Protein 4OER (pdb70)

Radius of gyration: 37.61 Å; Cα contacts (8 Å, |Δi|>4): 2233; chains: 2; bounding box: 90×44×113 Å

InterPro domains:
  IPR000914 Solute-binding protein family 5 domain [PF00496] (70-439)
  IPR011980 Metal-staphylopine-binding protein CntA-like [TIGR02294] (26-521)
  IPR011980 Metal-staphylopine-binding protein CntA-like [cd08489] (29-518)
  IPR023765 Solute-binding protein family 5, conserved site [PS01040] (75-97)
  IPR030678 Peptide/nickel binding protein, MppA-type [PIRSF002741] (41-507)
  IPR039424 Solute-binding protein family 5 [PTHR30290] (10-507)

Sequence (996 aa):
DPKLNFSWPVNVGPLNPHLYSPNQMFAQNNMVYEPLVHYNADGTVGPWLAESWEASQDGRSYTFKLREDVKFSNGEVVFDAAAVKANIDTVLQNRPRRHNWLELVNQMVSAEVVGPYKVRINLKKPYYPLLQELSLPRPFRFIAPSQFKNGGTADGIVAPIGTGPWKLTETKLGEHDVFTRNDSSYWGPKPAYEQITVKVIPDPNTRRAIAFEAGEIDLIYGTEGPISPDTFERFQKMGIYNTELSEPLETRVLALNTNHGATKDLAVRKAINHAVDKDTMIATVLYGTQKRADTLFADNVPYANIGLKPYAFDPALAARLLDEAGWTAKASGDIREKDGQPLAIELCFIGTDAISKSMAEIVQADLRKVGIDVKLTGEEESSIYARQRDGRFDMIFNQTWGAPYDPHAFVSSSMRRVPSHADYQAQLGLPDDKAKIDAEIGQVLVSTDETARQQALYKDILTRLHEEAVYLPLTSVTAMAVAKPEVGKITFGAMSSEIPFEKLTPKDPKLNFSWPVNVGPLNPHLYSSPNQMFAQNNMVYEPLVHYNADGTVGPWLAESWEASQDGRSYTFKLREDVKFSNGEVFDAAAVKANIDTVLQNRPRHNWLELVNQMVSAEVVGPYKVRINLKKPYYPLLQELSLPRPFRFIAPSQFKNGGTADGIVAPIGTGPWKLTETKLGEHDVFTRNDSYWGPKPAYEQITVKVIPDPNTRAIAFEAGEIDLIYGTEGPISPDTFERFQKMGIYNTELSEPLETRVLALNTNHGATKDLAVRKAINHAVDKDTMIATVLYGTQKRADTLFADNVPYANIGLKPYAFDPALAARLLDEAGWTAKASGDIREKDGQPLAIELCFIGTDAISKSMAEIVQADLRKVGIDVKLTGEEESSIYARQRDGRFDMIFNQTWGAPYDPHAFVSSSMRVPSHADYQAQLGLPDKAKIDAEIGQVLVSTDETARQALYKDILTRLHEEAVYLPLTSVTAMAVAKPEVGKITFGAMSSEIPFEKLTPK

B-factor: mean 35.31, std 13.46, range [12.57, 95.06]

Structure (mmCIF, N/CA/C/O backbone):
data_4OER
#
_entry.id   4OER
#
_cell.length_a   176.020
_cell.length_b   62.231
_cell.length_c   114.483
_cell.angle_alpha   90.00
_cell.angle_beta   105.30
_cell.angle_gamma   90.00
#
_symmetry.space_group_name_H-M   'C 1 2 1'
#
loop_
_entity.id
_entity.type
_entity.pdbx_description
1 polymer 'NikA protein'
2 non-polymer GLYCEROL
3 non-polymer 'SULFATE ION'
4 water water
#
loop_
_atom_site.group_PDB
_atom_site.id
_atom_site.type_symbol
_atom_site.label_atom_id
_atom_site.label_alt_id
_atom_site.label_comp_id
_atom_site.label_asym_id
_atom_site.label_entity_id
_atom_site.label_seq_id
_atom_site.pdbx_PDB_ins_code
_atom_site.Cartn_x
_atom_site.Cartn_y
_atom_site.Cartn_z
_atom_site.occupancy
_atom_site.B_iso_or_equiv
_atom_site.auth_seq_id
_atom_site.auth_comp_id
_atom_site.auth_asym_id
_atom_site.auth_atom_id
_atom_site.pdbx_PDB_model_num
ATOM 1 N N . ASP A 1 1 ? 40.665 -23.511 20.777 1.00 59.29 1 ASP A N 1
ATOM 2 C CA . ASP A 1 1 ? 39.424 -23.415 21.546 1.00 51.94 1 ASP A CA 1
ATOM 3 C C . ASP A 1 1 ? 38.633 -22.148 21.230 1.00 44.09 1 ASP A C 1
ATOM 4 O O . ASP A 1 1 ? 39.202 -21.135 20.813 1.00 44.41 1 ASP A O 1
ATOM 9 N N . PRO A 1 2 ? 37.306 -22.203 21.419 1.00 41.95 2 PRO A N 1
ATOM 10 C CA . PRO A 1 2 ? 36.461 -21.094 20.964 1.00 40.29 2 PRO A CA 1
ATOM 11 C C . PRO A 1 2 ? 36.541 -19.831 21.819 1.00 31.42 2 PRO A C 1
ATOM 12 O O . PRO A 1 2 ? 36.806 -19.872 23.026 1.00 29.58 2 PRO A O 1
ATOM 16 N N . LYS A 1 3 ? 36.287 -18.702 21.169 1.00 31.14 3 LYS A N 1
ATOM 17 C CA . LYS A 1 3 ? 36.355 -17.393 21.799 1.00 28.04 3 LYS A CA 1
ATOM 18 C C . LYS A 1 3 ? 34.992 -16.737 21.656 1.00 28.32 3 LYS A C 1
ATOM 19 O O . LYS A 1 3 ? 34.352 -16.861 20.608 1.00 35.53 3 LYS A O 1
ATOM 25 N N . LEU A 1 4 ? 34.552 -16.034 22.689 1.00 25.03 4 LEU A N 1
ATOM 26 C CA . LEU A 1 4 ? 33.264 -15.356 22.648 1.00 24.39 4 LEU A CA 1
ATOM 27 C C . LEU A 1 4 ? 33.442 -13.847 22.649 1.00 24.93 4 LEU A C 1
ATOM 28 O O . LEU A 1 4 ? 34.271 -13.319 23.394 1.00 22.22 4 LEU A O 1
ATOM 33 N N . ASN A 1 5 ? 32.670 -13.159 21.812 1.00 24.89 5 ASN A N 1
ATOM 34 C CA . ASN A 1 5 ? 32.572 -11.706 21.894 1.00 23.35 5 ASN A CA 1
ATOM 35 C C . ASN A 1 5 ? 31.257 -11.314 22.573 1.00 23.84 5 ASN A C 1
ATOM 36 O O . ASN A 1 5 ? 30.180 -11.695 22.116 1.00 28.88 5 ASN A O 1
ATOM 41 N N . PHE A 1 6 ? 31.363 -10.516 23.630 1.00 21.35 6 PHE A N 1
ATOM 42 C CA . PHE A 1 6 ? 30.239 -10.086 24.463 1.00 23.77 6 PHE A CA 1
ATOM 43 C C . PHE A 1 6 ? 30.210 -8.562 24.486 1.00 29.64 6 PHE A C 1
ATOM 44 O O . PHE A 1 6 ? 31.252 -7.930 24.614 1.00 40.29 6 PHE A O 1
ATOM 52 N N . SER A 1 7 ? 29.031 -7.961 24.373 1.00 28.56 7 SER A N 1
ATOM 53 C CA . SER A 1 7 ? 28.955 -6.505 24.429 1.00 33.00 7 SER A CA 1
ATOM 54 C C . SER A 1 7 ? 28.568 -6.018 25.807 1.00 29.49 7 SER A C 1
ATOM 55 O O . SER A 1 7 ? 27.735 -6.628 26.482 1.00 34.22 7 SER A O 1
ATOM 58 N N . TRP A 1 8 ? 29.180 -4.916 26.221 1.00 28.93 8 TRP A N 1
ATOM 59 C CA . TRP A 1 8 ? 28.786 -4.239 27.450 1.00 29.61 8 TRP A CA 1
ATOM 60 C C . TRP A 1 8 ? 28.893 -2.745 27.210 1.00 32.74 8 TRP A C 1
ATOM 61 O O . TRP A 1 8 ? 29.733 -2.307 26.423 1.00 34.19 8 TRP A O 1
ATOM 72 N N . PRO A 1 9 ? 28.040 -1.954 27.880 1.00 35.01 9 PRO A N 1
ATOM 73 C CA . PRO A 1 9 ? 28.076 -0.508 27.636 1.00 38.13 9 PRO A CA 1
ATOM 74 C C . PRO A 1 9 ? 29.382 0.141 28.071 1.00 35.74 9 PRO A C 1
ATOM 75 O O . PRO A 1 9 ? 29.772 1.148 27.476 1.00 33.97 9 PRO A O 1
ATOM 79 N N . VAL A 1 10 ? 30.053 -0.444 29.062 1.00 30.60 10 VAL A N 1
ATOM 80 C CA . VAL A 1 10 ? 31.269 0.142 29.636 1.00 32.34 10 VAL A CA 1
ATOM 81 C C . VAL A 1 10 ? 32.395 -0.881 29.865 1.00 27.86 10 VAL A C 1
ATOM 82 O O . VAL A 1 10 ? 32.158 -2.097 29.835 1.00 26.21 10 VAL A O 1
ATOM 86 N N . ASN A 1 11 ? 33.615 -0.397 30.110 1.00 26.16 11 ASN A N 1
ATOM 87 C CA . ASN A 1 11 ? 34.699 -1.288 30.549 1.00 27.26 11 ASN A CA 1
ATOM 88 C C . ASN A 1 11 ? 34.357 -1.932 31.890 1.00 25.79 11 ASN A C 1
ATOM 89 O O . ASN A 1 11 ? 33.485 -1.438 32.600 1.00 29.01 11 ASN A O 1
ATOM 94 N N . VAL A 1 12 ? 35.033 -3.030 32.237 1.00 23.88 12 VAL A N 1
ATOM 95 C CA . VAL A 1 12 ? 34.640 -3.802 33.426 1.00 23.81 12 VAL A CA 1
ATOM 96 C C . VAL A 1 12 ? 35.140 -3.152 34.704 1.00 24.13 12 VAL A C 1
ATOM 97 O O . VAL A 1 12 ? 34.651 -3.457 35.796 1.00 28.32 12 VAL A O 1
ATOM 101 N N . GLY A 1 13 ? 36.110 -2.252 34.569 1.00 25.71 13 GLY A N 1
ATOM 102 C CA . GLY A 1 13 ? 36.707 -1.606 35.731 1.00 27.15 13 GLY A CA 1
ATOM 103 C C . GLY A 1 13 ? 38.011 -2.279 36.120 1.00 28.79 13 GLY A C 1
ATOM 104 O O . GLY A 1 13 ? 38.471 -3.191 35.435 1.00 27.01 13 GLY A O 1
ATOM 105 N N . PRO A 1 14 ? 38.623 -1.832 37.224 1.00 29.49 14 PRO A N 1
ATOM 106 C CA . PRO A 1 14 ? 39.885 -2.449 37.667 1.00 30.50 14 PRO A CA 1
ATOM 107 C C . PRO A 1 14 ? 39.690 -3.801 38.346 1.00 29.01 14 PRO A C 1
ATOM 108 O O . PRO A 1 14 ? 40.664 -4.504 38.610 1.00 29.05 14 PRO A O 1
ATOM 112 N N . LEU A 1 15 ? 38.434 -4.150 38.601 1.00 25.30 15 LEU A N 1
ATOM 113 C CA . LEU A 1 15 ? 38.044 -5.400 39.261 1.00 20.73 15 LEU A CA 1
ATOM 114 C C . LEU A 1 15 ? 38.657 -5.526 40.653 1.00 22.28 15 LEU A C 1
ATOM 115 O O . LEU A 1 15 ? 39.300 -6.515 41.001 1.00 22.49 15 LEU A O 1
ATOM 120 N N . ASN A 1 16 ? 38.409 -4.506 41.456 1.00 25.87 16 ASN A N 1
ATOM 121 C CA . ASN A 1 16 ? 38.628 -4.587 42.887 1.00 22.34 16 ASN A CA 1
ATOM 122 C C . ASN A 1 16 ? 37.438 -5.327 43.484 1.00 21.02 16 ASN A C 1
ATOM 123 O O . ASN A 1 16 ? 36.294 -4.966 43.222 1.00 23.59 16 ASN A O 1
ATOM 128 N N . PRO A 1 17 ? 37.695 -6.380 44.272 1.00 22.94 17 PRO A N 1
ATOM 129 C CA . PRO A 1 17 ? 36.592 -7.184 44.811 1.00 23.08 17 PRO A CA 1
ATOM 130 C C . PRO A 1 17 ? 35.788 -6.468 45.886 1.00 23.46 17 PRO A C 1
ATOM 131 O O . PRO A 1 17 ? 34.672 -6.896 46.196 1.00 24.56 17 PRO A O 1
ATOM 135 N N . HIS A 1 18 ? 36.346 -5.404 46.450 1.00 23.50 18 HIS A N 1
ATOM 136 C CA . HIS A 1 18 ? 35.774 -4.801 47.652 1.00 24.10 18 HIS A CA 1
ATOM 137 C C . HIS A 1 18 ? 35.296 -3.379 47.430 1.00 26.06 18 HIS A C 1
ATOM 138 O O . HIS A 1 18 ? 35.158 -2.610 48.386 1.00 27.38 18 HIS A O 1
ATOM 145 N N . LEU A 1 19 ? 35.097 -3.007 46.173 1.00 26.48 19 LEU A N 1
ATOM 146 C CA . LEU A 1 19 ? 34.571 -1.686 45.857 1.00 26.41 19 LEU A CA 1
ATOM 147 C C . LEU A 1 19 ? 33.421 -1.816 44.863 1.00 26.96 19 LEU A C 1
ATOM 148 O O . LEU A 1 19 ? 33.141 -2.901 44.357 1.00 24.52 19 LEU A O 1
ATOM 153 N N . TYR A 1 20 ? 32.753 -0.706 44.588 1.00 26.24 20 TYR A N 1
ATOM 154 C CA . TYR A 1 20 ? 31.534 -0.750 43.797 1.00 26.30 20 TYR A CA 1
ATOM 155 C C . TYR A 1 20 ? 31.808 -0.107 42.440 1.00 30.72 20 TYR A C 1
ATOM 156 O O . TYR A 1 20 ? 32.832 -0.409 41.823 1.00 27.84 20 TYR A O 1
ATOM 165 N N . SER A 1 21 ? 30.921 0.762 41.962 1.00 33.37 21 SER A N 1
ATOM 166 C CA . SER A 1 21 ? 31.181 1.435 40.687 1.00 37.19 21 SER A CA 1
ATOM 167 C C . SER A 1 21 ? 32.562 2.096 40.775 1.00 40.94 21 SER A C 1
ATOM 168 O O . SER A 1 21 ? 32.914 2.658 41.816 1.00 42.80 21 SER A O 1
ATOM 171 N N . PRO A 1 22 ? 33.359 2.039 39.690 1.00 37.11 22 PRO A N 1
ATOM 172 C CA . PRO A 1 22 ? 33.072 1.603 38.317 1.00 38.17 22 PRO A CA 1
ATOM 173 C C . PRO A 1 22 ? 33.223 0.107 38.054 1.00 35.14 22 PRO A C 1
ATOM 174 O O . PRO A 1 22 ? 33.109 -0.302 36.890 1.00 32.54 22 PRO A O 1
ATOM 178 N N . ASN A 1 23 ? 33.495 -0.687 39.086 1.00 29.65 23 ASN A N 1
ATOM 179 C CA . ASN A 1 23 ? 33.585 -2.134 38.908 1.00 24.90 23 ASN A CA 1
ATOM 180 C C . ASN A 1 23 ? 32.248 -2.714 38.504 1.00 26.20 23 ASN A C 1
ATOM 181 O O . ASN A 1 23 ? 31.235 -2.433 39.131 1.00 25.04 23 ASN A O 1
ATOM 186 N N . GLN A 1 24 ? 32.239 -3.506 37.443 1.00 23.27 24 GLN A N 1
ATOM 187 C CA . GLN A 1 24 ? 31.003 -4.136 37.007 1.00 22.78 24 GLN A CA 1
ATOM 188 C C . GLN A 1 24 ? 30.823 -5.486 37.699 1.00 18.52 24 GLN A C 1
ATOM 189 O O . GLN A 1 24 ? 31.717 -6.334 37.680 1.00 19.89 24 GLN A O 1
ATOM 195 N N . MET A 1 25 ? 29.655 -5.690 38.297 1.00 17.67 25 MET A N 1
ATOM 196 C CA . MET A 1 25 ? 29.402 -6.882 39.096 1.00 14.62 25 MET A CA 1
ATOM 197 C C . MET A 1 25 ? 29.559 -8.192 38.312 1.00 16.98 25 MET A C 1
ATOM 198 O O . MET A 1 25 ? 30.060 -9.178 38.849 1.00 19.86 25 MET A O 1
ATOM 203 N N . PHE A 1 26 ? 29.143 -8.224 37.048 1.00 17.85 26 PHE A N 1
ATOM 204 C CA . PHE A 1 26 ? 29.254 -9.483 36.310 1.00 17.56 26 PHE A CA 1
ATOM 205 C C . PHE A 1 26 ? 30.715 -9.874 36.140 1.00 16.87 26 PHE A C 1
ATOM 206 O O . PHE A 1 26 ? 31.045 -11.050 36.079 1.00 19.10 26 PHE A O 1
ATOM 214 N N . ALA A 1 27 ? 31.583 -8.875 36.052 1.00 15.41 27 ALA A N 1
ATOM 215 C CA . ALA A 1 27 ? 32.995 -9.131 35.816 1.00 17.02 27 ALA A CA 1
ATOM 216 C C . ALA A 1 27 ? 33.655 -9.537 37.114 1.00 20.10 27 ALA A C 1
ATOM 217 O O . ALA A 1 27 ? 34.461 -10.464 37.156 1.00 16.18 27 ALA A O 1
ATOM 219 N N . GLN A 1 28 ? 33.284 -8.868 38.199 1.00 18.80 28 GLN A N 1
ATOM 220 C CA . GLN A 1 28 ? 33.705 -9.338 39.513 1.00 17.30 28 GLN A CA 1
ATOM 221 C C . GLN A 1 28 ? 33.322 -10.806 39.718 1.00 15.77 28 GLN A C 1
ATOM 222 O O . GLN A 1 28 ? 34.101 -11.575 40.278 1.00 16.14 28 GLN A O 1
ATOM 228 N N A ASN A 1 29 ? 32.136 -11.210 39.261 0.61 17.57 29 ASN A N 1
ATOM 229 N N B ASN A 1 29 ? 32.141 -11.184 39.230 0.39 17.48 29 ASN A N 1
ATOM 230 C CA A ASN A 1 29 ? 31.707 -12.607 39.414 0.61 17.79 29 ASN A CA 1
ATOM 231 C CA B ASN A 1 29 ? 31.638 -12.554 39.342 0.39 17.52 29 ASN A CA 1
ATOM 232 C C A ASN A 1 29 ? 32.491 -13.583 38.542 0.61 20.22 29 ASN A C 1
ATOM 233 C C B ASN A 1 29 ? 32.394 -13.570 38.488 0.39 19.71 29 ASN A C 1
ATOM 234 O O A ASN A 1 29 ? 32.536 -14.780 38.827 0.61 21.06 29 ASN A O 1
ATOM 235 O O B ASN A 1 29 ? 32.321 -14.773 38.737 0.39 19.86 29 ASN A O 1
ATOM 244 N N . MET A 1 30 ? 33.100 -13.088 37.470 1.00 18.92 30 MET A N 1
ATOM 245 C CA . MET A 1 30 ? 33.915 -13.963 36.630 1.00 16.58 30 MET A CA 1
ATOM 246 C C . MET A 1 30 ? 35.241 -14.312 37.295 1.00 18.59 30 MET A C 1
ATOM 247 O O . MET A 1 30 ? 35.759 -15.407 37.100 1.00 18.83 30 MET A O 1
ATOM 252 N N . VAL A 1 31 ? 35.775 -13.392 38.098 1.00 14.51 31 VAL A N 1
ATOM 253 C CA . VAL A 1 31 ? 37.134 -13.546 38.632 1.00 16.89 31 VAL A CA 1
ATOM 254 C C . VAL A 1 31 ? 37.125 -13.971 40.105 1.00 18.36 31 VAL A C 1
ATOM 255 O O . VAL A 1 31 ? 37.924 -14.808 40.518 1.00 20.11 31 VAL A O 1
ATOM 259 N N . TYR A 1 32 ? 36.192 -13.425 40.884 1.00 18.84 32 TYR A N 1
ATOM 260 C CA . TYR A 1 32 ? 36.174 -13.682 42.332 1.00 16.95 32 TYR A CA 1
ATOM 261 C C . TYR A 1 32 ? 34.980 -14.538 42.734 1.00 21.22 32 TYR A C 1
ATOM 262 O O . TYR A 1 32 ? 33.941 -14.538 42.059 1.00 17.06 32 TYR A O 1
ATOM 271 N N . GLU A 1 33 ? 35.122 -15.265 43.841 1.00 17.27 33 GLU A N 1
ATOM 272 C CA . GLU A 1 33 ? 34.104 -16.228 44.250 1.00 14.11 33 GLU A CA 1
ATOM 273 C C . GLU A 1 33 ? 33.725 -16.057 45.708 1.00 19.09 33 GLU A C 1
ATOM 274 O O . GLU A 1 33 ? 34.549 -15.608 46.504 1.00 18.34 33 GLU A O 1
ATOM 280 N N . PRO A 1 34 ? 32.474 -16.420 46.063 1.00 18.50 34 PRO A N 1
ATOM 281 C CA . PRO A 1 34 ? 32.016 -16.271 47.451 1.00 14.20 34 PRO A CA 1
ATOM 282 C C . PRO A 1 34 ? 32.159 -17.554 48.253 1.00 16.68 34 PRO A C 1
ATOM 283 O O . PRO A 1 34 ? 32.458 -18.608 47.693 1.00 15.17 34 PRO A O 1
ATOM 287 N N . LEU A 1 35 ? 31.916 -17.485 49.556 1.00 15.85 35 LEU A N 1
ATOM 288 C CA . LEU A 1 35 ? 31.993 -18.693 50.360 1.00 18.16 35 LEU A CA 1
ATOM 289 C C . LEU A 1 35 ? 30.856 -19.646 50.027 1.00 16.15 35 LEU A C 1
ATOM 290 O O . LEU A 1 35 ? 31.010 -20.863 50.095 1.00 15.86 35 LEU A O 1
ATOM 295 N N . VAL A 1 36 ? 29.688 -19.084 49.736 1.00 15.48 36 VAL A N 1
ATOM 296 C CA . VAL A 1 36 ? 28.500 -19.892 49.491 1.00 16.49 36 VAL A CA 1
ATOM 297 C C . VAL A 1 36 ? 27.830 -19.402 48.222 1.00 20.43 36 VAL A C 1
ATOM 298 O O . VAL A 1 36 ? 27.975 -18.235 47.857 1.00 18.21 36 VAL A O 1
ATOM 302 N N . HIS A 1 37 ? 27.106 -20.298 47.563 1.00 18.27 37 HIS A N 1
ATOM 303 C CA . HIS A 1 37 ? 26.563 -20.038 46.227 1.00 20.38 37 HIS A CA 1
ATOM 304 C C . HIS A 1 37 ? 25.032 -19.964 46.231 1.00 21.60 37 HIS A C 1
ATOM 305 O O . HIS A 1 37 ? 24.371 -20.836 46.801 1.00 25.34 37 HIS A O 1
ATOM 312 N N . TYR A 1 38 ? 24.479 -18.932 45.583 1.00 18.27 38 TYR A N 1
ATOM 313 C CA . TYR A 1 38 ? 23.026 -18.761 45.477 1.00 19.60 38 TYR A CA 1
ATOM 314 C C . TYR A 1 38 ? 22.479 -19.491 44.267 1.00 23.51 38 TYR A C 1
ATOM 315 O O . TYR A 1 38 ? 22.900 -19.222 43.140 1.00 20.31 38 TYR A O 1
ATOM 324 N N . ASN A 1 39 ? 21.558 -20.420 44.507 1.00 23.66 39 ASN A N 1
ATOM 325 C CA . ASN A 1 39 ? 20.947 -21.227 43.447 1.00 26.37 39 ASN A CA 1
ATOM 326 C C . ASN A 1 39 ? 19.682 -20.596 42.867 1.00 29.66 39 ASN A C 1
ATOM 327 O O . ASN A 1 39 ? 18.996 -19.835 43.552 1.00 24.53 39 ASN A O 1
ATOM 332 N N . ALA A 1 40 ? 19.335 -20.953 41.631 1.00 29.24 40 ALA A N 1
ATOM 333 C CA . ALA A 1 40 ? 18.201 -20.317 40.959 1.00 28.88 40 ALA A CA 1
ATOM 334 C C . ALA A 1 40 ? 16.875 -20.615 41.648 1.00 28.06 40 ALA A C 1
ATOM 335 O O . ALA A 1 40 ? 15.888 -19.908 41.435 1.00 30.98 40 ALA A O 1
ATOM 337 N N . ASP A 1 41 ? 16.841 -21.663 42.466 1.00 28.24 41 ASP A N 1
ATOM 338 C CA . ASP A 1 41 ? 15.616 -22.010 43.177 1.00 30.59 41 ASP A CA 1
ATOM 339 C C . ASP A 1 41 ? 15.528 -21.321 44.538 1.00 30.98 41 ASP A C 1
ATOM 340 O O . ASP A 1 41 ? 14.612 -21.576 45.319 1.00 30.76 41 ASP A O 1
ATOM 345 N N . GLY A 1 42 ? 16.482 -20.438 44.816 1.00 31.26 42 GLY A N 1
ATOM 346 C CA . GLY A 1 42 ? 16.462 -19.684 46.058 1.00 29.90 42 GLY A CA 1
ATOM 347 C C . GLY A 1 42 ? 17.251 -20.284 47.211 1.00 27.48 42 GLY A C 1
ATOM 348 O O . GLY A 1 42 ? 17.428 -19.639 48.244 1.00 30.96 42 GLY A O 1
ATOM 349 N N . THR A 1 43 ? 17.713 -21.519 47.059 1.00 22.52 43 THR A N 1
ATOM 350 C CA . THR A 1 43 ? 18.514 -22.140 48.105 1.00 26.71 43 THR A CA 1
ATOM 351 C C . THR A 1 43 ? 19.955 -21.622 48.029 1.00 28.35 43 THR A C 1
ATOM 352 O O . THR A 1 43 ? 20.381 -21.069 47.011 1.00 25.34 43 THR A O 1
ATOM 356 N N . VAL A 1 44 ? 20.698 -21.795 49.117 1.00 21.66 44 VAL A N 1
ATOM 357 C CA . VAL A 1 44 ? 22.121 -21.470 49.138 1.00 20.37 44 VAL A CA 1
ATOM 358 C C . VAL A 1 44 ? 22.908 -22.753 49.378 1.00 22.90 44 VAL A C 1
ATOM 359 O O . VAL A 1 44 ? 22.523 -23.572 50.214 1.00 25.64 44 VAL A O 1
ATOM 363 N N . GLY A 1 45 ? 24.004 -22.932 48.642 1.00 20.90 45 GLY A N 1
ATOM 364 C CA . GLY A 1 45 ? 24.776 -24.156 48.706 1.00 19.99 45 GLY A CA 1
ATOM 365 C C . GLY A 1 45 ? 26.264 -23.880 48.884 1.00 23.13 45 GLY A C 1
ATOM 366 O O . GLY A 1 45 ? 26.695 -22.728 48.859 1.00 22.38 45 GLY A O 1
ATOM 367 N N . PRO A 1 46 ? 27.057 -24.941 49.070 1.00 21.02 46 PRO A N 1
ATOM 368 C CA . PRO A 1 46 ? 28.513 -24.816 49.235 1.00 22.40 46 PRO A CA 1
ATOM 369 C C . PRO A 1 46 ? 29.195 -24.171 48.021 1.00 20.27 46 PRO A C 1
ATOM 370 O O . PRO A 1 46 ? 28.731 -24.339 46.889 1.00 18.33 46 PRO A O 1
ATOM 374 N N . TRP A 1 47 ? 30.272 -23.434 48.253 1.00 23.14 47 TRP A N 1
ATOM 375 C CA . TRP A 1 47 ? 31.111 -22.980 47.141 1.00 18.72 47 TRP A CA 1
ATOM 376 C C . TRP A 1 47 ? 32.559 -23.014 47.634 1.00 15.75 47 TRP A C 1
ATOM 377 O O . TRP A 1 47 ? 33.099 -24.093 47.831 1.00 17.29 47 TRP A O 1
ATOM 388 N N . LEU A 1 48 ? 33.193 -21.869 47.866 1.00 18.19 48 LEU A N 1
ATOM 389 C CA . LEU A 1 48 ? 34.549 -21.902 48.441 1.00 17.31 48 LEU A CA 1
ATOM 390 C C . LEU A 1 48 ? 34.539 -22.491 49.865 1.00 16.97 48 LEU A C 1
ATOM 391 O O . LEU A 1 48 ? 35.538 -23.060 50.322 1.00 22.35 48 LEU A O 1
ATOM 396 N N . ALA A 1 49 ? 33.418 -22.345 50.567 1.00 16.84 49 ALA A N 1
ATOM 397 C CA . ALA A 1 49 ? 33.212 -23.054 51.834 1.00 22.33 49 ALA A CA 1
ATOM 398 C C . ALA A 1 49 ? 32.469 -24.345 51.527 1.00 24.20 49 ALA A C 1
ATOM 399 O O . ALA A 1 49 ? 31.382 -24.304 50.950 1.00 23.82 49 ALA A O 1
ATOM 401 N N . GLU A 1 50 ? 33.030 -25.490 51.907 1.00 19.92 50 GLU A N 1
ATOM 402 C CA . GLU A 1 50 ? 32.379 -26.751 51.581 1.00 19.87 50 GLU A CA 1
ATOM 403 C C . GLU A 1 50 ? 31.343 -27.100 52.640 1.00 24.32 50 GLU A C 1
ATOM 404 O O . GLU A 1 50 ? 30.467 -27.928 52.418 1.00 21.34 50 GLU A O 1
ATOM 410 N N . SER A 1 51 ? 31.433 -26.441 53.791 1.00 22.26 51 SER A N 1
ATOM 411 C CA . SER A 1 51 ? 30.559 -26.761 54.903 1.00 20.28 51 SER A CA 1
ATOM 412 C C . SER A 1 51 ? 30.489 -25.589 55.872 1.00 24.30 51 SER A C 1
ATOM 413 O O . SER A 1 51 ? 31.407 -24.768 55.926 1.00 21.05 51 SER A O 1
ATOM 416 N N . TRP A 1 52 ? 29.407 -25.514 56.643 1.00 21.30 52 TRP A N 1
ATOM 417 C CA . TRP A 1 52 ? 29.354 -24.513 57.691 1.00 22.46 52 TRP A CA 1
ATOM 418 C C . TRP A 1 52 ? 28.430 -24.909 58.825 1.00 25.74 52 TRP A C 1
ATOM 419 O O . TRP A 1 52 ? 27.587 -25.799 58.690 1.00 29.34 52 TRP A O 1
ATOM 430 N N . GLU A 1 53 ? 28.643 -24.256 59.959 1.00 24.39 53 GLU A N 1
ATOM 431 C CA . GLU A 1 53 ? 27.797 -24.453 61.124 1.00 29.64 53 GLU A CA 1
ATOM 432 C C . GLU A 1 53 ? 27.505 -23.118 61.775 1.00 33.41 53 GLU A C 1
ATOM 433 O O . GLU A 1 53 ? 28.381 -22.264 61.880 1.00 34.09 53 GLU A O 1
ATOM 439 N N . ALA A 1 54 ? 26.252 -22.936 62.179 1.00 36.34 54 ALA A N 1
ATOM 440 C CA . ALA A 1 54 ? 25.832 -21.736 62.888 1.00 35.37 54 ALA A CA 1
ATOM 441 C C . ALA A 1 54 ? 25.745 -22.093 64.351 1.00 33.52 54 ALA A C 1
ATOM 442 O O . ALA A 1 54 ? 25.244 -23.168 64.688 1.00 35.28 54 ALA A O 1
ATOM 444 N N . SER A 1 55 ? 26.221 -21.208 65.225 1.00 30.70 55 SER A N 1
ATOM 445 C CA . SER A 1 55 ? 26.126 -21.465 66.662 1.00 34.24 55 SER A CA 1
ATOM 446 C C . SER A 1 55 ? 24.654 -21.515 67.069 1.00 37.11 55 SER A C 1
ATOM 447 O O . SER A 1 55 ? 23.769 -21.129 66.295 1.00 35.98 55 SER A O 1
ATOM 450 N N . GLN A 1 56 ? 24.390 -21.987 68.281 1.00 46.07 56 GLN A N 1
ATOM 451 C CA . GLN A 1 56 ? 23.016 -22.233 68.689 1.00 51.23 56 GLN A CA 1
ATOM 452 C C . GLN A 1 56 ? 22.267 -20.903 68.797 1.00 45.30 56 GLN A C 1
ATOM 453 O O . GLN A 1 56 ? 21.108 -20.814 68.388 1.00 45.07 56 GLN A O 1
ATOM 459 N N . ASP A 1 57 ? 22.942 -19.864 69.296 1.00 43.61 57 ASP A N 1
ATOM 460 C CA . ASP A 1 57 ? 22.333 -18.531 69.400 1.00 42.09 57 ASP A CA 1
ATOM 461 C C . ASP A 1 57 ? 22.305 -17.775 68.065 1.00 38.65 57 ASP A C 1
ATOM 462 O O . ASP A 1 57 ? 21.804 -16.644 67.981 1.00 32.88 57 ASP A O 1
ATOM 467 N N . GLY A 1 58 ? 22.843 -18.395 67.018 1.00 34.38 58 GLY A N 1
ATOM 468 C CA . GLY A 1 58 ? 22.833 -17.788 65.700 1.00 27.46 58 GLY A CA 1
ATOM 469 C C . GLY A 1 58 ? 23.772 -16.610 65.487 1.00 29.21 58 GLY A C 1
ATOM 470 O O . GLY A 1 58 ? 23.702 -15.936 64.453 1.00 27.05 58 GLY A O 1
ATOM 471 N N . ARG A 1 59 ? 24.673 -16.368 66.441 1.00 28.24 59 ARG A N 1
ATOM 472 C CA . ARG A 1 59 ? 25.569 -15.210 66.348 1.00 25.56 59 ARG A CA 1
ATOM 473 C C . ARG A 1 59 ? 26.952 -15.514 65.764 1.00 31.00 59 ARG A C 1
ATOM 474 O O . ARG A 1 59 ? 27.697 -14.591 65.419 1.00 35.52 59 ARG A O 1
ATOM 482 N N . SER A 1 60 ? 27.281 -16.792 65.600 1.00 24.80 60 SER A N 1
ATOM 483 C CA . SER A 1 60 ? 28.562 -17.163 64.990 1.00 26.90 60 SER A CA 1
ATOM 484 C C . SER A 1 60 ? 28.349 -18.228 63.935 1.00 29.25 60 SER A C 1
ATOM 485 O O . SER A 1 60 ? 27.524 -19.115 64.122 1.00 29.82 60 SER A O 1
ATOM 488 N N . TYR A 1 61 ? 29.095 -18.135 62.834 1.00 25.74 61 TYR A N 1
ATOM 489 C CA . TYR A 1 61 ? 29.107 -19.159 61.790 1.00 27.86 61 TYR A CA 1
ATOM 490 C C . TYR A 1 61 ? 30.553 -19.568 61.527 1.00 27.30 61 TYR A C 1
ATOM 491 O O . TYR A 1 61 ? 31.407 -18.710 61.273 1.00 26.61 61 TYR A O 1
ATOM 500 N N . THR A 1 62 ? 30.822 -20.868 61.527 1.00 21.97 62 THR A N 1
ATOM 501 C CA . THR A 1 62 ? 32.165 -21.338 61.208 1.00 25.50 62 THR A CA 1
ATOM 502 C C . THR A 1 62 ? 32.139 -22.042 59.855 1.00 22.66 62 THR A C 1
ATOM 503 O O . THR A 1 62 ? 31.402 -23.006 59.667 1.00 24.99 62 THR A O 1
ATOM 507 N N . PHE A 1 63 ? 32.945 -21.555 58.920 1.00 20.85 63 PHE A N 1
ATOM 508 C CA . PHE A 1 63 ? 32.956 -22.081 57.560 1.00 24.08 63 PHE A CA 1
ATOM 509 C C . PHE A 1 63 ? 34.176 -22.955 57.376 1.00 25.93 63 PHE A C 1
ATOM 510 O O . PHE A 1 63 ? 35.290 -22.542 57.698 1.00 26.99 63 PHE A O 1
ATOM 518 N N . LYS A 1 64 ? 33.950 -24.178 56.901 1.00 24.86 64 LYS A N 1
ATOM 519 C CA . LYS A 1 64 ? 35.032 -25.087 56.558 1.00 21.50 64 LYS A CA 1
ATOM 520 C C . LYS A 1 64 ? 35.293 -24.946 55.071 1.00 27.06 64 LYS A C 1
ATOM 521 O O . LYS A 1 64 ? 34.376 -25.141 54.257 1.00 21.51 64 LYS A O 1
ATOM 527 N N . LEU A 1 65 ? 36.523 -24.572 54.721 1.00 25.12 65 LEU A N 1
ATOM 528 C CA . LEU A 1 65 ? 36.845 -24.224 53.347 1.00 22.96 65 LEU A CA 1
ATOM 529 C C . LEU A 1 65 ? 37.292 -25.433 52.542 1.00 19.01 65 LEU A C 1
ATOM 530 O O . LEU A 1 65 ? 37.862 -26.359 53.089 1.00 20.75 65 LEU A O 1
ATOM 535 N N . ARG A 1 66 ? 37.059 -25.388 51.226 1.00 18.37 66 ARG A N 1
ATOM 536 C CA . ARG A 1 66 ? 37.646 -26.353 50.309 1.00 20.21 66 ARG A CA 1
ATOM 537 C C . ARG A 1 66 ? 39.149 -26.318 50.483 1.00 22.63 66 ARG A C 1
ATOM 538 O O . ARG A 1 66 ? 39.711 -25.249 50.756 1.00 25.15 66 ARG A O 1
ATOM 546 N N . GLU A 1 67 ? 39.809 -27.450 50.273 1.00 18.86 67 GLU A N 1
ATOM 547 C CA . GLU A 1 67 ? 41.255 -27.513 50.500 1.00 21.32 67 GLU A CA 1
ATOM 548 C C . GLU A 1 67 ? 42.036 -27.656 49.200 1.00 24.90 67 GLU A C 1
ATOM 549 O O . GLU A 1 67 ? 43.253 -27.860 49.218 1.00 24.96 67 GLU A O 1
ATOM 555 N N . ASP A 1 68 ? 41.332 -27.512 48.080 1.00 21.64 68 ASP A N 1
ATOM 556 C CA . ASP A 1 68 ? 41.921 -27.741 46.762 1.00 24.68 68 ASP A CA 1
ATOM 557 C C . ASP A 1 68 ? 41.847 -26.515 45.861 1.00 22.13 68 ASP A C 1
ATOM 558 O O . ASP A 1 68 ? 41.936 -26.627 44.637 1.00 22.28 68 ASP A O 1
ATOM 563 N N . VAL A 1 69 ? 41.714 -25.340 46.464 1.00 20.94 69 VAL A N 1
ATOM 564 C CA . VAL A 1 69 ? 41.549 -24.119 45.691 1.00 19.25 69 VAL A CA 1
ATOM 565 C C . VAL A 1 69 ? 42.846 -23.311 45.664 1.00 25.38 69 VAL A C 1
ATOM 566 O O . VAL A 1 69 ? 43.490 -23.096 46.698 1.00 22.92 69 VAL A O 1
ATOM 570 N N . LYS A 1 70 ? 43.223 -22.877 44.465 1.00 22.41 70 LYS A N 1
ATOM 571 C CA . LYS A 1 70 ? 44.338 -21.961 44.280 1.00 21.27 70 LYS A CA 1
ATOM 572 C C . LYS A 1 70 ? 43.843 -20.673 43.660 1.00 18.77 70 LYS A C 1
ATOM 573 O O . LYS A 1 70 ? 42.894 -20.686 42.860 1.00 21.61 70 LYS A O 1
ATOM 579 N N . PHE A 1 71 ? 44.469 -19.554 44.026 1.00 17.53 71 PHE A N 1
ATOM 580 C CA . PHE A 1 71 ? 44.258 -18.330 43.279 1.00 17.37 71 PHE A CA 1
ATOM 581 C C . PHE A 1 71 ? 44.875 -18.578 41.908 1.00 18.44 71 PHE A C 1
ATOM 582 O O . PHE A 1 71 ? 45.697 -19.484 41.764 1.00 22.69 71 PHE A O 1
ATOM 590 N N . SER A 1 72 ? 44.479 -17.799 40.907 1.00 19.57 72 SER A N 1
ATOM 591 C CA . SER A 1 72 ? 44.937 -18.042 39.538 1.00 20.54 72 SER A CA 1
ATOM 592 C C . SER A 1 72 ? 46.443 -17.924 39.351 1.00 25.87 72 SER A C 1
ATOM 593 O O . SER A 1 72 ? 46.971 -18.397 38.341 1.00 25.37 72 SER A O 1
ATOM 596 N N . ASN A 1 73 ? 47.128 -17.262 40.287 1.00 20.26 73 ASN A N 1
ATOM 597 C CA . ASN A 1 73 ? 48.589 -17.156 40.208 1.00 22.67 73 ASN A CA 1
ATOM 598 C C . ASN A 1 73 ? 49.265 -18.296 40.950 1.00 21.43 73 ASN A C 1
ATOM 599 O O . ASN A 1 73 ? 50.489 -18.321 41.079 1.00 27.13 73 ASN A O 1
ATOM 604 N N . GLY A 1 74 ? 48.474 -19.233 41.461 1.00 25.33 74 GLY A N 1
ATOM 605 C CA . GLY A 1 74 ? 49.035 -20.422 42.087 1.00 23.74 74 GLY A CA 1
ATOM 606 C C . GLY A 1 74 ? 49.108 -20.371 43.608 1.00 23.98 74 GLY A C 1
ATOM 607 O O . GLY A 1 74 ? 49.422 -21.372 44.248 1.00 24.63 74 GLY A O 1
ATOM 608 N N . GLU A 1 75 ? 48.823 -19.211 44.192 1.00 25.44 75 GLU A N 1
ATOM 609 C CA . GLU A 1 75 ? 48.878 -19.058 45.656 1.00 26.44 75 GLU A CA 1
ATOM 610 C C . GLU A 1 75 ? 47.691 -19.762 46.334 1.00 23.89 75 GLU A C 1
ATOM 611 O O . GLU A 1 75 ? 46.625 -19.928 45.730 1.00 24.19 75 GLU A O 1
ATOM 617 N N A VAL A 1 76 ? 47.871 -20.131 47.602 0.56 23.85 76 VAL A N 1
ATOM 618 N N B VAL A 1 76 ? 47.885 -20.175 47.585 0.44 23.85 76 VAL A N 1
ATOM 619 C CA A VAL A 1 76 ? 46.895 -20.931 48.344 0.56 22.45 76 VAL A CA 1
ATOM 620 C CA B VAL A 1 76 ? 46.888 -20.967 48.302 0.44 22.55 76 VAL A CA 1
ATOM 621 C C A VAL A 1 76 ? 45.678 -20.128 48.766 0.56 22.99 76 VAL A C 1
ATOM 622 C C B VAL A 1 76 ? 45.683 -20.128 48.719 0.44 22.91 76 VAL A C 1
ATOM 623 O O A VAL A 1 76 ? 45.810 -19.000 49.253 0.56 26.02 76 VAL A O 1
ATOM 624 O O B VAL A 1 76 ? 45.826 -18.971 49.127 0.44 25.56 76 VAL A O 1
ATOM 631 N N . PHE A 1 77 ? 44.493 -20.707 48.578 1.00 20.22 77 PHE A N 1
ATOM 632 C CA . PHE A 1 77 ? 43.266 -20.139 49.144 1.00 20.94 77 PHE A CA 1
ATOM 633 C C . PHE A 1 77 ? 43.011 -20.891 50.456 1.00 24.12 77 PHE A C 1
ATOM 634 O O . PHE A 1 77 ? 42.861 -22.123 50.454 1.00 23.50 77 PHE A O 1
ATOM 642 N N . ASP A 1 78 ? 43.010 -20.162 51.572 1.00 23.61 78 ASP A N 1
ATOM 643 C CA . ASP A 1 78 ? 42.868 -20.772 52.898 1.00 21.79 78 ASP A CA 1
ATOM 644 C C . ASP A 1 78 ? 42.167 -19.839 53.883 1.00 23.39 78 ASP A C 1
ATOM 645 O O . ASP A 1 78 ? 41.677 -18.773 53.501 1.00 24.69 78 ASP A O 1
ATOM 650 N N . ALA A 1 79 ? 42.104 -20.244 55.151 1.00 22.02 79 ALA A N 1
ATOM 651 C CA . ALA A 1 79 ? 41.391 -19.444 56.147 1.00 19.52 79 ALA A CA 1
ATOM 652 C C . ALA A 1 79 ? 42.043 -18.072 56.311 1.00 24.57 79 ALA A C 1
ATOM 653 O O . ALA A 1 79 ? 41.360 -17.067 56.521 1.00 25.82 79 ALA A O 1
ATOM 655 N N . ALA A 1 80 ? 43.371 -18.044 56.220 1.00 23.01 80 ALA A N 1
ATOM 656 C CA . ALA A 1 80 ? 44.124 -16.806 56.369 1.00 32.19 80 ALA A CA 1
ATOM 657 C C . ALA A 1 80 ? 43.763 -15.799 55.292 1.00 28.52 80 ALA A C 1
ATOM 658 O O . ALA A 1 80 ? 43.648 -14.604 55.572 1.00 26.17 80 ALA A O 1
ATOM 660 N N . ALA A 1 81 ? 43.580 -16.278 54.064 1.00 21.21 81 ALA A N 1
ATOM 661 C CA . ALA A 1 81 ? 43.204 -15.394 52.970 1.00 20.67 81 ALA A CA 1
ATOM 662 C C . ALA A 1 81 ? 41.807 -14.836 53.174 1.00 21.73 81 ALA A C 1
ATOM 663 O O . ALA A 1 81 ? 41.570 -13.656 52.929 1.00 22.80 81 ALA A O 1
ATOM 665 N N . VAL A 1 82 ? 40.889 -15.678 53.641 1.00 20.92 82 VAL A N 1
ATOM 666 C CA . VAL A 1 82 ? 39.518 -15.230 53.885 1.00 20.90 82 VAL A CA 1
ATOM 667 C C . VAL A 1 82 ? 39.466 -14.156 54.965 1.00 21.79 82 VAL A C 1
ATOM 668 O O . VAL A 1 82 ? 38.788 -13.120 54.804 1.00 20.12 82 VAL A O 1
ATOM 672 N N . LYS A 1 83 ? 40.163 -14.390 56.072 1.00 25.42 83 LYS A N 1
ATOM 673 C CA . LYS A 1 83 ? 40.166 -13.395 57.141 1.00 24.17 83 LYS A CA 1
ATOM 674 C C . LYS A 1 83 ? 40.793 -12.090 56.660 1.00 23.47 83 LYS A C 1
ATOM 675 O O . LYS A 1 83 ? 40.311 -11.012 57.010 1.00 26.72 83 LYS A O 1
ATOM 681 N N . ALA A 1 84 ? 41.837 -12.184 55.835 1.00 22.23 84 ALA A N 1
ATOM 682 C CA . ALA A 1 84 ? 42.513 -10.983 55.366 1.00 25.92 84 ALA A CA 1
ATOM 683 C C . ALA A 1 84 ? 41.559 -10.131 54.540 1.00 24.96 84 ALA A C 1
ATOM 684 O O . ALA A 1 84 ? 41.532 -8.900 54.681 1.00 22.11 84 ALA A O 1
ATOM 686 N N . ASN A 1 85 ? 40.768 -10.793 53.698 1.00 22.45 85 ASN A N 1
ATOM 687 C CA . ASN A 1 85 ? 39.758 -10.125 52.899 1.00 22.56 85 ASN A CA 1
ATOM 688 C C . ASN A 1 85 ? 38.649 -9.528 53.733 1.00 23.05 85 ASN A C 1
ATOM 689 O O . ASN A 1 85 ? 38.271 -8.372 53.545 1.00 22.47 85 ASN A O 1
ATOM 694 N N . ILE A 1 86 ? 38.113 -10.330 54.640 1.00 18.13 86 ILE A N 1
ATOM 695 C CA . ILE A 1 86 ? 37.042 -9.847 55.497 1.00 23.02 86 ILE A CA 1
ATOM 696 C C . ILE A 1 86 ? 37.516 -8.630 56.277 1.00 24.10 86 ILE A C 1
ATOM 697 O O . ILE A 1 86 ? 36.822 -7.609 56.311 1.00 27.97 86 ILE A O 1
ATOM 702 N N . ASP A 1 87 ? 38.706 -8.722 56.872 1.00 25.51 87 ASP A N 1
ATOM 703 C CA . ASP A 1 87 ? 39.232 -7.611 57.650 1.00 23.61 87 ASP A CA 1
ATOM 704 C C . ASP A 1 87 ? 39.359 -6.306 56.856 1.00 26.24 87 ASP A C 1
ATOM 705 O O . ASP A 1 87 ? 39.071 -5.238 57.396 1.00 25.19 87 ASP A O 1
ATOM 710 N N . THR A 1 88 ? 39.835 -6.360 55.610 1.00 27.42 88 THR A N 1
ATOM 711 C CA . THR A 1 88 ? 40.022 -5.100 54.892 1.00 28.74 88 THR A CA 1
ATOM 712 C C . THR A 1 88 ? 38.660 -4.499 54.529 1.00 25.25 88 THR A C 1
ATOM 713 O O . THR A 1 88 ? 38.520 -3.279 54.447 1.00 26.51 88 THR A O 1
ATOM 717 N N . VAL A 1 89 ? 37.649 -5.346 54.379 1.00 25.11 89 VAL A N 1
ATOM 718 C CA . VAL A 1 89 ? 36.291 -4.865 54.145 1.00 23.93 89 VAL A CA 1
ATOM 719 C C . VAL A 1 89 ? 35.773 -4.179 55.407 1.00 26.48 89 VAL A C 1
ATOM 720 O O . VAL A 1 89 ? 35.283 -3.047 55.362 1.00 24.90 89 VAL A O 1
ATOM 724 N N . LEU A 1 90 ? 35.920 -4.847 56.543 1.00 25.36 90 LEU A N 1
ATOM 725 C CA . LEU A 1 90 ? 35.472 -4.268 57.807 1.00 27.75 90 LEU A CA 1
ATOM 726 C C . LEU A 1 90 ? 36.232 -2.993 58.224 1.00 33.06 90 LEU A C 1
ATOM 727 O O . LEU A 1 90 ? 35.655 -2.127 58.893 1.00 36.18 90 LEU A O 1
ATOM 732 N N . GLN A 1 91 ? 37.501 -2.853 57.845 1.00 29.91 91 GLN A N 1
ATOM 733 C CA . GLN A 1 91 ? 38.216 -1.611 58.157 1.00 34.26 91 GLN A CA 1
ATOM 734 C C . GLN A 1 91 ? 37.685 -0.436 57.329 1.00 31.60 91 GLN A C 1
ATOM 735 O O . GLN A 1 91 ? 37.890 0.725 57.688 1.00 32.04 91 GLN A O 1
ATOM 741 N N . ASN A 1 92 ? 36.989 -0.750 56.240 1.00 25.73 92 ASN A N 1
ATOM 742 C CA . ASN A 1 92 ? 36.376 0.247 55.361 1.00 28.02 92 ASN A CA 1
ATOM 743 C C . ASN A 1 92 ? 34.866 0.180 55.567 1.00 29.14 92 ASN A C 1
ATOM 744 O O . ASN A 1 92 ? 34.092 0.354 54.641 1.00 28.73 92 ASN A O 1
ATOM 749 N N . ARG A 1 93 ? 34.470 -0.081 56.808 1.00 29.97 93 ARG A N 1
ATOM 750 C CA . ARG A 1 93 ? 33.068 -0.196 57.195 1.00 28.46 93 ARG A CA 1
ATOM 751 C C . ARG A 1 93 ? 32.082 0.858 56.634 1.00 25.34 93 ARG A C 1
ATOM 752 O O . ARG A 1 93 ? 31.002 0.489 56.168 1.00 27.27 93 ARG A O 1
ATOM 760 N N . PRO A 1 94 ? 32.458 2.154 56.620 1.00 24.44 94 PRO A N 1
ATOM 761 C CA . PRO A 1 94 ? 31.484 3.143 56.117 1.00 24.36 94 PRO A CA 1
ATOM 762 C C . PRO A 1 94 ? 30.998 2.919 54.679 1.00 25.11 94 PRO A C 1
ATOM 763 O O . PRO A 1 94 ? 29.885 3.327 54.322 1.00 25.56 94 PRO A O 1
ATOM 767 N N A ARG A 1 95 ? 31.807 2.248 53.870 0.46 25.49 95 ARG A N 1
ATOM 768 N N B ARG A 1 95 ? 31.821 2.269 53.869 0.54 25.24 95 ARG A N 1
ATOM 769 C CA A ARG A 1 95 ? 31.433 1.992 52.485 0.46 28.27 95 ARG A CA 1
ATOM 770 C CA B ARG A 1 95 ? 31.449 1.976 52.493 0.54 28.27 95 ARG A CA 1
ATOM 771 C C A ARG A 1 95 ? 30.472 0.813 52.361 0.46 27.52 95 ARG A C 1
ATOM 772 C C B ARG A 1 95 ? 30.429 0.848 52.393 0.54 27.59 95 ARG A C 1
ATOM 773 O O A ARG A 1 95 ? 29.744 0.699 51.376 0.46 27.57 95 ARG A O 1
ATOM 774 O O B ARG A 1 95 ? 29.632 0.797 51.455 0.54 27.74 95 ARG A O 1
ATOM 789 N N . HIS A 1 96 ? 30.462 -0.050 53.372 1.00 26.07 96 HIS A N 1
ATOM 790 C CA . HIS A 1 96 ? 29.777 -1.337 53.274 1.00 23.12 96 HIS A CA 1
ATOM 791 C C . HIS A 1 96 ? 28.640 -1.535 54.262 1.00 24.78 96 HIS A C 1
ATOM 792 O O . HIS A 1 96 ? 27.879 -2.487 54.156 1.00 21.76 96 HIS A O 1
ATOM 799 N N . ASN A 1 97 ? 28.543 -0.640 55.233 1.00 24.43 97 ASN A N 1
ATOM 800 C CA . ASN A 1 97 ? 27.560 -0.742 56.307 1.00 23.25 97 ASN A CA 1
ATOM 801 C C . ASN A 1 97 ? 26.086 -0.714 55.860 1.00 24.56 97 ASN A C 1
ATOM 802 O O . ASN A 1 97 ? 25.194 -1.105 56.626 1.00 24.15 97 ASN A O 1
ATOM 807 N N . TRP A 1 98 ? 25.822 -0.192 54.661 1.00 24.03 98 TRP A N 1
ATOM 808 C CA . TRP A 1 98 ? 24.471 -0.25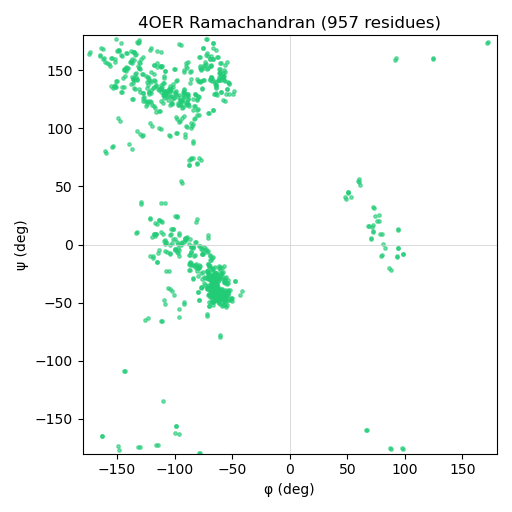0 54.071 1.00 24.77 98 TRP A CA 1
ATOM 809 C C . TRP A 1 98 ? 23.958 -1.691 53.983 1.00 21.42 98 TRP A C 1
ATOM 810 O O . TRP A 1 98 ? 22.749 -1.953 54.053 1.00 24.76 98 TRP A O 1
ATOM 821 N N . LEU A 1 99 ? 24.885 -2.624 53.824 1.00 20.36 99 LEU A N 1
ATOM 822 C CA . LEU A 1 99 ? 24.551 -4.049 53.775 1.00 17.32 99 LEU A CA 1
ATOM 823 C C . LEU A 1 99 ? 24.400 -4.565 55.189 1.00 21.10 99 LEU A C 1
ATOM 824 O O . LEU A 1 99 ? 25.337 -4.482 55.990 1.00 21.10 99 LEU A O 1
ATOM 829 N N . GLU A 1 100 ? 23.216 -5.065 55.531 1.00 18.75 100 GLU A N 1
ATOM 830 C CA . GLU A 1 100 ? 22.956 -5.382 56.935 1.00 22.36 100 GLU A CA 1
ATOM 831 C C . GLU A 1 100 ? 23.873 -6.506 57.462 1.00 21.95 100 GLU A C 1
ATOM 832 O O . GLU A 1 100 ? 24.180 -6.549 58.655 1.00 22.75 100 GLU A O 1
ATOM 838 N N . LEU A 1 101 ? 24.326 -7.404 56.587 1.00 19.07 101 LEU A N 1
ATOM 839 C CA . LEU A 1 101 ? 25.326 -8.407 56.990 1.00 21.53 101 LEU A CA 1
ATOM 840 C C . LEU A 1 101 ? 26.585 -7.734 57.536 1.00 25.56 101 LEU A C 1
ATOM 841 O O . LEU A 1 101 ? 27.111 -8.135 58.572 1.00 24.79 101 LEU A O 1
ATOM 846 N N . VAL A 1 102 ? 27.068 -6.714 56.827 1.00 24.72 102 VAL A N 1
ATOM 847 C CA . VAL A 1 102 ? 28.235 -5.960 57.292 1.00 23.31 102 VAL A CA 1
ATOM 848 C C . VAL A 1 102 ? 27.899 -5.231 58.577 1.00 25.87 102 VAL A C 1
ATOM 849 O O . VAL A 1 102 ? 28.678 -5.241 59.534 1.00 28.85 102 VAL A O 1
ATOM 853 N N . ASN A 1 103 ? 26.729 -4.595 58.596 1.00 23.06 103 ASN A N 1
ATOM 854 C CA . ASN A 1 103 ? 26.311 -3.812 59.750 1.00 24.66 103 ASN A CA 1
ATOM 855 C C . ASN A 1 103 ? 26.281 -4.640 61.032 1.00 24.25 103 ASN A C 1
ATOM 856 O O . ASN A 1 103 ? 26.559 -4.132 62.125 1.00 26.89 103 ASN A O 1
ATOM 861 N N . GLN A 1 104 ? 25.962 -5.924 60.900 1.00 20.90 104 GLN A N 1
ATOM 862 C CA . GLN A 1 104 ? 25.874 -6.784 62.084 1.00 24.60 104 GLN A CA 1
ATOM 863 C C . GLN A 1 104 ? 27.150 -7.557 62.342 1.00 24.61 104 GLN A C 1
ATOM 864 O O . GLN A 1 104 ? 27.246 -8.247 63.361 1.00 25.53 104 GLN A O 1
ATOM 870 N N . MET A 1 105 ? 28.129 -7.444 61.443 1.00 22.80 105 MET A N 1
ATOM 871 C CA . MET A 1 105 ? 29.365 -8.213 61.574 1.00 25.40 105 MET A CA 1
ATOM 872 C C . MET A 1 105 ? 30.368 -7.536 62.510 1.00 27.64 105 MET A C 1
ATOM 873 O O . MET A 1 105 ? 30.734 -6.365 62.323 1.00 28.58 105 MET A O 1
ATOM 878 N N . VAL A 1 106 ? 30.810 -8.294 63.508 1.00 27.69 106 VAL A N 1
ATOM 879 C CA . VAL A 1 106 ? 31.777 -7.832 64.505 1.00 28.08 106 VAL A CA 1
ATOM 880 C C . VAL A 1 106 ? 33.203 -8.164 64.092 1.00 31.25 106 VAL A C 1
ATOM 881 O O . VAL A 1 106 ? 34.083 -7.297 64.104 1.00 33.82 106 VAL A O 1
ATOM 885 N N . SER A 1 107 ? 33.432 -9.419 63.711 1.00 28.12 107 SER A N 1
ATOM 886 C CA . SER A 1 107 ? 34.794 -9.885 63.452 1.00 27.98 107 SER A CA 1
ATOM 887 C C . SER A 1 107 ? 34.822 -11.203 62.694 1.00 31.03 107 SER A C 1
ATOM 888 O O . SER A 1 107 ? 33.816 -11.908 62.631 1.00 28.04 107 SER A O 1
ATOM 891 N N . ALA A 1 108 ? 35.982 -11.517 62.118 1.00 30.20 108 ALA A N 1
ATOM 892 C CA . ALA A 1 108 ? 36.265 -12.839 61.566 1.00 26.83 108 ALA A CA 1
ATOM 893 C C . ALA A 1 108 ? 37.515 -13.394 62.225 1.00 32.61 108 ALA A C 1
ATOM 894 O O . ALA A 1 108 ? 38.440 -12.633 62.523 1.00 38.37 108 ALA A O 1
ATOM 896 N N . GLU A 1 109 ? 37.539 -14.704 62.473 1.00 29.14 109 GLU A N 1
ATOM 897 C CA . GLU A 1 109 ? 38.681 -15.330 63.147 1.00 29.18 109 GLU A CA 1
ATOM 898 C C . GLU A 1 109 ? 39.084 -16.611 62.452 1.00 26.61 109 GLU A C 1
ATOM 899 O O . GLU A 1 109 ? 38.227 -17.382 62.015 1.00 29.51 109 GLU A O 1
ATOM 905 N N . VAL A 1 110 ? 40.387 -16.859 62.417 1.00 26.65 110 VAL A N 1
ATOM 906 C CA . VAL A 1 110 ? 40.916 -18.115 61.921 1.00 28.68 110 VAL A CA 1
ATOM 907 C C . VAL A 1 110 ? 40.883 -19.139 63.048 1.00 32.05 110 VAL A C 1
ATOM 908 O O . VAL A 1 110 ? 41.576 -18.994 64.073 1.00 31.23 110 VAL A O 1
ATOM 912 N N . VAL A 1 111 ? 40.092 -20.191 62.862 1.00 29.72 111 VAL A N 1
ATOM 913 C CA . VAL A 1 111 ? 39.975 -21.202 63.911 1.00 28.44 111 VAL A CA 1
ATOM 914 C C . VAL A 1 111 ? 40.489 -22.555 63.434 1.00 29.49 111 VAL A C 1
ATOM 915 O O . VAL A 1 111 ? 40.395 -23.560 64.142 1.00 30.06 111 VAL A O 1
ATOM 919 N N . GLY A 1 112 ? 41.083 -22.552 62.245 1.00 32.60 112 GLY A N 1
ATOM 920 C CA . GLY A 1 112 ? 41.750 -23.723 61.701 1.00 32.23 112 GLY A CA 1
ATOM 921 C C . GLY A 1 112 ? 42.426 -23.284 60.418 1.00 30.09 112 GLY A C 1
ATOM 922 O O . GLY A 1 112 ? 42.133 -22.194 59.920 1.00 25.41 112 GLY A O 1
ATOM 923 N N . PRO A 1 113 ? 43.342 -24.108 59.878 1.00 33.10 113 PRO A N 1
ATOM 924 C CA . PRO A 1 113 ? 43.982 -23.758 58.600 1.00 31.47 113 PRO A CA 1
ATOM 925 C C . PRO A 1 113 ? 42.968 -23.507 57.490 1.00 28.72 113 PRO A C 1
ATOM 926 O O . PRO A 1 113 ? 43.216 -22.677 56.607 1.00 24.91 113 PRO A O 1
ATOM 930 N N . TYR A 1 114 ? 41.841 -24.214 57.544 1.00 24.91 114 TYR A N 1
ATOM 931 C CA . TYR A 1 114 ? 40.777 -24.055 56.551 1.00 21.90 114 TYR A CA 1
ATOM 932 C C . TYR A 1 114 ? 39.428 -23.834 57.213 1.00 24.49 114 TYR A C 1
ATOM 933 O O . TYR A 1 114 ? 38.390 -24.240 56.689 1.00 24.55 114 TYR A O 1
ATOM 942 N N . LYS A 1 115 ? 39.443 -23.125 58.339 1.00 24.22 115 LYS A N 1
ATOM 943 C CA . LYS A 1 115 ? 38.211 -22.810 59.053 1.00 24.60 115 LYS A CA 1
ATOM 944 C C . LYS A 1 115 ? 38.209 -21.358 59.506 1.00 25.99 115 LYS A C 1
ATOM 945 O O . LYS A 1 115 ? 39.144 -20.908 60.181 1.00 25.62 115 LYS A O 1
ATOM 951 N N . VAL A 1 116 ? 37.159 -20.636 59.122 1.00 23.65 116 VAL A N 1
ATOM 952 C CA . VAL A 1 116 ? 36.994 -19.237 59.478 1.00 22.31 116 VAL A CA 1
ATOM 953 C C . VAL A 1 116 ? 35.687 -19.041 60.219 1.00 27.33 116 VAL A C 1
ATOM 954 O O . VAL A 1 116 ? 34.643 -19.486 59.752 1.00 24.64 116 VAL A O 1
ATOM 958 N N . ARG A 1 117 ? 35.734 -18.351 61.353 1.00 24.00 117 ARG A N 1
ATOM 959 C CA . ARG A 1 117 ? 34.515 -18.063 62.107 1.00 25.17 117 ARG A CA 1
ATOM 960 C C . ARG A 1 117 ? 34.149 -16.588 61.967 1.00 29.18 117 ARG A C 1
ATOM 961 O O . ARG A 1 117 ? 34.991 -15.693 62.097 1.00 29.95 117 ARG A O 1
ATOM 969 N N . ILE A 1 118 ? 32.881 -16.356 61.657 1.00 26.60 118 ILE A N 1
ATOM 970 C CA . ILE A 1 118 ? 32.331 -15.019 61.498 1.00 27.49 118 ILE A CA 1
ATOM 971 C C . ILE A 1 118 ? 31.399 -14.739 62.667 1.00 26.70 118 ILE A C 1
ATOM 972 O O . ILE A 1 118 ? 30.536 -15.553 62.972 1.00 24.75 118 ILE A O 1
ATOM 977 N N . ASN A 1 119 ? 31.603 -13.602 63.333 1.00 26.21 119 ASN A N 1
ATOM 978 C CA . ASN A 1 119 ? 30.859 -13.243 64.531 1.00 21.94 119 ASN A CA 1
ATOM 979 C C . ASN A 1 119 ? 29.956 -12.045 64.284 1.00 21.59 119 ASN A C 1
ATOM 980 O O . ASN A 1 119 ? 30.380 -11.069 63.672 1.00 25.23 119 ASN A O 1
ATOM 985 N N . LEU A 1 120 ? 28.710 -12.143 64.754 1.00 23.70 120 LEU A N 1
ATOM 986 C CA . LEU A 1 120 ? 27.706 -11.102 64.576 1.00 23.06 120 LEU A CA 1
ATOM 987 C C . LEU A 1 120 ? 27.216 -10.510 65.901 1.00 24.91 120 LEU A C 1
ATOM 988 O O . LEU A 1 120 ? 27.239 -11.175 66.940 1.00 26.46 120 LEU A O 1
ATOM 993 N N . LYS A 1 121 ? 26.740 -9.267 65.858 1.00 23.52 121 LYS A N 1
ATOM 994 C CA . LYS A 1 121 ? 26.156 -8.633 67.049 1.00 27.71 121 LYS A CA 1
ATOM 995 C C . LYS A 1 121 ? 24.855 -9.316 67.496 1.00 28.92 121 LYS A C 1
ATOM 996 O O . LYS A 1 121 ? 24.549 -9.371 68.690 1.00 29.96 121 LYS A O 1
ATOM 1002 N N . LYS A 1 122 ? 24.057 -9.777 66.533 1.00 23.81 122 LYS A N 1
ATOM 1003 C CA . LYS A 1 122 ? 22.775 -10.432 66.836 1.00 30.02 122 LYS A CA 1
ATOM 1004 C C . LYS A 1 122 ? 22.500 -11.446 65.720 1.00 23.88 122 LYS A C 1
ATOM 1005 O O . LYS A 1 122 ? 23.162 -11.391 64.690 1.00 24.10 122 LYS A O 1
ATOM 1011 N N . PRO A 1 123 ? 21.532 -12.365 65.913 1.00 23.28 123 PRO A N 1
ATOM 1012 C CA . PRO A 1 123 ? 21.272 -13.303 64.813 1.00 22.42 123 PRO A CA 1
ATOM 1013 C C . PRO A 1 123 ? 20.848 -12.569 63.544 1.00 20.35 123 PRO A C 1
ATOM 1014 O O . PRO A 1 123 ? 20.200 -11.527 63.626 1.00 22.09 123 PRO A O 1
ATOM 1018 N N . TYR A 1 124 ? 21.243 -13.099 62.397 1.00 18.64 124 TYR A N 1
ATOM 1019 C CA . TYR A 1 124 ? 20.881 -12.519 61.106 1.00 19.97 124 TYR A CA 1
ATOM 1020 C C . TYR A 1 124 ? 20.885 -13.630 60.056 1.00 18.69 124 TYR A C 1
ATOM 1021 O O . TYR A 1 124 ? 21.880 -13.840 59.366 1.00 18.61 124 TYR A O 1
ATOM 1030 N N . TYR A 1 125 ? 19.774 -14.357 59.950 1.00 20.98 125 TYR A N 1
ATOM 1031 C CA . TYR A 1 125 ? 19.721 -15.494 59.019 1.00 23.80 125 TYR A CA 1
ATOM 1032 C C . TYR A 1 125 ? 20.071 -15.140 57.542 1.00 20.49 125 TYR A C 1
ATOM 1033 O O . TYR A 1 125 ? 20.538 -16.019 56.807 1.00 20.72 125 TYR A O 1
ATOM 1042 N N . PRO A 1 126 ? 19.832 -13.881 57.073 1.00 17.88 126 PRO A N 1
ATOM 1043 C CA . PRO A 1 126 ? 20.224 -13.643 55.663 1.00 15.07 126 PRO A CA 1
ATOM 1044 C C . PRO A 1 126 ? 21.729 -13.594 55.400 1.00 18.59 126 PRO A C 1
ATOM 1045 O O . PRO A 1 126 ? 22.145 -13.296 54.282 1.00 15.96 126 PRO A O 1
ATOM 1049 N N . LEU A 1 127 ? 22.533 -13.874 56.417 1.00 19.34 127 LEU A N 1
ATOM 1050 C CA . LEU A 1 127 ? 23.987 -13.898 56.253 1.00 19.60 127 LEU A CA 1
ATOM 1051 C C . LEU A 1 127 ? 24.436 -14.742 55.060 1.00 21.38 127 LEU A C 1
ATOM 1052 O O . LEU A 1 127 ? 25.293 -14.320 54.293 1.00 18.74 127 LEU A O 1
ATOM 1057 N N . LEU A 1 128 ? 23.878 -15.943 54.912 1.00 20.80 128 LEU A N 1
ATOM 1058 C CA . LEU A 1 128 ? 24.271 -16.820 53.807 1.00 17.75 128 LEU A CA 1
ATOM 1059 C C . LEU A 1 128 ? 23.909 -16.230 52.439 1.00 17.88 128 LEU A C 1
ATOM 1060 O O . LEU A 1 128 ? 24.736 -16.234 51.522 1.00 17.81 128 LEU A O 1
ATOM 1065 N N . GLN A 1 129 ? 22.689 -15.719 52.300 1.00 16.09 129 GLN A N 1
ATOM 1066 C CA . GLN A 1 129 ? 22.299 -15.074 51.039 1.00 17.44 129 GLN A CA 1
ATOM 1067 C C . GLN A 1 129 ? 23.205 -13.889 50.706 1.00 19.78 129 GLN A C 1
ATOM 1068 O O . GLN A 1 129 ? 23.616 -13.709 49.544 1.00 18.57 129 GLN A O 1
ATOM 1074 N N . GLU A 1 130 ? 23.547 -13.080 51.710 1.00 16.40 130 GLU A N 1
ATOM 1075 C CA . GLU A 1 130 ? 24.316 -11.876 51.424 1.00 16.09 130 GLU A CA 1
ATOM 1076 C C . GLU A 1 130 ? 25.794 -12.203 51.223 1.00 17.13 130 GLU A C 1
ATOM 1077 O O . GLU A 1 130 ? 26.518 -11.441 50.570 1.00 20.77 130 GLU A O 1
ATOM 1083 N N . LEU A 1 131 ? 26.233 -13.353 51.725 1.00 12.94 131 LEU A N 1
ATOM 1084 C CA . LEU A 1 131 ? 27.586 -13.830 51.422 1.00 17.28 131 LEU A CA 1
ATOM 1085 C C . LEU A 1 131 ? 27.721 -14.262 49.967 1.00 20.06 131 LEU A C 1
ATOM 1086 O O . LEU A 1 131 ? 28.839 -14.349 49.437 1.00 22.08 131 LEU A O 1
ATOM 1091 N N . SER A 1 132 ? 26.590 -14.519 49.311 1.00 17.09 132 SER A N 1
ATOM 1092 C CA . SER A 1 132 ? 26.623 -15.017 47.936 1.00 15.52 132 SER A CA 1
ATOM 1093 C C . SER A 1 132 ? 26.725 -13.876 46.937 1.00 18.64 132 SER A C 1
ATOM 1094 O O . SER A 1 132 ? 26.864 -14.111 45.733 1.00 17.92 132 SER A O 1
ATOM 1097 N N . LEU A 1 133 ? 26.641 -12.642 47.436 1.00 14.67 133 LEU A N 1
ATOM 1098 C CA . LEU A 1 133 ? 26.686 -11.450 46.586 1.00 13.91 133 LEU A CA 1
ATOM 1099 C C . LEU A 1 133 ? 27.978 -11.319 45.787 1.00 20.09 133 LEU A C 1
ATOM 1100 O O . LEU A 1 133 ? 29.017 -11.858 46.181 1.00 16.01 133 LEU A O 1
ATOM 1105 N N . PRO A 1 134 ? 27.926 -10.582 44.657 1.00 21.00 134 PRO A N 1
ATOM 1106 C CA . PRO A 1 134 ? 29.172 -10.341 43.919 1.00 19.10 134 PRO A CA 1
ATOM 1107 C C . PRO A 1 134 ? 30.192 -9.553 44.726 1.00 19.43 134 PRO A C 1
ATOM 1108 O O . PRO A 1 134 ? 31.396 -9.696 44.500 1.00 21.30 134 PRO A O 1
ATOM 1112 N N . ARG A 1 135 ? 29.716 -8.718 45.645 1.00 17.15 135 ARG A N 1
ATOM 1113 C CA . ARG A 1 135 ? 30.599 -7.901 46.477 1.00 18.09 135 ARG A CA 1
ATOM 1114 C C . ARG A 1 135 ? 29.855 -7.529 47.758 1.00 22.18 135 ARG A C 1
ATOM 1115 O O . ARG A 1 135 ? 28.618 -7.470 47.749 1.00 19.10 135 ARG A O 1
ATOM 1123 N N . PRO A 1 136 ? 30.585 -7.268 48.866 1.00 21.45 136 PRO A N 1
ATOM 1124 C CA . PRO A 1 136 ? 32.052 -7.210 48.992 1.00 21.13 136 PRO A CA 1
ATOM 1125 C C . PRO A 1 136 ? 32.738 -8.478 49.504 1.00 19.34 136 PRO A C 1
ATOM 1126 O O . PRO A 1 136 ? 33.969 -8.470 49.639 1.00 21.87 136 PRO A O 1
ATOM 1130 N N . PHE A 1 137 ? 32.004 -9.544 49.785 1.00 17.84 137 PHE A N 1
ATOM 1131 C CA . PHE A 1 137 ? 32.675 -10.696 50.386 1.00 20.01 137 PHE A CA 1
ATOM 1132 C C . PHE A 1 137 ? 33.146 -11.784 49.418 1.00 23.78 137 PHE A C 1
ATOM 1133 O O . PHE A 1 137 ? 32.824 -12.965 49.581 1.00 20.92 137 PHE A O 1
ATOM 1141 N N . ARG A 1 138 ? 33.932 -11.387 48.422 1.00 18.33 138 ARG A N 1
ATOM 1142 C CA . ARG A 1 138 ? 34.634 -12.360 47.587 1.00 17.61 138 ARG A CA 1
ATOM 1143 C C . ARG A 1 138 ? 36.127 -12.086 47.700 1.00 20.18 138 ARG A C 1
ATOM 1144 O O . ARG A 1 138 ? 36.523 -11.062 48.261 1.00 19.42 138 ARG A O 1
ATOM 1152 N N . PHE A 1 139 ? 36.959 -12.998 47.201 1.00 16.02 139 PHE A N 1
ATOM 1153 C CA . PHE A 1 139 ? 38.330 -13.068 47.701 1.00 19.08 139 PHE A CA 1
ATOM 1154 C C . PHE A 1 139 ? 39.439 -12.871 46.689 1.00 21.21 139 PHE A C 1
ATOM 1155 O O . PHE A 1 139 ? 39.530 -13.597 45.705 1.00 17.39 139 PHE A O 1
ATOM 1163 N N . ILE A 1 140 ? 40.277 -11.868 46.963 1.00 15.65 140 ILE A N 1
ATOM 1164 C CA . ILE A 1 140 ? 41.476 -11.598 46.176 1.00 15.75 140 ILE A CA 1
ATOM 1165 C C . ILE A 1 140 ? 42.659 -12.166 46.915 1.00 17.97 140 ILE A C 1
ATOM 1166 O O . ILE A 1 140 ? 42.637 -12.281 48.139 1.00 23.64 140 ILE A O 1
ATOM 1171 N N . ALA A 1 141 ? 43.689 -12.564 46.176 1.00 19.37 141 ALA A N 1
ATOM 1172 C CA . ALA A 1 141 ? 44.940 -12.962 46.803 1.00 20.38 141 ALA A CA 1
ATOM 1173 C C . ALA A 1 141 ? 45.473 -11.829 47.677 1.00 22.57 141 ALA A C 1
ATOM 1174 O O . ALA A 1 141 ? 45.661 -10.717 47.192 1.00 23.26 141 ALA A O 1
ATOM 1176 N N . PRO A 1 142 ? 45.707 -12.094 48.974 1.00 26.88 142 PRO A N 1
ATOM 1177 C CA . PRO A 1 142 ? 46.205 -11.015 49.843 1.00 29.35 142 PRO A CA 1
ATOM 1178 C C . PRO A 1 142 ? 47.533 -10.402 49.396 1.00 26.97 142 PRO A C 1
ATOM 1179 O O . PRO A 1 142 ? 47.799 -9.240 49.700 1.00 25.24 142 PRO A O 1
ATOM 1183 N N . SER A 1 143 ? 48.331 -11.155 48.647 1.00 24.24 143 SER A N 1
ATOM 1184 C CA . SER A 1 143 ? 49.558 -10.621 48.058 1.00 25.48 143 SER A CA 1
ATOM 1185 C C . SER A 1 143 ? 49.270 -9.401 47.170 1.00 28.19 143 SER A C 1
ATOM 1186 O O . SER A 1 143 ? 50.175 -8.624 46.859 1.00 29.23 143 SER A O 1
ATOM 1189 N N . GLN A 1 144 ? 48.014 -9.235 46.757 1.00 26.17 144 GLN A N 1
ATOM 1190 C CA . GLN A 1 144 ? 47.663 -8.143 45.850 1.00 29.59 144 GLN A CA 1
ATOM 1191 C C . GLN A 1 144 ? 47.192 -6.894 46.606 1.00 31.08 144 GLN A C 1
ATOM 1192 O O . GLN A 1 144 ? 46.807 -5.898 45.988 1.00 31.13 144 GLN A O 1
ATOM 1198 N N . PHE A 1 145 ? 47.208 -6.952 47.937 1.00 33.41 145 PHE A N 1
ATOM 1199 C CA . PHE A 1 145 ? 46.900 -5.774 48.753 1.00 33.62 145 PHE A CA 1
ATOM 1200 C C . PHE A 1 145 ? 47.893 -4.634 48.491 1.00 35.24 145 PHE A C 1
ATOM 1201 O O . PHE A 1 145 ? 49.051 -4.872 48.156 1.00 33.68 145 PHE A O 1
ATOM 1209 N N . LYS A 1 146 ? 47.452 -3.391 48.656 1.00 36.72 146 LYS A N 1
ATOM 1210 C CA . LYS A 1 146 ? 48.388 -2.273 48.646 1.00 38.38 146 LYS A CA 1
ATOM 1211 C C . LYS A 1 146 ? 48.252 -1.540 49.967 1.00 36.72 146 LYS A C 1
ATOM 1212 O O . LYS A 1 146 ? 47.129 -1.217 50.387 1.00 30.85 146 LYS A O 1
ATOM 1218 N N . ASN A 1 147 ? 49.393 -1.311 50.617 1.00 42.76 147 ASN A N 1
ATOM 1219 C CA . ASN A 1 147 ? 49.456 -0.672 51.929 1.00 48.21 147 ASN A CA 1
ATOM 1220 C C . ASN A 1 147 ? 48.518 -1.319 52.953 1.00 44.35 147 ASN A C 1
ATOM 1221 O O . ASN A 1 147 ? 47.825 -0.633 53.696 1.00 43.29 147 ASN A O 1
ATOM 1226 N N . GLY A 1 148 ? 48.500 -2.649 52.975 1.00 41.17 148 GLY A N 1
ATOM 1227 C CA . GLY A 1 148 ? 47.734 -3.399 53.958 1.00 39.42 148 GLY A CA 1
ATOM 1228 C C . GLY A 1 148 ? 46.243 -3.564 53.694 1.00 36.77 148 GLY A C 1
ATOM 1229 O O . GLY A 1 148 ? 45.514 -4.074 54.547 1.00 36.70 148 GLY A O 1
ATOM 1230 N N . GLY A 1 149 ? 45.773 -3.172 52.512 1.00 30.70 149 GLY A N 1
ATOM 1231 C CA . GLY A 1 149 ? 44.368 -3.370 52.201 1.00 28.02 149 GLY A CA 1
ATOM 1232 C C . GLY A 1 149 ? 44.023 -3.268 50.728 1.00 29.56 149 GLY A C 1
ATOM 1233 O O . GLY A 1 149 ? 44.902 -3.292 49.869 1.00 27.95 149 GLY A O 1
ATOM 1234 N N . THR A 1 150 ? 42.732 -3.138 50.444 1.00 29.33 150 THR A N 1
ATOM 1235 C CA . THR A 1 150 ? 42.257 -3.027 49.072 1.00 29.55 150 THR A CA 1
ATOM 1236 C C . THR A 1 150 ? 41.548 -1.707 48.829 1.00 31.92 150 THR A C 1
ATOM 1237 O O . THR A 1 150 ? 41.264 -1.349 47.684 1.00 32.11 150 THR A O 1
ATOM 1241 N N . ALA A 1 151 ? 41.258 -0.987 49.909 1.00 29.74 151 ALA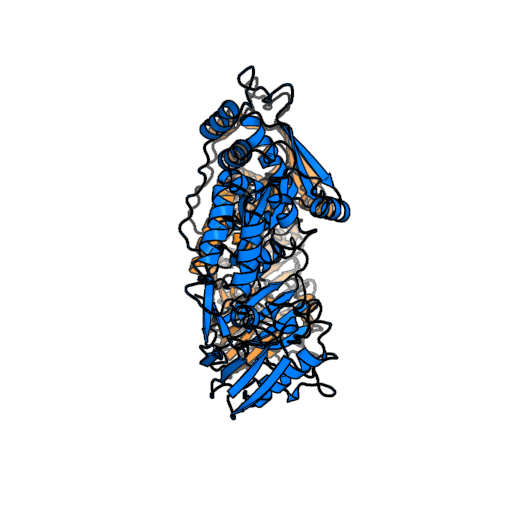 A N 1
ATOM 1242 C CA . ALA A 1 151 ? 40.375 0.165 49.827 1.00 33.08 151 ALA A CA 1
ATOM 1243 C C . ALA A 1 151 ? 40.953 1.277 48.962 1.00 37.14 151 ALA A C 1
ATOM 1244 O O . ALA A 1 151 ? 40.207 2.086 48.409 1.00 40.37 151 ALA A O 1
ATOM 1246 N N . ASP A 1 152 ? 42.276 1.307 48.834 1.00 38.11 152 ASP A N 1
ATOM 1247 C CA . ASP A 1 152 ? 42.931 2.360 48.072 1.00 42.70 152 ASP A CA 1
ATOM 1248 C C . ASP A 1 152 ? 43.614 1.828 46.809 1.00 39.78 152 ASP A C 1
ATOM 1249 O O . ASP A 1 152 ? 44.506 2.471 46.268 1.00 38.03 152 ASP A O 1
ATOM 1254 N N . GLY A 1 153 ? 43.194 0.654 46.344 1.00 37.63 153 GLY A N 1
ATOM 1255 C CA . GLY A 1 153 ? 43.759 0.062 45.144 1.00 34.45 153 GLY A CA 1
ATOM 1256 C C . GLY A 1 153 ? 44.312 -1.335 45.369 1.00 34.01 153 GLY A C 1
ATOM 1257 O O . GLY A 1 153 ? 44.599 -1.714 46.504 1.00 30.51 153 GLY A O 1
ATOM 1258 N N . ILE A 1 154 ? 44.458 -2.099 44.281 1.00 31.26 154 ILE A N 1
ATOM 1259 C CA . ILE A 1 154 ? 45.040 -3.443 44.328 1.00 27.19 154 ILE A CA 1
ATOM 1260 C C . ILE A 1 154 ? 46.145 -3.547 43.282 1.00 31.52 154 ILE A C 1
ATOM 1261 O O . ILE A 1 154 ? 46.168 -2.770 42.319 1.00 33.82 154 ILE A O 1
ATOM 1266 N N . VAL A 1 155 ? 47.047 -4.508 43.451 1.00 28.77 155 VAL A N 1
ATOM 1267 C CA . VAL A 1 155 ? 48.140 -4.691 42.488 1.00 31.91 155 VAL A CA 1
ATOM 1268 C C . VAL A 1 155 ? 47.614 -5.274 41.172 1.00 33.92 155 VAL A C 1
ATOM 1269 O O . VAL A 1 155 ? 47.762 -4.667 40.104 1.00 37.75 155 VAL A O 1
ATOM 1273 N N . ALA A 1 156 ? 47.021 -6.459 41.259 1.00 29.60 156 ALA A N 1
ATOM 1274 C CA . ALA A 1 156 ? 46.363 -7.098 40.120 1.00 27.64 156 ALA A CA 1
ATOM 1275 C C . ALA A 1 156 ? 45.131 -7.847 40.619 1.00 25.31 156 ALA A C 1
ATOM 1276 O O . ALA A 1 156 ? 45.089 -8.265 41.780 1.00 25.65 156 ALA A O 1
ATOM 1278 N N . PRO A 1 157 ? 44.103 -7.991 39.760 1.00 19.98 157 PRO A N 1
ATOM 1279 C CA . PRO A 1 157 ? 42.847 -8.644 40.165 1.00 18.31 157 PRO A CA 1
ATOM 1280 C C . PRO A 1 157 ? 42.936 -10.163 40.184 1.00 21.36 157 PRO A C 1
ATOM 1281 O O . PRO A 1 157 ? 42.403 -10.824 39.289 1.00 22.85 157 PRO A O 1
ATOM 1285 N N . ILE A 1 158 ? 43.606 -10.711 41.190 1.00 18.51 158 ILE A N 1
ATOM 1286 C CA . ILE A 1 158 ? 43.860 -12.147 41.261 1.00 20.03 158 ILE A CA 1
ATOM 1287 C C . ILE A 1 158 ? 42.809 -12.853 42.116 1.00 23.51 158 ILE A C 1
ATOM 1288 O O . ILE A 1 158 ? 42.840 -12.764 43.345 1.00 21.03 158 ILE A O 1
ATOM 1293 N N . GLY A 1 159 ? 41.897 -13.577 41.464 1.00 23.59 159 GLY A N 1
ATOM 1294 C CA . GLY A 1 159 ? 40.860 -14.302 42.173 1.00 19.12 159 GLY A CA 1
ATOM 1295 C C . GLY A 1 159 ? 41.012 -15.799 42.006 1.00 18.05 159 GLY A C 1
ATOM 1296 O O . GLY A 1 159 ? 42.024 -16.257 41.477 1.00 22.47 159 GLY A O 1
ATOM 1297 N N . THR A 1 160 ? 40.025 -16.551 42.495 1.00 14.50 160 THR A N 1
ATOM 1298 C CA . THR A 1 160 ? 39.983 -18.009 42.380 1.00 14.21 160 THR A CA 1
ATOM 1299 C C . THR A 1 160 ? 39.060 -18.483 41.244 1.00 17.02 160 THR A C 1
ATOM 1300 O O . THR A 1 160 ? 38.959 -19.683 40.983 1.00 17.19 160 THR A O 1
ATOM 1304 N N . GLY A 1 161 ? 38.379 -17.542 40.596 1.00 17.60 161 GLY A N 1
ATOM 1305 C CA . GLY A 1 161 ? 37.362 -17.860 39.601 1.00 18.58 161 GLY A CA 1
ATOM 1306 C C . GLY A 1 161 ? 37.821 -18.527 38.303 1.00 16.54 161 GLY A C 1
ATOM 1307 O O . GLY A 1 161 ? 39.025 -18.691 38.038 1.00 17.02 161 GLY A O 1
ATOM 1308 N N . PRO A 1 162 ? 36.848 -18.928 37.472 1.00 14.79 162 PRO A N 1
ATOM 1309 C CA . PRO A 1 162 ? 37.124 -19.681 36.239 1.00 18.38 162 PRO A CA 1
ATOM 1310 C C . PRO A 1 162 ? 37.689 -18.795 35.120 1.00 18.25 162 PRO A C 1
ATOM 1311 O O . PRO A 1 162 ? 38.145 -19.295 34.082 1.00 18.40 162 PRO A O 1
ATOM 1315 N N . TRP A 1 163 ? 37.681 -17.485 35.350 1.00 16.68 163 TRP A N 1
ATOM 1316 C CA . TRP A 1 163 ? 38.187 -16.505 34.382 1.00 20.41 163 TRP A CA 1
ATOM 1317 C C . TRP A 1 163 ? 39.251 -15.600 34.994 1.00 25.01 163 TRP A C 1
ATOM 1318 O O . TRP A 1 163 ? 39.182 -15.258 36.181 1.00 23.29 163 TRP A O 1
ATOM 1329 N N . LYS A 1 164 ? 40.240 -15.230 34.187 1.00 20.70 164 LYS A N 1
ATOM 1330 C CA . LYS A 1 164 ? 41.278 -14.277 34.590 1.00 21.00 164 LYS A CA 1
ATOM 1331 C C . LYS A 1 164 ? 41.246 -13.058 33.701 1.00 24.29 164 LYS A C 1
ATOM 1332 O O . LYS A 1 164 ? 41.198 -13.194 32.471 1.00 23.26 164 LYS A O 1
ATOM 1338 N N . LEU A 1 165 ? 41.331 -11.867 34.279 1.00 21.84 165 LEU A N 1
ATOM 1339 C CA . LEU A 1 165 ? 41.396 -10.679 33.432 1.00 24.83 165 LEU A CA 1
ATOM 1340 C C . LEU A 1 165 ? 42.826 -10.496 32.903 1.00 29.44 165 LEU A C 1
ATOM 1341 O O . LEU A 1 165 ? 43.760 -10.290 33.681 1.00 32.22 165 LEU A O 1
ATOM 1346 N N . THR A 1 166 ? 43.007 -10.575 31.582 1.00 25.60 166 THR A N 1
ATOM 1347 C CA . THR A 1 166 ? 44.364 -10.585 31.033 1.00 25.87 166 THR A CA 1
ATOM 1348 C C . THR A 1 166 ? 44.692 -9.368 30.159 1.00 26.39 166 THR A C 1
ATOM 1349 O O . THR A 1 166 ? 45.847 -9.105 29.862 1.00 30.18 166 THR A O 1
ATOM 1353 N N . GLU A 1 167 ? 43.680 -8.617 29.749 1.00 29.89 167 GLU A N 1
ATOM 1354 C CA . GLU A 1 167 ? 43.935 -7.386 29.003 1.00 30.07 167 GLU A CA 1
ATOM 1355 C C . GLU A 1 167 ? 42.810 -6.376 29.197 1.00 32.03 167 GLU A C 1
ATOM 1356 O O . GLU A 1 167 ? 41.639 -6.742 29.173 1.00 31.27 167 GLU A O 1
ATOM 1362 N N . THR A 1 168 ? 43.176 -5.115 29.410 1.00 32.77 168 THR A N 1
ATOM 1363 C CA . THR A 1 168 ? 42.209 -4.024 29.434 1.00 31.62 168 THR A CA 1
ATOM 1364 C C . THR A 1 168 ? 42.614 -2.944 28.444 1.00 33.64 168 THR A C 1
ATOM 1365 O O . THR A 1 168 ? 43.729 -2.434 28.507 1.00 33.99 168 THR A O 1
ATOM 1369 N N . LYS A 1 169 ? 41.719 -2.628 27.513 1.00 32.47 169 LYS A N 1
ATOM 1370 C CA . LYS A 1 169 ? 41.897 -1.479 26.620 1.00 35.94 169 LYS A CA 1
ATOM 1371 C C . LYS A 1 169 ? 40.720 -0.531 26.796 1.00 34.46 169 LYS A C 1
ATOM 1372 O O . LYS A 1 169 ? 39.606 -0.824 26.347 1.00 32.79 169 LYS A O 1
ATOM 1378 N N . LEU A 1 170 ? 40.961 0.574 27.496 1.00 35.01 170 LEU A N 1
ATOM 1379 C CA . LEU A 1 170 ? 39.910 1.533 27.824 1.00 40.02 170 LEU A CA 1
ATOM 1380 C C . LEU A 1 170 ? 39.190 2.015 26.570 1.00 37.19 170 LEU A C 1
ATOM 1381 O O . LEU A 1 170 ? 39.835 2.395 25.595 1.00 41.11 170 LEU A O 1
ATOM 1386 N N . GLY A 1 171 ? 37.863 1.961 26.575 1.00 32.72 171 GLY A N 1
ATOM 1387 C CA . GLY A 1 171 ? 37.109 2.416 25.426 1.00 35.43 171 GLY A CA 1
ATOM 1388 C C . GLY A 1 171 ? 37.022 1.398 24.306 1.00 37.04 171 GLY A C 1
ATOM 1389 O O . GLY A 1 171 ? 36.441 1.679 23.247 1.00 38.08 171 GLY A O 1
ATOM 1390 N N . GLU A 1 172 ? 37.633 0.235 24.515 1.00 33.14 172 GLU A N 1
ATOM 1391 C CA . GLU A 1 172 ? 37.642 -0.814 23.502 1.00 35.05 172 GLU A CA 1
ATOM 1392 C C . GLU A 1 172 ? 37.135 -2.151 23.993 1.00 32.52 172 GLU A C 1
ATOM 1393 O O . GLU A 1 172 ? 36.114 -2.651 23.505 1.00 34.67 172 GLU A O 1
ATOM 1399 N N . HIS A 1 173 ? 37.868 -2.743 24.934 1.00 31.23 173 HIS A N 1
ATOM 1400 C CA . HIS A 1 173 ? 37.504 -4.051 25.443 1.00 30.00 173 HIS A CA 1
ATOM 1401 C C . HIS A 1 173 ? 38.186 -4.442 26.755 1.00 28.44 173 HIS A C 1
ATOM 1402 O O . HIS A 1 173 ? 39.105 -3.772 27.238 1.00 29.66 173 HIS A O 1
ATOM 1409 N N . ASP A 1 174 ? 37.690 -5.531 27.324 1.00 26.07 174 ASP A N 1
ATOM 1410 C CA . ASP A 1 174 ? 38.386 -6.249 28.377 1.00 25.36 174 ASP A CA 1
ATOM 1411 C C . ASP A 1 174 ? 38.382 -7.710 27.959 1.00 29.12 174 ASP A C 1
ATOM 1412 O O . ASP A 1 174 ? 37.328 -8.253 27.616 1.00 31.53 174 ASP A O 1
ATOM 1417 N N . VAL A 1 175 ? 39.544 -8.351 28.019 1.00 26.77 175 VAL A N 1
ATOM 1418 C CA . VAL A 1 175 ? 39.675 -9.747 27.628 1.00 26.05 175 VAL A CA 1
ATOM 1419 C C . VAL A 1 175 ? 39.885 -10.615 28.863 1.00 24.35 175 VAL A C 1
ATOM 1420 O O . VAL A 1 175 ? 40.718 -10.316 29.714 1.00 21.85 175 VAL A O 1
ATOM 1424 N N . PHE A 1 176 ? 39.080 -11.665 28.970 1.00 23.74 176 PHE A N 1
ATOM 1425 C CA . PHE A 1 176 ? 39.176 -12.642 30.052 1.00 23.30 176 PHE A CA 1
ATOM 1426 C C . PHE A 1 176 ? 39.642 -13.969 29.480 1.00 27.04 176 PHE A C 1
ATOM 1427 O O . PHE A 1 176 ? 39.153 -14.402 28.429 1.00 26.90 176 PHE A O 1
ATOM 1435 N N . THR A 1 177 ? 40.615 -14.584 30.141 1.00 21.77 177 THR A N 1
ATOM 1436 C CA . THR A 1 177 ? 41.161 -15.863 29.708 1.00 21.46 177 THR A CA 1
ATOM 1437 C C . THR A 1 177 ? 40.718 -16.943 30.677 1.00 20.95 177 THR A C 1
ATOM 1438 O O . THR A 1 177 ? 40.669 -16.700 31.884 1.00 22.90 177 THR A O 1
ATOM 1442 N N . ARG A 1 178 ? 40.360 -18.111 30.148 1.00 21.25 178 ARG A N 1
ATOM 1443 C CA . ARG A 1 178 ? 39.998 -19.262 30.973 1.00 19.92 178 ARG A CA 1
ATOM 1444 C C . ARG A 1 178 ? 41.103 -19.588 31.964 1.00 21.60 178 ARG A C 1
ATOM 1445 O O . ARG A 1 178 ? 42.271 -19.680 31.583 1.00 19.59 178 ARG A O 1
ATOM 1453 N N . ASN A 1 179 ? 40.728 -19.808 33.220 1.00 22.69 179 ASN A N 1
ATOM 1454 C CA . ASN A 1 179 ? 41.671 -20.241 34.253 1.00 17.50 179 ASN A CA 1
ATOM 1455 C C . ASN A 1 179 ? 41.814 -21.737 34.189 1.00 20.30 179 ASN A C 1
ATOM 1456 O O . ASN A 1 179 ? 40.931 -22.456 34.641 1.00 21.61 179 ASN A O 1
ATOM 1461 N N . ASP A 1 180 ? 42.911 -22.218 33.596 1.00 19.52 180 ASP A N 1
ATOM 1462 C CA . ASP A 1 180 ? 43.081 -23.648 33.370 1.00 19.93 180 ASP A CA 1
ATOM 1463 C C . ASP A 1 180 ? 43.471 -24.395 34.657 1.00 22.32 180 ASP A C 1
ATOM 1464 O O . ASP A 1 180 ? 43.598 -25.622 34.651 1.00 21.63 180 ASP A O 1
ATOM 1469 N N A SER A 1 181 ? 43.664 -23.635 35.735 0.49 21.46 181 SER A N 1
ATOM 1470 N N B SER A 1 181 ? 43.664 -23.669 35.754 0.51 21.53 181 SER A N 1
ATOM 1471 C CA A SER A 1 181 ? 43.911 -24.193 37.065 0.49 23.60 181 SER A CA 1
ATOM 1472 C CA B SER A 1 181 ? 43.863 -24.320 37.053 0.51 23.70 181 SER A CA 1
ATOM 1473 C C A SER A 1 181 ? 42.690 -24.050 37.984 0.49 22.86 181 SER A C 1
ATOM 1474 C C B SER A 1 181 ? 42.696 -23.998 37.991 0.51 22.82 181 SER A C 1
ATOM 1475 O O A SER A 1 181 ? 42.804 -24.217 39.203 0.49 22.57 181 SER A O 1
ATOM 1476 O O B SER A 1 181 ? 42.846 -23.989 39.218 0.51 22.50 181 SER A O 1
ATOM 1481 N N . TYR A 1 182 ? 41.532 -23.733 37.404 1.00 20.53 182 TYR A N 1
ATOM 1482 C CA . TYR A 1 182 ? 40.307 -23.537 38.185 1.00 18.29 182 TYR A CA 1
ATOM 1483 C C . TYR A 1 182 ? 39.937 -24.823 38.924 1.00 19.88 182 TYR A C 1
ATOM 1484 O O . TYR A 1 182 ? 40.087 -25.926 38.391 1.00 20.05 182 TYR A O 1
ATOM 1493 N N . TRP A 1 183 ? 39.452 -24.688 40.157 1.00 20.19 183 TRP A N 1
ATOM 1494 C CA . TRP A 1 183 ? 39.124 -25.867 40.962 1.00 22.62 183 TRP A CA 1
ATOM 1495 C C . TRP A 1 183 ? 37.886 -26.616 40.475 1.00 24.67 183 TRP A C 1
ATOM 1496 O O . TRP A 1 183 ? 37.766 -27.832 40.666 1.00 25.51 183 TRP A O 1
ATOM 1507 N N . GLY A 1 184 ? 36.961 -25.905 39.841 1.00 21.25 184 GLY A N 1
ATOM 1508 C CA . GLY A 1 184 ? 35.737 -26.530 39.375 1.00 21.57 184 GLY A CA 1
ATOM 1509 C C . GLY A 1 184 ? 35.764 -26.966 37.912 1.00 23.35 184 GLY A C 1
ATOM 1510 O O . GLY A 1 184 ? 36.834 -27.099 37.317 1.00 25.98 184 GLY A O 1
ATOM 1511 N N . PRO A 1 185 ? 34.582 -27.211 37.331 1.00 23.74 185 PRO A N 1
ATOM 1512 C CA . PRO A 1 185 ? 34.452 -27.597 35.920 1.00 23.07 185 PRO A CA 1
ATOM 1513 C C . PRO A 1 185 ? 35.082 -26.535 35.022 1.00 20.79 185 PRO A C 1
ATOM 1514 O O . PRO A 1 185 ? 34.940 -25.363 35.354 1.00 22.53 185 PRO A O 1
ATOM 1518 N N . LYS A 1 186 ? 35.755 -26.917 33.939 1.00 22.29 186 LYS A N 1
ATOM 1519 C CA . LYS A 1 186 ? 36.405 -25.931 33.069 1.00 27.90 186 LYS A CA 1
ATOM 1520 C C . LYS A 1 186 ? 35.460 -25.389 32.002 1.00 26.51 186 LYS A C 1
ATOM 1521 O O . LYS A 1 186 ? 34.711 -26.145 31.391 1.00 27.69 186 LYS A O 1
ATOM 1527 N N . PRO A 1 187 ? 35.527 -24.071 31.758 1.00 24.37 187 PRO A N 1
ATOM 1528 C CA . PRO A 1 187 ? 34.726 -23.440 30.704 1.00 23.69 187 PRO A CA 1
ATOM 1529 C C . PRO A 1 187 ? 34.987 -24.042 29.342 1.00 24.37 187 PRO A C 1
ATOM 1530 O O . PRO A 1 187 ? 36.118 -24.422 29.038 1.00 26.89 187 PRO A O 1
ATOM 1534 N N . ALA A 1 188 ? 33.944 -24.131 28.528 1.00 23.86 188 ALA A N 1
ATOM 1535 C CA . ALA A 1 188 ? 34.113 -24.550 27.141 1.00 28.03 188 ALA A CA 1
ATOM 1536 C C . ALA A 1 188 ? 34.815 -23.468 26.328 1.00 25.95 188 ALA A C 1
ATOM 1537 O O . ALA A 1 188 ? 35.634 -23.769 25.466 1.00 26.84 188 ALA A O 1
ATOM 1539 N N . TYR A 1 189 ? 34.484 -22.208 26.595 1.00 24.61 189 TYR A N 1
ATOM 1540 C CA . TYR A 1 189 ? 35.161 -21.106 25.919 1.00 23.87 189 TYR A CA 1
ATOM 1541 C C . TYR A 1 189 ? 36.525 -20.854 26.536 1.00 24.21 189 TYR A C 1
ATOM 1542 O O . TYR A 1 189 ? 36.667 -20.888 27.758 1.00 22.43 189 TYR A O 1
ATOM 1551 N N . GLU A 1 190 ? 37.521 -20.579 25.697 1.00 25.34 190 GLU A N 1
ATOM 1552 C CA . GLU A 1 190 ? 38.861 -20.273 26.197 1.00 27.68 190 GLU A CA 1
ATOM 1553 C C . GLU A 1 190 ? 39.014 -18.784 26.503 1.00 26.38 190 GLU A C 1
ATOM 1554 O O . GLU A 1 190 ? 39.893 -18.378 27.256 1.00 26.92 190 GLU A O 1
ATOM 1560 N N . GLN A 1 191 ? 38.168 -17.967 25.895 1.00 27.87 191 GLN A N 1
ATOM 1561 C CA . GLN A 1 191 ? 38.320 -16.529 26.001 1.00 22.10 191 GLN A CA 1
ATOM 1562 C C . GLN A 1 191 ? 36.987 -15.825 25.889 1.00 23.71 191 GLN A C 1
ATOM 1563 O O . GLN A 1 191 ? 36.172 -16.151 25.012 1.00 24.56 191 GLN A O 1
ATOM 1569 N N . ILE A 1 192 ? 36.771 -14.848 26.767 1.00 19.66 192 ILE A N 1
ATOM 1570 C CA . ILE A 1 192 ? 35.599 -13.991 26.680 1.00 22.38 192 ILE A CA 1
ATOM 1571 C C . ILE A 1 192 ? 36.096 -12.576 26.457 1.00 24.73 192 ILE A C 1
ATOM 1572 O O . ILE A 1 192 ? 36.842 -12.046 27.271 1.00 24.25 192 ILE A O 1
ATOM 1577 N N . THR A 1 193 ? 35.718 -11.972 25.337 1.00 24.10 193 THR A N 1
ATOM 1578 C CA . THR A 1 193 ? 36.090 -10.589 25.102 1.00 27.54 193 THR A CA 1
ATOM 1579 C C . THR A 1 193 ? 34.878 -9.711 25.338 1.00 27.73 193 THR A C 1
ATOM 1580 O O . THR A 1 193 ? 33.864 -9.829 24.636 1.00 28.90 193 THR A O 1
ATOM 1584 N N . VAL A 1 194 ? 34.993 -8.797 26.292 1.00 21.76 194 VAL A N 1
ATOM 1585 C CA . VAL A 1 194 ? 33.911 -7.851 26.539 1.00 21.85 194 VAL A CA 1
ATOM 1586 C C . VAL A 1 194 ? 34.171 -6.609 25.710 1.00 27.49 194 VAL A C 1
ATOM 1587 O O . VAL A 1 194 ? 35.121 -5.880 25.968 1.00 25.08 194 VAL A O 1
ATOM 1591 N N . LYS A 1 195 ? 33.350 -6.388 24.684 1.00 24.86 195 LYS A N 1
ATOM 1592 C CA . LYS A 1 195 ? 33.518 -5.221 23.834 1.00 30.23 195 LYS A CA 1
ATOM 1593 C C . LYS A 1 195 ? 32.679 -4.055 24.328 1.00 32.17 195 LYS A C 1
ATOM 1594 O O . LYS A 1 195 ? 31.485 -4.198 24.612 1.00 35.66 195 LYS A O 1
ATOM 1600 N N . VAL A 1 196 ? 33.319 -2.901 24.446 1.00 32.31 196 VAL A N 1
ATOM 1601 C CA . VAL A 1 196 ? 32.661 -1.719 24.988 1.00 32.60 196 VAL A CA 1
ATOM 1602 C C . VAL A 1 196 ? 31.842 -1.049 23.885 1.00 34.79 196 VAL A C 1
ATOM 1603 O O . VAL A 1 196 ? 32.399 -0.482 22.956 1.00 30.32 196 VAL A O 1
ATOM 1607 N N . ILE A 1 197 ? 30.516 -1.142 23.989 1.00 28.11 197 ILE A N 1
ATOM 1608 C CA . ILE A 1 197 ? 29.610 -0.589 22.990 1.00 31.81 197 ILE A CA 1
ATOM 1609 C C . ILE A 1 197 ? 28.464 0.103 23.701 1.00 36.15 197 ILE A C 1
ATOM 1610 O O . ILE A 1 197 ? 27.396 -0.489 23.890 1.00 34.09 197 ILE A O 1
ATOM 1615 N N . PRO A 1 198 ? 28.695 1.359 24.124 1.00 39.35 198 PRO A N 1
ATOM 1616 C CA . PRO A 1 198 ? 27.699 2.125 24.882 1.00 39.10 198 PRO A CA 1
ATOM 1617 C C . PRO A 1 198 ? 26.486 2.542 24.058 1.00 37.21 198 PRO A C 1
ATOM 1618 O O . PRO A 1 198 ? 25.420 2.761 24.628 1.00 37.16 198 PRO A O 1
ATOM 1622 N N . ASP A 1 199 ? 26.626 2.622 22.739 1.00 34.27 199 ASP A N 1
ATOM 1623 C CA . ASP A 1 199 ? 25.517 3.082 21.914 1.00 36.19 199 ASP A CA 1
ATOM 1624 C C . ASP A 1 199 ? 24.696 1.899 21.416 1.00 41.94 199 ASP A C 1
ATOM 1625 O O . ASP A 1 199 ? 25.203 1.025 20.708 1.00 41.67 199 ASP A O 1
ATOM 1630 N N . PRO A 1 200 ? 23.418 1.858 21.818 1.00 40.20 200 PRO A N 1
ATOM 1631 C CA . PRO A 1 200 ? 22.512 0.748 21.514 1.00 44.54 200 PRO A CA 1
ATOM 1632 C C . PRO A 1 200 ? 22.404 0.477 20.019 1.00 42.50 200 PRO A C 1
ATOM 1633 O O . PRO A 1 200 ? 22.364 -0.679 19.606 1.00 45.34 200 PRO A O 1
ATOM 1637 N N . ASN A 1 201 ? 22.377 1.531 19.218 1.00 41.77 201 ASN A N 1
ATOM 1638 C CA . ASN A 1 201 ? 22.282 1.355 17.775 1.00 50.34 201 ASN A CA 1
ATOM 1639 C C . ASN A 1 201 ? 23.565 0.752 17.190 1.00 49.66 201 ASN A C 1
ATOM 1640 O O . ASN A 1 201 ? 23.502 -0.056 16.265 1.00 57.01 201 ASN A O 1
ATOM 1645 N N . THR A 1 202 ? 24.722 1.149 17.716 1.00 40.41 202 THR A N 1
ATOM 1646 C CA . THR A 1 202 ? 25.993 0.539 17.308 1.00 41.28 202 THR A CA 1
ATOM 1647 C C . THR A 1 202 ? 26.042 -0.940 17.719 1.00 42.87 202 THR A C 1
ATOM 1648 O O . THR A 1 202 ? 26.565 -1.785 16.986 1.00 43.21 202 THR A O 1
ATOM 1652 N N A ARG A 1 203 ? 25.494 -1.238 18.895 0.54 38.05 203 ARG A N 1
ATOM 1653 N N B ARG A 1 203 ? 25.496 -1.245 18.895 0.46 38.18 203 ARG A N 1
ATOM 1654 C CA A ARG A 1 203 ? 25.444 -2.606 19.394 0.54 36.96 203 ARG A CA 1
ATOM 1655 C CA B ARG A 1 203 ? 25.445 -2.620 19.382 0.46 37.05 203 ARG A CA 1
ATOM 1656 C C A ARG A 1 203 ? 24.616 -3.503 18.479 0.54 39.69 203 ARG A C 1
ATOM 1657 C C B ARG A 1 203 ? 24.626 -3.501 18.450 0.46 39.64 203 ARG A C 1
ATOM 1658 O O A ARG A 1 203 ? 24.987 -4.650 18.231 0.54 40.46 203 ARG A O 1
ATOM 1659 O O B ARG A 1 203 ? 25.029 -4.620 18.132 0.46 40.63 203 ARG A O 1
ATOM 1674 N N . ALA A 1 204 ? 23.477 -2.991 18.021 1.00 38.82 204 ALA A N 1
ATOM 1675 C CA . ALA A 1 204 ? 22.621 -3.716 17.084 1.00 45.48 204 ALA A CA 1
ATOM 1676 C C . ALA A 1 204 ? 23.350 -4.056 15.778 1.00 47.73 204 ALA A C 1
ATOM 1677 O O . ALA A 1 204 ? 23.336 -5.203 15.331 1.00 50.02 204 ALA A O 1
ATOM 1679 N N . ILE A 1 205 ? 24.014 -3.060 15.202 1.00 44.84 205 ILE A N 1
ATOM 1680 C CA . ILE A 1 205 ? 24.753 -3.221 13.949 1.00 48.37 205 ILE A CA 1
ATOM 1681 C C . ILE A 1 205 ? 25.895 -4.214 14.109 1.00 48.75 205 ILE A C 1
ATOM 1682 O O . ILE A 1 205 ? 26.122 -5.066 13.243 1.00 49.38 205 ILE A O 1
ATOM 1687 N N . ALA A 1 206 ? 26.641 -4.062 15.201 1.00 47.68 206 ALA A N 1
ATOM 1688 C CA . ALA A 1 206 ? 27.740 -4.966 15.518 1.00 44.37 206 ALA A CA 1
ATOM 1689 C C . ALA A 1 206 ? 27.239 -6.402 15.643 1.00 46.26 206 ALA A C 1
ATOM 1690 O O . ALA A 1 206 ? 27.917 -7.342 15.223 1.00 47.03 206 ALA A O 1
ATOM 1692 N N . PHE A 1 207 ? 26.069 -6.574 16.247 1.00 42.53 207 PHE A N 1
ATOM 1693 C CA . PHE A 1 207 ? 25.479 -7.903 16.368 1.00 44.54 207 PHE A CA 1
ATOM 1694 C C . PHE A 1 207 ? 25.096 -8.379 14.955 1.00 51.48 207 PHE A C 1
ATOM 1695 O O . PHE A 1 207 ? 25.266 -9.558 14.640 1.00 55.14 207 PHE A O 1
ATOM 1703 N N . GLU A 1 208 ? 24.570 -7.478 14.119 1.00 51.42 208 GLU A N 1
ATOM 1704 C CA . GLU A 1 208 ? 24.273 -7.838 12.721 1.00 58.31 208 GLU A CA 1
ATOM 1705 C C . GLU A 1 208 ? 25.522 -8.316 11.989 1.00 55.21 208 GLU A C 1
ATOM 1706 O O . GLU A 1 208 ? 25.518 -9.379 11.373 1.00 57.81 208 GLU A O 1
ATOM 1712 N N . ALA A 1 209 ? 26.602 -7.547 12.113 1.00 49.43 209 ALA A N 1
ATOM 1713 C CA . ALA A 1 209 ? 27.841 -7.806 11.386 1.00 50.26 209 ALA A CA 1
ATOM 1714 C C . ALA A 1 209 ? 28.619 -8.992 11.942 1.00 52.72 209 ALA A C 1
ATOM 1715 O O . ALA A 1 209 ? 29.678 -9.350 11.420 1.00 50.68 209 ALA A O 1
ATOM 1717 N N . GLY A 1 210 ? 28.104 -9.588 13.013 1.00 50.01 210 GLY A N 1
ATOM 1718 C CA . GLY A 1 210 ? 28.749 -10.735 13.625 1.00 49.26 210 GLY A CA 1
ATOM 1719 C C . GLY A 1 210 ? 29.997 -10.402 14.420 1.00 48.65 210 GLY A C 1
ATOM 1720 O O . GLY A 1 210 ? 30.858 -11.260 14.623 1.00 49.55 210 GLY A O 1
ATOM 1721 N N . GLU A 1 211 ? 30.077 -9.162 14.896 1.00 45.70 211 GLU A N 1
ATOM 1722 C CA . GLU A 1 211 ? 31.203 -8.702 15.711 1.00 38.67 211 GLU A CA 1
ATOM 1723 C C . GLU A 1 211 ? 30.990 -9.012 17.199 1.00 36.64 211 GLU A C 1
ATOM 1724 O O . GLU A 1 211 ? 31.934 -9.032 17.992 1.00 36.38 211 GLU A O 1
ATOM 1730 N N . ILE A 1 212 ? 29.748 -9.283 17.575 1.00 32.04 212 ILE A N 1
ATOM 1731 C CA . ILE A 1 212 ? 29.484 -9.775 18.918 1.00 29.09 212 ILE A CA 1
ATOM 1732 C C . ILE A 1 212 ? 28.533 -10.960 18.819 1.00 33.67 212 ILE A C 1
ATOM 1733 O O . ILE A 1 212 ? 27.703 -11.040 17.902 1.00 34.40 212 ILE A O 1
ATOM 1738 N N . ASP A 1 213 ? 28.703 -11.899 19.744 1.00 27.69 213 ASP A N 1
ATOM 1739 C CA . ASP A 1 213 ? 28.016 -13.183 19.678 1.00 30.35 213 ASP A CA 1
ATOM 1740 C C . ASP A 1 213 ? 26.869 -13.279 20.660 1.00 28.94 213 ASP A C 1
ATOM 1741 O O . ASP A 1 213 ? 25.947 -14.069 20.462 1.00 30.11 213 ASP A O 1
ATOM 1746 N N . LEU A 1 214 ? 26.933 -12.472 21.711 1.00 26.13 214 LEU A N 1
ATOM 1747 C CA . LEU A 1 214 ? 25.964 -12.547 22.807 1.00 25.05 214 LEU A CA 1
ATOM 1748 C C . LEU A 1 214 ? 25.697 -11.166 23.382 1.00 26.32 214 LEU A C 1
ATOM 1749 O O . LEU A 1 214 ? 26.625 -10.387 23.600 1.00 23.98 214 LEU A O 1
ATOM 1754 N N . ILE A 1 215 ? 24.419 -10.872 23.610 1.00 23.65 215 ILE A N 1
ATOM 1755 C CA . ILE A 1 215 ? 23.986 -9.702 24.361 1.00 22.38 215 ILE A CA 1
ATOM 1756 C C . ILE A 1 215 ? 23.187 -10.234 25.554 1.00 20.79 215 ILE A C 1
ATOM 1757 O O . ILE A 1 215 ? 22.341 -11.104 25.379 1.00 22.58 215 ILE A O 1
ATOM 1762 N N . TYR A 1 216 ? 23.451 -9.734 26.754 1.00 21.42 216 TYR A N 1
ATOM 1763 C CA . TYR A 1 216 ? 22.805 -10.268 27.961 1.00 21.47 216 TYR A CA 1
ATOM 1764 C C . TYR A 1 216 ? 22.585 -9.146 28.958 1.00 24.12 216 TYR A C 1
ATOM 1765 O O . TYR A 1 216 ? 23.518 -8.397 29.260 1.00 25.20 216 TYR A O 1
ATOM 1774 N N . GLY A 1 217 ? 21.369 -9.036 29.497 1.00 20.61 217 GLY A N 1
ATOM 1775 C CA . GLY A 1 217 ? 21.116 -8.026 30.515 1.00 22.17 217 GLY A CA 1
ATOM 1776 C C . GLY A 1 217 ? 19.654 -7.897 30.901 1.00 26.07 217 GLY A C 1
ATOM 1777 O O . GLY A 1 217 ? 18.792 -8.517 30.282 1.00 27.24 217 GLY A O 1
ATOM 1778 N N . THR A 1 218 ? 19.379 -7.075 31.915 1.00 24.23 218 THR A N 1
ATOM 1779 C CA . THR A 1 218 ? 18.010 -6.757 32.334 1.00 30.17 218 THR A CA 1
ATOM 1780 C C . THR A 1 218 ? 17.553 -5.415 31.769 1.00 39.36 218 THR A C 1
ATOM 1781 O O . THR A 1 218 ? 18.076 -4.964 30.751 1.00 40.44 218 THR A O 1
ATOM 1785 N N . GLU A 1 219 ? 16.586 -4.782 32.435 1.00 48.07 219 GLU A N 1
ATOM 1786 C CA . GLU A 1 219 ? 16.026 -3.497 31.989 1.00 57.24 219 GLU A CA 1
ATOM 1787 C C . GLU A 1 219 ? 17.111 -2.481 31.614 1.00 60.71 219 GLU A C 1
ATOM 1788 O O . GLU A 1 219 ? 16.912 -1.638 30.733 1.00 62.17 219 GLU A O 1
ATOM 1794 N N . GLY A 1 220 ? 18.249 -2.573 32.299 1.00 60.99 220 GLY A N 1
ATOM 1795 C CA . GLY A 1 220 ? 19.358 -1.654 32.118 1.00 59.24 220 GLY A CA 1
ATOM 1796 C C . GLY A 1 220 ? 19.955 -1.613 30.725 1.00 56.58 220 GLY A C 1
ATOM 1797 O O . GLY A 1 220 ? 19.653 -0.710 29.948 1.00 57.00 220 GLY A O 1
ATOM 1798 N N . PRO A 1 221 ? 20.802 -2.601 30.393 1.00 53.64 221 PRO A N 1
ATOM 1799 C CA . PRO A 1 221 ? 21.506 -2.563 29.107 1.00 52.86 221 PRO A CA 1
ATOM 1800 C C . PRO A 1 221 ? 20.603 -2.832 27.912 1.00 51.42 221 PRO A C 1
ATOM 1801 O O . PRO A 1 221 ? 20.931 -2.396 26.811 1.00 52.49 221 PRO A O 1
ATOM 1805 N N . ILE A 1 222 ? 19.476 -3.508 28.120 1.00 46.75 222 ILE A N 1
ATOM 1806 C CA . ILE A 1 222 ? 18.630 -3.899 26.994 1.00 41.39 222 ILE A CA 1
ATOM 1807 C C . ILE A 1 222 ? 17.196 -3.407 27.096 1.00 43.64 222 ILE A C 1
ATOM 1808 O O . ILE A 1 222 ? 16.472 -3.723 28.041 1.00 42.59 222 ILE A O 1
ATOM 1813 N N . SER A 1 223 ? 16.800 -2.624 26.100 1.00 41.11 223 SER A N 1
ATOM 1814 C CA . SER A 1 223 ? 15.442 -2.130 25.986 1.00 40.96 223 SER A CA 1
ATOM 1815 C C . SER A 1 223 ? 14.542 -3.231 25.442 1.00 38.29 223 SER A C 1
ATOM 1816 O O . SER A 1 223 ? 15.004 -4.119 24.735 1.00 37.81 223 SER A O 1
ATOM 1819 N N . PRO A 1 224 ? 13.255 -3.193 25.798 1.00 44.09 224 PRO A N 1
ATOM 1820 C CA . PRO A 1 224 ? 12.277 -4.088 25.174 1.00 39.33 224 PRO A CA 1
ATOM 1821 C C . PRO A 1 224 ? 12.311 -3.976 23.652 1.00 39.90 224 PRO A C 1
ATOM 1822 O O . PRO A 1 224 ? 12.229 -5.002 22.967 1.00 37.74 224 PRO A O 1
ATOM 1826 N N . ASP A 1 225 ? 12.444 -2.752 23.144 1.00 45.18 225 ASP A N 1
ATOM 1827 C CA . ASP A 1 225 ? 12.551 -2.498 21.704 1.00 50.88 225 ASP A CA 1
ATOM 1828 C C . ASP A 1 225 ? 13.632 -3.344 21.046 1.00 48.84 225 ASP A C 1
ATOM 1829 O O . ASP A 1 225 ? 13.424 -3.944 19.984 1.00 42.82 225 ASP A O 1
ATOM 1834 N N . THR A 1 226 ? 14.805 -3.345 21.680 1.00 47.53 226 THR A N 1
ATOM 1835 C CA . THR A 1 226 ? 15.979 -4.050 21.172 1.00 47.30 226 THR A CA 1
ATOM 1836 C C . THR A 1 226 ? 15.703 -5.541 21.071 1.00 41.65 226 THR A C 1
ATOM 1837 O O . THR A 1 226 ? 15.993 -6.176 20.058 1.00 39.86 226 THR A O 1
ATOM 1841 N N . PHE A 1 227 ? 15.132 -6.095 22.135 1.00 39.67 227 PHE A N 1
ATOM 1842 C CA . PHE A 1 227 ? 14.832 -7.517 22.178 1.00 34.61 227 PHE A CA 1
ATOM 1843 C C . PHE A 1 227 ? 13.785 -7.865 21.121 1.00 35.85 227 PHE A C 1
ATOM 1844 O O . PHE A 1 227 ? 13.898 -8.879 20.427 1.00 36.29 227 PHE A O 1
ATOM 1852 N N . GLU A 1 228 ? 12.770 -7.014 20.999 1.00 36.65 228 GLU A N 1
ATOM 1853 C CA . GLU A 1 228 ? 11.709 -7.245 20.029 1.00 38.16 228 GLU A CA 1
ATOM 1854 C C . GLU A 1 228 ? 12.281 -7.277 18.618 1.00 40.93 228 GLU A C 1
ATOM 1855 O O . GLU A 1 228 ? 11.987 -8.182 17.840 1.00 40.56 228 GLU A O 1
ATOM 1861 N N . ARG A 1 229 ? 13.102 -6.275 18.322 1.00 40.65 229 ARG A N 1
ATOM 1862 C CA . ARG A 1 229 ? 13.745 -6.146 17.026 1.00 50.40 229 ARG A CA 1
ATOM 1863 C C . ARG A 1 229 ? 14.510 -7.415 16.657 1.00 49.48 229 ARG A C 1
ATOM 1864 O O . ARG A 1 229 ? 14.416 -7.882 15.532 1.00 43.22 229 ARG A O 1
ATOM 1872 N N . PHE A 1 230 ? 15.250 -7.988 17.602 1.00 42.93 230 PHE A N 1
ATOM 1873 C CA . PHE A 1 230 ? 15.988 -9.217 17.305 1.00 44.13 230 PHE A CA 1
ATOM 1874 C C . PHE A 1 230 ? 15.113 -10.474 17.280 1.00 40.36 230 PHE A C 1
ATOM 1875 O O . PHE A 1 230 ? 15.350 -11.374 16.469 1.00 41.32 230 PHE A O 1
ATOM 1883 N N . GLN A 1 231 ? 14.123 -10.558 18.171 1.00 38.56 231 GLN A N 1
ATOM 1884 C CA . GLN A 1 231 ? 13.348 -11.795 18.259 1.00 48.04 231 GLN A CA 1
ATOM 1885 C C . GLN A 1 231 ? 12.457 -11.935 17.023 1.00 48.48 231 GLN A C 1
ATOM 1886 O O . GLN A 1 231 ? 12.142 -13.054 16.609 1.00 44.54 231 GLN A O 1
ATOM 1892 N N . LYS A 1 232 ? 12.116 -10.815 16.389 1.00 52.05 232 LYS A N 1
ATOM 1893 C CA . LYS A 1 232 ? 11.230 -10.876 15.226 1.00 59.86 232 LYS A CA 1
ATOM 1894 C C . LYS A 1 232 ? 11.962 -11.292 13.948 1.00 59.64 232 LYS A C 1
ATOM 1895 O O . LYS A 1 232 ? 11.323 -11.718 12.983 1.00 62.11 232 LYS A O 1
ATOM 1901 N N . MET A 1 233 ? 13.286 -11.147 13.922 1.00 55.80 233 MET A N 1
ATOM 1902 C CA . MET A 1 233 ? 14.064 -11.555 12.749 1.00 54.66 233 MET A CA 1
ATOM 1903 C C . MET A 1 233 ? 14.050 -13.078 12.627 1.00 60.31 233 MET A C 1
ATOM 1904 O O . MET A 1 233 ? 14.121 -13.627 11.529 1.00 67.57 233 MET A O 1
ATOM 1909 N N . GLY A 1 234 ? 13.951 -13.752 13.766 1.00 58.22 234 GLY A N 1
ATOM 1910 C CA . GLY A 1 234 ? 13.790 -15.194 13.799 1.00 57.38 234 GLY A CA 1
ATOM 1911 C C . GLY A 1 234 ? 14.993 -16.034 13.412 1.00 59.55 234 GLY A C 1
ATOM 1912 O O . GLY A 1 234 ? 14.844 -17.234 13.169 1.00 65.46 234 GLY A O 1
ATOM 1913 N N . ILE A 1 235 ? 16.178 -15.424 13.366 1.00 53.45 235 ILE A N 1
ATOM 1914 C CA . ILE A 1 235 ? 17.394 -16.147 12.990 1.00 44.30 235 ILE A CA 1
ATOM 1915 C C . ILE A 1 235 ? 18.399 -16.259 14.150 1.00 43.02 235 ILE A C 1
ATOM 1916 O O . ILE A 1 235 ? 19.440 -16.906 14.023 1.00 43.50 235 ILE A O 1
ATOM 1921 N N . TYR A 1 236 ? 18.090 -15.616 15.271 1.00 41.60 236 TYR A N 1
ATOM 1922 C CA . TYR A 1 236 ? 18.962 -15.678 16.446 1.00 44.59 236 TYR A CA 1
ATOM 1923 C C . TYR A 1 236 ? 18.299 -16.447 17.563 1.00 43.86 236 TYR A C 1
ATOM 1924 O O . TYR A 1 236 ? 17.092 -16.662 17.548 1.00 48.66 236 TYR A O 1
ATOM 1933 N N . ASN A 1 237 ? 19.084 -16.834 18.558 1.00 40.07 237 ASN A N 1
ATOM 1934 C CA . ASN A 1 237 ? 18.496 -17.418 19.744 1.00 39.35 237 ASN A CA 1
ATOM 1935 C C . ASN A 1 237 ? 18.183 -16.304 20.734 1.00 38.52 237 ASN A C 1
ATOM 1936 O O . ASN A 1 237 ? 19.068 -15.553 21.131 1.00 37.84 237 ASN A O 1
ATOM 1941 N N . THR A 1 238 ? 16.916 -16.204 21.125 1.00 35.35 238 THR A N 1
ATOM 1942 C CA . THR A 1 238 ? 16.477 -15.191 22.078 1.00 34.03 238 THR A CA 1
ATOM 1943 C C . THR A 1 238 ? 15.745 -15.896 23.201 1.00 34.86 238 THR A C 1
ATOM 1944 O O . THR A 1 238 ? 14.844 -16.690 22.947 1.00 37.40 238 THR A O 1
ATOM 1948 N N . GLU A 1 239 ? 16.163 -15.632 24.441 1.00 31.88 239 GLU A N 1
ATOM 1949 C CA . GLU A 1 239 ? 15.581 -16.268 25.621 1.00 32.25 239 GLU A CA 1
ATOM 1950 C C . GLU A 1 239 ? 15.469 -15.315 26.804 1.00 31.41 239 GLU A C 1
ATOM 1951 O O . GLU A 1 239 ? 16.133 -14.281 26.839 1.00 30.36 239 GLU A O 1
ATOM 1957 N N . LEU A 1 240 ? 14.668 -15.716 27.790 1.00 29.99 240 LEU A N 1
ATOM 1958 C CA . LEU A 1 240 ? 14.437 -14.952 29.007 1.00 29.38 240 LEU A CA 1
ATOM 1959 C C . LEU A 1 240 ? 14.708 -15.848 30.219 1.00 27.94 240 LEU A C 1
ATOM 1960 O O . LEU A 1 240 ? 14.456 -17.053 30.179 1.00 29.75 240 LEU A O 1
ATOM 1965 N N . SER A 1 241 ? 15.213 -15.262 31.294 1.00 25.77 241 SER A N 1
ATOM 1966 C CA . SER A 1 241 ? 15.488 -16.025 32.504 1.00 25.36 241 SER A CA 1
ATOM 1967 C C . SER A 1 241 ? 14.215 -16.296 33.293 1.00 27.51 241 SER A C 1
ATOM 1968 O O . SER A 1 241 ? 13.116 -15.927 32.878 1.00 25.01 241 SER A O 1
ATOM 1971 N N . GLU A 1 242 ? 14.377 -16.974 34.425 1.00 26.06 242 GLU A N 1
ATOM 1972 C CA . GLU A 1 242 ? 13.336 -17.083 35.431 1.00 28.07 242 GLU A CA 1
ATOM 1973 C C . GLU A 1 242 ? 13.214 -15.732 36.137 1.00 28.88 242 GLU A C 1
ATOM 1974 O O . GLU A 1 242 ? 14.114 -14.899 36.022 1.00 22.03 242 GLU A O 1
ATOM 1980 N N . PRO A 1 243 ? 12.102 -15.500 36.856 1.00 23.70 243 PRO A N 1
ATOM 1981 C CA . PRO A 1 243 ? 11.919 -14.193 37.495 1.00 24.13 243 PRO A CA 1
ATOM 1982 C C . PRO A 1 243 ? 13.087 -13.754 38.369 1.00 20.45 243 PRO A C 1
ATOM 1983 O O . PRO A 1 243 ? 13.654 -14.572 39.093 1.00 25.16 243 PRO A O 1
ATOM 1987 N N . LEU A 1 244 ? 13.442 -12.473 38.304 1.00 19.04 244 LEU A N 1
ATOM 1988 C CA . LEU A 1 244 ? 14.507 -11.931 39.148 1.00 26.70 244 LEU A CA 1
ATOM 1989 C C . LEU A 1 244 ? 14.046 -10.975 40.264 1.00 30.69 244 LEU A C 1
ATOM 1990 O O . LEU A 1 244 ? 14.554 -11.046 41.393 1.00 35.38 244 LEU A O 1
ATOM 1995 N N . GLU A 1 245 ? 13.200 -10.010 39.917 1.00 21.67 245 GLU A N 1
ATOM 1996 C CA . GLU A 1 245 ? 12.565 -9.123 40.893 1.00 21.55 245 GLU A CA 1
ATOM 1997 C C . GLU A 1 245 ? 11.177 -8.783 40.378 1.00 24.33 245 GLU A C 1
ATOM 1998 O O . GLU A 1 245 ? 10.872 -9.008 39.199 1.00 22.99 245 GLU A O 1
ATOM 2004 N N . THR A 1 246 ? 10.323 -8.280 41.261 1.00 16.64 246 THR A N 1
ATOM 2005 C CA . THR A 1 246 ? 8.930 -8.004 40.898 1.00 16.40 246 THR A CA 1
ATOM 2006 C C . THR A 1 246 ? 8.669 -6.509 40.815 1.00 24.12 246 THR A C 1
ATOM 2007 O O . THR A 1 246 ? 9.068 -5.763 41.702 1.00 23.28 246 THR A O 1
ATOM 2011 N N . ARG A 1 247 ? 8.024 -6.064 39.744 1.00 17.72 247 ARG A N 1
ATOM 2012 C CA . ARG A 1 247 ? 7.495 -4.704 39.687 1.00 18.23 247 ARG A CA 1
ATOM 2013 C C . ARG A 1 247 ? 6.059 -4.719 40.168 1.00 18.59 247 ARG A C 1
ATOM 2014 O O . ARG A 1 247 ? 5.267 -5.543 39.711 1.00 20.73 247 ARG A O 1
ATOM 2022 N N . VAL A 1 248 ? 5.716 -3.805 41.075 1.00 18.89 248 VAL A N 1
ATOM 2023 C CA . VAL A 1 248 ? 4.368 -3.735 41.614 1.00 18.61 248 VAL A CA 1
ATOM 2024 C C . VAL A 1 248 ? 3.826 -2.310 41.633 1.00 19.47 248 VAL A C 1
ATOM 2025 O O . VAL A 1 248 ? 4.577 -1.341 41.495 1.00 20.88 248 VAL A O 1
ATOM 2029 N N . LEU A 1 249 ? 2.510 -2.201 41.786 1.00 20.56 249 LEU A N 1
ATOM 2030 C CA . LEU A 1 249 ? 1.899 -0.994 42.334 1.00 25.90 249 LEU A CA 1
ATOM 2031 C C . LEU A 1 249 ? 1.589 -1.276 43.797 1.00 26.83 249 LEU A C 1
ATOM 2032 O O . LEU A 1 249 ? 0.926 -2.264 44.102 1.00 31.54 249 LEU A O 1
ATOM 2037 N N . ALA A 1 250 ? 2.069 -0.428 44.701 1.00 19.35 250 ALA A N 1
ATOM 2038 C CA . ALA A 1 250 ? 1.596 -0.485 46.087 1.00 17.69 250 ALA A CA 1
ATOM 2039 C C . ALA A 1 250 ? 0.293 0.277 46.162 1.00 19.35 250 ALA A C 1
ATOM 2040 O O . ALA A 1 250 ? 0.198 1.408 45.658 1.00 23.93 250 ALA A O 1
ATOM 2042 N N . LEU A 1 251 ? -0.733 -0.336 46.745 1.00 19.70 251 LEU A N 1
ATOM 2043 C CA . LEU A 1 251 ? -2.042 0.312 46.839 1.00 21.60 251 LEU A CA 1
ATOM 2044 C C . LEU A 1 251 ? -2.243 0.817 48.268 1.00 25.47 251 LEU A C 1
ATOM 2045 O O . LEU A 1 251 ? -1.984 0.081 49.221 1.00 22.70 251 LEU A O 1
ATOM 2050 N N . ASN A 1 252 ? -2.683 2.064 48.421 1.00 20.03 252 ASN A N 1
ATOM 2051 C CA . ASN A 1 252 ? -2.613 2.702 49.749 1.00 23.96 252 ASN A CA 1
ATOM 2052 C C . ASN A 1 252 ? -3.824 2.365 50.605 1.00 23.95 252 ASN A C 1
ATOM 2053 O O . ASN A 1 252 ? -4.929 2.887 50.378 1.00 25.96 252 ASN A O 1
ATOM 2058 N N . THR A 1 253 ? -3.628 1.477 51.580 1.00 21.33 253 THR A N 1
ATOM 2059 C CA . THR A 1 253 ? -4.715 1.074 52.465 1.00 24.06 253 THR A CA 1
ATOM 2060 C C . THR A 1 253 ? -5.114 2.188 53.447 1.00 29.24 253 THR A C 1
ATOM 2061 O O . THR A 1 253 ? -6.117 2.075 54.154 1.00 30.12 253 THR A O 1
ATOM 2065 N N . ASN A 1 254 ? -4.358 3.285 53.450 1.00 26.83 254 ASN A N 1
ATOM 2066 C CA . ASN A 1 254 ? -4.539 4.347 54.442 1.00 30.54 254 ASN A CA 1
ATOM 2067 C C . ASN A 1 254 ? -4.984 5.667 53.818 1.00 36.68 254 ASN A C 1
ATOM 2068 O O . ASN A 1 254 ? -5.044 6.692 54.493 1.00 39.13 254 ASN A O 1
ATOM 2073 N N . HIS A 1 255 ? -5.322 5.640 52.533 1.00 34.56 255 HIS A N 1
ATOM 2074 C CA . HIS A 1 255 ? -5.576 6.881 51.814 1.00 37.57 255 HIS A CA 1
ATOM 2075 C C . HIS A 1 255 ? -6.521 6.646 50.649 1.00 31.42 255 HIS A C 1
ATOM 2076 O O . HIS A 1 255 ? -6.350 5.695 49.902 1.00 28.09 255 HIS A O 1
ATOM 2083 N N . GLY A 1 256 ? -7.516 7.512 50.494 1.00 34.36 256 GLY A N 1
ATOM 2084 C CA . GLY A 1 256 ? -8.383 7.457 49.329 1.00 35.60 256 GLY A CA 1
ATOM 2085 C C . GLY A 1 256 ? -9.266 6.231 49.217 1.00 34.79 256 GLY A C 1
ATOM 2086 O O . GLY A 1 256 ? -9.576 5.579 50.216 1.00 33.39 256 GLY A O 1
ATOM 2087 N N . ALA A 1 257 ? -9.725 5.953 47.998 1.00 30.25 257 ALA A N 1
ATOM 2088 C CA . ALA A 1 257 ? -10.616 4.825 47.761 1.00 30.98 257 ALA A CA 1
ATOM 2089 C C . ALA A 1 257 ? -9.928 3.483 47.984 1.00 26.68 257 ALA A C 1
ATOM 2090 O O . ALA A 1 257 ? -10.590 2.474 48.210 1.00 29.50 257 ALA A O 1
ATOM 2092 N N . THR A 1 258 ? -8.603 3.471 47.924 1.00 26.72 258 THR A N 1
ATOM 2093 C CA . THR A 1 258 ? -7.849 2.240 48.113 1.00 22.97 258 THR A CA 1
ATOM 2094 C C . THR A 1 258 ? -7.824 1.792 49.581 1.00 27.50 258 THR A C 1
ATOM 2095 O O . THR A 1 258 ? -7.310 0.718 49.894 1.00 26.00 258 THR A O 1
ATOM 2099 N N . LYS A 1 259 ? -8.393 2.606 50.471 1.00 28.07 259 LYS A N 1
ATOM 2100 C CA . LYS A 1 259 ? -8.646 2.162 51.841 1.00 30.95 259 LYS A CA 1
ATOM 2101 C C . LYS A 1 259 ? -9.561 0.940 51.849 1.00 30.59 259 LYS A C 1
ATOM 2102 O O . LYS A 1 259 ? -9.536 0.140 52.782 1.00 28.08 259 LYS A O 1
ATOM 2108 N N . ASP A 1 260 ? -10.371 0.803 50.801 1.00 27.42 260 ASP A N 1
ATOM 2109 C CA . ASP A 1 260 ? -11.395 -0.235 50.752 1.00 32.62 260 ASP A CA 1
ATOM 2110 C C . ASP A 1 260 ? -10.872 -1.535 50.149 1.00 28.91 260 ASP A C 1
ATOM 2111 O O . ASP A 1 260 ? -10.428 -1.543 49.012 1.00 24.14 260 ASP A O 1
ATOM 2116 N N . LEU A 1 261 ? -10.925 -2.632 50.907 1.00 26.13 261 LEU A N 1
ATOM 2117 C CA . LEU A 1 261 ? -10.451 -3.925 50.379 1.00 26.65 261 LEU A CA 1
ATOM 2118 C C . LEU A 1 261 ? -11.086 -4.328 49.040 1.00 27.07 261 LEU A C 1
ATOM 2119 O O . LEU A 1 261 ? -10.403 -4.843 48.135 1.00 27.79 261 LEU A O 1
ATOM 2124 N N . ALA A 1 262 ? -12.386 -4.084 48.889 1.00 28.64 262 ALA A N 1
ATOM 2125 C CA . ALA A 1 262 ? -13.063 -4.407 47.626 1.00 27.12 262 ALA A CA 1
ATOM 2126 C C . ALA A 1 262 ? -12.457 -3.670 46.432 1.00 30.44 262 ALA A C 1
ATOM 2127 O O . ALA A 1 262 ? -12.290 -4.255 45.352 1.00 27.49 262 ALA A O 1
ATOM 2129 N N . VAL A 1 263 ? -12.121 -2.396 46.620 1.00 29.36 263 VAL A N 1
ATOM 2130 C CA . VAL A 1 263 ? -11.469 -1.618 45.567 1.00 28.77 263 VAL A CA 1
ATOM 2131 C C . VAL A 1 263 ? -10.096 -2.198 45.218 1.00 26.88 263 VAL A C 1
ATOM 2132 O O . VAL A 1 263 ? -9.741 -2.332 44.031 1.00 23.72 263 VAL A O 1
ATOM 2136 N N . ARG A 1 264 ? -9.315 -2.566 46.232 1.00 22.74 264 ARG A N 1
ATOM 2137 C CA . ARG A 1 264 ? -7.998 -3.147 45.959 1.00 18.52 264 ARG A CA 1
ATOM 2138 C C . ARG A 1 264 ? -8.099 -4.483 45.231 1.00 21.03 264 ARG A C 1
ATOM 2139 O O . ARG A 1 264 ? -7.315 -4.756 44.313 1.00 22.21 264 ARG A O 1
ATOM 2147 N N . LYS A 1 265 ? -9.058 -5.314 45.630 1.00 21.67 265 LYS A N 1
ATOM 2148 C CA . LYS A 1 265 ? -9.280 -6.579 44.929 1.00 24.77 265 LYS A CA 1
ATOM 2149 C C . LYS A 1 265 ? -9.724 -6.326 43.483 1.00 23.35 265 LYS A C 1
ATOM 2150 O O . LYS A 1 265 ? -9.242 -6.983 42.551 1.00 23.73 265 LYS A O 1
ATOM 2156 N N . ALA A 1 266 ? -10.655 -5.393 43.299 1.00 23.23 266 ALA A N 1
ATOM 2157 C CA . ALA A 1 266 ? -11.133 -5.032 41.948 1.00 23.99 266 ALA A CA 1
ATOM 2158 C C . ALA A 1 266 ? -9.978 -4.606 41.054 1.00 24.83 266 ALA A C 1
ATOM 2159 O O . ALA A 1 266 ? -9.896 -5.015 39.896 1.00 23.13 266 ALA A O 1
ATOM 2161 N N . ILE A 1 267 ? -9.102 -3.755 41.581 1.00 18.94 267 ILE A N 1
ATOM 2162 C CA . ILE A 1 267 ? -7.918 -3.330 40.822 1.00 21.59 267 ILE A CA 1
ATOM 2163 C C . ILE A 1 267 ? -7.095 -4.546 40.392 1.00 22.10 267 ILE A C 1
ATOM 2164 O O . ILE A 1 267 ? -6.677 -4.654 39.232 1.00 21.26 267 ILE A O 1
ATOM 2169 N N . ASN A 1 268 ? -6.908 -5.490 41.312 1.00 18.95 268 ASN A N 1
ATOM 2170 C CA . ASN A 1 268 ? -6.160 -6.706 40.996 1.00 22.30 268 ASN A CA 1
ATOM 2171 C C . ASN A 1 268 ? -6.811 -7.552 39.911 1.00 25.67 268 ASN A C 1
ATOM 2172 O O . ASN A 1 268 ? -6.121 -8.223 39.152 1.00 25.99 268 ASN A O 1
ATOM 2177 N N . HIS A 1 269 ? -8.138 -7.521 39.836 1.00 23.72 269 HIS A N 1
ATOM 2178 C CA . HIS A 1 269 ? -8.854 -8.308 38.841 1.00 21.19 269 HIS A CA 1
ATOM 2179 C C . HIS A 1 269 ? -9.005 -7.588 37.491 1.00 21.80 269 HIS A C 1
ATOM 2180 O O . HIS A 1 269 ? -9.343 -8.226 36.497 1.00 23.15 269 HIS A O 1
ATOM 2187 N N . ALA A 1 270 ? -8.781 -6.273 37.448 1.00 20.86 270 ALA A N 1
ATOM 2188 C CA . ALA A 1 270 ? -9.159 -5.497 36.254 1.00 19.73 270 ALA A CA 1
ATOM 2189 C C . ALA A 1 270 ? -8.022 -5.080 35.329 1.00 20.01 270 ALA A C 1
ATOM 2190 O O . ALA A 1 270 ? -8.280 -4.557 34.239 1.00 22.65 270 ALA A O 1
ATOM 2192 N N . VAL A 1 271 ? -6.775 -5.290 35.733 1.00 17.83 271 VAL A N 1
ATOM 2193 C CA . VAL A 1 271 ? -5.659 -4.951 34.853 1.00 17.91 271 VAL A CA 1
ATOM 2194 C C . VAL A 1 271 ? -5.213 -6.177 34.054 1.00 20.88 271 VAL A C 1
ATOM 2195 O O . VAL A 1 271 ? -4.890 -7.223 34.618 1.00 21.99 271 VAL A O 1
ATOM 2199 N N . ASP A 1 272 ? -5.211 -6.046 32.732 1.00 17.50 272 ASP A N 1
ATOM 2200 C CA . ASP A 1 272 ? -4.801 -7.132 31.856 1.00 19.16 272 ASP A CA 1
ATOM 2201 C C . ASP A 1 272 ? -3.282 -7.129 31.728 1.00 21.63 272 ASP A C 1
ATOM 2202 O O . ASP A 1 272 ? -2.725 -6.556 30.786 1.00 21.01 272 ASP A O 1
ATOM 2207 N N . LYS A 1 273 ? -2.622 -7.818 32.653 1.00 21.01 273 LYS A N 1
ATOM 2208 C CA . LYS A 1 273 ? -1.170 -7.840 32.685 1.00 17.79 273 LYS A CA 1
ATOM 2209 C C . LYS A 1 273 ? -0.573 -8.494 31.445 1.00 18.05 273 LYS A C 1
ATOM 2210 O O . LYS A 1 273 ? 0.504 -8.090 30.987 1.00 19.19 273 LYS A O 1
ATOM 2216 N N . ASP A 1 274 ? -1.233 -9.518 30.915 1.00 19.48 274 ASP A N 1
ATOM 2217 C CA . ASP A 1 274 ? -0.690 -10.183 29.731 1.00 22.41 274 ASP A CA 1
ATOM 2218 C C . ASP A 1 274 ? -0.616 -9.221 28.539 1.00 23.55 274 ASP A C 1
ATOM 2219 O O . ASP A 1 274 ? 0.357 -9.231 27.779 1.00 21.86 274 ASP A O 1
ATOM 2224 N N . THR A 1 275 ? -1.641 -8.392 28.380 1.00 22.01 275 THR A N 1
ATOM 2225 C CA . THR A 1 275 ? -1.653 -7.401 27.301 1.00 21.89 275 THR A CA 1
ATOM 2226 C C . THR A 1 275 ? -0.657 -6.275 27.567 1.00 19.68 275 THR A C 1
ATOM 2227 O O . THR A 1 275 ? -0.007 -5.783 26.651 1.00 20.41 275 THR A O 1
ATOM 2231 N N . MET A 1 276 ? -0.517 -5.881 28.828 1.00 19.87 276 MET A N 1
ATOM 2232 C CA . MET A 1 276 ? 0.478 -4.885 29.180 1.00 18.62 276 MET A CA 1
ATOM 2233 C C . MET A 1 276 ? 1.871 -5.386 28.802 1.00 19.63 276 MET A C 1
ATOM 2234 O O . MET A 1 276 ? 2.660 -4.673 28.193 1.00 20.38 276 MET A O 1
ATOM 2239 N N . ILE A 1 277 ? 2.163 -6.632 29.151 1.00 18.38 277 ILE A N 1
ATOM 2240 C CA . ILE A 1 277 ? 3.466 -7.216 28.830 1.00 20.02 277 ILE A CA 1
ATOM 2241 C C . ILE A 1 277 ? 3.671 -7.329 27.331 1.00 25.14 277 ILE A C 1
ATOM 2242 O O . ILE A 1 277 ? 4.756 -7.027 26.804 1.00 23.69 277 ILE A O 1
ATOM 2247 N N . ALA A 1 278 ? 2.628 -7.758 26.630 1.00 18.72 278 ALA A N 1
ATOM 2248 C CA . ALA A 1 278 ? 2.725 -7.915 25.177 1.00 24.00 278 ALA A CA 1
ATOM 2249 C C . ALA A 1 278 ? 2.977 -6.599 24.439 1.00 27.12 278 ALA A C 1
ATOM 2250 O O . ALA A 1 278 ? 3.683 -6.571 23.434 1.00 31.51 278 ALA A O 1
ATOM 2252 N N . THR A 1 279 ? 2.408 -5.506 24.937 1.00 25.98 279 THR A N 1
ATOM 2253 C CA . THR A 1 279 ? 2.426 -4.249 24.182 1.00 25.46 279 THR A CA 1
ATOM 2254 C C . THR A 1 279 ? 3.574 -3.351 24.627 1.00 30.87 279 THR A C 1
ATOM 2255 O O . THR A 1 279 ? 4.395 -2.937 23.811 1.00 38.65 279 THR A O 1
ATOM 2259 N N . VAL A 1 280 ? 3.632 -3.062 25.920 1.00 26.63 280 VAL A N 1
ATOM 2260 C CA . VAL A 1 280 ? 4.644 -2.167 26.475 1.00 27.82 280 VAL A CA 1
ATOM 2261 C C . VAL A 1 280 ? 6.021 -2.803 26.607 1.00 25.89 280 VAL A C 1
ATOM 2262 O O . VAL A 1 280 ? 7.039 -2.153 26.387 1.00 28.39 280 VAL A O 1
ATOM 2266 N N . LEU A 1 281 ? 6.052 -4.086 26.943 1.00 25.10 281 LEU A N 1
ATOM 2267 C CA . LEU A 1 281 ? 7.313 -4.751 27.239 1.00 26.34 281 LEU A CA 1
ATOM 2268 C C . LEU A 1 281 ? 7.773 -5.738 26.183 1.00 28.76 281 LEU A C 1
ATOM 2269 O O . LEU A 1 281 ? 8.820 -6.363 26.351 1.00 27.44 281 LEU A O 1
ATOM 2274 N N . TYR A 1 282 ? 6.993 -5.875 25.109 1.00 27.47 282 TYR A N 1
ATOM 2275 C CA . TYR A 1 282 ? 7.286 -6.812 24.030 1.00 27.15 282 TYR A CA 1
ATOM 2276 C C . TYR A 1 282 ? 7.617 -8.215 24.522 1.00 28.80 282 TYR A C 1
ATOM 2277 O O . TYR A 1 282 ? 8.488 -8.887 23.964 1.00 30.35 282 TYR A O 1
ATOM 2286 N N . GLY A 1 283 ? 6.907 -8.665 25.548 1.00 24.02 283 GLY A N 1
ATOM 2287 C CA . GLY A 1 283 ? 7.105 -10.005 26.064 1.00 25.53 283 GLY A CA 1
ATOM 2288 C C . GLY A 1 283 ? 8.438 -10.236 26.763 1.00 29.24 283 GLY A C 1
ATOM 2289 O O . GLY A 1 283 ? 8.823 -11.385 26.989 1.00 35.91 283 GLY A O 1
ATOM 2290 N N . THR A 1 284 ? 9.144 -9.167 27.127 1.00 25.18 284 THR A N 1
ATOM 2291 C CA . THR A 1 284 ? 10.445 -9.329 27.788 1.00 23.72 284 THR A CA 1
ATOM 2292 C C . THR A 1 284 ? 10.362 -9.546 29.303 1.00 23.69 284 THR A C 1
ATOM 2293 O O . THR A 1 284 ? 11.387 -9.733 29.954 1.00 26.65 284 THR A O 1
ATOM 2297 N N . GLN A 1 285 ? 9.160 -9.537 29.871 1.00 19.75 285 GLN A N 1
ATOM 2298 C CA . GLN A 1 285 ? 9.024 -9.806 31.313 1.00 21.42 285 GLN A CA 1
ATOM 2299 C C . GLN A 1 285 ? 7.861 -10.769 31.490 1.00 23.55 285 GLN A C 1
ATOM 2300 O O . GLN A 1 285 ? 7.091 -10.979 30.555 1.00 25.06 285 GLN A O 1
ATOM 2306 N N . LYS A 1 286 ? 7.743 -11.378 32.660 1.00 21.75 286 LYS A N 1
ATOM 2307 C CA . LYS A 1 286 ? 6.691 -12.363 32.887 1.00 25.27 286 LYS A CA 1
ATOM 2308 C C . LYS A 1 286 ? 5.610 -11.839 33.819 1.00 22.21 286 LYS A C 1
ATOM 2309 O O . LYS A 1 286 ? 5.884 -11.009 34.687 1.00 21.50 286 LYS A O 1
ATOM 2315 N N . ARG A 1 287 ? 4.380 -12.310 33.630 1.00 17.74 287 ARG A N 1
ATOM 2316 C CA . ARG A 1 287 ? 3.291 -11.902 34.511 1.00 16.70 287 ARG A CA 1
ATOM 2317 C C . ARG A 1 287 ? 3.603 -12.301 35.950 1.00 20.67 287 ARG A C 1
ATOM 2318 O O . ARG A 1 287 ? 3.966 -13.443 36.216 1.00 23.40 287 ARG A O 1
ATOM 2326 N N . ALA A 1 288 ? 3.439 -11.355 36.866 1.00 15.82 288 ALA A N 1
ATOM 2327 C CA . ALA A 1 288 ? 3.556 -11.658 38.293 1.00 17.54 288 ALA A CA 1
ATOM 2328 C C . ALA A 1 288 ? 2.169 -11.626 38.935 1.00 18.22 288 ALA A C 1
ATOM 2329 O O . ALA A 1 288 ? 1.433 -10.644 38.818 1.00 25.76 288 ALA A O 1
ATOM 2331 N N . ASP A 1 289 ? 1.815 -12.700 39.626 1.00 19.57 289 ASP A N 1
ATOM 2332 C CA . ASP A 1 289 ? 0.519 -12.759 40.296 1.00 22.49 289 ASP A CA 1
ATOM 2333 C C . ASP A 1 289 ? 0.634 -12.625 41.807 1.00 22.45 289 ASP A C 1
ATOM 2334 O O . ASP A 1 289 ? -0.370 -12.535 42.487 1.00 17.34 289 ASP A O 1
ATOM 2339 N N . THR A 1 290 ? 1.864 -12.607 42.306 1.00 20.39 290 THR A N 1
ATOM 2340 C CA . THR A 1 290 ? 2.153 -12.479 43.736 1.00 22.22 290 THR A CA 1
ATOM 2341 C C . THR A 1 290 ? 3.301 -11.497 43.934 1.00 22.10 290 THR A C 1
ATOM 2342 O O . THR A 1 290 ? 4.060 -11.235 43.005 1.00 19.15 290 THR A O 1
ATOM 2346 N N . LEU A 1 291 ? 3.437 -10.943 45.133 1.00 20.26 291 LEU A N 1
ATOM 2347 C CA . LEU A 1 291 ? 4.532 -10.016 45.396 1.00 18.74 291 LEU A CA 1
ATOM 2348 C C . LEU A 1 291 ? 5.897 -10.647 45.106 1.00 20.35 291 LEU A C 1
ATOM 2349 O O . LEU A 1 291 ? 6.761 -10.018 44.469 1.00 18.95 291 LEU A O 1
ATOM 2354 N N . PHE A 1 292 ? 6.088 -11.888 45.559 1.00 21.23 292 PHE A N 1
ATOM 2355 C CA . PHE A 1 292 ? 7.324 -12.632 45.299 1.00 22.09 292 PHE A CA 1
ATOM 2356 C C . PHE A 1 292 ? 7.024 -13.865 44.469 1.00 20.78 292 PHE A C 1
ATOM 2357 O O . PHE A 1 292 ? 6.021 -14.543 44.709 1.00 17.15 292 PHE A O 1
ATOM 2365 N N . ALA A 1 293 ? 7.905 -14.179 43.522 1.00 16.53 293 ALA A N 1
ATOM 2366 C CA . ALA A 1 293 ? 7.758 -15.378 42.695 1.00 16.71 293 ALA A CA 1
ATOM 2367 C C . ALA A 1 293 ? 8.135 -16.608 43.492 1.00 22.61 293 ALA A C 1
ATOM 2368 O O . ALA A 1 293 ? 8.708 -16.490 44.575 1.00 23.03 293 ALA A O 1
ATOM 2370 N N . ASP A 1 294 ? 7.849 -17.797 42.969 1.00 20.46 294 ASP A N 1
ATOM 2371 C CA . ASP A 1 294 ? 8.042 -18.970 43.793 1.00 22.42 294 ASP A CA 1
ATOM 2372 C C . ASP A 1 294 ? 9.492 -19.449 43.843 1.00 25.08 294 ASP A C 1
ATOM 2373 O O . ASP A 1 294 ? 9.790 -20.429 44.524 1.00 29.30 294 ASP A O 1
ATOM 2378 N N . ASN A 1 295 ? 10.397 -18.729 43.184 1.00 20.15 295 ASN A N 1
ATOM 2379 C CA . ASN A 1 295 ? 11.825 -19.007 43.322 1.00 21.98 295 ASN A CA 1
ATOM 2380 C C . ASN A 1 295 ? 12.505 -18.106 44.355 1.00 23.04 295 ASN A C 1
ATOM 2381 O O . ASN A 1 295 ? 13.735 -18.104 44.478 1.00 23.35 295 ASN A O 1
ATOM 2386 N N . VAL A 1 296 ? 11.695 -17.359 45.106 1.00 19.69 296 VAL A N 1
ATOM 2387 C CA . VAL A 1 296 ? 12.174 -16.521 46.205 1.00 18.63 296 VAL A CA 1
ATOM 2388 C C . VAL A 1 296 ? 12.123 -17.318 47.502 1.00 22.31 296 VAL A C 1
ATOM 2389 O O . VAL A 1 296 ? 11.111 -17.962 47.769 1.00 21.16 296 VAL A O 1
ATOM 2393 N N . PRO A 1 297 ? 13.209 -17.287 48.300 1.00 20.08 297 PRO A N 1
ATOM 2394 C CA . PRO A 1 297 ? 13.221 -18.018 49.575 1.00 21.84 297 PRO A CA 1
ATOM 2395 C C . PRO A 1 297 ? 11.970 -17.753 50.422 1.00 20.42 297 PRO A C 1
ATOM 2396 O O . PRO A 1 297 ? 11.573 -16.595 50.545 1.00 23.00 297 PRO A O 1
ATOM 2400 N N . TYR A 1 298 ? 11.350 -18.816 50.930 1.00 19.67 298 TYR A N 1
ATOM 2401 C CA . TYR A 1 298 ? 10.187 -18.752 51.831 1.00 19.71 298 TYR A CA 1
ATOM 2402 C C . TYR A 1 298 ? 8.891 -18.285 51.158 1.00 23.02 298 TYR A C 1
ATOM 2403 O O . TYR A 1 298 ? 7.861 -18.165 51.827 1.00 21.36 298 TYR A O 1
ATOM 2412 N N . ALA A 1 299 ? 8.915 -18.082 49.840 1.00 21.27 299 ALA A N 1
ATOM 2413 C CA . ALA A 1 299 ? 7.758 -17.513 49.150 1.00 22.68 299 ALA A CA 1
ATOM 2414 C C . ALA A 1 299 ? 6.997 -18.517 48.305 1.00 23.36 299 ALA A C 1
ATOM 2415 O O . ALA A 1 299 ? 6.035 -18.153 47.635 1.00 25.50 299 ALA A O 1
ATOM 2417 N N . ASN A 1 300 ? 7.429 -19.771 48.311 1.00 20.04 300 ASN A N 1
ATOM 2418 C CA . ASN A 1 300 ? 6.735 -20.776 47.525 1.00 25.15 300 ASN A CA 1
ATOM 2419 C C . ASN A 1 300 ? 5.594 -21.355 48.366 1.00 28.07 300 ASN A C 1
ATOM 2420 O O . ASN A 1 300 ? 5.685 -22.485 48.846 1.00 30.74 300 ASN A O 1
ATOM 2425 N N . ILE A 1 301 ? 4.528 -20.573 48.557 1.00 24.02 301 ILE A N 1
ATOM 2426 C CA . ILE A 1 301 ? 3.482 -20.943 49.513 1.00 26.16 301 ILE A CA 1
ATOM 2427 C C . ILE A 1 301 ? 2.114 -21.150 48.870 1.00 31.57 301 ILE A C 1
ATOM 2428 O O . ILE A 1 301 ? 1.113 -21.303 49.574 1.00 32.06 301 ILE A O 1
ATOM 2433 N N . GLY A 1 302 ? 2.077 -21.150 47.541 1.00 31.07 302 GLY A N 1
ATOM 2434 C CA . GLY A 1 302 ? 0.879 -21.525 46.809 1.00 35.84 302 GLY A CA 1
ATOM 2435 C C . GLY A 1 302 ? -0.262 -20.530 46.837 1.00 32.21 302 GLY A C 1
ATOM 2436 O O . GLY A 1 302 ? -1.427 -20.929 46.816 1.00 32.85 302 GLY A O 1
ATOM 2437 N N . LEU A 1 303 ? 0.062 -19.241 46.903 1.00 28.07 303 LEU A N 1
ATOM 2438 C CA . LEU A 1 303 ? -0.959 -18.201 46.863 1.00 25.10 303 LEU A CA 1
ATOM 2439 C C . LEU A 1 303 ? -1.777 -18.317 45.568 1.00 27.55 303 LEU A C 1
ATOM 2440 O O . LEU A 1 303 ? -1.228 -18.631 44.519 1.00 27.92 303 LEU A O 1
ATOM 2445 N N . LYS A 1 304 ? -3.080 -18.057 45.646 1.00 23.29 304 LYS A N 1
ATOM 2446 C CA . LYS A 1 304 ? -3.954 -18.145 44.468 1.00 25.68 304 LYS A CA 1
ATOM 2447 C C . LYS A 1 304 ? -3.971 -16.812 43.728 1.00 24.26 304 LYS A C 1
ATOM 2448 O O . LYS A 1 304 ? -4.237 -15.775 44.333 1.00 25.58 304 LYS A O 1
ATOM 2454 N N . PRO A 1 305 ? -3.659 -16.821 42.420 1.00 28.28 305 PRO A N 1
ATOM 2455 C CA . PRO A 1 305 ? -3.641 -15.567 41.649 1.00 24.47 305 PRO A CA 1
ATOM 2456 C C . PRO A 1 305 ? -4.998 -14.860 41.632 1.00 23.66 305 PRO A C 1
ATOM 2457 O O . PRO A 1 305 ? -6.025 -15.527 41.718 1.00 26.07 305 PRO A O 1
ATOM 2461 N N . TYR A 1 306 ? -5.011 -13.531 41.577 1.00 23.73 306 TYR A N 1
ATOM 2462 C CA . TYR A 1 306 ? -6.246 -12.831 41.250 1.00 25.26 306 TYR A CA 1
ATOM 2463 C C . TYR A 1 306 ? -6.347 -12.914 39.731 1.00 25.65 306 TYR A C 1
ATOM 2464 O O . TYR A 1 306 ? -5.530 -12.322 39.046 1.00 24.86 306 TYR A O 1
ATOM 2473 N N . ALA A 1 307 ? -7.303 -13.664 39.206 1.00 25.75 307 ALA A N 1
ATOM 2474 C CA . ALA A 1 307 ? -7.387 -13.830 37.752 1.00 29.37 307 ALA A CA 1
ATOM 2475 C C . ALA A 1 307 ? -7.856 -12.539 37.080 1.00 27.79 307 ALA A C 1
ATOM 2476 O O . ALA A 1 307 ? -8.557 -11.742 37.690 1.00 25.75 307 ALA A O 1
ATOM 2478 N N . PHE A 1 308 ? -7.451 -12.316 35.833 1.00 23.34 308 PHE A N 1
ATOM 2479 C CA . PHE A 1 308 ? -8.003 -11.202 35.058 1.00 23.74 308 PHE A CA 1
ATOM 2480 C C . PHE A 1 308 ? -9.473 -11.478 34.792 1.00 21.62 308 PHE A C 1
ATOM 2481 O O . PHE A 1 308 ? -9.829 -12.450 34.113 1.00 25.57 308 PHE A O 1
ATOM 2489 N N . ASP A 1 309 ? -10.328 -10.629 35.355 1.00 21.55 309 ASP A N 1
ATOM 2490 C CA . ASP A 1 309 ? -11.766 -10.861 35.383 1.00 22.77 309 ASP A CA 1
ATOM 2491 C C . ASP A 1 309 ? -12.439 -9.528 35.631 1.00 25.43 309 ASP A C 1
ATOM 2492 O O . ASP A 1 309 ? -12.779 -9.214 36.768 1.00 24.44 309 ASP A O 1
ATOM 2497 N N . PRO A 1 310 ? -12.585 -8.708 34.579 1.00 23.29 310 PRO A N 1
ATOM 2498 C CA . PRO A 1 310 ? -13.147 -7.369 34.790 1.00 23.54 310 PRO A CA 1
ATOM 2499 C C . PRO A 1 310 ? -14.614 -7.372 35.227 1.00 26.02 310 PRO A C 1
ATOM 2500 O O . PRO A 1 310 ? -15.025 -6.434 35.908 1.00 25.14 310 PRO A O 1
ATOM 2504 N N . ALA A 1 311 ? -15.388 -8.395 34.874 1.00 25.03 311 ALA A N 1
ATOM 2505 C CA . ALA A 1 311 ? -16.773 -8.461 35.352 1.00 26.74 311 ALA A CA 1
ATOM 2506 C C . ALA A 1 311 ? -16.815 -8.613 36.866 1.00 32.71 311 ALA A C 1
ATOM 2507 O O . ALA A 1 311 ? -17.638 -7.987 37.554 1.00 30.81 311 ALA A O 1
ATOM 2509 N N . LEU A 1 312 ? -15.950 -9.481 37.378 1.00 29.85 312 LEU A N 1
ATOM 2510 C CA . LEU A 1 312 ? -15.820 -9.675 38.820 1.00 32.56 312 LEU A CA 1
ATOM 2511 C C . LEU A 1 312 ? -15.375 -8.386 39.502 1.00 30.94 312 LEU A C 1
ATOM 2512 O O . LEU A 1 312 ? -15.853 -8.054 40.589 1.00 29.65 312 LEU A O 1
ATOM 2517 N N . ALA A 1 313 ? -14.456 -7.659 38.868 1.00 27.77 313 ALA A N 1
ATOM 2518 C CA . ALA A 1 313 ? -14.002 -6.389 39.426 1.00 27.41 313 ALA A CA 1
ATOM 2519 C C . ALA A 1 313 ? -15.172 -5.432 39.576 1.00 32.32 313 ALA A C 1
ATOM 2520 O O . ALA A 1 313 ? -15.317 -4.771 40.608 1.00 30.74 313 ALA A O 1
ATOM 2522 N N . ALA A 1 314 ? -16.016 -5.364 38.547 1.00 29.73 314 ALA A N 1
ATOM 2523 C CA . ALA A 1 314 ? -17.188 -4.500 38.599 1.00 31.40 314 ALA A CA 1
ATOM 2524 C C . ALA A 1 314 ? -18.143 -4.929 39.714 1.00 32.42 314 ALA A C 1
ATOM 2525 O O . ALA A 1 314 ? -18.729 -4.090 40.415 1.00 35.97 314 ALA A O 1
ATOM 2527 N N . ARG A 1 315 ? -18.297 -6.238 39.890 1.00 32.46 315 ARG A N 1
ATOM 2528 C CA . ARG A 1 315 ? -19.167 -6.755 40.945 1.00 36.91 315 ARG A CA 1
ATOM 2529 C C . ARG A 1 315 ? -18.603 -6.474 42.331 1.00 41.94 315 ARG A C 1
ATOM 2530 O O . ARG A 1 315 ? -19.355 -6.234 43.261 1.00 42.60 315 ARG A O 1
ATOM 2538 N N . LEU A 1 316 ? -17.285 -6.506 42.480 1.00 35.86 316 LEU A N 1
ATOM 2539 C CA . LEU A 1 316 ? -16.694 -6.180 43.772 1.00 34.83 316 LEU A CA 1
ATOM 2540 C C . LEU A 1 316 ? -16.916 -4.706 44.102 1.00 34.85 316 LEU A C 1
ATOM 2541 O O . LEU A 1 316 ? -17.185 -4.351 45.255 1.00 36.55 316 LEU A O 1
ATOM 2546 N N . LEU A 1 317 ? -16.819 -3.852 43.089 1.00 30.40 317 LEU A N 1
ATOM 2547 C CA . LEU A 1 317 ? -16.976 -2.416 43.297 1.00 34.33 317 LEU A CA 1
ATOM 2548 C C . LEU A 1 317 ? -18.412 -2.030 43.628 1.00 43.46 317 LEU A C 1
ATOM 2549 O O . LEU A 1 317 ? -18.666 -1.355 44.628 1.00 43.94 317 LEU A O 1
ATOM 2554 N N . ASP A 1 318 ? -19.335 -2.459 42.771 1.00 40.12 318 ASP A N 1
ATOM 2555 C CA . ASP A 1 318 ? -20.755 -2.134 42.897 1.00 46.20 318 ASP A CA 1
ATOM 2556 C C . ASP A 1 318 ? -21.224 -2.615 44.275 1.00 55.01 318 ASP A C 1
ATOM 2557 O O . ASP A 1 318 ? -21.920 -1.906 45.004 1.00 60.33 318 ASP A O 1
ATOM 2562 N N . GLU A 1 319 ? -20.764 -3.806 44.637 1.00 57.04 319 GLU A N 1
ATOM 2563 C CA . GLU A 1 319 ? -21.076 -4.478 45.899 1.00 59.43 319 GLU A CA 1
ATOM 2564 C C . GLU A 1 319 ? -20.210 -3.955 47.069 1.00 61.21 319 GLU A C 1
ATOM 2565 O O . GLU A 1 319 ? -20.049 -4.606 48.104 1.00 65.53 319 GLU A O 1
ATOM 2571 N N . ALA A 1 320 ? -19.678 -2.749 46.912 1.00 56.16 320 ALA A N 1
ATOM 2572 C CA . ALA A 1 320 ? -18.987 -2.069 47.999 1.00 50.99 320 ALA A CA 1
ATOM 2573 C C . ALA A 1 320 ? -19.485 -0.647 48.042 1.00 51.40 320 ALA A C 1
ATOM 2574 O O . ALA A 1 320 ? -18.938 0.201 48.745 1.00 50.94 320 ALA A O 1
ATOM 2576 N N . GLY A 1 321 ? -20.539 -0.399 47.272 1.00 48.85 321 GLY A N 1
ATOM 2577 C CA . GLY A 1 321 ? -21.190 0.891 47.270 1.00 48.12 321 GLY A CA 1
ATOM 2578 C C . GLY A 1 321 ? -20.664 1.784 46.173 1.00 44.74 321 GLY A C 1
ATOM 2579 O O . GLY A 1 321 ? -21.154 2.895 45.990 1.00 45.76 321 GLY A O 1
ATOM 2580 N N . TRP A 1 322 ? -19.672 1.298 45.428 1.00 44.68 322 TRP A N 1
ATOM 2581 C CA . TRP A 1 322 ? -19.142 2.048 44.302 1.00 40.79 322 TRP A CA 1
ATOM 2582 C C . TRP A 1 322 ? -19.910 1.667 43.046 1.00 44.24 322 TRP A C 1
ATOM 2583 O O . TRP A 1 322 ? -19.551 0.723 42.342 1.00 42.55 322 TRP A O 1
ATOM 2594 N N . THR A 1 323 ? -20.953 2.424 42.749 1.00 46.89 323 THR A N 1
ATOM 2595 C CA . THR A 1 323 ? -21.888 2.014 41.719 1.00 47.56 323 THR A CA 1
ATOM 2596 C C . THR A 1 323 ? -21.831 2.939 40.525 1.00 43.68 323 THR A C 1
ATOM 2597 O O . THR A 1 323 ? -21.487 4.114 40.653 1.00 41.63 323 THR A O 1
ATOM 2601 N N . ALA A 1 324 ? -22.187 2.406 39.362 1.00 44.29 324 ALA A N 1
ATOM 2602 C CA . ALA A 1 324 ? -22.264 3.223 38.167 1.00 47.80 324 ALA A CA 1
ATOM 2603 C C . ALA A 1 324 ? -23.716 3.496 37.826 1.00 57.29 324 ALA A C 1
ATOM 2604 O O . ALA A 1 324 ? -24.541 2.584 37.859 1.00 61.04 324 ALA A O 1
ATOM 2606 N N . LYS A 1 325 ? -24.023 4.756 37.525 1.00 60.90 325 LYS A N 1
ATOM 2607 C CA . LYS A 1 325 ? -25.349 5.145 37.055 1.00 64.95 325 LYS A CA 1
ATOM 2608 C C . LYS A 1 325 ? -25.724 4.319 35.835 1.00 64.46 325 LYS A C 1
ATOM 2609 O O . LYS A 1 325 ? -26.790 3.702 35.776 1.00 64.38 325 LYS A O 1
ATOM 2615 N N . ALA A 1 326 ? -24.834 4.345 34.851 1.00 61.10 326 ALA A N 1
ATOM 2616 C CA . ALA A 1 326 ? -25.023 3.624 33.606 1.00 61.72 326 ALA A CA 1
ATOM 2617 C C . ALA A 1 326 ? -23.770 2.838 33.244 1.00 61.80 326 ALA A C 1
ATOM 2618 O O . ALA A 1 326 ? -22.800 2.813 34.000 1.00 64.00 326 ALA A O 1
ATOM 2620 N N . SER A 1 327 ? -23.792 2.234 32.062 1.00 62.80 327 SER A N 1
ATOM 2621 C CA . SER A 1 327 ? -22.780 1.273 31.631 1.00 61.69 327 SER A CA 1
ATOM 2622 C C . SER A 1 327 ? -21.336 1.786 31.693 1.00 65.09 327 SER A C 1
ATOM 2623 O O . SER A 1 327 ? -20.462 1.139 32.284 1.00 65.21 327 SER A O 1
ATOM 2626 N N . GLY A 1 328 ? -21.083 2.947 31.098 1.00 64.86 328 GLY A N 1
ATOM 2627 C CA . GLY A 1 328 ? -19.714 3.419 30.968 1.00 59.31 328 GLY A CA 1
ATOM 2628 C C . GLY A 1 328 ? -19.307 4.477 31.976 1.00 56.03 328 GLY A C 1
ATOM 2629 O O . GLY A 1 328 ? -18.271 5.123 31.817 1.00 56.46 328 GLY A O 1
ATOM 2630 N N . ASP A 1 329 ? -20.111 4.664 33.017 1.00 52.72 329 ASP A N 1
ATOM 2631 C CA . ASP A 1 329 ? -19.883 5.769 33.948 1.00 50.60 329 ASP A CA 1
ATOM 2632 C C . ASP A 1 329 ? -18.744 5.530 34.932 1.00 41.91 329 ASP A C 1
ATOM 2633 O O . ASP A 1 329 ? -18.437 4.389 35.287 1.00 41.91 329 ASP A O 1
ATOM 2638 N N . ILE A 1 330 ? -18.117 6.625 35.358 1.00 40.58 330 ILE A N 1
ATOM 2639 C CA . ILE A 1 330 ? -17.257 6.608 36.543 1.00 39.23 330 ILE A CA 1
ATOM 2640 C C . ILE A 1 330 ? -18.136 6.314 37.747 1.00 39.68 330 ILE A C 1
ATOM 2641 O O . ILE A 1 330 ? -19.179 6.941 37.911 1.00 45.46 330 ILE A O 1
ATOM 2646 N N . ARG A 1 331 ? -17.743 5.339 38.560 1.00 38.23 331 ARG A N 1
ATOM 2647 C CA . ARG A 1 331 ? -18.534 4.958 39.723 1.00 39.59 331 ARG A CA 1
ATOM 2648 C C . ARG A 1 331 ? -18.506 6.012 40.825 1.00 46.68 331 ARG A C 1
ATOM 2649 O O . ARG A 1 331 ? -17.616 6.868 40.866 1.00 42.93 331 ARG A O 1
ATOM 2657 N N . GLU A 1 332 ? -19.481 5.911 41.726 1.00 50.61 332 GLU A N 1
ATOM 2658 C CA . GLU A 1 332 ? -19.650 6.841 42.837 1.00 54.32 332 GLU A CA 1
ATOM 2659 C C . GLU A 1 332 ? -20.101 6.105 44.088 1.00 55.86 332 GLU A C 1
ATOM 2660 O O . GLU A 1 332 ? -20.730 5.050 44.003 1.00 54.99 332 GLU A O 1
ATOM 2666 N N . LYS A 1 333 ? -19.764 6.668 45.245 1.00 57.80 333 LYS A N 1
ATOM 2667 C CA . LYS A 1 333 ? -20.168 6.127 46.535 1.00 60.04 333 LYS A CA 1
ATOM 2668 C C . LYS A 1 333 ? -20.384 7.237 47.548 1.00 64.01 333 LYS A C 1
ATOM 2669 O O . LYS A 1 333 ? -19.419 7.833 48.031 1.00 60.03 333 LYS A O 1
ATOM 2675 N N . ASP A 1 334 ? -21.654 7.503 47.856 1.00 70.09 334 ASP A N 1
ATOM 2676 C CA . ASP A 1 334 ? -22.044 8.567 48.778 1.00 73.20 334 ASP A CA 1
ATOM 2677 C C . ASP A 1 334 ? -21.572 9.932 48.283 1.00 68.91 334 ASP A C 1
ATOM 2678 O O . ASP A 1 334 ? -20.890 10.663 49.003 1.00 65.33 334 ASP A O 1
ATOM 2683 N N . GLY A 1 335 ? -21.936 10.263 47.047 1.00 68.96 335 GLY A N 1
ATOM 2684 C CA . GLY A 1 335 ? -21.602 11.552 46.469 1.00 70.96 335 GLY A CA 1
ATOM 2685 C C . GLY A 1 335 ? -20.252 11.617 45.776 1.00 70.51 335 GLY A C 1
ATOM 2686 O O . GLY A 1 335 ? -20.039 12.476 44.916 1.00 72.69 335 GLY A O 1
ATOM 2687 N N . GLN A 1 336 ? -19.344 10.710 46.132 1.00 65.62 336 GLN A N 1
ATOM 2688 C CA . GLN A 1 336 ? -17.958 10.815 45.676 1.00 66.86 336 GLN A CA 1
ATOM 2689 C C . GLN A 1 336 ? -17.603 9.848 44.554 1.00 63.30 336 GLN A C 1
ATOM 2690 O O . GLN A 1 336 ? -17.871 8.653 44.647 1.00 61.70 336 GLN A O 1
ATOM 2696 N N . PRO A 1 337 ? -16.932 10.368 43.515 1.00 61.41 337 PRO A N 1
ATOM 2697 C CA . PRO A 1 337 ? -16.436 9.573 42.387 1.00 55.34 337 PRO A CA 1
ATOM 2698 C C . PRO A 1 337 ? -15.304 8.624 42.775 1.00 47.92 337 PRO A C 1
ATOM 2699 O O . PRO A 1 337 ? -14.576 8.857 43.746 1.00 43.86 337 PRO A O 1
ATOM 2703 N N . LEU A 1 338 ? -15.182 7.539 42.020 1.00 46.62 338 LEU A N 1
ATOM 2704 C CA . LEU A 1 338 ? -14.124 6.569 42.239 1.00 42.57 338 LEU A CA 1
ATOM 2705 C C . LEU A 1 338 ? -12.886 7.041 41.491 1.00 42.45 338 LEU A C 1
ATOM 2706 O O . LEU A 1 338 ? -12.543 6.521 40.431 1.00 37.76 338 LEU A O 1
ATOM 2711 N N . ALA A 1 339 ? -12.248 8.072 42.035 1.00 39.30 339 ALA A N 1
ATOM 2712 C CA . ALA A 1 339 ? -11.045 8.617 41.434 1.00 35.54 339 ALA A CA 1
ATOM 2713 C C . ALA A 1 339 ? -9.846 8.274 42.310 1.00 29.53 339 ALA A C 1
ATOM 2714 O O . ALA A 1 339 ? -9.869 8.477 43.524 1.00 32.29 339 ALA A O 1
ATOM 2716 N N . ILE A 1 340 ? -8.792 7.759 41.692 1.00 28.47 340 ILE A N 1
ATOM 2717 C CA . ILE A 1 340 ? -7.575 7.427 42.422 1.00 28.81 340 ILE A CA 1
ATOM 2718 C C . ILE A 1 340 ? -6.379 7.948 41.662 1.00 29.21 340 ILE A C 1
ATOM 2719 O O . ILE A 1 340 ? -6.373 7.973 40.430 1.00 29.68 340 ILE A O 1
ATOM 2724 N N . GLU A 1 341 ? -5.378 8.396 42.413 1.00 27.56 341 GLU A N 1
ATOM 2725 C CA . GLU A 1 341 ? -4.188 8.984 41.830 1.00 28.09 341 GLU A CA 1
ATOM 2726 C C . GLU A 1 341 ? -3.062 7.966 41.783 1.00 29.09 341 GLU A C 1
ATOM 2727 O O . GLU A 1 341 ? -2.754 7.310 42.780 1.00 33.12 341 GLU A O 1
ATOM 2733 N N . LEU A 1 342 ? -2.447 7.859 40.616 1.00 23.98 342 LEU A N 1
ATOM 2734 C CA . LEU A 1 342 ? -1.325 6.967 40.392 1.00 25.03 342 LEU A CA 1
ATOM 2735 C C . LEU A 1 342 ? -0.114 7.851 40.144 1.00 32.03 342 LEU A C 1
ATOM 2736 O O . LEU A 1 342 ? -0.069 8.596 39.154 1.00 28.15 342 LEU A O 1
ATOM 2741 N N . CYS A 1 343 ? 0.847 7.786 41.062 1.00 30.66 343 CYS A N 1
ATOM 2742 C CA . CYS A 1 343 ? 2.013 8.660 41.027 1.00 35.05 343 CYS A CA 1
ATOM 2743 C C . CYS A 1 343 ? 3.237 7.897 40.540 1.00 34.35 343 CYS A C 1
ATOM 2744 O O . CYS A 1 343 ? 3.504 6.772 40.978 1.00 27.48 343 CYS A O 1
ATOM 2747 N N . PHE A 1 344 ? 3.965 8.513 39.614 1.00 33.74 344 PHE A N 1
ATOM 2748 C CA . PHE A 1 344 ? 5.134 7.886 39.020 1.00 32.23 344 PHE A CA 1
ATOM 2749 C C . PHE A 1 344 ? 6.135 8.942 38.566 1.00 30.21 344 PHE A C 1
ATOM 2750 O O . PHE A 1 344 ? 5.793 10.113 38.391 1.00 35.53 344 PHE A O 1
ATOM 2758 N N . ILE A 1 345 ? 7.377 8.515 38.401 1.00 28.71 345 ILE A N 1
ATOM 2759 C CA . ILE A 1 345 ? 8.446 9.370 37.883 1.00 32.73 345 ILE A CA 1
ATOM 2760 C C . ILE A 1 345 ? 8.246 9.672 36.393 1.00 37.98 345 ILE A C 1
ATOM 2761 O O . ILE A 1 345 ? 8.288 8.772 35.549 1.00 36.55 345 ILE A O 1
ATOM 2766 N N . GLY A 1 346 ? 7.973 10.939 36.084 1.00 43.71 346 GLY A N 1
ATOM 2767 C CA . GLY A 1 346 ? 7.486 11.332 34.773 1.00 50.69 346 GLY A CA 1
ATOM 2768 C C . GLY A 1 346 ? 8.442 11.196 33.603 1.00 55.52 346 GLY A C 1
ATOM 2769 O O . GLY A 1 346 ? 8.020 11.297 32.449 1.00 56.36 346 GLY A O 1
ATOM 2770 N N . THR A 1 347 ? 9.718 10.953 33.891 1.00 60.32 347 THR A N 1
ATOM 2771 C CA . THR A 1 347 ? 10.716 10.764 32.840 1.00 65.02 347 THR A CA 1
ATOM 2772 C C . THR A 1 347 ? 11.039 9.289 32.646 1.00 65.27 347 THR A C 1
ATOM 2773 O O . THR A 1 347 ? 11.863 8.930 31.807 1.00 69.20 347 THR A O 1
ATOM 2777 N N . ASP A 1 348 ? 10.368 8.439 33.411 1.00 59.95 348 ASP A N 1
ATOM 2778 C CA . ASP A 1 348 ? 10.532 6.999 33.281 1.00 56.91 348 ASP A CA 1
ATOM 2779 C C . ASP A 1 348 ? 9.516 6.468 32.263 1.00 51.39 348 ASP A C 1
ATOM 2780 O O . ASP A 1 348 ? 8.333 6.310 32.573 1.00 45.60 348 ASP A O 1
ATOM 2785 N N . ALA A 1 349 ? 9.987 6.203 31.047 1.00 43.25 349 ALA A N 1
ATOM 2786 C CA . ALA A 1 349 ? 9.098 5.861 29.937 1.00 40.75 349 ALA A CA 1
ATOM 2787 C C . ALA A 1 349 ? 8.301 4.565 30.123 1.00 31.87 349 ALA A C 1
ATOM 2788 O O . ALA A 1 349 ? 7.116 4.519 29.793 1.00 36.94 349 ALA A O 1
ATOM 2790 N N . ILE A 1 350 ? 8.943 3.524 30.641 1.00 29.61 350 ILE A N 1
ATOM 2791 C CA . ILE A 1 350 ? 8.272 2.243 30.834 1.00 32.12 350 ILE A CA 1
ATOM 2792 C C . ILE A 1 350 ? 7.184 2.355 31.902 1.00 32.51 350 ILE A C 1
ATOM 2793 O O . ILE A 1 350 ? 6.041 1.974 31.662 1.00 33.37 350 ILE A O 1
ATOM 2798 N N . SER A 1 351 ? 7.542 2.883 33.070 1.00 31.17 351 SER A N 1
ATOM 2799 C CA . SER A 1 351 ? 6.575 3.086 34.146 1.00 30.19 351 SER A CA 1
ATOM 2800 C C . SER A 1 351 ? 5.410 3.933 33.645 1.00 28.74 351 SER A C 1
ATOM 2801 O O . SER A 1 351 ? 4.244 3.651 33.930 1.00 28.25 351 SER A O 1
ATOM 2804 N N . LYS A 1 352 ? 5.734 4.963 32.872 1.00 27.70 352 LYS A N 1
ATOM 2805 C CA . LYS A 1 352 ? 4.721 5.842 32.328 1.00 32.20 352 LYS A CA 1
ATOM 2806 C C . LYS A 1 352 ? 3.772 5.078 31.408 1.00 33.38 352 LYS A C 1
ATOM 2807 O O . LYS A 1 352 ? 2.560 5.255 31.480 1.00 31.14 352 LYS A O 1
ATOM 2813 N N . SER A 1 353 ? 4.321 4.238 30.540 1.00 33.98 353 SER A N 1
ATOM 2814 C CA . SER A 1 353 ? 3.494 3.480 29.609 1.00 31.73 353 SER A CA 1
ATOM 2815 C C . SER A 1 353 ? 2.641 2.458 30.359 1.00 30.09 353 SER A C 1
ATOM 2816 O O . SER A 1 353 ? 1.468 2.250 30.025 1.00 25.41 353 SER A O 1
ATOM 2819 N N . MET A 1 354 ? 3.216 1.860 31.402 1.00 25.82 354 MET A N 1
ATOM 2820 C CA . MET A 1 354 ? 2.464 0.941 32.253 1.00 26.43 354 MET A CA 1
ATOM 2821 C C . MET A 1 354 ? 1.339 1.657 32.989 1.00 27.14 354 MET A C 1
ATOM 2822 O O . MET A 1 354 ? 0.239 1.115 33.106 1.00 23.69 354 MET A O 1
ATOM 2827 N N . ALA A 1 355 ? 1.602 2.879 33.456 1.00 27.76 355 ALA A N 1
ATOM 2828 C CA . ALA A 1 355 ? 0.595 3.645 34.194 1.00 29.48 355 ALA A CA 1
ATOM 2829 C C . ALA A 1 355 ? -0.572 4.012 33.299 1.00 30.06 355 ALA A C 1
ATOM 2830 O O . ALA A 1 355 ? -1.707 4.062 33.751 1.00 26.25 355 ALA A O 1
ATOM 2832 N N . GLU A 1 356 ? -0.273 4.301 32.036 1.00 24.15 356 GLU A N 1
ATOM 2833 C CA . GLU A 1 356 ? -1.287 4.598 31.040 1.00 26.02 356 GLU A CA 1
ATOM 2834 C C . GLU A 1 356 ? -2.130 3.363 30.734 1.00 25.48 356 GLU A C 1
ATOM 2835 O O . GLU A 1 356 ? -3.338 3.475 30.516 1.00 29.73 356 GLU A O 1
ATOM 2841 N N . ILE A 1 357 ? -1.501 2.187 30.732 1.00 24.32 357 ILE A N 1
ATOM 2842 C CA . ILE A 1 357 ? -2.251 0.944 30.549 1.00 23.47 357 ILE A CA 1
ATOM 2843 C C . ILE A 1 357 ? -3.167 0.700 31.749 1.00 26.15 357 ILE A C 1
ATOM 2844 O O . ILE A 1 357 ? -4.335 0.357 31.596 1.00 23.86 357 ILE A O 1
ATOM 2849 N N . VAL A 1 358 ? -2.632 0.900 32.949 1.00 20.04 358 VAL A N 1
ATOM 2850 C CA . VAL A 1 358 ? -3.456 0.786 34.162 1.00 19.28 358 VAL A CA 1
ATOM 2851 C C . VAL A 1 358 ? -4.646 1.733 34.120 1.00 21.99 358 VAL A C 1
ATOM 2852 O O . VAL A 1 358 ? -5.778 1.345 34.431 1.00 23.80 358 VAL A O 1
ATOM 2856 N N . GLN A 1 359 ? -4.405 2.975 33.713 1.00 26.17 359 GLN A N 1
ATOM 2857 C CA . GLN A 1 359 ? -5.486 3.947 33.593 1.00 25.04 359 GLN A CA 1
ATOM 2858 C C . GLN A 1 359 ? -6.600 3.476 32.657 1.00 22.63 359 GLN A C 1
ATOM 2859 O O . GLN A 1 359 ? -7.792 3.561 32.986 1.00 23.49 359 GLN A O 1
ATOM 2865 N N . ALA A 1 360 ? -6.217 2.989 31.482 1.00 25.81 360 ALA A N 1
ATOM 2866 C CA . ALA A 1 360 ? -7.198 2.537 30.501 1.00 23.74 360 ALA A CA 1
ATOM 2867 C C . ALA A 1 360 ? -7.982 1.318 30.995 1.00 21.67 360 ALA A C 1
ATOM 2868 O O . ALA A 1 360 ? -9.197 1.261 30.865 1.00 27.57 360 ALA A O 1
ATOM 2870 N N . ASP A 1 361 ? -7.273 0.340 31.545 1.00 20.26 361 ASP A N 1
ATOM 2871 C CA . ASP A 1 361 ? -7.915 -0.885 31.989 1.00 24.55 361 ASP A CA 1
ATOM 2872 C C . ASP A 1 361 ? -8.892 -0.620 33.139 1.00 24.92 361 ASP A C 1
ATOM 2873 O O . ASP A 1 361 ? -10.007 -1.146 33.170 1.00 22.16 361 ASP A O 1
ATOM 2878 N N . LEU A 1 362 ? -8.474 0.211 34.084 1.00 23.91 362 LEU A N 1
ATOM 2879 C CA . LEU A 1 362 ? -9.340 0.509 35.217 1.00 21.03 362 LEU A CA 1
ATOM 2880 C C . LEU A 1 362 ? -10.512 1.388 34.824 1.00 26.25 362 LEU A C 1
ATOM 2881 O O . LEU A 1 362 ? -11.568 1.307 35.442 1.00 24.98 362 LEU A O 1
ATOM 2886 N N . ARG A 1 363 ? -10.351 2.228 33.799 1.00 26.90 363 ARG A N 1
ATOM 2887 C CA . ARG A 1 363 ? -11.486 3.018 33.330 1.00 29.90 363 ARG A CA 1
ATOM 2888 C C . ARG A 1 363 ? -12.620 2.117 32.818 1.00 26.40 363 ARG A C 1
ATOM 2889 O O . ARG A 1 363 ? -13.796 2.471 32.918 1.00 25.88 363 ARG A O 1
ATOM 2897 N N . LYS A 1 364 ? -12.268 0.937 32.310 1.00 24.49 364 LYS A N 1
ATOM 2898 C CA . LYS A 1 364 ? -13.272 0.022 31.773 1.00 24.06 364 LYS A CA 1
ATOM 2899 C C . LYS A 1 364 ? -14.247 -0.444 32.845 1.00 24.57 364 LYS A C 1
ATOM 2900 O O . LYS A 1 364 ? -15.383 -0.806 32.535 1.00 26.29 364 LYS A O 1
ATOM 2906 N N . VAL A 1 365 ? -13.814 -0.433 34.100 1.00 27.17 365 VAL A N 1
ATOM 2907 C CA . VAL A 1 365 ? -14.702 -0.850 35.187 1.00 29.34 365 VAL A CA 1
ATOM 2908 C C . VAL A 1 365 ? -15.102 0.325 36.075 1.00 32.64 365 VAL A C 1
ATOM 2909 O O . VAL A 1 365 ? -15.552 0.133 37.212 1.00 30.40 365 VAL A O 1
ATOM 2913 N N . GLY A 1 366 ? -14.956 1.545 35.565 1.00 30.50 366 GLY A N 1
ATOM 2914 C CA . GLY A 1 366 ? -15.555 2.685 36.235 1.00 27.71 366 GLY A CA 1
ATOM 2915 C C . GLY A 1 366 ? -14.642 3.427 37.194 1.00 31.45 366 GLY A C 1
ATOM 2916 O O . GLY A 1 366 ? -15.113 4.229 38.009 1.00 34.20 366 GLY A O 1
ATOM 2917 N N . ILE A 1 367 ? -13.344 3.142 37.129 1.00 26.55 367 ILE A N 1
ATOM 2918 C CA . ILE A 1 367 ? -12.357 3.829 37.967 1.00 33.93 367 ILE A CA 1
ATOM 2919 C C . ILE A 1 367 ? -11.647 4.950 37.190 1.00 37.20 367 ILE A C 1
ATOM 2920 O O . ILE A 1 367 ? -11.124 4.722 36.096 1.00 36.33 367 ILE A O 1
ATOM 2925 N N . ASP A 1 368 ? -11.604 6.149 37.766 1.00 32.72 368 ASP A N 1
ATOM 2926 C CA . ASP A 1 368 ? -10.931 7.273 37.123 1.00 32.77 368 ASP A CA 1
ATOM 2927 C C . ASP A 1 368 ? -9.534 7.436 37.694 1.00 34.18 368 ASP A C 1
ATOM 2928 O O . ASP A 1 368 ? -9.353 8.064 38.739 1.00 35.26 368 ASP A O 1
ATOM 2933 N N . VAL A 1 369 ? -8.547 6.863 37.012 1.00 31.95 369 VAL A N 1
ATOM 2934 C CA . VAL A 1 369 ? -7.162 7.021 37.439 1.00 30.44 369 VAL A CA 1
ATOM 2935 C C . VAL A 1 369 ? -6.632 8.367 36.973 1.00 34.69 369 VAL A C 1
ATOM 2936 O O . VAL A 1 369 ? -6.696 8.700 35.789 1.00 35.75 369 VAL A O 1
ATOM 2940 N N . LYS A 1 370 ? -6.118 9.140 37.923 1.00 34.49 370 LYS A N 1
ATOM 2941 C CA . LYS A 1 370 ? -5.421 10.382 37.635 1.00 34.70 370 LYS A CA 1
ATOM 2942 C C . LYS A 1 370 ? -3.935 10.097 37.574 1.00 38.34 370 LYS A C 1
ATOM 2943 O O . LYS A 1 370 ? -3.367 9.535 38.510 1.00 38.46 370 LYS A O 1
ATOM 2949 N N . LEU A 1 371 ? -3.311 10.454 36.457 1.00 36.89 371 LEU A N 1
ATOM 2950 C CA . LEU A 1 371 ? -1.890 10.196 36.287 1.00 37.39 371 LEU A CA 1
ATOM 2951 C C . LEU A 1 371 ? -1.120 11.418 36.748 1.00 40.15 371 LEU A C 1
ATOM 2952 O O . LEU A 1 371 ? -1.376 12.540 36.297 1.00 41.56 371 LEU A O 1
ATOM 2957 N N . THR A 1 372 ? -0.183 11.196 37.656 1.00 38.99 372 THR A N 1
ATOM 2958 C CA . THR A 1 372 ? 0.596 12.280 38.207 1.00 43.04 372 THR A CA 1
ATOM 2959 C C . THR A 1 372 ? 2.042 11.879 38.042 1.00 42.17 372 THR A C 1
ATOM 2960 O O . THR A 1 372 ? 2.604 11.152 38.865 1.00 42.27 372 THR A O 1
ATOM 2964 N N . GLY A 1 373 ? 2.621 12.340 36.935 1.00 40.94 373 GLY A N 1
ATOM 2965 C CA . GLY A 1 373 ? 4.022 12.125 36.647 1.00 39.00 373 GLY A CA 1
ATOM 2966 C C . GLY A 1 373 ? 4.785 13.314 37.181 1.00 38.23 373 GLY A C 1
ATOM 2967 O O . GLY A 1 373 ? 4.445 14.465 36.884 1.00 40.78 373 GLY A O 1
ATOM 2968 N N . GLU A 1 374 ? 5.819 13.037 37.967 1.00 35.42 374 GLU A N 1
ATOM 2969 C CA . GLU A 1 374 ? 6.552 14.091 38.645 1.00 40.44 374 GLU A CA 1
ATOM 2970 C C . GLU A 1 374 ? 8.015 13.718 38.763 1.00 39.22 374 GLU A C 1
ATOM 2971 O O . GLU A 1 374 ? 8.410 12.597 38.428 1.00 37.26 374 GLU A O 1
ATOM 2977 N N . GLU A 1 375 ? 8.821 14.652 39.250 1.00 42.35 375 GLU A N 1
ATOM 2978 C CA . GLU A 1 375 ? 10.244 14.393 39.370 1.00 46.71 375 GLU A CA 1
ATOM 2979 C C . GLU A 1 375 ? 10.474 13.438 40.525 1.00 46.65 375 GLU A C 1
ATOM 2980 O O . GLU A 1 375 ? 9.632 13.315 41.420 1.00 44.87 375 GLU A O 1
ATOM 2986 N N . GLU A 1 376 ? 11.604 12.745 40.477 1.00 44.18 376 GLU A N 1
ATOM 2987 C CA . GLU A 1 376 ? 11.942 11.739 41.468 1.00 47.17 376 GLU A CA 1
ATOM 2988 C C . GLU A 1 376 ? 11.808 12.251 42.896 1.00 44.62 376 GLU A C 1
ATOM 2989 O O . GLU A 1 376 ? 11.230 11.586 43.748 1.00 35.57 376 GLU A O 1
ATOM 2995 N N . SER A 1 377 ? 12.358 13.437 43.147 1.00 48.90 377 SER A N 1
ATOM 2996 C CA . SER A 1 377 ? 12.387 13.998 44.494 1.00 49.64 377 SER A CA 1
ATOM 2997 C C . SER A 1 377 ? 10.969 14.199 45.013 1.00 46.67 377 SER A C 1
ATOM 2998 O O . SER A 1 377 ? 10.688 13.979 46.194 1.00 44.48 377 SER A O 1
ATOM 3001 N N . SER A 1 378 ? 10.085 14.630 44.121 1.00 40.92 378 SER A N 1
ATOM 3002 C CA . SER A 1 378 ? 8.686 14.818 44.460 1.00 39.66 378 SER A CA 1
ATOM 3003 C C . SER A 1 378 ? 8.022 13.481 44.778 1.00 38.08 378 SER A C 1
ATOM 3004 O O . SER A 1 378 ? 7.156 13.400 45.651 1.00 36.78 378 SER A O 1
ATOM 3007 N N . ILE A 1 379 ? 8.417 12.439 44.048 1.00 37.83 379 ILE A N 1
ATOM 3008 C CA . ILE A 1 379 ? 7.879 11.096 44.260 1.00 35.85 379 ILE A CA 1
ATOM 3009 C C . ILE A 1 379 ? 8.325 10.546 45.629 1.00 33.08 379 ILE A C 1
ATOM 3010 O O . ILE A 1 379 ? 7.545 9.891 46.322 1.00 31.32 379 ILE A O 1
ATOM 3015 N N . TYR A 1 380 ? 9.561 10.828 46.032 1.00 33.09 380 TYR A N 1
ATOM 3016 C CA . TYR A 1 380 ? 10.030 10.358 47.334 1.00 29.50 380 TYR A CA 1
ATOM 3017 C C . TYR A 1 380 ? 9.297 11.039 48.476 1.00 33.15 380 TYR A C 1
ATOM 3018 O O . TYR A 1 380 ? 9.073 10.431 49.520 1.00 32.74 380 TYR A O 1
ATOM 3027 N N . ALA A 1 381 ? 8.930 12.302 48.265 1.00 34.88 381 ALA A N 1
ATOM 3028 C CA . ALA A 1 381 ? 8.126 13.054 49.225 1.00 34.61 381 ALA A CA 1
ATOM 3029 C C . ALA A 1 381 ? 6.743 12.433 49.382 1.00 34.06 381 ALA A C 1
ATOM 3030 O O . ALA A 1 381 ? 6.211 12.358 50.493 1.00 32.28 381 ALA A O 1
ATOM 3032 N N . ARG A 1 382 ? 6.153 12.028 48.259 1.00 31.58 382 ARG A N 1
ATOM 3033 C CA . ARG A 1 382 ? 4.863 11.332 48.258 1.00 27.39 382 ARG A CA 1
ATOM 3034 C C . ARG A 1 382 ? 4.910 9.983 48.980 1.00 25.84 382 ARG A C 1
ATOM 3035 O O . ARG A 1 382 ? 4.007 9.666 49.759 1.00 33.08 382 ARG A O 1
ATOM 3043 N N . GLN A 1 383 ? 5.949 9.196 48.703 1.00 24.39 383 GLN A N 1
ATOM 3044 C CA . GLN A 1 383 ? 6.142 7.894 49.356 1.00 27.42 383 GLN A CA 1
ATOM 3045 C C . GLN A 1 383 ? 6.139 8.016 50.873 1.00 31.43 383 GLN A C 1
ATOM 3046 O O . GLN A 1 383 ? 5.474 7.254 51.571 1.00 32.65 383 GLN A O 1
ATOM 3052 N N . ARG A 1 384 ? 6.905 8.972 51.380 1.00 31.60 384 ARG A N 1
ATOM 3053 C CA . ARG A 1 384 ? 7.064 9.114 52.815 1.00 33.01 384 ARG A CA 1
ATOM 3054 C C . ARG A 1 384 ? 5.838 9.718 53.506 1.00 35.54 384 ARG A C 1
ATOM 3055 O O . ARG A 1 384 ? 5.531 9.383 54.653 1.00 36.84 384 ARG A O 1
ATOM 3063 N N . ASP A 1 385 ? 5.146 10.610 52.802 1.00 36.82 385 ASP A N 1
ATOM 3064 C CA . ASP A 1 385 ? 3.950 11.274 53.320 1.00 39.33 385 ASP A CA 1
ATOM 3065 C C . ASP A 1 385 ? 2.692 10.414 53.194 1.00 35.49 385 ASP A C 1
ATOM 3066 O O . ASP A 1 385 ? 1.684 10.680 53.846 1.00 34.99 385 ASP A O 1
ATOM 3071 N N . GLY A 1 386 ? 2.734 9.430 52.301 1.00 31.46 386 GLY A N 1
ATOM 3072 C CA . GLY A 1 386 ? 1.558 8.635 52.002 1.00 30.73 386 GLY A CA 1
ATOM 3073 C C . GLY A 1 386 ? 0.582 9.371 51.102 1.00 34.11 386 GLY A C 1
ATOM 3074 O O . GLY A 1 386 ? -0.602 9.021 51.031 1.00 34.38 386 GLY A O 1
ATOM 3075 N N . ARG A 1 387 ? 1.070 10.390 50.398 1.00 31.73 387 ARG A N 1
ATOM 3076 C CA . ARG A 1 387 ? 0.205 11.170 49.521 1.00 35.07 387 ARG A CA 1
ATOM 3077 C C . ARG A 1 387 ? 0.151 10.520 48.148 1.00 33.84 387 ARG A C 1
ATOM 3078 O O . ARG A 1 387 ? 0.680 11.053 47.163 1.00 34.01 387 ARG A O 1
ATOM 3086 N N . PHE A 1 388 ? -0.473 9.344 48.110 1.00 30.91 388 PHE A N 1
ATOM 3087 C CA . PHE A 1 388 ? -0.687 8.588 46.878 1.00 29.85 388 PHE A CA 1
ATOM 3088 C C . PHE A 1 388 ? -1.820 7.588 47.107 1.00 29.88 388 PHE A C 1
ATOM 3089 O O . PHE A 1 388 ? -2.109 7.217 48.247 1.00 29.57 388 PHE A O 1
ATOM 3097 N N . ASP A 1 389 ? -2.469 7.156 46.034 1.00 24.24 389 ASP A N 1
ATOM 3098 C CA . ASP A 1 389 ? -3.400 6.036 46.127 1.00 26.82 389 ASP A CA 1
ATOM 3099 C C . ASP A 1 389 ? -2.720 4.792 45.588 1.00 26.75 389 ASP A C 1
ATOM 3100 O O . ASP A 1 389 ? -2.872 3.691 46.122 1.00 30.93 389 ASP A O 1
ATOM 3105 N N . MET A 1 390 ? -1.971 4.981 44.506 1.00 22.28 390 MET A N 1
ATOM 3106 C CA . MET A 1 390 ? -1.176 3.918 43.924 1.00 19.60 390 MET A CA 1
ATOM 3107 C C . MET A 1 390 ? 0.180 4.501 43.583 1.00 21.41 390 MET A C 1
ATOM 3108 O O . MET A 1 390 ? 0.271 5.652 43.124 1.00 22.48 390 MET A O 1
ATOM 3113 N N . ILE A 1 391 ? 1.232 3.717 43.770 1.00 17.75 391 ILE A N 1
ATOM 3114 C CA . ILE A 1 391 ? 2.570 4.199 43.457 1.00 15.86 391 ILE A CA 1
ATOM 3115 C C . ILE A 1 391 ? 3.432 3.006 43.047 1.00 18.91 391 ILE A C 1
ATOM 3116 O O . ILE A 1 391 ? 3.274 1.915 43.583 1.00 21.61 391 ILE A O 1
ATOM 3121 N N . PHE A 1 392 ? 4.291 3.184 42.046 1.00 23.64 392 PHE A N 1
ATOM 3122 C CA . PHE A 1 392 ? 5.145 2.078 41.610 1.00 22.91 392 PHE A CA 1
ATOM 3123 C C . PHE A 1 392 ? 6.191 1.720 42.651 1.00 23.74 392 PHE A C 1
ATOM 3124 O O . PHE A 1 392 ? 6.714 2.591 43.350 1.00 22.83 392 PHE A O 1
ATOM 3132 N N . ASN A 1 393 ? 6.491 0.432 42.756 1.00 22.73 393 ASN A N 1
ATOM 3133 C CA . ASN A 1 393 ? 7.570 -0.036 43.621 1.00 23.05 393 ASN A CA 1
ATOM 3134 C C . ASN A 1 393 ? 8.171 -1.286 42.994 1.00 21.64 393 ASN A C 1
ATOM 3135 O O . ASN A 1 393 ? 7.603 -1.835 42.051 1.00 20.23 393 ASN A O 1
ATOM 3140 N N . GLN A 1 394 ? 9.325 -1.714 43.493 1.00 17.81 394 GLN A N 1
ATOM 3141 C CA . GLN A 1 394 ? 9.990 -2.921 42.997 1.00 22.60 394 GLN A CA 1
ATOM 3142 C C . GLN A 1 394 ? 10.645 -3.652 44.153 1.00 21.81 394 GLN A C 1
ATOM 3143 O O . GLN A 1 394 ? 11.137 -3.013 45.090 1.00 21.39 394 GLN A O 1
ATOM 3149 N N . THR A 1 395 ? 10.653 -4.984 44.096 1.00 18.01 395 THR A N 1
ATOM 3150 C CA . THR A 1 395 ? 11.389 -5.755 45.096 1.00 18.38 395 THR A CA 1
ATOM 3151 C C . THR A 1 395 ? 12.884 -5.594 44.828 1.00 23.03 395 THR A C 1
ATOM 3152 O O . THR A 1 395 ? 13.281 -4.934 43.860 1.00 22.60 395 THR A O 1
ATOM 3156 N N . TRP A 1 396 ? 13.729 -6.173 45.673 1.00 20.65 396 TRP A N 1
ATOM 3157 C CA . TRP A 1 396 ? 15.170 -5.948 45.533 1.00 18.51 396 TRP A CA 1
ATOM 3158 C C . TRP A 1 396 ? 15.800 -6.877 44.516 1.00 24.51 396 TRP A C 1
ATOM 3159 O O . TRP A 1 396 ? 16.796 -6.531 43.894 1.00 25.47 396 TRP A O 1
ATOM 3170 N N . GLY A 1 397 ? 15.232 -8.063 44.348 1.00 20.52 397 GLY A N 1
ATOM 3171 C CA . GLY A 1 397 ? 15.847 -9.046 43.473 1.00 20.72 397 GLY A CA 1
ATOM 3172 C C . GLY A 1 397 ? 16.788 -9.954 44.235 1.00 21.23 397 GLY A C 1
ATOM 3173 O O . GLY A 1 397 ? 17.259 -9.601 45.324 1.00 19.94 397 GLY A O 1
ATOM 3174 N N . ALA A 1 398 ? 17.053 -11.126 43.665 1.00 18.99 398 ALA A N 1
ATOM 3175 C CA . ALA A 1 398 ? 17.981 -12.101 44.239 1.00 20.25 398 ALA A CA 1
ATOM 3176 C C . ALA A 1 398 ? 19.384 -11.518 44.332 1.00 22.81 398 ALA A C 1
ATOM 3177 O O . ALA A 1 398 ? 19.827 -10.834 43.414 1.00 20.87 398 ALA A O 1
ATOM 3179 N N . PRO A 1 399 ? 20.113 -11.819 45.415 1.00 19.10 399 PRO A N 1
ATOM 3180 C CA . PRO A 1 399 ? 19.739 -12.664 46.552 1.00 17.97 399 PRO A CA 1
ATOM 3181 C C . PRO A 1 399 ? 19.250 -11.879 47.766 1.00 21.13 399 PRO A C 1
ATOM 3182 O O . PRO A 1 399 ? 19.325 -12.389 48.888 1.00 21.42 399 PRO A O 1
ATOM 3186 N N . TYR A 1 400 ? 18.760 -10.663 47.550 1.00 19.87 400 TYR A N 1
ATOM 3187 C CA . TYR A 1 400 ? 18.303 -9.811 48.651 1.00 18.58 400 TYR A CA 1
ATOM 3188 C C . TYR A 1 400 ? 16.880 -10.127 49.153 1.00 21.18 400 TYR A C 1
ATOM 3189 O O . TYR A 1 400 ? 16.492 -9.679 50.239 1.00 22.18 400 TYR A O 1
ATOM 3198 N N . ASP A 1 401 ? 16.102 -10.857 48.351 1.00 18.48 401 ASP A N 1
ATOM 3199 C CA . ASP A 1 401 ? 14.674 -11.125 48.630 1.00 18.67 401 ASP A CA 1
ATOM 3200 C C . ASP A 1 401 ? 14.510 -12.433 49.407 1.00 18.48 401 ASP A C 1
ATOM 3201 O O . ASP A 1 401 ? 15.293 -13.357 49.220 1.00 21.68 401 ASP A O 1
ATOM 3206 N N . PRO A 1 402 ? 13.478 -12.532 50.268 1.00 20.02 402 PRO A N 1
ATOM 3207 C CA . PRO A 1 402 ? 12.490 -11.492 50.590 1.00 20.47 402 PRO A CA 1
ATOM 3208 C C . PRO A 1 402 ? 12.954 -10.549 51.710 1.00 19.63 402 PRO A C 1
ATOM 3209 O O . PRO A 1 402 ? 12.272 -9.565 51.982 1.00 19.69 402 PRO A O 1
ATOM 3213 N N . HIS A 1 403 ? 14.060 -10.853 52.376 1.00 18.58 403 HIS A N 1
ATOM 3214 C CA . HIS A 1 403 ? 14.350 -10.154 53.643 1.00 18.08 403 HIS A CA 1
ATOM 3215 C C . HIS A 1 403 ? 14.508 -8.635 53.494 1.00 19.78 403 HIS A C 1
ATOM 3216 O O . HIS A 1 403 ? 13.984 -7.889 54.313 1.00 19.70 403 HIS A O 1
ATOM 3223 N N . ALA A 1 404 ? 15.202 -8.169 52.457 1.00 16.34 404 ALA A N 1
ATOM 3224 C CA . ALA A 1 404 ? 15.459 -6.725 52.309 1.00 17.96 404 ALA A CA 1
ATOM 3225 C C . ALA A 1 404 ? 14.184 -5.929 52.102 1.00 20.37 404 ALA A C 1
ATOM 3226 O O . ALA A 1 404 ? 13.981 -4.878 52.727 1.00 21.55 404 ALA A O 1
ATOM 3228 N N . PHE A 1 405 ? 13.348 -6.402 51.190 1.00 18.32 405 PHE A N 1
ATOM 3229 C CA . PHE A 1 405 ? 12.111 -5.715 50.876 1.00 18.47 405 PHE A CA 1
ATOM 3230 C C . PHE A 1 405 ? 11.125 -5.815 52.037 1.00 18.94 405 PHE A C 1
ATOM 3231 O O . PHE A 1 405 ? 10.456 -4.829 52.390 1.00 19.41 405 PHE A O 1
ATOM 3239 N N . VAL A 1 406 ? 11.020 -6.992 52.644 1.00 17.82 406 VAL A N 1
ATOM 3240 C CA . VAL A 1 406 ? 10.090 -7.139 53.759 1.00 17.98 406 VAL A CA 1
ATOM 3241 C C . VAL A 1 406 ? 10.546 -6.284 54.931 1.00 21.35 406 VAL A C 1
ATOM 3242 O O . VAL A 1 406 ? 9.730 -5.645 55.622 1.00 20.27 406 VAL A O 1
ATOM 3246 N N . SER A 1 407 ? 11.850 -6.252 55.168 1.00 14.67 407 SER A N 1
ATOM 3247 C CA . SER A 1 407 ? 12.364 -5.429 56.258 1.00 17.65 407 SER A CA 1
ATOM 3248 C C . SER A 1 407 ? 11.947 -3.961 56.143 1.00 21.78 407 SER A C 1
ATOM 3249 O O . SER A 1 407 ? 11.622 -3.327 57.151 1.00 23.49 407 SER A O 1
ATOM 3252 N N A SER A 1 408 ? 11.958 -3.434 54.925 0.51 22.75 408 SER A N 1
ATOM 3253 N N B SER A 1 408 ? 11.914 -3.418 54.928 0.49 22.69 408 SER A N 1
ATOM 3254 C CA A SER A 1 408 ? 11.622 -2.034 54.710 0.51 23.92 408 SER A CA 1
ATOM 3255 C CA B SER A 1 408 ? 11.619 -1.994 54.770 0.49 23.69 408 SER A CA 1
ATOM 3256 C C A SER A 1 408 ? 10.150 -1.705 54.958 0.51 22.31 408 SER A C 1
ATOM 3257 C C B SER A 1 408 ? 10.124 -1.687 54.916 0.49 21.99 408 SER A C 1
ATOM 3258 O O A SER A 1 408 ? 9.811 -0.540 55.175 0.51 23.91 408 SER A O 1
ATOM 3259 O O B SER A 1 408 ? 9.733 -0.519 54.984 0.49 24.51 408 SER A O 1
ATOM 3264 N N . MET A 1 409 ? 9.289 -2.724 54.981 1.00 18.65 409 MET A N 1
ATOM 3265 C CA . MET A 1 409 ? 7.843 -2.525 55.198 1.00 17.50 409 MET A CA 1
ATOM 3266 C C . MET A 1 409 ? 7.515 -1.967 56.580 1.00 23.27 409 MET A C 1
ATOM 3267 O O . MET A 1 409 ? 6.456 -1.368 56.785 1.00 22.70 409 MET A O 1
ATOM 3272 N N A ARG A 1 410 ? 8.406 -2.194 57.534 0.51 23.41 410 ARG A N 1
ATOM 3273 N N B ARG A 1 410 ? 8.404 -2.172 57.545 0.49 23.53 410 ARG A N 1
ATOM 3274 C CA A ARG A 1 410 ? 8.155 -1.733 58.893 0.51 25.72 410 ARG A CA 1
ATOM 3275 C CA B ARG A 1 410 ? 8.111 -1.691 58.895 0.49 25.42 410 ARG A CA 1
ATOM 3276 C C A ARG A 1 410 ? 8.901 -0.437 59.222 0.51 24.11 410 ARG A C 1
ATOM 3277 C C B ARG A 1 410 ? 8.854 -0.394 59.214 0.49 24.09 410 ARG A C 1
ATOM 3278 O O A ARG A 1 410 ? 8.882 0.024 60.362 0.51 25.67 410 ARG A O 1
ATOM 3279 O O B ARG A 1 410 ? 8.805 0.101 60.338 0.49 25.11 410 ARG A O 1
ATOM 3294 N N . VAL A 1 411 ? 9.519 0.171 58.215 1.00 21.80 411 VAL A N 1
ATOM 3295 C CA . VAL A 1 411 ? 10.276 1.403 58.429 1.00 22.41 411 VAL A CA 1
ATOM 3296 C C . VAL A 1 411 ? 9.533 2.599 57.847 1.00 22.68 411 VAL A C 1
ATOM 3297 O O . VAL A 1 411 ? 9.195 2.603 56.648 1.00 23.33 411 VAL A O 1
ATOM 3301 N N . PRO A 1 412 ? 9.248 3.601 58.693 1.00 24.10 412 PRO A N 1
ATOM 3302 C CA . PRO A 1 412 ? 8.530 4.790 58.227 1.00 28.77 412 PRO A CA 1
ATOM 3303 C C . PRO A 1 412 ? 9.266 5.443 57.063 1.00 32.00 412 PRO A C 1
ATOM 3304 O O . PRO A 1 412 ? 10.488 5.276 56.959 1.00 31.54 412 PRO A O 1
ATOM 3308 N N . SER A 1 413 ? 8.522 6.170 56.233 1.00 29.85 413 SER A N 1
ATOM 3309 C CA . SER A 1 413 ? 9.042 6.927 55.089 1.00 24.89 413 SER A CA 1
ATOM 3310 C C . SER A 1 413 ? 9.294 6.032 53.869 1.00 27.23 413 SER A C 1
ATOM 3311 O O . SER A 1 413 ? 9.563 6.544 52.776 1.00 27.81 413 SER A O 1
ATOM 3314 N N . HIS A 1 414 ? 9.208 4.710 54.037 1.00 22.32 414 HIS A N 1
ATOM 3315 C CA . HIS A 1 414 ? 9.131 3.814 52.873 1.00 23.36 414 HIS A CA 1
ATOM 3316 C C . HIS A 1 414 ? 7.717 3.740 52.302 1.00 22.34 414 HIS A C 1
ATOM 3317 O O . HIS A 1 414 ? 6.741 3.758 53.049 1.00 20.68 414 HIS A O 1
ATOM 3324 N N . ALA A 1 415 ? 7.589 3.662 50.978 1.00 23.05 415 ALA A N 1
ATOM 3325 C CA . ALA A 1 415 ? 6.264 3.587 50.366 1.00 22.68 415 ALA A CA 1
ATOM 3326 C C . ALA A 1 415 ? 5.421 2.455 50.947 1.00 21.79 415 ALA A C 1
ATOM 3327 O O . ALA A 1 415 ? 4.224 2.628 51.215 1.00 21.35 415 ALA A O 1
ATOM 3329 N N . ASP A 1 416 ? 6.056 1.310 51.172 1.00 20.69 416 ASP A N 1
ATOM 3330 C CA . ASP A 1 416 ? 5.330 0.123 51.618 1.00 18.73 416 ASP A CA 1
ATOM 3331 C C . ASP A 1 416 ? 4.790 0.279 53.013 1.00 21.61 416 ASP A C 1
ATOM 3332 O O . ASP A 1 416 ? 3.700 -0.208 53.319 1.00 24.43 416 ASP A O 1
ATOM 3337 N N . TYR A 1 417 ? 5.553 0.952 53.867 1.00 20.26 417 TYR A N 1
ATOM 3338 C CA . TYR A 1 417 ? 5.054 1.253 55.196 1.00 17.75 417 TYR A CA 1
ATOM 3339 C C . TYR A 1 417 ? 3.793 2.098 55.133 1.00 18.57 417 TYR A C 1
ATOM 3340 O O . TYR A 1 417 ? 2.777 1.765 55.739 1.00 19.72 417 TYR A O 1
ATOM 3349 N N . GLN A 1 418 ? 3.852 3.195 54.381 1.00 22.80 418 GLN A N 1
ATOM 3350 C CA . GLN A 1 418 ? 2.690 4.070 54.247 1.00 22.50 418 GLN A CA 1
ATOM 3351 C C . GLN A 1 418 ? 1.492 3.342 53.631 1.00 19.86 418 GLN A C 1
ATOM 3352 O O . GLN A 1 418 ? 0.352 3.543 54.061 1.00 22.70 418 GLN A O 1
ATOM 3358 N N . ALA A 1 419 ? 1.746 2.497 52.639 1.00 23.91 419 ALA A N 1
ATOM 3359 C CA . ALA A 1 419 ? 0.669 1.787 51.943 1.00 24.37 419 ALA A CA 1
ATOM 3360 C C . ALA A 1 419 ? -0.001 0.758 52.834 1.00 25.04 419 ALA A C 1
ATOM 3361 O O . ALA A 1 419 ? -1.159 0.427 52.619 1.00 30.18 419 ALA A O 1
ATOM 3363 N N . GLN A 1 420 ? 0.733 0.241 53.821 1.00 25.04 420 GLN A N 1
ATOM 3364 C CA . GLN A 1 420 ? 0.192 -0.794 54.714 1.00 21.19 420 GLN A CA 1
ATOM 3365 C C . GLN A 1 420 ? -0.405 -0.245 56.000 1.00 25.99 420 GLN A C 1
ATOM 3366 O O . GLN A 1 420 ? -0.922 -1.014 56.801 1.00 26.40 420 GLN A O 1
ATOM 3372 N N . LEU A 1 421 ? -0.368 1.072 56.189 1.00 27.59 421 LEU A N 1
ATOM 3373 C CA . LEU A 1 421 ? -0.743 1.668 57.483 1.00 29.87 421 LEU A CA 1
ATOM 3374 C C . LEU A 1 421 ? -2.207 1.479 57.827 1.00 32.23 421 LEU A C 1
ATOM 3375 O O . LEU A 1 421 ? -2.590 1.531 58.999 1.00 31.24 421 LEU A O 1
ATOM 3380 N N . GLY A 1 422 ? -3.036 1.283 56.809 1.00 27.58 422 GLY A N 1
ATOM 3381 C CA . GLY A 1 422 ? -4.462 1.166 57.051 1.00 28.88 422 GLY A CA 1
ATOM 3382 C C . GLY A 1 422 ? -4.899 -0.240 57.407 1.00 30.24 422 GLY A C 1
ATOM 3383 O O . GLY A 1 422 ? -6.069 -0.460 57.707 1.00 33.20 422 GLY A O 1
ATOM 3384 N N . LEU A 1 423 ? -3.959 -1.183 57.416 1.00 27.26 423 LEU A N 1
ATOM 3385 C CA . LEU A 1 423 ? -4.291 -2.568 57.743 1.00 28.27 423 LEU A CA 1
ATOM 3386 C C . LEU A 1 423 ? -4.484 -2.682 59.238 1.00 29.01 423 LEU A C 1
ATOM 3387 O O . LEU A 1 423 ? -3.656 -2.185 60.008 1.00 32.37 423 LEU A O 1
ATOM 3392 N N . PRO A 1 424 ? -5.562 -3.354 59.669 1.00 30.75 424 PRO A N 1
ATOM 3393 C CA . PRO A 1 424 ? -5.727 -3.550 61.115 1.00 37.13 424 PRO A CA 1
ATOM 3394 C C . PRO A 1 424 ? -4.591 -4.390 61.689 1.00 38.73 424 PRO A C 1
ATOM 3395 O O . PRO A 1 424 ? -4.209 -4.227 62.848 1.00 41.64 424 PRO A O 1
ATOM 3399 N N A ASP A 1 425 ? -4.051 -5.288 60.876 0.50 38.60 425 ASP A N 1
ATOM 3400 N N B ASP A 1 425 ? -4.053 -5.261 60.837 0.50 38.46 425 ASP A N 1
ATOM 3401 C CA A ASP A 1 425 ? -3.002 -6.181 61.342 0.50 39.09 425 ASP A CA 1
ATOM 3402 C CA B ASP A 1 425 ? -2.999 -6.211 61.185 0.50 39.04 425 ASP A CA 1
ATOM 3403 C C A ASP A 1 425 ? -1.599 -5.652 61.045 0.50 37.06 425 ASP A C 1
ATOM 3404 C C B ASP A 1 425 ? -1.588 -5.628 61.163 0.50 37.08 425 ASP A C 1
ATOM 3405 O O A ASP A 1 425 ? -0.646 -6.426 60.972 0.50 36.39 425 ASP A O 1
ATOM 3406 O O B ASP A 1 425 ? -0.618 -6.345 61.401 0.50 37.62 425 ASP A O 1
ATOM 3415 N N . LYS A 1 426 ? -1.472 -4.339 60.861 1.00 33.66 426 LYS A N 1
ATOM 3416 C CA . LYS A 1 426 ? -0.165 -3.743 60.555 1.00 32.91 426 LYS A CA 1
ATOM 3417 C C . LYS A 1 426 ? 0.839 -3.924 61.697 1.00 31.32 426 LYS A C 1
ATOM 3418 O O . LYS A 1 426 ? 1.961 -4.340 61.454 1.00 27.91 426 LYS A O 1
ATOM 3424 N N . ALA A 1 427 ? 0.436 -3.643 62.938 1.00 27.58 427 ALA A N 1
ATOM 3425 C CA . ALA A 1 427 ? 1.361 -3.806 64.061 1.00 33.73 427 ALA A CA 1
ATOM 3426 C C . ALA A 1 427 ? 1.853 -5.247 64.172 1.00 30.10 427 ALA A C 1
ATOM 3427 O O . ALA A 1 427 ? 3.032 -5.487 64.430 1.00 28.94 427 ALA A O 1
ATOM 3429 N N . LYS A 1 428 ? 0.941 -6.201 63.994 1.00 31.92 428 LYS A N 1
ATOM 3430 C CA . LYS A 1 428 ? 1.302 -7.614 64.043 1.00 28.38 428 LYS A CA 1
ATOM 3431 C C . LYS A 1 428 ? 2.221 -8.031 62.920 1.00 28.94 428 LYS A C 1
ATOM 3432 O O . LYS A 1 428 ? 3.190 -8.755 63.135 1.00 31.90 428 LYS A O 1
ATOM 3438 N N . ILE A 1 429 ? 1.901 -7.583 61.713 1.00 23.06 429 ILE A N 1
ATOM 3439 C CA . ILE A 1 429 ? 2.780 -7.835 60.584 1.00 21.19 429 ILE A CA 1
ATOM 3440 C C . ILE A 1 429 ? 4.176 -7.308 60.863 1.00 23.86 429 ILE A C 1
ATOM 3441 O O . ILE A 1 429 ? 5.162 -8.004 60.618 1.00 21.94 429 ILE A O 1
ATOM 3446 N N . ASP A 1 430 ? 4.272 -6.084 61.388 1.00 24.74 430 ASP A N 1
ATOM 3447 C CA . ASP A 1 430 ? 5.575 -5.498 61.656 1.00 23.37 430 ASP A CA 1
ATOM 3448 C C . ASP A 1 430 ? 6.323 -6.268 62.748 1.00 26.39 430 ASP A C 1
ATOM 3449 O O . ASP A 1 430 ? 7.544 -6.446 62.657 1.00 26.32 430 ASP A O 1
ATOM 3454 N N . ALA A 1 431 ? 5.594 -6.769 63.743 1.00 26.30 431 ALA A N 1
ATOM 3455 C CA . ALA A 1 431 ? 6.219 -7.608 64.769 1.00 32.65 431 ALA A CA 1
ATOM 3456 C C . ALA A 1 431 ? 6.724 -8.930 64.178 1.00 31.54 431 ALA A C 1
ATOM 3457 O O . ALA A 1 431 ? 7.794 -9.407 64.559 1.00 27.50 431 ALA A O 1
ATOM 3459 N N . GLU A 1 432 ? 5.957 -9.535 63.272 1.00 27.02 432 GLU A N 1
ATOM 3460 C CA . GLU A 1 432 ? 6.416 -10.773 62.646 1.00 27.37 432 GLU A CA 1
ATOM 3461 C C . GLU A 1 432 ? 7.656 -10.574 61.786 1.00 28.43 432 GLU A C 1
ATOM 3462 O O . GLU A 1 432 ? 8.525 -11.449 61.730 1.00 25.78 432 GLU A O 1
ATOM 3468 N N . ILE A 1 433 ? 7.748 -9.413 61.136 1.00 22.04 433 ILE A N 1
ATOM 3469 C CA . ILE A 1 433 ? 8.914 -9.080 60.332 1.00 22.77 433 ILE A CA 1
ATOM 3470 C C . ILE A 1 433 ? 10.125 -8.954 61.255 1.00 24.09 433 ILE A C 1
ATOM 3471 O O . ILE A 1 433 ? 11.201 -9.463 60.946 1.00 25.12 433 ILE A O 1
ATOM 3476 N N . GLY A 1 434 ? 9.957 -8.291 62.395 1.00 22.16 434 GLY A N 1
ATOM 3477 C CA . GLY A 1 434 ? 11.073 -8.146 63.322 1.00 26.67 434 GLY A CA 1
ATOM 3478 C C . GLY A 1 434 ? 11.533 -9.501 63.840 1.00 29.81 434 GLY A C 1
ATOM 3479 O O . GLY A 1 434 ? 12.740 -9.757 64.007 1.00 28.25 434 GLY A O 1
ATOM 3480 N N . GLN A 1 435 ? 10.562 -10.383 64.066 1.00 28.96 435 GLN A N 1
ATOM 3481 C CA . GLN A 1 435 ? 10.847 -11.723 64.555 1.00 28.31 435 GLN A CA 1
ATOM 3482 C C . GLN A 1 435 ? 11.504 -12.608 63.497 1.00 23.54 435 GLN A C 1
ATOM 3483 O O . GLN A 1 435 ? 12.425 -13.359 63.806 1.00 27.32 435 GLN A O 1
ATOM 3489 N N . VAL A 1 436 ? 11.078 -12.481 62.248 1.00 22.22 436 VAL A N 1
ATOM 3490 C CA . VAL A 1 436 ? 11.597 -13.371 61.216 1.00 26.32 436 VAL A CA 1
ATOM 3491 C C . VAL A 1 436 ? 13.070 -13.058 60.887 1.00 26.58 436 VAL A C 1
ATOM 3492 O O . VAL A 1 436 ? 13.847 -13.955 60.541 1.00 24.05 436 VAL A O 1
ATOM 3496 N N . LEU A 1 437 ? 13.473 -11.801 61.051 1.00 24.22 437 LEU A N 1
ATOM 3497 C CA . LEU A 1 437 ? 14.831 -11.409 60.700 1.00 27.68 437 LEU A CA 1
ATOM 3498 C C . LEU A 1 437 ? 15.831 -11.934 61.729 1.00 28.63 437 LEU A C 1
ATOM 3499 O O . LEU A 1 437 ? 16.990 -12.186 61.388 1.00 30.82 437 LEU A O 1
ATOM 3504 N N . VAL A 1 438 ? 15.398 -12.101 62.978 1.00 27.95 438 VAL A N 1
ATOM 3505 C CA . VAL A 1 438 ? 16.283 -12.679 64.003 1.00 30.17 438 VAL A CA 1
ATOM 3506 C C . VAL A 1 438 ? 15.951 -14.136 64.326 1.00 33.51 438 VAL A C 1
ATOM 3507 O O . VAL A 1 438 ? 16.500 -14.698 65.277 1.00 35.25 438 VAL A O 1
ATOM 3511 N N . SER A 1 439 ? 15.051 -14.743 63.557 1.00 29.37 439 SER A N 1
ATOM 3512 C CA . SER A 1 439 ? 14.688 -16.139 63.796 1.00 35.89 439 SER A CA 1
ATOM 3513 C C . SER A 1 439 ? 15.877 -17.061 63.565 1.00 36.58 439 SER A C 1
ATOM 3514 O O . SER A 1 439 ? 16.600 -16.916 62.580 1.00 36.61 439 SER A O 1
ATOM 3517 N N . THR A 1 440 ? 16.064 -18.031 64.457 1.00 34.46 440 THR A N 1
ATOM 3518 C CA . THR A 1 440 ? 17.147 -18.994 64.275 1.00 39.83 440 THR A CA 1
ATOM 3519 C C . THR A 1 440 ? 16.548 -20.338 63.898 1.00 43.76 440 THR A C 1
ATOM 3520 O O . THR A 1 440 ? 17.251 -21.332 63.737 1.00 49.52 440 THR A O 1
ATOM 3524 N N . ASP A 1 441 ? 15.234 -20.345 63.729 1.00 39.35 441 ASP A N 1
ATOM 3525 C CA . ASP A 1 441 ? 14.484 -21.574 63.541 1.00 39.80 441 ASP A CA 1
ATOM 3526 C C . ASP A 1 441 ? 13.836 -21.555 62.174 1.00 38.76 441 ASP A C 1
ATOM 3527 O O . ASP A 1 441 ? 13.000 -20.702 61.894 1.00 32.82 441 ASP A O 1
ATOM 3532 N N . GLU A 1 442 ? 14.230 -22.508 61.334 1.00 34.20 442 GLU A N 1
ATOM 3533 C CA . GLU A 1 442 ? 13.838 -22.533 59.928 1.00 34.96 442 GLU A CA 1
ATOM 3534 C C . GLU A 1 442 ? 12.348 -22.813 59.745 1.00 34.08 442 GLU A C 1
ATOM 3535 O O . GLU A 1 442 ? 11.713 -22.283 58.828 1.00 34.93 442 GLU A O 1
ATOM 3541 N N . THR A 1 443 ? 11.790 -23.634 60.622 1.00 32.47 443 THR A N 1
ATOM 3542 C CA . THR A 1 443 ? 10.357 -23.890 60.615 1.00 36.36 443 THR A CA 1
ATOM 3543 C C . THR A 1 443 ? 9.570 -22.632 61.006 1.00 35.97 443 THR A C 1
ATOM 3544 O O . THR A 1 443 ? 8.577 -22.272 60.354 1.00 30.62 443 THR A O 1
ATOM 3548 N N . ALA A 1 444 ? 10.020 -21.957 62.059 1.00 33.63 444 ALA A N 1
ATOM 3549 C CA . ALA A 1 444 ? 9.391 -20.714 62.489 1.00 32.77 444 ALA A CA 1
ATOM 3550 C C . ALA A 1 444 ? 9.491 -19.671 61.387 1.00 27.79 444 ALA A C 1
ATOM 3551 O O . ALA A 1 444 ? 8.538 -18.932 61.133 1.00 27.48 444 ALA A O 1
ATOM 3553 N N . ARG A 1 445 ? 10.657 -19.627 60.741 1.00 25.04 445 ARG A N 1
ATOM 3554 C CA . ARG A 1 445 ? 10.938 -18.671 59.689 1.00 27.06 445 ARG A CA 1
ATOM 3555 C C . ARG A 1 445 ? 9.970 -18.848 58.513 1.00 25.29 445 ARG A C 1
ATOM 3556 O O . ARG A 1 445 ? 9.458 -17.861 57.971 1.00 24.73 445 ARG A O 1
ATOM 3564 N N A GLN A 1 446 ? 9.713 -20.086 58.099 0.65 24.27 446 GLN A N 1
ATOM 3565 N N B GLN A 1 446 ? 9.733 -20.102 58.139 0.35 24.71 446 GLN A N 1
ATOM 3566 C CA A GLN A 1 446 ? 8.773 -20.294 56.999 0.65 25.17 446 GLN A CA 1
ATOM 3567 C CA B GLN A 1 446 ? 8.783 -20.443 57.087 0.35 25.11 446 GLN A CA 1
ATOM 3568 C C A GLN A 1 446 ? 7.339 -19.947 57.413 0.65 26.37 446 GLN A C 1
ATOM 3569 C C B GLN A 1 446 ? 7.385 -19.964 57.430 0.35 25.84 446 GLN A C 1
ATOM 3570 O O A GLN A 1 446 ? 6.581 -19.363 56.630 0.65 24.79 446 GLN A O 1
ATOM 3571 O O B GLN A 1 446 ? 6.705 -19.329 56.621 0.35 24.86 446 GLN A O 1
ATOM 3582 N N . ALA A 1 447 ? 6.966 -20.287 58.646 1.00 24.26 447 ALA A N 1
ATOM 3583 C CA . ALA A 1 447 ? 5.632 -19.973 59.108 1.00 24.28 447 ALA A CA 1
ATOM 3584 C C . ALA A 1 447 ? 5.428 -18.471 59.200 1.00 25.04 447 ALA A C 1
ATOM 3585 O O . ALA A 1 447 ? 4.334 -17.978 58.923 1.00 25.75 447 ALA A O 1
ATOM 3587 N N . LEU A 1 448 ? 6.473 -17.741 59.588 1.00 22.13 448 LEU A N 1
ATOM 3588 C CA . LEU A 1 448 ? 6.334 -16.295 59.731 1.00 23.01 448 LEU A CA 1
ATOM 3589 C C . LEU A 1 448 ? 6.163 -15.618 58.366 1.00 24.11 448 LEU A C 1
ATOM 3590 O O . LEU A 1 448 ? 5.273 -14.773 58.187 1.00 26.17 448 LEU A O 1
ATOM 3595 N N . TYR A 1 449 ? 6.982 -16.017 57.398 1.00 25.36 449 TYR A N 1
ATOM 3596 C CA . TYR A 1 449 ? 6.886 -15.432 56.060 1.00 19.76 449 TYR A CA 1
ATOM 3597 C C . TYR A 1 449 ? 5.567 -15.824 55.419 1.00 22.12 449 TYR A C 1
ATOM 3598 O O . TYR A 1 449 ? 4.947 -15.019 54.709 1.00 20.81 449 TYR A O 1
ATOM 3607 N N . LYS A 1 450 ? 5.141 -17.062 55.640 1.00 23.31 450 LYS A N 1
ATOM 3608 C CA . LYS A 1 450 ? 3.879 -17.502 55.061 1.00 27.46 450 LYS A CA 1
ATOM 3609 C C . LYS A 1 450 ? 2.727 -16.631 55.544 1.00 27.62 450 LYS A C 1
ATOM 3610 O O . LYS A 1 450 ? 1.854 -16.255 54.771 1.00 27.66 450 LYS A O 1
ATOM 3616 N N . ASP A 1 451 ? 2.726 -16.324 56.834 1.00 21.08 451 ASP A N 1
ATOM 3617 C CA . ASP A 1 451 ? 1.682 -15.485 57.404 1.00 25.89 451 ASP A CA 1
ATOM 3618 C C . ASP A 1 451 ? 1.750 -14.061 56.847 1.00 20.77 451 ASP A C 1
ATOM 3619 O O . ASP A 1 451 ? 0.730 -13.497 56.444 1.00 23.66 451 ASP A O 1
ATOM 3624 N N . ILE A 1 452 ? 2.944 -13.481 56.841 1.00 19.48 452 ILE A N 1
ATOM 3625 C CA . ILE A 1 452 ? 3.133 -12.129 56.311 1.00 21.12 452 ILE A CA 1
ATOM 3626 C C . ILE A 1 452 ? 2.697 -12.047 54.842 1.00 21.83 452 ILE A C 1
ATOM 3627 O O . ILE A 1 452 ? 1.897 -11.193 54.469 1.00 19.99 452 ILE A O 1
ATOM 3632 N N . LEU A 1 453 ? 3.219 -12.940 54.005 1.00 19.99 453 LEU A N 1
ATOM 3633 C CA . LEU A 1 453 ? 2.927 -12.872 52.568 1.00 21.71 453 LEU A CA 1
ATOM 3634 C C . LEU A 1 453 ? 1.462 -13.200 52.282 1.00 23.94 453 LEU A C 1
ATOM 3635 O O . LEU A 1 453 ? 0.885 -12.694 51.303 1.00 22.89 453 LEU A O 1
ATOM 3640 N N . THR A 1 454 ? 0.856 -14.049 53.114 1.00 18.66 454 THR A N 1
ATOM 3641 C CA . THR A 1 454 ? -0.548 -14.378 52.920 1.00 21.66 454 THR A CA 1
ATOM 3642 C C . THR A 1 454 ? -1.433 -13.189 53.256 1.00 24.38 454 THR A C 1
ATOM 3643 O O . THR A 1 454 ? -2.369 -12.885 52.510 1.00 25.27 454 THR A O 1
ATOM 3647 N N . ARG A 1 455 ? -1.135 -12.499 54.357 1.00 25.36 455 ARG A N 1
ATOM 3648 C CA . ARG A 1 455 ? -1.913 -11.313 54.698 1.00 22.78 455 ARG A CA 1
ATOM 3649 C C . ARG A 1 455 ? -1.779 -10.232 53.618 1.00 21.41 455 ARG A C 1
ATOM 3650 O O . ARG A 1 455 ? -2.771 -9.623 53.242 1.00 24.01 455 ARG A O 1
ATOM 3658 N N . LEU A 1 456 ? -0.571 -10.003 53.113 1.00 18.51 456 LEU A N 1
ATOM 3659 C CA . LEU A 1 456 ? -0.386 -8.962 52.101 1.00 18.82 456 LEU A CA 1
ATOM 3660 C C . LEU A 1 456 ? -1.113 -9.314 50.808 1.00 24.05 456 LEU A C 1
ATOM 3661 O O . LEU A 1 456 ? -1.594 -8.425 50.091 1.00 22.80 456 LEU A O 1
ATOM 3666 N N . HIS A 1 457 ? -1.207 -10.608 50.512 1.00 17.51 457 HIS A N 1
ATOM 3667 C CA . HIS A 1 457 ? -1.857 -11.041 49.270 1.00 21.92 457 HIS A CA 1
ATOM 3668 C C . HIS A 1 457 ? -3.377 -10.996 49.426 1.00 24.04 457 HIS A C 1
ATOM 3669 O O . HIS A 1 457 ? -4.101 -10.436 48.586 1.00 22.00 457 HIS A O 1
ATOM 3676 N N . GLU A 1 458 ? -3.866 -11.558 50.526 1.00 24.07 458 GLU A N 1
ATOM 3677 C CA . GLU A 1 458 ? -5.309 -11.586 50.755 1.00 27.96 458 GLU A CA 1
ATOM 3678 C C . GLU A 1 458 ? -5.876 -10.198 51.002 1.00 26.87 458 GLU A C 1
ATOM 3679 O O . GLU A 1 458 ? -7.039 -9.950 50.698 1.00 27.46 458 GLU A O 1
ATOM 3685 N N . GLU A 1 459 ? -5.068 -9.285 51.530 1.00 22.57 459 GLU A N 1
ATOM 3686 C CA . GLU A 1 459 ? -5.556 -7.925 51.742 1.00 27.26 459 GLU A CA 1
ATOM 3687 C C . GLU A 1 459 ? -5.287 -7.046 50.527 1.00 26.44 459 GLU A C 1
ATOM 3688 O O . GLU A 1 459 ? -5.582 -5.842 50.526 1.00 25.08 459 GLU A O 1
ATOM 3694 N N . ALA A 1 460 ? -4.745 -7.673 49.486 1.00 24.95 460 ALA A N 1
ATOM 3695 C CA . ALA A 1 460 ? -4.508 -7.022 48.202 1.00 21.48 460 ALA A CA 1
ATOM 3696 C C . ALA A 1 460 ? -3.769 -5.696 48.334 1.00 21.62 460 ALA A C 1
ATOM 3697 O O . ALA A 1 460 ? -4.144 -4.706 47.708 1.00 22.79 460 ALA A O 1
ATOM 3699 N N . VAL A 1 461 ? -2.717 -5.677 49.154 1.00 22.29 461 VAL A N 1
ATOM 3700 C CA . VAL A 1 461 ? -1.912 -4.475 49.342 1.00 19.54 461 VAL A CA 1
ATOM 3701 C C . VAL A 1 461 ? -1.206 -4.092 48.060 1.00 19.55 461 VAL A C 1
ATOM 3702 O O . VAL A 1 461 ? -0.969 -2.902 47.786 1.00 23.10 461 VAL A O 1
ATOM 3706 N N . TYR A 1 462 ? -0.880 -5.097 47.251 1.00 18.89 462 TYR A N 1
ATOM 3707 C CA . TYR A 1 462 ? -0.189 -4.847 45.993 1.00 19.73 462 TYR A CA 1
ATOM 3708 C C . TYR A 1 462 ? -1.038 -5.215 44.793 1.00 23.96 462 TYR A C 1
ATOM 3709 O O . TYR A 1 462 ? -1.925 -6.059 44.894 1.00 24.34 462 TYR A O 1
ATOM 3718 N N . LEU A 1 463 ? -0.765 -4.539 43.676 1.00 24.55 463 LEU A N 1
ATOM 3719 C CA . LEU A 1 463 ? -1.057 -5.044 42.337 1.00 21.15 463 LEU A CA 1
ATOM 3720 C C . LEU A 1 463 ? 0.279 -5.497 41.759 1.00 21.24 463 LEU A C 1
ATOM 3721 O O . LEU A 1 463 ? 1.030 -4.689 41.215 1.00 20.15 463 LEU A O 1
ATOM 3726 N N . PRO A 1 464 ? 0.605 -6.786 41.922 1.00 20.36 464 PRO A N 1
ATOM 3727 C CA . PRO A 1 464 ? 1.821 -7.304 41.302 1.00 20.92 464 PRO A CA 1
ATOM 3728 C C . PRO A 1 464 ? 1.652 -7.205 39.805 1.00 22.01 464 PRO A C 1
ATOM 3729 O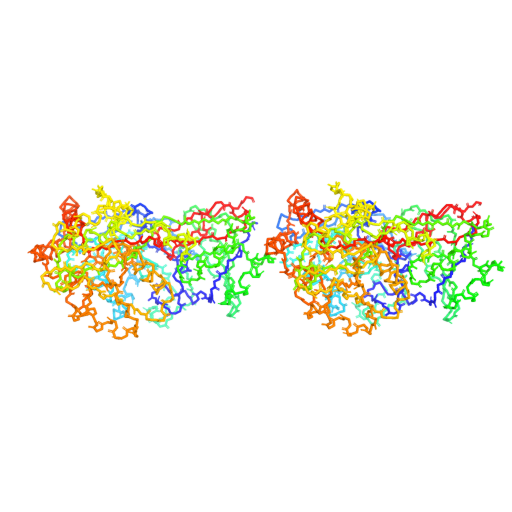 O . PRO A 1 464 ? 0.580 -7.525 39.289 1.00 22.48 464 PRO A O 1
ATOM 3733 N N . LEU A 1 465 ? 2.669 -6.728 39.105 1.00 20.11 465 LEU A N 1
ATOM 3734 C CA . LEU A 1 465 ? 2.514 -6.569 37.672 1.00 18.46 465 LEU A CA 1
ATOM 3735 C C . LEU A 1 465 ? 3.368 -7.541 36.869 1.00 20.43 465 LEU A C 1
ATOM 3736 O O . LEU A 1 465 ? 2.836 -8.424 36.184 1.00 22.22 465 LEU A O 1
ATOM 3741 N N . THR A 1 466 ? 4.691 -7.399 36.958 1.00 18.64 466 THR A N 1
ATOM 3742 C CA . THR A 1 466 ? 5.587 -8.190 36.123 1.00 23.55 466 THR A CA 1
ATOM 3743 C C . THR A 1 466 ? 6.791 -8.707 36.890 1.00 24.08 466 THR A C 1
ATOM 3744 O O . THR A 1 466 ? 7.155 -8.168 37.948 1.00 23.84 466 THR A O 1
ATOM 3748 N N . SER A 1 467 ? 7.384 -9.779 36.380 1.00 21.34 467 SER A N 1
ATOM 3749 C CA . SER A 1 467 ? 8.663 -10.246 36.891 1.00 23.24 467 SER A CA 1
ATOM 3750 C C . SER A 1 467 ? 9.723 -9.810 35.900 1.00 25.82 467 SER A C 1
ATOM 3751 O O . SER A 1 467 ? 9.643 -10.153 34.706 1.00 21.84 467 SER A O 1
ATOM 3754 N N . VAL A 1 468 ? 10.686 -9.023 36.369 1.00 22.05 468 VAL A N 1
ATOM 3755 C CA . VAL A 1 468 ? 11.815 -8.641 35.520 1.00 25.88 468 VAL A CA 1
ATOM 3756 C C . VAL A 1 468 ? 12.636 -9.895 35.252 1.00 22.32 468 VAL A C 1
ATOM 3757 O O . VAL A 1 468 ? 12.805 -10.722 36.138 1.00 26.41 468 VAL A O 1
ATOM 3761 N N . THR A 1 469 ? 13.134 -10.053 34.029 1.00 21.69 469 THR A N 1
ATOM 3762 C CA . THR A 1 469 ? 13.948 -11.217 33.694 1.00 20.75 469 THR A CA 1
ATOM 3763 C C . THR A 1 469 ? 15.224 -10.780 32.989 1.00 19.68 469 THR A C 1
ATOM 3764 O O . THR A 1 469 ? 15.267 -9.697 32.412 1.00 24.84 469 THR A O 1
ATOM 3768 N N . ALA A 1 470 ? 16.260 -11.612 33.037 1.00 18.80 470 ALA A N 1
ATOM 3769 C CA . ALA A 1 470 ? 17.428 -11.360 32.206 1.00 23.19 470 ALA A CA 1
ATOM 3770 C C . ALA A 1 470 ? 17.061 -11.732 30.771 1.00 21.49 470 ALA A C 1
ATOM 3771 O O . ALA A 1 470 ? 16.322 -12.691 30.555 1.00 23.42 470 ALA A O 1
ATOM 3773 N N . MET A 1 471 ? 17.530 -10.942 29.804 1.00 20.94 471 MET A N 1
ATOM 3774 C CA . MET A 1 471 ? 17.291 -11.184 28.385 1.00 23.11 471 MET A CA 1
ATOM 3775 C C . MET A 1 471 ? 18.585 -11.628 27.764 1.00 23.45 471 MET A C 1
ATOM 3776 O O . MET A 1 471 ? 19.631 -11.120 28.138 1.00 22.94 471 MET A O 1
ATOM 3781 N N . ALA A 1 472 ? 18.520 -12.556 26.818 1.00 22.66 472 ALA A N 1
ATOM 3782 C CA . ALA A 1 472 ? 19.703 -12.940 26.068 1.00 22.06 472 ALA A CA 1
ATOM 3783 C C . ALA A 1 472 ? 19.380 -13.028 24.586 1.00 25.31 472 ALA A C 1
ATOM 3784 O O . ALA A 1 472 ? 18.335 -13.565 24.189 1.00 24.93 472 ALA A O 1
ATOM 3786 N N . VAL A 1 473 ? 20.271 -12.463 23.779 1.00 25.28 473 VAL A N 1
ATOM 3787 C CA . VAL A 1 473 ? 20.209 -12.582 22.324 1.00 22.58 473 VAL A CA 1
ATOM 3788 C C . VAL A 1 473 ? 21.539 -13.148 21.875 1.00 26.18 473 VAL A C 1
ATOM 3789 O O . VAL A 1 473 ? 22.575 -12.565 22.175 1.00 25.27 473 VAL A O 1
ATOM 3793 N N . ALA A 1 474 ? 21.532 -14.273 21.168 1.00 29.02 474 ALA A N 1
ATOM 3794 C CA . ALA A 1 474 ? 22.795 -14.912 20.829 1.00 29.25 474 ALA A CA 1
ATOM 3795 C C . ALA A 1 474 ? 22.786 -15.497 19.442 1.00 29.61 474 ALA A C 1
ATOM 3796 O O . ALA A 1 474 ? 21.733 -15.880 18.938 1.00 32.84 474 ALA A O 1
ATOM 3798 N N . LYS A 1 475 ? 23.965 -15.560 18.829 1.00 31.13 475 LYS A N 1
ATOM 3799 C CA . LYS A 1 475 ? 24.143 -16.336 17.619 1.00 36.40 475 LYS A CA 1
ATOM 3800 C C . LYS A 1 475 ? 23.843 -17.792 17.957 1.00 40.50 475 LYS A C 1
ATOM 3801 O O . LYS A 1 475 ? 24.185 -18.262 19.045 1.00 38.86 475 LYS A O 1
ATOM 3807 N N . PRO A 1 476 ? 23.186 -18.511 17.037 1.00 46.42 476 PRO A N 1
ATOM 3808 C CA . PRO A 1 476 ? 22.757 -19.882 17.340 1.00 47.50 476 PRO A CA 1
ATOM 3809 C C . PRO A 1 476 ? 23.905 -20.807 17.761 1.00 45.05 476 PRO A C 1
ATOM 3810 O O . PRO A 1 476 ? 23.674 -21.705 18.575 1.00 45.63 476 PRO A O 1
ATOM 3814 N N . GLU A 1 477 ? 25.110 -20.566 17.248 1.00 42.78 477 GLU A N 1
ATOM 3815 C CA . GLU A 1 477 ? 26.272 -21.408 17.541 1.00 43.75 477 GLU A CA 1
ATOM 3816 C C . GLU A 1 477 ? 26.762 -21.297 18.984 1.00 39.69 477 GLU A C 1
ATOM 3817 O O . GLU A 1 477 ? 27.639 -22.054 19.409 1.00 38.62 477 GLU A O 1
ATOM 3823 N N . VAL A 1 478 ? 26.218 -20.345 19.731 1.00 35.26 478 VAL A N 1
ATOM 3824 C CA . VAL A 1 478 ? 26.617 -20.175 21.124 1.00 32.80 478 VAL A CA 1
ATOM 3825 C C . VAL A 1 478 ? 25.951 -21.259 21.970 1.00 37.90 478 VAL A C 1
ATOM 3826 O O . VAL A 1 478 ? 26.445 -21.631 23.038 1.00 38.50 478 VAL A O 1
ATOM 3830 N N . GLY A 1 479 ? 24.830 -21.780 21.478 1.00 36.62 479 GLY A N 1
ATOM 3831 C CA . GLY A 1 479 ? 24.128 -22.839 22.183 1.00 35.81 479 GLY A CA 1
ATOM 3832 C C . GLY A 1 479 ? 23.154 -22.277 23.195 1.00 34.68 479 GLY A C 1
ATOM 3833 O O . GLY A 1 479 ? 22.979 -21.060 23.284 1.00 34.01 479 GLY A O 1
ATOM 3834 N N . LYS A 1 480 ? 22.522 -23.156 23.967 1.00 32.58 480 LYS A N 1
ATOM 3835 C CA . LYS A 1 480 ? 21.526 -22.730 24.943 1.00 34.30 480 LYS A CA 1
ATOM 3836 C C . LYS A 1 480 ? 22.167 -21.856 26.010 1.00 30.53 480 LYS A C 1
ATOM 3837 O O . LYS A 1 480 ? 23.288 -22.122 26.444 1.00 29.35 480 LYS A O 1
ATOM 3843 N N . ILE A 1 481 ? 21.465 -20.801 26.408 1.00 29.65 481 ILE A N 1
ATOM 3844 C CA . ILE A 1 481 ? 21.966 -19.891 27.426 1.00 29.96 481 ILE A CA 1
ATOM 3845 C C . ILE A 1 481 ? 21.558 -20.386 28.804 1.00 31.65 481 ILE A C 1
ATOM 3846 O O . ILE A 1 481 ? 20.382 -20.666 29.033 1.00 36.20 481 ILE A O 1
ATOM 3851 N N . THR A 1 482 ? 22.523 -20.507 29.715 1.00 25.15 482 THR A N 1
ATOM 3852 C CA . THR A 1 482 ? 22.219 -20.773 31.118 1.00 27.84 482 THR A CA 1
ATOM 3853 C C . THR A 1 482 ? 22.228 -19.436 31.821 1.00 29.60 482 THR A C 1
ATOM 3854 O O . THR A 1 482 ? 23.237 -18.738 31.820 1.00 32.49 482 THR A O 1
ATOM 3858 N N . PHE A 1 483 ? 21.098 -19.072 32.412 1.00 23.63 483 PHE A N 1
ATOM 3859 C CA . PHE A 1 483 ? 20.970 -17.774 33.052 1.00 21.72 483 PHE A CA 1
ATOM 3860 C C . PHE A 1 483 ? 21.477 -17.823 34.491 1.00 21.65 483 PHE A C 1
ATOM 3861 O O . PHE A 1 483 ? 21.384 -18.854 35.137 1.00 22.57 483 PHE A O 1
ATOM 3869 N N . GLY A 1 484 ? 22.012 -16.708 34.978 1.00 20.58 484 GLY A N 1
ATOM 3870 C CA . GLY A 1 484 ? 22.429 -16.591 36.369 1.00 24.01 484 GLY A CA 1
ATOM 3871 C C . GLY A 1 484 ? 21.229 -16.574 37.296 1.00 23.41 484 GLY A C 1
ATOM 3872 O O . GLY A 1 484 ? 20.106 -16.318 36.853 1.00 22.91 484 GLY A O 1
ATOM 3873 N N . ALA A 1 485 ? 21.465 -16.888 38.569 1.00 22.52 485 ALA A N 1
ATOM 3874 C CA . ALA A 1 485 ? 20.427 -16.902 39.596 1.00 19.06 485 ALA A CA 1
ATOM 3875 C C . ALA A 1 485 ? 20.182 -15.509 40.171 1.00 18.25 485 ALA A C 1
ATOM 3876 O O . ALA A 1 485 ? 19.235 -15.293 40.927 1.00 22.79 485 ALA A O 1
ATOM 3878 N N . MET A 1 486 ? 21.050 -14.573 39.815 1.00 18.16 486 MET A N 1
ATOM 3879 C CA . MET A 1 486 ? 20.877 -13.176 40.165 1.00 18.79 486 MET A CA 1
ATOM 3880 C C . MET A 1 486 ? 21.250 -12.346 38.939 1.00 18.77 486 MET A C 1
ATOM 3881 O O . MET A 1 486 ? 21.949 -12.843 38.049 1.00 17.79 486 MET A O 1
ATOM 3886 N N . SER A 1 487 ? 20.749 -11.113 38.858 1.00 19.34 487 SER A N 1
ATOM 3887 C CA . SER A 1 487 ? 20.908 -10.318 37.640 1.00 24.90 487 SER A CA 1
ATOM 3888 C C . SER A 1 487 ? 22.368 -10.049 37.274 1.00 30.66 487 SER A C 1
ATOM 3889 O O . SER A 1 487 ? 22.707 -9.936 36.097 1.00 29.18 487 SER A O 1
ATOM 3892 N N . SER A 1 488 ? 23.238 -9.976 38.270 1.00 28.18 488 SER A N 1
ATOM 3893 C CA . SER A 1 488 ? 24.639 -9.655 38.012 1.00 28.73 488 SER A CA 1
ATOM 3894 C C . SER A 1 488 ? 25.458 -10.880 37.622 1.00 27.92 488 SER A C 1
ATOM 3895 O O . SER A 1 488 ? 26.652 -10.778 37.369 1.00 33.05 488 SER A O 1
ATOM 3898 N N . GLU A 1 489 ? 24.833 -12.048 37.620 1.00 18.88 489 GLU A N 1
ATOM 3899 C CA . GLU A 1 489 ? 25.550 -13.283 37.317 1.00 19.78 489 GLU A CA 1
ATOM 3900 C C . GLU A 1 489 ? 25.320 -13.693 35.861 1.00 21.35 489 GLU A C 1
ATOM 3901 O O . GLU A 1 489 ? 24.221 -14.089 35.483 1.00 23.25 489 GLU A O 1
ATOM 3907 N N . ILE A 1 490 ? 26.371 -13.577 35.054 1.00 17.67 490 ILE A N 1
ATOM 3908 C CA . ILE A 1 490 ? 26.315 -13.958 33.644 1.00 19.14 490 ILE A CA 1
ATOM 3909 C C . ILE A 1 490 ? 27.236 -15.153 33.472 1.00 19.16 490 ILE A C 1
ATOM 3910 O O . ILE A 1 490 ? 28.454 -14.985 33.422 1.00 20.92 490 ILE A O 1
ATOM 3915 N N . PRO A 1 491 ? 26.667 -16.375 33.424 1.00 23.07 491 PRO A N 1
ATOM 3916 C CA . PRO A 1 491 ? 27.474 -17.600 33.542 1.00 21.33 491 PRO A CA 1
ATOM 3917 C C . PRO A 1 491 ? 28.165 -18.010 32.247 1.00 24.40 491 PRO A C 1
ATOM 3918 O O . PRO A 1 491 ? 27.787 -19.016 31.619 1.00 21.81 491 PRO A O 1
ATOM 3922 N N . PHE A 1 492 ? 29.156 -17.223 31.840 1.00 21.08 492 PHE A N 1
ATOM 3923 C CA . PHE A 1 492 ? 29.946 -17.560 30.652 1.00 23.43 492 PHE A CA 1
ATOM 3924 C C . PHE A 1 492 ? 30.530 -18.961 30.750 1.00 23.35 492 PHE A C 1
ATOM 3925 O O . PHE A 1 492 ? 30.655 -19.657 29.741 1.00 23.71 492 PHE A O 1
ATOM 3933 N N . GLU A 1 493 ? 30.892 -19.383 31.963 1.00 22.64 493 GLU A N 1
ATOM 3934 C CA . GLU A 1 493 ? 31.546 -20.678 32.134 1.00 23.50 493 GLU A CA 1
ATOM 3935 C C . GLU A 1 493 ? 30.595 -21.844 31.844 1.00 24.32 493 GLU A C 1
ATOM 3936 O O . GLU A 1 493 ? 31.024 -22.993 31.684 1.00 24.94 493 GLU A O 1
ATOM 3942 N N . LYS A 1 494 ? 29.306 -21.546 31.756 1.00 23.35 494 LYS A N 1
ATOM 3943 C CA . LYS A 1 494 ? 28.329 -22.593 31.498 1.00 28.15 494 LYS A CA 1
ATOM 3944 C C . LYS A 1 494 ? 27.935 -22.661 30.028 1.00 31.63 494 LYS A C 1
ATOM 3945 O O . LYS A 1 494 ? 27.208 -23.569 29.621 1.00 36.77 494 LYS A O 1
ATOM 3951 N N . LEU A 1 495 ? 28.416 -21.712 29.231 1.00 27.15 495 LEU A N 1
ATOM 3952 C CA . LEU A 1 495 ? 28.105 -21.724 27.798 1.00 28.74 495 LEU A CA 1
ATOM 3953 C C . LEU A 1 495 ? 28.810 -22.904 27.155 1.00 35.31 495 LEU A C 1
ATOM 3954 O O . LEU A 1 495 ? 29.931 -23.241 27.541 1.00 35.33 495 LEU A O 1
ATOM 3959 N N . THR A 1 496 ? 28.139 -23.558 26.205 1.00 36.99 496 THR A N 1
ATOM 3960 C CA . THR A 1 496 ? 28.723 -24.671 25.457 1.00 38.87 496 THR A CA 1
ATOM 3961 C C . THR A 1 496 ? 28.471 -24.469 23.971 1.00 43.65 496 THR A C 1
ATOM 3962 O O . THR A 1 496 ? 27.390 -24.788 23.482 1.00 46.98 496 THR A O 1
ATOM 3966 N N . PRO A 1 497 ? 29.458 -23.920 23.243 1.00 43.55 497 PRO A N 1
ATOM 3967 C CA . PRO A 1 497 ? 29.160 -23.624 21.836 1.00 50.29 497 PRO A CA 1
ATOM 3968 C C . PRO A 1 497 ? 28.998 -24.885 20.994 1.00 54.96 497 PRO A C 1
ATOM 3969 O O . PRO A 1 497 ? 29.719 -25.865 21.191 1.00 53.04 497 PRO A O 1
ATOM 3973 N N . LYS A 1 498 ? 28.064 -24.844 20.051 1.00 58.27 498 LYS A N 1
ATOM 3974 C CA . LYS A 1 498 ? 27.803 -25.983 19.177 1.00 65.00 498 LYS A CA 1
ATOM 3975 C C . LYS A 1 498 ? 28.475 -25.806 17.820 1.00 68.49 498 LYS A C 1
ATOM 3976 O O . LYS A 1 498 ? 29.463 -25.081 17.700 1.00 69.07 498 LYS A O 1
ATOM 3982 N N . ASP B 1 1 ? 55.775 -22.934 -34.701 1.00 52.45 1 ASP B N 1
ATOM 3983 C CA . ASP B 1 1 ? 54.498 -22.864 -33.993 1.00 44.11 1 ASP B CA 1
ATOM 3984 C C . ASP B 1 1 ? 53.805 -21.522 -34.256 1.00 38.45 1 ASP B C 1
ATOM 3985 O O . ASP B 1 1 ? 54.459 -20.526 -34.585 1.00 35.57 1 ASP B O 1
ATOM 3990 N N . PRO B 1 2 ? 52.468 -21.501 -34.156 1.00 35.78 2 PRO B N 1
ATOM 3991 C CA . PRO B 1 2 ? 51.731 -20.299 -34.562 1.00 34.49 2 PRO B CA 1
ATOM 3992 C C . PRO B 1 2 ? 51.837 -19.123 -33.600 1.00 29.33 2 PRO B C 1
ATOM 3993 O O . PRO B 1 2 ? 52.105 -19.282 -32.412 1.00 30.02 2 PRO B O 1
ATOM 3997 N N . LYS B 1 3 ? 51.655 -17.931 -34.156 1.00 22.73 3 LYS B N 1
ATOM 3998 C CA . LYS B 1 3 ? 51.745 -16.693 -33.413 1.00 25.32 3 LYS B CA 1
ATOM 3999 C C . LYS B 1 3 ? 50.397 -15.997 -33.549 1.00 28.88 3 LYS B C 1
ATOM 4000 O O . LYS B 1 3 ? 49.798 -16.003 -34.636 1.00 30.51 3 LYS B O 1
ATOM 4006 N N . LEU B 1 4 ? 49.931 -15.394 -32.462 1.00 23.90 4 LEU B N 1
ATOM 4007 C CA . LEU B 1 4 ? 48.648 -14.702 -32.455 1.00 22.44 4 LEU B CA 1
ATOM 4008 C C . LEU B 1 4 ? 48.860 -13.212 -32.324 1.00 24.07 4 LEU B C 1
ATOM 4009 O O . LEU B 1 4 ? 49.651 -12.771 -31.490 1.00 25.31 4 LEU B O 1
ATOM 4014 N N . ASN B 1 5 ? 48.138 -12.432 -33.122 1.00 21.00 5 ASN B N 1
ATOM 4015 C CA . ASN B 1 5 ? 48.092 -10.990 -32.908 1.00 21.58 5 ASN B CA 1
ATOM 4016 C C . ASN B 1 5 ? 46.771 -10.598 -32.237 1.00 25.60 5 ASN B C 1
ATOM 4017 O O . ASN B 1 5 ? 45.698 -10.951 -32.722 1.00 22.09 5 ASN B O 1
ATOM 4022 N N . PHE B 1 6 ? 46.866 -9.858 -31.132 1.00 25.25 6 PHE B N 1
ATOM 4023 C CA . PHE B 1 6 ? 45.719 -9.466 -30.310 1.00 24.75 6 PHE B CA 1
ATOM 4024 C C . PHE B 1 6 ? 45.682 -7.937 -30.180 1.00 30.16 6 PHE B C 1
ATOM 4025 O O . PHE B 1 6 ? 46.733 -7.317 -30.056 1.00 36.75 6 PHE B O 1
ATOM 4033 N N . SER B 1 7 ? 44.499 -7.321 -30.235 1.00 28.82 7 SER B N 1
ATOM 4034 C CA . SER B 1 7 ? 44.404 -5.867 -30.036 1.00 29.02 7 SER B CA 1
ATOM 4035 C C . SER B 1 7 ? 43.991 -5.491 -28.623 1.00 27.42 7 SER B C 1
ATOM 4036 O O . SER B 1 7 ? 43.140 -6.148 -28.025 1.00 31.16 7 SER B O 1
ATOM 4039 N N . TRP B 1 8 ? 44.596 -4.433 -28.093 1.00 25.70 8 TRP B N 1
ATOM 4040 C CA . TRP B 1 8 ? 44.178 -3.864 -26.814 1.00 27.84 8 TRP B CA 1
ATOM 4041 C C . TRP B 1 8 ? 44.343 -2.351 -26.897 1.00 33.27 8 TRP B C 1
ATOM 4042 O O . TRP B 1 8 ? 45.204 -1.866 -27.626 1.00 40.65 8 TRP B O 1
ATOM 4053 N N . PRO B 1 9 ? 43.510 -1.596 -26.165 1.00 35.42 9 PRO B N 1
ATOM 4054 C CA . PRO B 1 9 ? 43.582 -0.131 -26.228 1.00 35.45 9 PRO B CA 1
ATOM 4055 C C . PRO B 1 9 ? 44.882 0.460 -25.702 1.00 35.28 9 PRO B C 1
ATOM 4056 O O . PRO B 1 9 ? 45.213 1.589 -26.065 1.00 32.73 9 PRO B O 1
ATOM 4060 N N . VAL B 1 10 ? 45.565 -0.250 -24.810 1.00 30.94 10 VAL B N 1
ATOM 4061 C CA . VAL B 1 10 ? 46.771 0.282 -24.176 1.00 31.07 10 VAL B CA 1
ATOM 4062 C C . VAL B 1 10 ? 47.872 -0.775 -24.070 1.00 29.84 10 VAL B C 1
ATOM 4063 O O . VAL B 1 10 ? 47.618 -1.969 -24.245 1.00 27.55 10 VAL B O 1
ATOM 4067 N N . ASN B 1 11 ? 49.092 -0.341 -23.770 1.00 28.91 11 ASN B N 1
ATOM 4068 C CA . ASN B 1 11 ? 50.145 -1.288 -23.410 1.00 29.88 11 ASN B CA 1
ATOM 4069 C C . ASN B 1 11 ? 49.770 -2.031 -22.133 1.00 32.31 11 ASN B C 1
ATOM 4070 O O . ASN B 1 11 ? 48.906 -1.578 -21.367 1.00 27.08 11 ASN B O 1
ATOM 4075 N N . VAL B 1 12 ? 50.424 -3.161 -21.893 1.00 29.85 12 VAL B N 1
ATOM 4076 C CA . VAL B 1 12 ? 50.032 -4.016 -20.782 1.00 29.51 12 VAL B CA 1
ATOM 4077 C C . VAL B 1 12 ? 50.556 -3.449 -19.455 1.00 33.83 12 VAL B C 1
ATOM 4078 O O . VAL B 1 12 ? 50.060 -3.793 -18.381 1.00 35.83 12 VAL B O 1
ATOM 4082 N N . GLY B 1 13 ? 51.542 -2.558 -19.539 1.00 35.51 13 GLY B N 1
ATOM 4083 C CA . GLY B 1 13 ? 52.161 -1.982 -18.354 1.00 35.68 13 GLY B CA 1
ATOM 4084 C C . GLY B 1 13 ? 53.441 -2.709 -17.994 1.00 34.47 13 GLY B C 1
ATOM 4085 O O . GLY B 1 13 ? 53.873 -3.610 -18.710 1.00 32.29 13 GLY B O 1
ATOM 4086 N N . PRO B 1 14 ? 54.057 -2.337 -16.865 1.00 39.21 14 PRO B N 1
ATOM 4087 C CA . PRO B 1 14 ? 55.287 -3.036 -16.467 1.00 41.56 14 PRO B CA 1
ATOM 4088 C C . PRO B 1 14 ? 55.015 -4.420 -15.868 1.00 42.04 14 PRO B C 1
ATOM 4089 O O . PRO B 1 14 ? 55.963 -5.175 -15.650 1.00 42.59 14 PRO B O 1
ATOM 4093 N N . LEU B 1 15 ? 53.743 -4.738 -15.624 1.00 27.29 15 LEU B N 1
ATOM 4094 C CA . LEU B 1 15 ? 53.334 -6.022 -15.052 1.00 26.21 15 LEU B CA 1
ATOM 4095 C C . LEU B 1 15 ? 53.956 -6.238 -13.674 1.00 30.51 15 LEU B C 1
ATOM 4096 O O . LEU B 1 15 ? 54.668 -7.217 -13.425 1.00 30.01 15 LEU B O 1
ATOM 4101 N N . ASN B 1 16 ? 53.687 -5.283 -12.796 1.00 31.63 16 ASN B N 1
ATOM 4102 C CA . ASN B 1 16 ? 53.899 -5.464 -11.377 1.00 30.40 16 ASN B CA 1
ATOM 4103 C C . ASN B 1 16 ? 52.720 -6.282 -10.888 1.00 34.34 16 ASN B C 1
ATOM 4104 O O . ASN B 1 16 ? 51.568 -5.929 -11.134 1.00 33.88 16 ASN B O 1
ATOM 4109 N N . PRO B 1 17 ? 52.996 -7.397 -10.208 1.00 34.34 17 PRO B N 1
ATOM 4110 C CA . PRO B 1 17 ? 51.874 -8.247 -9.795 1.00 31.73 17 PRO B CA 1
ATOM 4111 C C . PRO B 1 17 ? 51.053 -7.623 -8.686 1.00 31.29 17 PRO B C 1
ATOM 4112 O O . PRO B 1 17 ? 49.907 -8.033 -8.459 1.00 30.43 17 PRO B O 1
ATOM 4116 N N . HIS B 1 18 ? 51.629 -6.629 -8.021 1.00 36.67 18 HIS B N 1
ATOM 4117 C CA . HIS B 1 18 ? 51.059 -6.120 -6.781 1.00 41.44 18 HIS B CA 1
ATOM 4118 C C . HIS B 1 18 ? 50.590 -4.677 -6.886 1.00 43.97 18 HIS B C 1
ATOM 4119 O O . HIS B 1 18 ? 50.428 -3.999 -5.866 1.00 41.81 18 HIS B O 1
ATOM 4126 N N . LEU B 1 19 ? 50.411 -4.192 -8.109 1.00 37.85 19 LEU B N 1
ATOM 4127 C CA . LEU B 1 19 ? 49.893 -2.846 -8.301 1.00 38.64 19 LEU B CA 1
ATOM 4128 C C . LEU B 1 19 ? 48.778 -2.880 -9.334 1.00 40.14 19 LEU B C 1
ATOM 4129 O O . LEU B 1 19 ? 48.505 -3.916 -9.946 1.00 35.78 19 LEU B O 1
ATOM 4134 N N . TYR B 1 20 ? 48.127 -1.742 -9.524 1.00 41.56 20 TYR B N 1
ATOM 4135 C CA . TYR B 1 20 ? 46.934 -1.703 -10.348 1.00 39.60 20 TYR B CA 1
ATOM 4136 C C . TYR B 1 20 ? 47.312 -0.999 -11.638 1.00 43.73 20 TYR B C 1
ATOM 4137 O O . TYR B 1 20 ? 48.353 -1.322 -12.220 1.00 43.38 20 TYR B O 1
ATOM 4146 N N A SER B 1 21 ? 46.484 -0.060 -12.085 0.52 45.74 21 SER B N 1
ATOM 4147 N N B SER B 1 21 ? 46.485 -0.066 -12.097 0.48 45.76 21 SER B N 1
ATOM 4148 C CA A SER B 1 21 ? 46.768 0.711 -13.296 0.52 47.85 21 SER B CA 1
ATOM 4149 C CA B SER B 1 21 ? 46.784 0.658 -13.329 0.48 47.56 21 SER B CA 1
ATOM 4150 C C A SER B 1 21 ? 48.156 1.353 -13.231 0.52 49.64 21 SER B C 1
ATOM 4151 C C B SER B 1 21 ? 48.158 1.311 -13.235 0.48 49.53 21 SER B C 1
ATOM 4152 O O A SER B 1 21 ? 48.563 1.838 -12.175 0.52 51.08 21 SER B O 1
ATOM 4153 O O B SER B 1 21 ? 48.555 1.763 -12.160 0.48 51.02 21 SER B O 1
ATOM 4158 N N . PRO B 1 22 ? 48.894 1.359 -14.357 1.00 47.86 22 PRO B N 1
ATOM 4159 C CA . PRO B 1 22 ? 48.480 0.969 -15.709 1.00 41.87 22 PRO B CA 1
ATOM 4160 C C . PRO B 1 22 ? 48.590 -0.520 -16.039 1.00 38.95 22 PRO B C 1
ATOM 4161 O O . PRO B 1 22 ? 48.376 -0.874 -17.203 1.00 37.02 22 PRO B O 1
ATOM 4165 N N . ASN B 1 23 ? 48.910 -1.370 -15.064 1.00 34.45 23 ASN B N 1
ATOM 4166 C CA . ASN B 1 23 ? 48.965 -2.803 -15.342 1.00 32.35 23 ASN B CA 1
ATOM 4167 C C . ASN B 1 23 ? 47.600 -3.326 -15.753 1.00 30.89 23 ASN B C 1
ATOM 4168 O O . ASN B 1 23 ? 46.597 -3.098 -15.066 1.00 31.26 23 ASN B O 1
ATOM 4173 N N . GLN B 1 24 ? 47.565 -4.027 -16.880 1.00 28.10 24 GLN B N 1
ATOM 4174 C CA . GLN B 1 24 ? 46.333 -4.606 -17.376 1.00 23.50 24 GLN B CA 1
ATOM 4175 C C . GLN B 1 24 ? 46.131 -6.003 -16.806 1.00 28.21 24 GLN B C 1
ATOM 4176 O O . GLN B 1 24 ? 47.027 -6.843 -16.870 1.00 25.42 24 GLN B O 1
ATOM 4182 N N . MET B 1 25 ? 44.949 -6.248 -16.253 1.00 24.28 25 MET B N 1
ATOM 4183 C CA . MET B 1 25 ? 44.661 -7.506 -15.574 1.00 23.45 25 MET B CA 1
ATOM 4184 C C . MET B 1 25 ? 44.799 -8.754 -16.455 1.00 22.34 25 MET B C 1
ATOM 4185 O O . MET B 1 25 ? 45.273 -9.792 -15.987 1.00 22.37 25 MET B O 1
ATOM 4190 N N . PHE B 1 26 ? 44.388 -8.683 -17.718 1.00 19.36 26 PHE B N 1
ATOM 4191 C CA . PHE B 1 26 ? 44.485 -9.881 -18.547 1.00 18.29 26 PHE B CA 1
ATOM 4192 C C . PHE B 1 26 ? 45.953 -10.258 -18.723 1.00 18.14 26 PHE B C 1
ATOM 4193 O O . PHE B 1 26 ? 46.285 -11.434 -18.860 1.00 22.49 26 PHE B O 1
ATOM 4201 N N . ALA B 1 27 ? 46.830 -9.258 -18.720 1.00 18.94 27 ALA B N 1
ATOM 4202 C CA . ALA B 1 27 ? 48.259 -9.506 -18.927 1.00 19.71 27 ALA B CA 1
ATOM 4203 C C . ALA B 1 27 ? 48.918 -10.008 -17.653 1.00 21.68 27 ALA B C 1
ATOM 4204 O O . ALA B 1 27 ? 49.764 -10.898 -17.687 1.00 21.58 27 ALA B O 1
ATOM 4206 N N . GLN B 1 28 ? 48.539 -9.423 -16.522 1.00 22.10 28 GLN B N 1
ATOM 4207 C CA . GLN B 1 28 ? 48.954 -9.977 -15.238 1.00 20.41 28 GLN B CA 1
ATOM 4208 C C . GLN B 1 28 ? 48.559 -11.454 -15.162 1.00 20.87 28 GLN B C 1
ATOM 4209 O O . GLN B 1 28 ? 49.335 -12.276 -14.674 1.00 23.20 28 GLN B O 1
ATOM 4215 N N A ASN B 1 29 ? 47.373 -11.801 -15.664 0.60 21.47 29 ASN B N 1
ATOM 4216 N N B ASN B 1 29 ? 47.368 -11.770 -15.673 0.40 21.67 29 ASN B N 1
ATOM 4217 C CA A ASN B 1 29 ? 46.919 -13.194 -15.625 0.60 22.87 29 ASN B CA 1
ATOM 4218 C CA B ASN B 1 29 ? 46.845 -13.135 -15.690 0.40 22.48 29 ASN B CA 1
ATOM 4219 C C A ASN B 1 29 ? 47.691 -14.120 -16.562 0.60 24.28 29 ASN B C 1
ATOM 4220 C C B ASN B 1 29 ? 47.648 -14.095 -16.572 0.40 23.71 29 ASN B C 1
ATOM 4221 O O A ASN B 1 29 ? 47.731 -15.331 -16.346 0.60 24.50 29 ASN B O 1
ATOM 4222 O O B ASN B 1 29 ? 47.651 -15.301 -16.332 0.40 24.21 29 ASN B O 1
ATOM 4231 N N . MET B 1 30 ? 48.311 -13.567 -17.598 1.00 21.38 30 MET B N 1
ATOM 4232 C CA . MET B 1 30 ? 49.144 -14.395 -18.484 1.00 16.84 30 MET B CA 1
ATOM 4233 C C . MET B 1 30 ? 50.461 -14.788 -17.828 1.00 17.28 30 MET B C 1
ATOM 4234 O O . MET B 1 30 ? 51.022 -15.837 -18.128 1.00 20.12 30 MET B O 1
ATOM 4239 N N . VAL B 1 31 ? 50.960 -13.935 -16.937 1.00 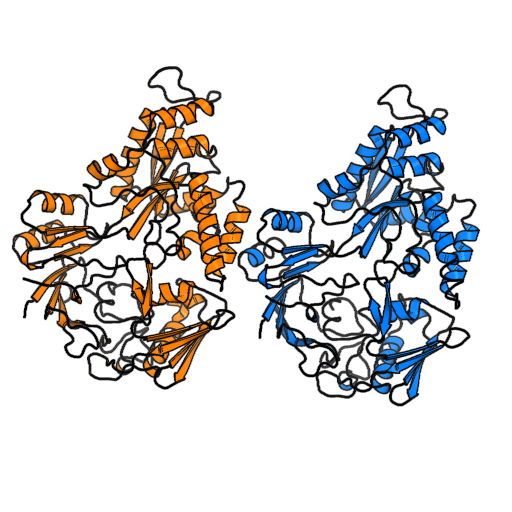18.09 31 VAL B N 1
ATOM 4240 C CA . VAL B 1 31 ? 52.308 -14.102 -16.391 1.00 20.61 31 VAL B CA 1
ATOM 4241 C C . VAL B 1 31 ? 52.301 -14.618 -14.948 1.00 22.95 31 VAL B C 1
ATOM 4242 O O . VAL B 1 31 ? 53.141 -15.434 -14.565 1.00 24.11 31 VAL B O 1
ATOM 4246 N N . TYR B 1 32 ? 51.343 -14.153 -14.150 1.00 23.32 32 TYR B N 1
ATOM 4247 C CA . TYR B 1 32 ? 51.302 -14.511 -12.733 1.00 25.26 32 TYR B CA 1
ATOM 4248 C C . TYR B 1 32 ? 50.117 -15.407 -12.398 1.00 26.49 32 TYR B C 1
ATOM 4249 O O . TYR B 1 32 ? 49.092 -15.358 -13.078 1.00 23.29 32 TYR B O 1
ATOM 4258 N N . GLU B 1 33 ? 50.254 -16.211 -11.343 1.00 20.82 33 GLU B N 1
ATOM 4259 C CA . GLU B 1 33 ? 49.236 -17.196 -10.998 1.00 22.18 33 GLU B CA 1
ATOM 4260 C C . GLU B 1 33 ? 48.844 -17.107 -9.530 1.00 24.82 33 GLU B C 1
ATOM 4261 O O . GLU B 1 33 ? 49.656 -16.716 -8.699 1.00 23.87 33 GLU B O 1
ATOM 4267 N N . PRO B 1 34 ? 47.590 -17.481 -9.212 1.00 23.49 34 PRO B N 1
ATOM 4268 C CA . PRO B 1 34 ? 47.083 -17.443 -7.839 1.00 24.69 34 PRO B CA 1
ATOM 4269 C C . PRO B 1 34 ? 47.211 -18.785 -7.106 1.00 26.05 34 PRO B C 1
ATOM 4270 O O . PRO B 1 34 ? 47.527 -19.797 -7.740 1.00 25.74 34 PRO B O 1
ATOM 4274 N N . LEU B 1 35 ? 46.935 -18.807 -5.798 1.00 25.80 35 LEU B N 1
ATOM 4275 C CA . LEU B 1 35 ? 46.967 -20.059 -5.055 1.00 26.91 35 LEU B CA 1
ATOM 4276 C C . LEU B 1 35 ? 45.814 -20.963 -5.450 1.00 31.77 35 LEU B C 1
ATOM 4277 O O . LEU B 1 35 ? 45.957 -22.188 -5.512 1.00 26.83 35 LEU B O 1
ATOM 4282 N N . VAL B 1 36 ? 44.667 -20.345 -5.709 1.00 28.03 36 VAL B N 1
ATOM 4283 C CA . VAL B 1 36 ? 43.452 -21.075 -6.020 1.00 31.56 36 VAL B CA 1
ATOM 4284 C C . VAL B 1 36 ? 42.838 -20.484 -7.276 1.00 28.99 36 VAL B C 1
ATOM 4285 O O . VAL B 1 36 ? 43.032 -19.309 -7.576 1.00 31.38 36 VAL B O 1
ATOM 4289 N N . HIS B 1 37 ? 42.115 -21.318 -8.009 1.00 27.80 37 HIS B N 1
ATOM 4290 C CA . HIS B 1 37 ? 41.607 -20.964 -9.325 1.00 30.32 37 HIS B CA 1
ATOM 4291 C C . HIS B 1 37 ? 40.095 -20.899 -9.316 1.00 29.01 37 HIS B C 1
ATOM 4292 O O . HIS B 1 37 ? 39.444 -21.784 -8.764 1.00 31.34 37 HIS B O 1
ATOM 4299 N N . TYR B 1 38 ? 39.547 -19.838 -9.900 1.00 24.01 38 TYR B N 1
ATOM 4300 C CA . TYR B 1 38 ? 38.099 -19.671 -10.017 1.00 24.84 38 TYR B CA 1
ATOM 4301 C C . TYR B 1 38 ? 37.577 -20.315 -11.300 1.00 27.34 38 TYR B C 1
ATOM 4302 O O . TYR B 1 38 ? 37.998 -19.932 -12.392 1.00 26.84 38 TYR B O 1
ATOM 4311 N N . ASN B 1 39 ? 36.655 -21.273 -11.156 1.00 26.56 39 ASN B N 1
ATOM 4312 C CA . ASN B 1 39 ? 36.050 -22.013 -12.273 1.00 31.06 39 ASN B CA 1
ATOM 4313 C C . ASN B 1 39 ? 34.808 -21.312 -12.827 1.00 31.10 39 ASN B C 1
ATOM 4314 O O . ASN B 1 39 ? 34.172 -20.540 -12.112 1.00 32.24 39 ASN B O 1
ATOM 4319 N N . ALA B 1 40 ? 34.455 -21.593 -14.084 1.00 33.28 40 ALA B N 1
ATOM 4320 C CA . ALA B 1 40 ? 33.330 -20.917 -14.736 1.00 31.40 40 ALA B CA 1
ATOM 4321 C C . ALA B 1 40 ? 31.996 -21.267 -14.099 1.00 30.97 40 ALA B C 1
ATOM 4322 O O . ALA B 1 40 ? 31.012 -20.546 -14.275 1.00 33.84 40 ALA B O 1
ATOM 4324 N N . ASP B 1 41 ? 31.948 -22.378 -13.368 1.00 34.91 41 ASP B N 1
ATOM 4325 C CA . ASP B 1 41 ? 30.713 -22.775 -12.704 1.00 34.80 41 ASP B CA 1
ATOM 4326 C C . ASP B 1 41 ? 30.633 -22.167 -11.304 1.00 35.92 41 ASP B C 1
ATOM 4327 O O . ASP B 1 41 ? 29.741 -22.496 -10.523 1.00 38.09 41 ASP B O 1
ATOM 4332 N N . GLY B 1 42 ? 31.591 -21.304 -10.973 1.00 35.85 42 GLY B N 1
ATOM 4333 C CA . GLY B 1 42 ? 31.565 -20.618 -9.689 1.00 34.24 42 GLY B CA 1
ATOM 4334 C C . GLY B 1 42 ? 32.333 -21.286 -8.558 1.00 39.80 42 GLY B C 1
ATOM 4335 O O . GLY B 1 42 ? 32.551 -20.680 -7.507 1.00 41.32 42 GLY B O 1
ATOM 4336 N N . THR B 1 43 ? 32.767 -22.525 -8.762 1.00 37.91 43 THR B N 1
ATOM 4337 C CA . THR B 1 43 ? 33.536 -23.210 -7.723 1.00 36.20 43 THR B CA 1
ATOM 4338 C C . THR B 1 43 ? 34.969 -22.700 -7.744 1.00 34.60 43 THR B C 1
ATOM 4339 O O . THR B 1 43 ? 35.419 -22.117 -8.736 1.00 31.33 43 THR B O 1
ATOM 4343 N N . VAL B 1 44 ? 35.687 -22.918 -6.650 1.00 34.15 44 VAL B N 1
ATOM 4344 C CA . VAL B 1 44 ? 37.109 -22.590 -6.589 1.00 32.80 44 VAL B CA 1
ATOM 4345 C C . VAL B 1 44 ? 37.877 -23.885 -6.402 1.00 37.45 44 VAL B C 1
ATOM 4346 O O . VAL B 1 44 ? 37.486 -24.729 -5.591 1.00 39.83 44 VAL B O 1
ATOM 4350 N N . GLY B 1 45 ? 38.973 -24.044 -7.136 1.00 31.47 45 GLY B N 1
ATOM 4351 C CA . GLY B 1 45 ? 39.728 -25.278 -7.081 1.00 31.00 45 GLY B CA 1
ATOM 4352 C C . GLY B 1 45 ? 41.209 -25.031 -6.885 1.00 31.73 45 GLY B C 1
ATOM 4353 O O . GLY B 1 45 ? 41.666 -23.885 -6.890 1.00 30.04 45 GLY B O 1
ATOM 4354 N N . PRO B 1 46 ? 41.973 -26.114 -6.731 1.00 27.94 46 PRO B N 1
ATOM 4355 C CA . PRO B 1 46 ? 43.430 -26.028 -6.584 1.00 35.34 46 PRO B CA 1
ATOM 4356 C C . PRO B 1 46 ? 44.121 -25.338 -7.761 1.00 30.55 46 PRO B C 1
ATOM 4357 O O . PRO B 1 46 ? 43.678 -25.434 -8.910 1.00 28.74 46 PRO B O 1
ATOM 4361 N N . TRP B 1 47 ? 45.210 -24.636 -7.470 1.00 29.86 47 TRP B N 1
ATOM 4362 C CA . TRP B 1 47 ? 46.082 -24.132 -8.527 1.00 27.34 47 TRP B CA 1
ATOM 4363 C C . TRP B 1 47 ? 47.510 -24.247 -8.015 1.00 27.38 47 TRP B C 1
ATOM 4364 O O . TRP B 1 47 ? 48.006 -25.371 -7.877 1.00 26.08 47 TRP B O 1
ATOM 4375 N N . LEU B 1 48 ? 48.164 -23.126 -7.698 1.00 25.21 48 LEU B N 1
ATOM 4376 C CA . LEU B 1 48 ? 49.514 -23.200 -7.132 1.00 27.38 48 LEU B CA 1
ATOM 4377 C C . LEU B 1 48 ? 49.484 -23.883 -5.762 1.00 29.37 48 LEU B C 1
ATOM 4378 O O . LEU B 1 48 ? 50.466 -24.503 -5.346 1.00 31.66 48 LEU B O 1
ATOM 4383 N N . ALA B 1 49 ? 48.361 -23.771 -5.059 1.00 31.57 49 ALA B N 1
ATOM 4384 C CA . ALA B 1 49 ? 48.140 -24.578 -3.855 1.00 35.58 49 ALA B CA 1
ATOM 4385 C C . ALA B 1 49 ? 47.360 -25.830 -4.246 1.00 36.88 49 ALA B C 1
ATOM 4386 O O . ALA B 1 49 ? 46.296 -25.727 -4.859 1.00 32.58 49 ALA B O 1
ATOM 4388 N N . GLU B 1 50 ? 47.888 -27.010 -3.926 1.00 37.74 50 GLU B N 1
ATOM 4389 C CA . GLU B 1 50 ? 47.207 -28.247 -4.325 1.00 38.05 50 GLU B CA 1
ATOM 4390 C C . GLU B 1 50 ? 46.132 -28.643 -3.320 1.00 37.70 50 GLU B C 1
ATOM 4391 O O . GLU B 1 50 ? 45.238 -29.442 -3.621 1.00 34.73 50 GLU B O 1
ATOM 4397 N N . SER B 1 51 ? 46.208 -28.071 -2.127 1.00 36.72 51 SER B N 1
ATOM 4398 C CA . SER B 1 51 ? 45.240 -28.383 -1.076 1.00 42.69 51 SER B CA 1
ATOM 4399 C C . SER B 1 51 ? 45.273 -27.293 -0.010 1.00 44.61 51 SER B C 1
ATOM 4400 O O . SER B 1 51 ? 46.225 -26.521 0.066 1.00 37.43 51 SER B O 1
ATOM 4403 N N . TRP B 1 52 ? 44.212 -27.197 0.783 1.00 48.67 52 TRP B N 1
ATOM 4404 C CA . TRP B 1 52 ? 44.193 -26.244 1.881 1.00 40.47 52 TRP B CA 1
ATOM 4405 C C . TRP B 1 52 ? 43.240 -26.680 2.979 1.00 42.93 52 TRP B C 1
ATOM 4406 O O . TRP B 1 52 ? 42.342 -27.492 2.755 1.00 45.12 52 TRP B O 1
ATOM 4417 N N . GLU B 1 53 ? 43.427 -26.136 4.171 1.00 49.47 53 GLU B N 1
ATOM 4418 C CA . GLU B 1 53 ? 42.503 -26.458 5.243 1.00 54.74 53 GLU B CA 1
ATOM 4419 C C . GLU B 1 53 ? 42.161 -25.176 5.985 1.00 51.97 53 GLU B C 1
ATOM 4420 O O . GLU B 1 53 ? 43.019 -24.319 6.212 1.00 50.31 53 GLU B O 1
ATOM 4426 N N . ALA B 1 54 ? 40.892 -25.040 6.339 1.00 55.26 54 ALA B N 1
ATOM 4427 C CA . ALA B 1 54 ? 40.437 -23.889 7.096 1.00 57.18 54 ALA B CA 1
ATOM 4428 C C . ALA B 1 54 ? 40.286 -24.286 8.558 1.00 60.05 54 ALA B C 1
ATOM 4429 O O . ALA B 1 54 ? 39.750 -25.352 8.853 1.00 61.49 54 ALA B O 1
ATOM 4431 N N . SER B 1 55 ? 40.761 -23.433 9.466 1.00 54.98 55 SER B N 1
ATOM 4432 C CA . SER B 1 55 ? 40.623 -23.692 10.903 1.00 60.82 55 SER B CA 1
ATOM 4433 C C . SER B 1 55 ? 39.154 -23.629 11.290 1.00 59.86 55 SER B C 1
ATOM 4434 O O . SER B 1 55 ? 38.310 -23.201 10.500 1.00 57.90 55 SER B O 1
ATOM 4437 N N . GLN B 1 56 ? 38.834 -24.064 12.502 1.00 74.48 56 GLN B N 1
ATOM 4438 C CA . GLN B 1 56 ? 37.434 -24.163 12.884 1.00 74.15 56 GLN B CA 1
ATOM 4439 C C . GLN B 1 56 ? 36.755 -22.799 13.010 1.00 70.38 56 GLN B C 1
ATOM 4440 O O . GLN B 1 56 ? 35.624 -22.625 12.544 1.00 69.80 56 GLN B O 1
ATOM 4446 N N . ASP B 1 57 ? 37.456 -21.824 13.586 1.00 69.16 57 ASP B N 1
ATOM 4447 C CA . ASP B 1 57 ? 36.906 -20.478 13.728 1.00 68.74 57 ASP B CA 1
ATOM 4448 C C . ASP B 1 57 ? 36.975 -19.692 12.421 1.00 61.65 57 ASP B C 1
ATOM 4449 O O . ASP B 1 57 ? 36.537 -18.543 12.356 1.00 61.35 57 ASP B O 1
ATOM 4454 N N . GLY B 1 58 ? 37.525 -20.325 11.388 1.00 59.06 58 GLY B N 1
ATOM 4455 C CA . GLY B 1 58 ? 37.608 -19.725 10.070 1.00 55.63 58 GLY B CA 1
ATOM 4456 C C . GLY B 1 58 ? 38.622 -18.605 9.946 1.00 65.34 58 GLY B C 1
ATOM 4457 O O . GLY B 1 58 ? 38.638 -17.887 8.942 1.00 52.38 58 GLY B O 1
ATOM 4458 N N . ARG B 1 59 ? 39.479 -18.452 10.950 1.00 57.10 59 ARG B N 1
ATOM 4459 C CA . ARG B 1 59 ? 40.419 -17.338 10.951 1.00 56.89 59 ARG B CA 1
ATOM 4460 C C . ARG B 1 59 ? 41.802 -17.720 10.417 1.00 55.50 59 ARG B C 1
ATOM 4461 O O . ARG B 1 59 ? 42.666 -16.853 10.279 1.00 59.93 59 ARG B O 1
ATOM 4469 N N . SER B 1 60 ? 42.028 -19.008 10.160 1.00 54.99 60 SER B N 1
ATOM 4470 C CA . SER B 1 60 ? 43.288 -19.440 9.540 1.00 61.99 60 SER B CA 1
ATOM 4471 C C . SER B 1 60 ? 43.101 -20.450 8.414 1.00 59.97 60 SER B C 1
ATOM 4472 O O . SER B 1 60 ? 42.272 -21.356 8.504 1.00 59.14 60 SER B O 1
ATOM 4475 N N . TYR B 1 61 ? 43.915 -20.295 7.371 1.00 48.72 61 TYR B N 1
ATOM 4476 C CA . TYR B 1 61 ? 43.965 -21.220 6.247 1.00 46.51 61 TYR B CA 1
ATOM 4477 C C . TYR B 1 61 ? 45.413 -21.646 6.041 1.00 46.46 61 TYR B C 1
ATOM 4478 O O . TYR B 1 61 ? 46.299 -20.796 5.971 1.00 46.61 61 TYR B O 1
ATOM 4487 N N . THR B 1 62 ? 45.655 -22.949 5.934 1.00 48.23 62 THR B N 1
ATOM 4488 C CA . THR B 1 62 ? 46.996 -23.449 5.624 1.00 46.24 62 THR B CA 1
ATOM 4489 C C . THR B 1 62 ? 46.994 -24.056 4.236 1.00 44.06 62 THR B C 1
ATOM 4490 O O . THR B 1 62 ? 46.179 -24.926 3.926 1.00 46.85 62 THR B O 1
ATOM 4494 N N . PHE B 1 63 ? 47.868 -23.548 3.382 1.00 42.54 63 PHE B N 1
ATOM 4495 C CA . PHE B 1 63 ? 47.919 -23.980 1.993 1.00 39.44 63 PHE B CA 1
ATOM 4496 C C . PHE B 1 63 ? 49.116 -24.873 1.751 1.00 39.66 63 PHE B C 1
ATOM 4497 O O . PHE B 1 63 ? 50.231 -24.510 2.099 1.00 41.00 63 PHE B O 1
ATOM 4505 N N . LYS B 1 64 ? 48.875 -26.047 1.173 1.00 39.27 64 LYS B N 1
ATOM 4506 C CA . LYS B 1 64 ? 49.960 -26.926 0.748 1.00 41.18 64 LYS B CA 1
ATOM 4507 C C . LYS B 1 64 ? 50.196 -26.685 -0.739 1.00 40.18 64 LYS B C 1
ATOM 4508 O O . LYS B 1 64 ? 49.271 -26.789 -1.548 1.00 35.25 64 LYS B O 1
ATOM 4514 N N . LEU B 1 65 ? 51.422 -26.302 -1.077 1.00 36.15 65 LEU B N 1
ATOM 4515 C CA . LEU B 1 65 ? 51.761 -25.866 -2.428 1.00 33.85 65 LEU B CA 1
ATOM 4516 C C . LEU B 1 65 ? 52.211 -27.015 -3.322 1.00 37.70 65 LEU B C 1
ATOM 4517 O O . LEU B 1 65 ? 52.721 -28.033 -2.841 1.00 34.98 65 LEU B O 1
ATOM 4522 N N . ARG B 1 66 ? 52.022 -26.851 -4.627 1.00 33.54 66 ARG B N 1
ATOM 4523 C CA . ARG B 1 66 ? 52.621 -27.756 -5.591 1.00 30.90 66 ARG B CA 1
ATOM 4524 C C . ARG B 1 66 ? 54.123 -27.754 -5.385 1.00 31.67 66 ARG B C 1
ATOM 4525 O O . ARG B 1 66 ? 54.687 -26.739 -4.976 1.00 35.17 66 ARG B O 1
ATOM 4533 N N . GLU B 1 67 ? 54.776 -28.873 -5.681 1.00 34.74 67 GLU B N 1
ATOM 4534 C CA . GLU B 1 67 ? 56.220 -28.976 -5.467 1.00 35.54 67 GLU B CA 1
ATOM 4535 C C . GLU B 1 67 ? 56.995 -29.074 -6.787 1.00 37.08 67 GLU B C 1
ATOM 4536 O O . GLU B 1 67 ? 58.191 -29.366 -6.800 1.00 41.92 67 GLU B O 1
ATOM 4542 N N . ASP B 1 68 ? 56.302 -28.822 -7.890 1.00 30.30 68 ASP B N 1
ATOM 4543 C CA . ASP B 1 68 ? 56.880 -28.947 -9.232 1.00 29.20 68 ASP B CA 1
ATOM 4544 C C . ASP B 1 68 ? 56.827 -27.642 -10.030 1.00 31.51 68 ASP B C 1
ATOM 4545 O O . ASP B 1 68 ? 56.831 -27.661 -11.273 1.00 30.98 68 ASP B O 1
ATOM 4550 N N . VAL B 1 69 ? 56.739 -26.514 -9.332 1.00 27.66 69 VAL B N 1
ATOM 4551 C CA . VAL B 1 69 ? 56.612 -25.218 -10.001 1.00 25.94 69 VAL B CA 1
ATOM 4552 C C . VAL B 1 69 ? 57.897 -24.395 -9.947 1.00 30.68 69 VAL B C 1
ATOM 4553 O O . VAL B 1 69 ? 58.497 -24.231 -8.879 1.00 30.25 69 VAL B O 1
ATOM 4557 N N . LYS B 1 70 ? 58.313 -23.876 -11.099 1.00 26.63 70 LYS B N 1
ATOM 4558 C CA . LYS B 1 70 ? 59.409 -22.914 -11.158 1.00 26.96 70 LYS B CA 1
ATOM 4559 C C . LYS B 1 70 ? 58.924 -21.600 -11.777 1.00 28.15 70 LYS B C 1
ATOM 4560 O O . LYS B 1 70 ? 58.023 -21.595 -12.626 1.00 28.21 70 LYS B O 1
ATOM 4566 N N . PHE B 1 71 ? 59.513 -20.489 -11.341 1.00 28.01 71 PHE B N 1
ATOM 4567 C CA . PHE B 1 71 ? 59.332 -19.223 -12.042 1.00 24.50 71 PHE B CA 1
ATOM 4568 C C . PHE B 1 71 ? 59.992 -19.344 -13.415 1.00 23.89 71 PHE B C 1
ATOM 4569 O O . PHE B 1 71 ? 60.870 -20.188 -13.596 1.00 28.28 71 PHE B O 1
ATOM 4577 N N . SER B 1 72 ? 59.603 -18.496 -14.366 1.00 23.00 72 SER B N 1
ATOM 4578 C CA . SER B 1 72 ? 60.084 -18.620 -15.741 1.00 24.92 72 SER B CA 1
ATOM 4579 C C . SER B 1 72 ? 61.603 -18.505 -15.893 1.00 27.23 72 SER B C 1
ATOM 4580 O O . SER B 1 72 ? 62.153 -18.895 -16.929 1.00 27.39 72 SER B O 1
ATOM 4583 N N . ASN B 1 73 ? 62.280 -17.935 -14.898 1.00 24.89 73 ASN B N 1
ATOM 4584 C CA . ASN B 1 73 ? 63.738 -17.854 -14.949 1.00 28.50 73 ASN B CA 1
ATOM 4585 C C . ASN B 1 73 ? 64.407 -19.062 -14.289 1.00 29.94 73 ASN B C 1
ATOM 4586 O O . ASN B 1 73 ? 65.617 -19.071 -14.101 1.00 30.43 73 ASN B O 1
ATOM 4591 N N . GLY B 1 74 ? 63.620 -20.051 -13.878 1.00 29.21 74 GLY B N 1
ATOM 4592 C CA . GLY B 1 74 ? 64.198 -21.278 -13.361 1.00 29.47 74 GLY B CA 1
ATOM 4593 C C . GLY B 1 74 ? 64.258 -21.376 -11.851 1.00 33.92 74 GLY B C 1
ATOM 4594 O O . GLY B 1 74 ? 64.611 -22.427 -11.305 1.00 32.67 74 GLY B O 1
ATOM 4595 N N . GLU B 1 75 ? 63.943 -20.280 -11.168 1.00 32.39 75 GLU B N 1
ATOM 4596 C CA . GLU B 1 75 ? 63.970 -20.281 -9.710 1.00 34.62 75 GLU B CA 1
ATOM 4597 C C . GLU B 1 75 ? 62.759 -21.030 -9.143 1.00 32.68 75 GLU B C 1
ATOM 4598 O O . GLU B 1 75 ? 61.721 -21.124 -9.797 1.00 29.21 75 GLU B O 1
ATOM 4604 N N . VAL B 1 76 ? 62.893 -21.584 -7.939 1.00 31.56 76 VAL B N 1
ATOM 4605 C CA . VAL B 1 76 ? 61.820 -22.412 -7.389 1.00 31.64 76 VAL B CA 1
ATOM 4606 C C . VAL B 1 76 ? 60.684 -21.566 -6.806 1.00 32.54 76 VAL B C 1
ATOM 4607 O O . VAL B 1 76 ? 60.915 -20.534 -6.179 1.00 35.25 76 VAL B O 1
ATOM 4611 N N . PHE B 1 77 ? 59.456 -22.023 -7.022 1.00 33.11 77 PHE B N 1
ATOM 4612 C CA . PHE B 1 77 ? 58.284 -21.453 -6.373 1.00 34.65 77 PHE B CA 1
ATOM 4613 C C . PHE B 1 77 ? 58.004 -22.275 -5.138 1.00 43.46 77 PHE B C 1
ATOM 4614 O O . PHE B 1 77 ? 57.781 -23.490 -5.243 1.00 31.47 77 PHE B O 1
ATOM 4622 N N . ASP B 1 78 ? 58.032 -21.618 -3.979 1.00 32.96 78 ASP B N 1
ATOM 4623 C CA . ASP B 1 78 ? 57.875 -22.315 -2.710 1.00 34.88 78 ASP B CA 1
ATOM 4624 C C . ASP B 1 78 ? 57.187 -21.460 -1.648 1.00 37.11 78 ASP B C 1
ATOM 4625 O O . ASP B 1 78 ? 56.783 -20.328 -1.915 1.00 35.33 78 ASP B O 1
ATOM 4630 N N . ALA B 1 79 ? 57.072 -21.995 -0.439 1.00 37.99 79 ALA B N 1
ATOM 4631 C CA . ALA B 1 79 ? 56.346 -21.291 0.610 1.00 39.25 79 ALA B CA 1
ATOM 4632 C C . ALA B 1 79 ? 57.020 -19.970 0.947 1.00 40.17 79 ALA B C 1
ATOM 4633 O O . ALA B 1 79 ? 56.350 -18.961 1.161 1.00 40.13 79 ALA B O 1
ATOM 4635 N N . ALA B 1 80 ? 58.348 -19.974 0.946 1.00 41.09 80 ALA B N 1
ATOM 4636 C CA . ALA B 1 80 ? 59.109 -18.768 1.244 1.00 56.51 80 ALA B CA 1
ATOM 4637 C C . ALA B 1 80 ? 58.792 -17.663 0.237 1.00 55.26 80 ALA B C 1
ATOM 4638 O O . ALA B 1 80 ? 58.682 -16.489 0.601 1.00 41.19 80 ALA B O 1
ATOM 4640 N N . ALA B 1 81 ? 58.644 -18.050 -1.028 1.00 38.00 81 ALA B N 1
ATOM 4641 C CA . ALA B 1 81 ? 58.292 -17.108 -2.078 1.00 36.19 81 ALA B CA 1
ATOM 4642 C C . ALA B 1 81 ? 56.882 -16.547 -1.897 1.00 38.35 81 ALA B C 1
ATOM 4643 O O . ALA B 1 81 ? 56.643 -15.357 -2.122 1.00 35.67 81 ALA B O 1
ATOM 4645 N N . VAL B 1 82 ? 55.945 -17.408 -1.508 1.00 35.43 82 VAL B N 1
ATOM 4646 C CA . VAL B 1 82 ? 54.570 -16.969 -1.288 1.00 35.05 82 VAL B CA 1
ATOM 4647 C C . VAL B 1 82 ? 54.533 -15.982 -0.125 1.00 39.87 82 VAL B C 1
ATOM 4648 O O . VAL B 1 82 ? 53.901 -14.929 -0.214 1.00 37.01 82 VAL B O 1
ATOM 4652 N N . LYS B 1 83 ? 55.222 -16.313 0.963 1.00 43.37 83 LYS B N 1
ATOM 4653 C CA . LYS B 1 83 ? 55.242 -15.421 2.119 1.00 41.85 83 LYS B CA 1
ATOM 4654 C C . LYS B 1 83 ? 55.870 -14.073 1.775 1.00 42.66 83 LYS B C 1
ATOM 4655 O O . LYS B 1 83 ? 55.402 -13.026 2.233 1.00 43.20 83 LYS B O 1
ATOM 4661 N N . ALA B 1 84 ? 56.921 -14.101 0.960 1.00 41.37 84 ALA B N 1
ATOM 4662 C CA . ALA B 1 84 ? 57.615 -12.877 0.581 1.00 41.85 84 ALA B CA 1
ATOM 4663 C C . ALA B 1 84 ? 56.689 -11.951 -0.200 1.00 40.32 84 ALA B C 1
ATOM 4664 O O . ALA B 1 84 ? 56.686 -10.739 0.014 1.00 41.51 84 ALA B O 1
ATOM 4666 N N . ASN B 1 85 ? 55.904 -12.536 -1.107 1.00 37.87 85 ASN B N 1
ATOM 4667 C CA . ASN B 1 85 ? 54.917 -11.790 -1.882 1.00 36.39 85 ASN B CA 1
ATOM 4668 C C . ASN B 1 85 ? 53.792 -11.245 -1.005 1.00 45.30 85 ASN B C 1
ATOM 4669 O O . ASN B 1 85 ? 53.442 -10.060 -1.076 1.00 37.95 85 ASN B O 1
ATOM 4674 N N . ILE B 1 86 ? 53.217 -12.117 -0.181 1.00 37.97 86 ILE B N 1
ATOM 4675 C CA . ILE B 1 86 ? 52.119 -11.696 0.688 1.00 39.12 86 ILE B CA 1
ATOM 4676 C C . ILE B 1 86 ? 52.586 -10.572 1.596 1.00 42.17 86 ILE B C 1
ATOM 4677 O O . ILE B 1 86 ? 51.893 -9.562 1.721 1.00 43.15 86 ILE B O 1
ATOM 4682 N N . ASP B 1 87 ? 53.763 -10.730 2.210 1.00 43.48 87 ASP B N 1
ATOM 4683 C CA . ASP B 1 87 ? 54.291 -9.701 3.102 1.00 55.08 87 ASP B CA 1
ATOM 4684 C C . ASP B 1 87 ? 54.428 -8.336 2.409 1.00 46.21 87 ASP B C 1
ATOM 4685 O O . ASP B 1 87 ? 54.050 -7.328 2.984 1.00 48.01 87 ASP B O 1
ATOM 4690 N N . THR B 1 88 ? 54.942 -8.282 1.180 1.00 44.32 88 THR B N 1
ATOM 4691 C CA . THR B 1 88 ? 55.112 -6.968 0.555 1.00 48.77 88 THR B CA 1
ATOM 4692 C C . THR B 1 88 ? 53.757 -6.337 0.190 1.00 49.31 88 THR B C 1
ATOM 4693 O O . THR B 1 88 ? 53.637 -5.110 0.113 1.00 44.80 88 THR B O 1
ATOM 4697 N N . VAL B 1 89 ? 52.734 -7.164 -0.013 1.00 41.80 89 VAL B N 1
ATOM 4698 C CA . VAL B 1 89 ? 51.392 -6.641 -0.266 1.00 43.75 89 VAL B CA 1
ATOM 4699 C C . VAL B 1 89 ? 50.862 -6.006 1.027 1.00 48.28 89 VAL B C 1
ATOM 4700 O O . VAL B 1 89 ? 50.404 -4.863 1.034 1.00 44.74 89 VAL B O 1
ATOM 4704 N N . LEU B 1 90 ? 50.964 -6.754 2.122 1.00 48.27 90 LEU B N 1
ATOM 4705 C CA . LEU B 1 90 ? 50.498 -6.287 3.428 1.00 51.01 90 LEU B CA 1
ATOM 4706 C C . LEU B 1 90 ? 51.277 -5.080 3.961 1.00 54.15 90 LEU B C 1
ATOM 4707 O O . LEU B 1 90 ? 50.722 -4.285 4.722 1.00 60.02 90 LEU B O 1
ATOM 4712 N N . GLN B 1 91 ? 52.554 -4.945 3.595 1.00 50.76 91 GLN B N 1
ATOM 4713 C CA . GLN B 1 91 ? 53.321 -3.752 3.984 1.00 66.88 91 GLN B CA 1
ATOM 4714 C C . GLN B 1 91 ? 52.821 -2.533 3.215 1.00 53.23 91 GLN B C 1
ATOM 4715 O O . GLN B 1 91 ? 53.105 -1.396 3.579 1.00 55.76 91 GLN B O 1
ATOM 4721 N N . ASN B 1 92 ? 52.100 -2.774 2.129 1.00 50.33 92 ASN B N 1
ATOM 4722 C CA . ASN B 1 92 ? 51.531 -1.684 1.359 1.00 56.33 92 ASN B CA 1
ATOM 4723 C C . ASN B 1 92 ? 50.017 -1.720 1.497 1.00 54.41 92 ASN B C 1
ATOM 4724 O O . ASN B 1 92 ? 49.285 -1.435 0.554 1.00 47.66 92 ASN B O 1
ATOM 4729 N N . ARG B 1 93 ? 49.570 -2.095 2.688 1.00 56.57 93 ARG B N 1
ATOM 4730 C CA . ARG B 1 93 ? 48.156 -2.175 3.047 1.00 55.56 93 ARG B CA 1
ATOM 4731 C C . ARG B 1 93 ? 47.260 -1.019 2.535 1.00 52.40 93 ARG B C 1
ATOM 4732 O O . ARG B 1 93 ? 46.122 -1.266 2.128 1.00 52.41 93 ARG B O 1
ATOM 4740 N N . PRO B 1 94 ? 47.751 0.239 2.563 1.00 53.01 94 PRO B N 1
ATOM 4741 C CA . PRO B 1 94 ? 46.930 1.343 2.043 1.00 53.39 94 PRO B CA 1
ATOM 4742 C C . PRO B 1 94 ? 46.508 1.242 0.574 1.00 50.42 94 PRO B C 1
ATOM 4743 O O . PRO B 1 94 ? 45.546 1.883 0.192 1.00 50.42 94 PRO B O 1
ATOM 4747 N N . ARG B 1 95 ? 47.236 0.512 -0.253 1.00 48.17 95 ARG B N 1
ATOM 4748 C CA . ARG B 1 95 ? 46.821 0.376 -1.649 1.00 49.99 95 ARG B CA 1
ATOM 4749 C C . ARG B 1 95 ? 45.754 -0.719 -1.823 1.00 44.95 95 ARG B C 1
ATOM 4750 O O . ARG B 1 95 ? 45.053 -0.772 -2.842 1.00 44.97 95 ARG B O 1
ATOM 4758 N N . HIS B 1 96 ? 45.656 -1.599 -0.829 1.00 45.96 96 HIS B N 1
ATOM 4759 C CA . HIS B 1 96 ? 44.915 -2.847 -0.969 1.00 45.95 96 HIS B CA 1
ATOM 4760 C C . HIS B 1 96 ? 43.722 -3.050 -0.016 1.00 48.83 96 HIS B C 1
ATOM 4761 O O . HIS B 1 96 ? 42.958 -3.999 -0.187 1.00 45.93 96 HIS B O 1
ATOM 4768 N N . ASN B 1 97 ? 43.562 -2.186 0.986 1.00 45.32 97 ASN B N 1
ATOM 4769 C CA . ASN B 1 97 ? 42.496 -2.360 1.980 1.00 46.67 97 ASN B CA 1
ATOM 4770 C C . ASN B 1 97 ? 41.066 -2.344 1.435 1.00 50.36 97 ASN B C 1
ATOM 4771 O O . ASN B 1 97 ? 40.150 -2.830 2.100 1.00 52.31 97 ASN B O 1
ATOM 4776 N N . TRP B 1 98 ? 40.870 -1.754 0.260 1.00 50.30 98 TRP B N 1
ATOM 4777 C CA . TRP B 1 98 ? 39.571 -1.807 -0.423 1.00 50.06 98 TRP B CA 1
ATOM 4778 C C . TRP B 1 98 ? 39.100 -3.248 -0.652 1.00 48.47 98 TRP B C 1
ATOM 4779 O O . TRP B 1 98 ? 37.899 -3.525 -0.674 1.00 47.24 98 TRP B O 1
ATOM 4790 N N . LEU B 1 99 ? 40.051 -4.158 -0.845 1.00 39.59 99 LEU B N 1
ATOM 4791 C CA . LEU B 1 99 ? 39.737 -5.576 -0.971 1.00 40.63 99 LEU B CA 1
ATOM 4792 C C . LEU B 1 99 ? 39.599 -6.147 0.435 1.00 44.74 99 LEU B C 1
ATOM 4793 O O . LEU B 1 99 ? 40.547 -6.111 1.224 1.00 41.15 99 LEU B O 1
ATOM 4798 N N . GLU B 1 100 ? 38.418 -6.667 0.747 1.00 39.95 100 GLU B N 1
ATOM 4799 C CA . GLU B 1 100 ? 38.094 -7.046 2.122 1.00 47.13 100 GLU B CA 1
ATOM 4800 C C . GLU B 1 100 ? 38.980 -8.185 2.645 1.00 46.01 100 GLU B C 1
ATOM 4801 O O . GLU B 1 100 ? 39.293 -8.239 3.839 1.00 44.31 100 GLU B O 1
ATOM 4807 N N . LEU B 1 101 ? 39.431 -9.052 1.739 1.00 39.84 101 LEU B N 1
ATOM 4808 C CA . LEU B 1 101 ? 40.392 -10.102 2.072 1.00 44.61 101 LEU B CA 1
ATOM 4809 C C . LEU B 1 101 ? 41.654 -9.510 2.683 1.00 45.80 101 LEU B C 1
ATOM 4810 O O . LEU B 1 101 ? 42.145 -9.986 3.720 1.00 45.54 101 LEU B O 1
ATOM 4815 N N . VAL B 1 102 ? 42.172 -8.462 2.048 1.00 44.07 102 VAL B N 1
ATOM 4816 C CA . VAL B 1 102 ? 43.347 -7.770 2.566 1.00 47.30 102 VAL B CA 1
ATOM 4817 C C . VAL B 1 102 ? 43.030 -7.107 3.895 1.00 53.13 102 VAL B C 1
ATOM 4818 O O . VAL B 1 102 ? 43.779 -7.240 4.874 1.00 47.39 102 VAL B O 1
ATOM 4822 N N . ASN B 1 103 ? 41.903 -6.407 3.931 1.00 45.98 103 ASN B N 1
ATOM 4823 C CA . ASN B 1 103 ? 41.516 -5.660 5.129 1.00 49.04 103 ASN B CA 1
ATOM 4824 C C . ASN B 1 103 ? 41.421 -6.561 6.357 1.00 56.03 103 ASN B C 1
ATOM 4825 O O . ASN B 1 103 ? 41.692 -6.132 7.486 1.00 55.80 103 ASN B O 1
ATOM 4830 N N . GLN B 1 104 ? 41.041 -7.814 6.138 1.00 49.27 104 GLN B N 1
ATOM 4831 C CA . GLN B 1 104 ? 40.895 -8.746 7.247 1.00 54.56 104 GLN B CA 1
ATOM 4832 C C . GLN B 1 104 ? 42.118 -9.644 7.465 1.00 54.09 104 GLN B C 1
ATOM 4833 O O . GLN B 1 104 ? 42.149 -10.435 8.413 1.00 53.62 104 GLN B O 1
ATOM 4839 N N . MET B 1 105 ? 43.124 -9.514 6.601 1.00 49.23 105 MET B N 1
ATOM 4840 C CA . MET B 1 105 ? 44.324 -10.343 6.700 1.00 49.10 105 MET B CA 1
ATOM 4841 C C . MET B 1 105 ? 45.307 -9.810 7.727 1.00 51.92 105 MET B C 1
ATOM 4842 O O . MET B 1 105 ? 45.647 -8.626 7.714 1.00 52.82 105 MET B O 1
ATOM 4847 N N . VAL B 1 106 ? 45.739 -10.683 8.632 1.00 53.57 106 VAL B N 1
ATOM 4848 C CA . VAL B 1 106 ? 46.727 -10.307 9.636 1.00 60.53 106 VAL B CA 1
ATOM 4849 C C . VAL B 1 106 ? 48.155 -10.602 9.174 1.00 60.70 106 VAL B C 1
ATOM 4850 O O . VAL B 1 106 ? 49.020 -9.724 9.197 1.00 63.32 106 VAL B O 1
ATOM 4854 N N . SER B 1 107 ? 48.389 -11.835 8.729 1.00 60.68 107 SER B N 1
ATOM 4855 C CA . SER B 1 107 ? 49.744 -12.291 8.435 1.00 58.20 107 SER B CA 1
ATOM 4856 C C . SER B 1 107 ? 49.811 -13.573 7.612 1.00 51.13 107 SER B C 1
ATOM 4857 O O . SER B 1 107 ? 48.844 -14.327 7.533 1.00 50.30 107 SER B O 1
ATOM 4860 N N . ALA B 1 108 ? 50.979 -13.817 7.023 1.00 52.06 108 ALA B N 1
ATOM 4861 C CA . ALA B 1 108 ? 51.295 -15.102 6.418 1.00 52.80 108 ALA B CA 1
ATOM 4862 C C . ALA B 1 108 ? 52.556 -15.662 7.064 1.00 57.15 108 ALA B C 1
ATOM 4863 O O . ALA B 1 108 ? 53.493 -14.920 7.354 1.00 58.97 108 ALA B O 1
ATOM 4865 N N . GLU B 1 109 ? 52.573 -16.970 7.291 1.00 50.71 109 GLU B N 1
ATOM 4866 C CA . GLU B 1 109 ? 53.704 -17.616 7.949 1.00 52.73 109 GLU B CA 1
ATOM 4867 C C . GLU B 1 109 ? 54.057 -18.906 7.213 1.00 52.11 109 GLU B C 1
ATOM 4868 O O . GLU B 1 109 ? 53.170 -19.608 6.722 1.00 52.53 109 GLU B O 1
ATOM 4874 N N . VAL B 1 110 ? 55.348 -19.205 7.118 1.00 51.69 110 VAL B N 1
ATOM 4875 C CA . VAL B 1 110 ? 55.798 -20.458 6.516 1.00 50.66 110 VAL B CA 1
ATOM 4876 C C . VAL B 1 110 ? 55.851 -21.549 7.584 1.00 63.17 110 VAL B C 1
ATOM 4877 O O . VAL B 1 110 ? 56.583 -21.415 8.562 1.00 55.99 110 VAL B O 1
ATOM 4881 N N . VAL B 1 111 ? 55.072 -22.616 7.413 1.00 52.64 111 VAL B N 1
ATOM 4882 C CA . VAL B 1 111 ? 55.064 -23.704 8.397 1.00 55.28 111 VAL B CA 1
ATOM 4883 C C . VAL B 1 111 ? 55.583 -25.010 7.790 1.00 60.80 111 VAL B C 1
ATOM 4884 O O . VAL B 1 111 ? 55.529 -26.071 8.418 1.00 62.02 111 VAL B O 1
ATOM 4888 N N . GLY B 1 112 ? 56.112 -24.905 6.574 1.00 52.17 112 GLY B N 1
ATOM 4889 C CA . GLY B 1 112 ? 56.783 -26.005 5.907 1.00 51.63 112 GLY B CA 1
ATOM 4890 C C . GLY B 1 112 ? 57.388 -25.494 4.609 1.00 51.14 112 GLY B C 1
ATOM 4891 O O . GLY B 1 112 ? 56.988 -24.436 4.125 1.00 48.12 112 GLY B O 1
ATOM 4892 N N . PRO B 1 113 ? 58.322 -26.256 4.014 1.00 53.08 113 PRO B N 1
ATOM 4893 C CA . PRO B 1 113 ? 58.916 -25.832 2.738 1.00 46.35 113 PRO B CA 1
ATOM 4894 C C . PRO B 1 113 ? 57.863 -25.528 1.666 1.00 43.90 113 PRO B C 1
ATOM 4895 O O . PRO B 1 113 ? 58.105 -24.684 0.805 1.00 41.65 113 PRO B O 1
ATOM 4899 N N . TYR B 1 114 ? 56.726 -26.210 1.712 1.00 43.21 114 TYR B N 1
ATOM 4900 C CA . TYR B 1 114 ? 55.659 -25.948 0.744 1.00 40.72 114 TYR B CA 1
ATOM 4901 C C . TYR B 1 114 ? 54.317 -25.732 1.443 1.00 48.34 114 TYR B C 1
ATOM 4902 O O . TYR B 1 114 ? 53.261 -26.115 0.927 1.00 40.08 114 TYR B O 1
ATOM 4911 N N . LYS B 1 115 ? 54.367 -25.076 2.601 1.00 43.09 115 LYS B N 1
ATOM 4912 C CA . LYS B 1 115 ? 53.162 -24.770 3.377 1.00 46.75 115 LYS B CA 1
ATOM 4913 C C . LYS B 1 115 ? 53.185 -23.341 3.929 1.00 48.51 115 LYS B C 1
ATOM 4914 O O . LYS B 1 115 ? 54.135 -22.937 4.597 1.00 46.10 115 LYS B O 1
ATOM 4920 N N . VAL B 1 116 ? 52.130 -22.588 3.625 1.00 46.97 116 VAL B N 1
ATOM 4921 C CA . VAL B 1 116 ? 51.958 -21.217 4.096 1.00 48.58 116 VAL B CA 1
ATOM 4922 C C . VAL B 1 116 ? 50.638 -21.112 4.840 1.00 50.31 116 VAL B C 1
ATOM 4923 O O . VAL B 1 116 ? 49.614 -21.593 4.353 1.00 43.47 116 VAL B O 1
ATOM 4927 N N . ARG B 1 117 ? 50.654 -20.461 6.000 1.00 47.01 117 ARG B N 1
ATOM 4928 C CA . ARG B 1 117 ? 49.444 -20.248 6.781 1.00 48.29 117 ARG B CA 1
ATOM 4929 C C . ARG B 1 117 ? 49.033 -18.788 6.695 1.00 56.36 117 ARG B C 1
ATOM 4930 O O . ARG B 1 117 ? 49.861 -17.904 6.900 1.00 48.57 117 ARG B O 1
ATOM 4938 N N . ILE B 1 118 ? 47.762 -18.537 6.389 1.00 46.82 118 ILE B N 1
ATOM 4939 C CA . ILE B 1 118 ? 47.247 -17.174 6.334 1.00 46.60 118 ILE B CA 1
ATOM 4940 C C . ILE B 1 118 ? 46.298 -16.935 7.505 1.00 49.01 118 ILE B C 1
ATOM 4941 O O . ILE B 1 118 ? 45.370 -17.712 7.726 1.00 49.33 118 ILE B O 1
ATOM 4946 N N . ASN B 1 119 ? 46.537 -15.852 8.241 1.00 50.87 119 ASN B N 1
ATOM 4947 C CA . ASN B 1 119 ? 45.786 -15.565 9.461 1.00 53.64 119 ASN B CA 1
ATOM 4948 C C . ASN B 1 119 ? 44.896 -14.347 9.283 1.00 53.34 119 ASN B C 1
ATOM 4949 O O . ASN B 1 119 ? 45.340 -13.320 8.767 1.00 52.53 119 ASN B O 1
ATOM 4954 N N . LEU B 1 120 ? 43.646 -14.464 9.723 1.00 54.20 120 LEU B N 1
ATOM 4955 C CA . LEU B 1 120 ? 42.675 -13.383 9.592 1.00 54.11 120 LEU B CA 1
ATOM 4956 C C . LEU B 1 120 ? 42.167 -12.851 10.935 1.00 57.55 120 LEU B C 1
ATOM 4957 O O . LEU B 1 120 ? 42.156 -13.570 11.940 1.00 59.85 120 LEU B O 1
ATOM 4962 N N . LYS B 1 121 ? 41.735 -11.590 10.931 1.00 58.04 121 LYS B N 1
ATOM 4963 C CA . LYS B 1 121 ? 41.117 -10.966 12.100 1.00 65.92 121 LYS B CA 1
ATOM 4964 C C . LYS B 1 121 ? 39.792 -11.605 12.471 1.00 68.19 121 LYS B C 1
ATOM 4965 O O . LYS B 1 121 ? 39.451 -11.729 13.646 1.00 65.00 121 LYS B O 1
ATOM 4971 N N . LYS B 1 122 ? 39.031 -11.980 11.455 1.00 59.24 122 LYS B N 1
ATOM 4972 C CA . LYS B 1 122 ? 37.706 -12.541 11.649 1.00 59.70 122 LYS B CA 1
ATOM 4973 C C . LYS B 1 122 ? 37.418 -13.528 10.528 1.00 56.69 122 LYS B C 1
ATOM 4974 O O . LYS B 1 122 ? 38.176 -13.585 9.550 1.00 54.20 122 LYS B O 1
ATOM 4980 N N . PRO B 1 123 ? 36.352 -14.338 10.672 1.00 57.13 123 PRO B N 1
ATOM 4981 C CA . PRO B 1 123 ? 36.042 -15.223 9.550 1.00 54.43 123 PRO B CA 1
ATOM 4982 C C . PRO B 1 123 ? 35.742 -14.425 8.298 1.00 53.01 123 PRO B C 1
ATOM 4983 O O . PRO B 1 123 ? 35.130 -13.361 8.393 1.00 52.33 123 PRO B O 1
ATOM 4987 N N . TYR B 1 124 ? 36.170 -14.938 7.151 1.00 48.99 124 TYR B N 1
ATOM 4988 C CA . TYR B 1 124 ? 35.876 -14.306 5.879 1.00 49.91 124 TYR B CA 1
ATOM 4989 C C . TYR B 1 124 ? 35.900 -15.361 4.782 1.00 44.10 124 TYR B C 1
ATOM 4990 O O . TYR B 1 124 ? 36.903 -15.537 4.096 1.00 42.43 124 TYR B O 1
ATOM 4999 N N . TYR B 1 125 ? 34.780 -16.057 4.621 1.00 44.17 125 TYR B N 1
ATOM 5000 C CA . TYR B 1 125 ? 34.706 -17.148 3.659 1.00 44.58 125 TYR B CA 1
ATOM 5001 C C . TYR B 1 125 ? 35.076 -16.765 2.206 1.00 41.48 125 TYR B C 1
ATOM 5002 O O . TYR B 1 125 ? 35.543 -17.631 1.465 1.00 38.11 125 TYR B O 1
ATOM 5011 N N . PRO B 1 126 ? 34.856 -15.495 1.777 1.00 38.84 126 PRO B N 1
ATOM 5012 C CA . PRO B 1 126 ? 35.245 -15.210 0.384 1.00 40.25 126 PRO B CA 1
ATOM 5013 C C . PRO B 1 126 ? 36.743 -15.162 0.126 1.00 41.99 126 PRO B C 1
ATOM 5014 O O . PRO B 1 126 ? 37.137 -14.728 -0.953 1.00 33.57 126 PRO B O 1
ATOM 5018 N N . LEU B 1 127 ? 37.557 -15.533 1.110 1.00 36.76 127 LEU B N 1
ATOM 5019 C CA . LEU B 1 127 ? 39.010 -15.560 0.944 1.00 36.13 127 LEU B CA 1
ATOM 5020 C C . LEU B 1 127 ? 39.444 -16.339 -0.301 1.00 40.00 127 LEU B C 1
ATOM 5021 O O . LEU B 1 127 ? 40.302 -15.878 -1.060 1.00 32.58 127 LEU B O 1
ATOM 5026 N N . LEU B 1 128 ? 38.869 -17.520 -0.510 1.00 33.73 128 LEU B N 1
ATOM 5027 C CA . LEU B 1 128 ? 39.253 -18.335 -1.666 1.00 33.71 128 LEU B CA 1
ATOM 5028 C C . LEU B 1 128 ? 38.906 -17.626 -2.982 1.00 33.64 128 LEU B C 1
ATOM 5029 O O . LEU B 1 128 ? 39.755 -17.527 -3.870 1.00 31.63 128 LEU B O 1
ATOM 5034 N N . GLN B 1 129 ? 37.693 -17.085 -3.097 1.00 31.85 129 GLN B N 1
ATOM 5035 C CA . GLN B 1 129 ? 37.312 -16.366 -4.317 1.00 34.05 129 GLN B CA 1
ATOM 5036 C C . GLN B 1 129 ? 38.233 -15.173 -4.580 1.00 32.45 129 GLN B C 1
ATOM 5037 O O . GLN B 1 129 ? 38.655 -14.941 -5.708 1.00 30.95 129 GLN B O 1
ATOM 5043 N N . GLU B 1 130 ? 38.566 -14.420 -3.537 1.00 33.27 130 GLU B N 1
ATOM 5044 C CA . GLU B 1 130 ? 39.353 -13.212 -3.754 1.00 33.63 130 GLU B CA 1
ATOM 5045 C C . GLU B 1 130 ? 40.843 -13.508 -3.913 1.00 35.43 130 GLU B C 1
ATOM 5046 O O . GLU B 1 130 ? 41.574 -12.692 -4.477 1.00 36.15 130 GLU B O 1
ATOM 5052 N N . LEU B 1 131 ? 41.293 -14.675 -3.453 1.00 32.59 131 LEU B N 1
ATOM 5053 C CA . LEU B 1 131 ? 42.663 -15.112 -3.754 1.00 31.88 131 LEU B CA 1
ATOM 5054 C C . LEU B 1 131 ? 42.817 -15.450 -5.239 1.00 30.88 131 LEU B C 1
ATOM 5055 O O . LEU B 1 131 ? 43.936 -15.513 -5.754 1.00 28.94 131 LEU B O 1
ATOM 5060 N N . SER B 1 132 ? 41.698 -15.668 -5.922 1.00 26.97 132 SER B N 1
ATOM 5061 C CA . SER B 1 132 ? 41.728 -16.082 -7.332 1.00 24.22 132 SER B CA 1
ATOM 5062 C C . SER B 1 132 ? 41.814 -14.881 -8.278 1.00 24.89 132 SER B C 1
ATOM 5063 O O . SER B 1 132 ? 41.952 -15.041 -9.493 1.00 28.33 132 SER B O 1
ATOM 5066 N N . LEU B 1 133 ? 41.712 -13.679 -7.715 1.00 27.17 133 LEU B N 1
ATOM 5067 C CA . LEU B 1 133 ? 41.775 -12.441 -8.498 1.00 23.56 133 LEU B CA 1
ATOM 5068 C C . LEU B 1 133 ? 43.097 -12.301 -9.244 1.00 26.23 133 LEU B C 1
ATOM 5069 O O . LEU B 1 133 ? 44.109 -12.884 -8.839 1.00 24.13 133 LEU B O 1
ATOM 5074 N N . PRO B 1 134 ? 43.103 -11.512 -10.334 1.00 24.26 134 PRO B N 1
ATOM 5075 C CA . PRO B 1 134 ? 44.351 -11.245 -11.061 1.00 24.04 134 PRO B CA 1
ATOM 5076 C C . PRO B 1 134 ? 45.375 -10.514 -10.197 1.00 24.43 134 PRO B C 1
ATOM 5077 O O . PRO B 1 134 ? 46.573 -10.662 -10.400 1.00 26.16 134 PRO B O 1
ATOM 5081 N N . ARG B 1 135 ? 44.907 -9.751 -9.221 1.00 24.33 135 ARG B N 1
ATOM 5082 C CA . ARG B 1 135 ? 45.813 -9.018 -8.334 1.00 27.86 135 ARG B CA 1
ATOM 5083 C C . ARG B 1 135 ? 45.084 -8.730 -7.039 1.00 28.26 135 ARG B C 1
ATOM 5084 O O . ARG B 1 135 ? 43.860 -8.673 -7.044 1.00 30.34 135 ARG B O 1
ATOM 5092 N N . PRO B 1 136 ? 45.814 -8.543 -5.922 1.00 30.64 136 PRO B N 1
ATOM 5093 C CA . PRO B 1 136 ? 47.270 -8.497 -5.750 1.00 33.44 136 PRO B CA 1
ATOM 5094 C C . PRO B 1 136 ? 47.924 -9.786 -5.276 1.00 35.61 136 PRO B C 1
ATOM 5095 O O . PRO B 1 136 ? 49.128 -9.775 -5.046 1.00 36.50 136 PRO B O 1
ATOM 5099 N N . PHE B 1 137 ? 47.167 -10.860 -5.095 1.00 32.36 137 PHE B N 1
ATOM 5100 C CA . PHE B 1 137 ? 47.766 -12.076 -4.554 1.00 34.44 137 PHE B CA 1
ATOM 5101 C C . PHE B 1 137 ? 48.242 -13.086 -5.602 1.00 33.44 137 PHE B C 1
ATOM 5102 O O . PHE B 1 137 ? 47.890 -14.267 -5.550 1.00 34.49 137 PHE B O 1
ATOM 5110 N N . ARG B 1 138 ? 49.061 -12.619 -6.539 1.00 30.22 138 ARG B N 1
ATOM 5111 C CA . ARG B 1 138 ? 49.766 -13.513 -7.450 1.00 26.47 138 ARG B CA 1
ATOM 5112 C C . ARG B 1 138 ? 51.255 -13.272 -7.283 1.00 29.58 138 ARG B C 1
ATOM 5113 O O . ARG B 1 138 ? 51.643 -12.284 -6.666 1.00 28.55 138 ARG B O 1
ATOM 5121 N N . PHE B 1 139 ? 52.087 -14.157 -7.829 1.00 25.57 139 PHE B N 1
ATOM 5122 C CA . PHE B 1 139 ? 53.450 -14.289 -7.298 1.00 26.78 139 PHE B CA 1
ATOM 5123 C C . PHE B 1 139 ? 54.586 -14.045 -8.284 1.00 32.04 139 PHE B C 1
ATOM 5124 O O . PHE B 1 139 ? 54.685 -14.692 -9.332 1.00 29.25 139 PHE B O 1
ATOM 5132 N N . ILE B 1 140 ? 55.442 -13.095 -7.917 1.00 27.74 140 ILE B N 1
ATOM 5133 C CA . ILE B 1 140 ? 56.660 -12.799 -8.660 1.00 27.88 140 ILE B CA 1
ATOM 5134 C C . ILE B 1 140 ? 57.832 -13.473 -7.951 1.00 37.74 140 ILE B C 1
ATOM 5135 O O . ILE B 1 140 ? 57.788 -13.700 -6.739 1.00 40.41 140 ILE B O 1
ATOM 5140 N N . ALA B 1 141 ? 58.864 -13.830 -8.706 1.00 33.92 141 ALA B N 1
ATOM 5141 C CA . ALA B 1 141 ? 60.094 -14.310 -8.096 1.00 32.16 141 ALA B CA 1
ATOM 5142 C C . ALA B 1 141 ? 60.623 -13.245 -7.156 1.00 32.50 141 ALA B C 1
ATOM 5143 O O . ALA B 1 141 ? 60.799 -12.100 -7.566 1.00 35.35 141 ALA B O 1
ATOM 5145 N N . PRO B 1 142 ? 60.833 -13.601 -5.873 1.00 34.75 142 PRO B N 1
ATOM 5146 C CA . PRO B 1 142 ? 61.334 -12.626 -4.897 1.00 36.49 142 PRO B CA 1
ATOM 5147 C C . PRO B 1 142 ? 62.680 -12.011 -5.284 1.00 41.73 142 PRO B C 1
ATOM 5148 O O . PRO B 1 142 ? 62.978 -10.908 -4.832 1.00 39.48 142 PRO B O 1
ATOM 5152 N N . SER B 1 143 ? 63.468 -12.696 -6.113 1.00 40.05 143 SER B N 1
ATOM 5153 C CA . SER B 1 143 ? 64.712 -12.118 -6.630 1.00 43.28 143 SER B CA 1
ATOM 5154 C C . SER B 1 143 ? 64.480 -10.825 -7.409 1.00 42.75 143 SER B C 1
ATOM 5155 O O . SER B 1 143 ? 65.391 -10.016 -7.575 1.00 39.66 143 SER B O 1
ATOM 5158 N N . GLN B 1 144 ? 63.250 -10.619 -7.861 1.00 40.86 144 GLN B N 1
ATOM 5159 C CA . GLN B 1 144 ? 62.934 -9.468 -8.693 1.00 39.06 144 GLN B CA 1
ATOM 5160 C C . GLN B 1 144 ? 62.459 -8.275 -7.855 1.00 40.22 144 GLN B C 1
ATOM 5161 O O . GLN B 1 144 ? 62.091 -7.239 -8.406 1.00 41.56 144 GLN B O 1
ATOM 5167 N N . PHE B 1 145 ? 62.449 -8.428 -6.528 1.00 42.73 145 PHE B N 1
ATOM 5168 C CA . PHE B 1 145 ? 62.133 -7.313 -5.634 1.00 43.18 145 PHE B CA 1
ATOM 5169 C C . PHE B 1 145 ? 63.122 -6.153 -5.784 1.00 44.57 145 PHE B C 1
ATOM 5170 O O . PHE B 1 145 ? 64.288 -6.361 -6.119 1.00 44.00 145 PHE B O 1
ATOM 5178 N N . LYS B 1 146 ? 62.651 -4.933 -5.528 1.00 46.77 146 LYS B N 1
ATOM 5179 C CA . LYS B 1 146 ? 63.536 -3.774 -5.409 1.00 51.48 146 LYS B CA 1
ATOM 5180 C C . LYS B 1 146 ? 63.349 -3.137 -4.044 1.00 54.65 146 LYS B C 1
ATOM 5181 O O . LYS B 1 146 ? 62.221 -2.882 -3.622 1.00 53.63 146 LYS B O 1
ATOM 5187 N N . ASN B 1 147 ? 64.465 -2.876 -3.374 1.00 58.14 147 ASN B N 1
ATOM 5188 C CA . ASN B 1 147 ? 64.465 -2.326 -2.024 1.00 64.90 147 ASN B CA 1
ATOM 5189 C C . ASN B 1 147 ? 63.600 -3.145 -1.058 1.00 58.61 147 ASN B C 1
ATOM 5190 O O . ASN B 1 147 ? 62.893 -2.583 -0.225 1.00 59.30 147 ASN B O 1
ATOM 5195 N N . GLY B 1 148 ? 63.660 -4.470 -1.164 1.00 54.76 148 GLY B N 1
ATOM 5196 C CA . GLY B 1 148 ? 62.951 -5.336 -0.237 1.00 53.64 148 GLY B CA 1
ATOM 5197 C C . GLY B 1 148 ? 61.458 -5.487 -0.495 1.00 54.73 148 GLY B C 1
ATOM 5198 O O . GLY B 1 148 ? 60.737 -6.043 0.340 1.00 50.23 148 GLY B O 1
ATOM 5199 N N . GLY B 1 149 ? 60.985 -4.982 -1.633 1.00 48.40 149 GLY B N 1
ATOM 5200 C CA . GLY B 1 149 ? 59.581 -5.120 -1.991 1.00 50.22 149 GLY B CA 1
ATOM 5201 C C . GLY B 1 149 ? 59.271 -4.862 -3.457 1.00 49.05 149 GLY B C 1
ATOM 5202 O O . GLY B 1 149 ? 60.167 -4.873 -4.300 1.00 47.81 149 GLY B O 1
ATOM 5203 N N . THR B 1 150 ? 57.988 -4.663 -3.759 1.00 47.80 150 THR B N 1
ATOM 5204 C CA . THR B 1 150 ? 57.534 -4.411 -5.127 1.00 45.65 150 THR B CA 1
ATOM 5205 C C . THR B 1 150 ? 56.797 -3.083 -5.284 1.00 48.65 150 THR B C 1
ATOM 5206 O O . THR B 1 150 ? 56.481 -2.683 -6.401 1.00 48.95 150 THR B O 1
ATOM 5210 N N . ALA B 1 151 ? 56.480 -2.425 -4.168 1.00 45.24 151 ALA B N 1
ATOM 5211 C CA . ALA B 1 151 ? 55.579 -1.272 -4.212 1.00 47.09 151 ALA B CA 1
ATOM 5212 C C . ALA B 1 151 ? 56.136 -0.118 -5.039 1.00 47.94 151 ALA B C 1
ATOM 5213 O O . ALA B 1 151 ? 55.380 0.678 -5.593 1.00 50.30 151 ALA B O 1
ATOM 5215 N N . ASP B 1 152 ? 57.456 -0.045 -5.140 1.00 49.03 152 ASP B N 1
ATOM 5216 C CA . ASP B 1 152 ? 58.096 1.040 -5.866 1.00 54.75 152 ASP B CA 1
ATOM 5217 C C . ASP B 1 152 ? 58.818 0.538 -7.116 1.00 52.37 152 ASP B C 1
ATOM 5218 O O . ASP B 1 152 ? 59.723 1.195 -7.624 1.00 54.11 152 ASP B O 1
ATOM 5223 N N . GLY B 1 153 ? 58.421 -0.633 -7.600 1.00 52.00 153 GLY B N 1
ATOM 5224 C CA . GLY B 1 153 ? 59.007 -1.187 -8.809 1.00 48.59 153 GLY B CA 1
ATOM 5225 C C . GLY B 1 153 ? 59.594 -2.581 -8.677 1.00 47.07 153 GLY B C 1
ATOM 5226 O O . GLY B 1 153 ? 59.911 -3.042 -7.571 1.00 43.07 153 GLY B O 1
ATOM 5227 N N . ILE B 1 154 ? 59.758 -3.243 -9.823 1.00 44.57 154 ILE B N 1
ATOM 5228 C CA . ILE B 1 154 ? 60.343 -4.578 -9.894 1.00 44.50 154 ILE B CA 1
ATOM 5229 C C . ILE B 1 154 ? 61.487 -4.602 -10.911 1.00 46.98 154 ILE B C 1
ATOM 5230 O O . ILE B 1 154 ? 61.584 -3.706 -11.751 1.00 47.50 154 ILE B O 1
ATOM 5235 N N . VAL B 1 155 ? 62.362 -5.604 -10.818 1.00 45.89 155 VAL B N 1
ATOM 5236 C CA . VAL B 1 155 ? 63.468 -5.746 -11.768 1.00 44.66 155 VAL B CA 1
ATOM 5237 C C . VAL B 1 155 ? 62.921 -6.198 -13.117 1.00 42.09 155 VAL B C 1
ATOM 5238 O O . VAL B 1 155 ? 63.023 -5.483 -14.112 1.00 48.37 155 VAL B O 1
ATOM 5242 N N . ALA B 1 156 ? 62.309 -7.379 -13.129 1.00 37.24 156 ALA B N 1
ATOM 5243 C CA . ALA B 1 156 ? 61.643 -7.908 -14.319 1.00 35.72 156 ALA B CA 1
ATOM 5244 C C . ALA B 1 156 ? 60.381 -8.673 -13.925 1.00 33.10 156 ALA B C 1
ATOM 5245 O O . ALA B 1 156 ? 60.313 -9.231 -12.826 1.00 31.71 156 ALA B O 1
ATOM 5247 N N . PRO B 1 157 ? 59.372 -8.705 -14.820 1.00 32.47 157 PRO B N 1
ATOM 5248 C CA . PRO B 1 157 ? 58.106 -9.374 -14.496 1.00 29.61 157 PRO B CA 1
ATOM 5249 C C . PRO B 1 157 ? 58.177 -10.901 -14.577 1.00 30.36 157 PRO B C 1
ATOM 5250 O O . PRO B 1 157 ? 57.605 -11.508 -15.501 1.00 27.62 157 PRO B O 1
ATOM 5254 N N . ILE B 1 158 ? 58.847 -11.512 -13.604 1.00 30.62 158 ILE B N 1
ATOM 5255 C CA . ILE B 1 158 ? 59.086 -12.950 -13.622 1.00 27.85 158 ILE B CA 1
ATOM 5256 C C . ILE B 1 158 ? 58.046 -13.701 -12.786 1.00 30.05 158 ILE B C 1
ATOM 5257 O O . ILE B 1 158 ? 58.082 -13.681 -11.553 1.00 25.57 158 ILE B O 1
ATOM 5262 N N . GLY B 1 159 ? 57.118 -14.364 -13.466 1.00 24.10 159 GLY B N 1
ATOM 5263 C CA . GLY B 1 159 ? 56.081 -15.125 -12.794 1.00 22.58 159 GLY B CA 1
ATOM 5264 C C . GLY B 1 159 ? 56.193 -16.604 -13.102 1.00 21.98 159 GLY B C 1
ATOM 5265 O O . GLY B 1 159 ? 57.173 -17.030 -13.717 1.00 26.62 159 GLY B O 1
ATOM 5266 N N . THR B 1 160 ? 55.196 -17.376 -12.667 1.00 22.31 160 THR B N 1
ATOM 5267 C CA . THR B 1 160 ? 55.150 -18.820 -12.916 1.00 23.24 160 THR B CA 1
ATOM 5268 C C . THR B 1 160 ? 54.229 -19.198 -14.083 1.00 25.99 160 THR B C 1
ATOM 5269 O O . THR B 1 160 ? 54.145 -20.376 -14.461 1.00 19.76 160 THR B O 1
ATOM 5273 N N . GLY B 1 161 ? 53.540 -18.209 -14.647 1.00 22.67 161 GLY B N 1
ATOM 5274 C CA . GLY B 1 161 ? 52.526 -18.454 -15.666 1.00 19.94 161 GLY B CA 1
ATOM 5275 C C . GLY B 1 161 ? 53.010 -19.008 -17.001 1.00 22.52 161 GLY B C 1
ATOM 5276 O O . GLY B 1 161 ? 54.221 -19.133 -17.249 1.00 20.58 161 GLY B O 1
ATOM 5277 N N . PRO B 1 162 ? 52.060 -19.365 -17.878 1.00 17.70 162 PRO B N 1
ATOM 5278 C CA . PRO B 1 162 ? 52.397 -20.000 -19.164 1.00 18.76 162 PRO B CA 1
ATOM 5279 C C . PRO B 1 162 ? 52.958 -19.029 -20.199 1.00 16.99 162 PRO B C 1
ATOM 5280 O O . PRO B 1 162 ? 53.427 -19.481 -21.244 1.00 20.98 162 PRO B O 1
ATOM 5284 N N . TRP B 1 163 ? 52.936 -17.730 -19.904 1.00 17.74 163 TRP B N 1
ATOM 5285 C CA . TRP B 1 163 ? 53.456 -16.702 -20.818 1.00 19.79 163 TRP B CA 1
ATOM 5286 C C . TRP B 1 163 ? 54.527 -15.844 -20.165 1.00 22.12 163 TRP B C 1
ATOM 5287 O O . TRP B 1 163 ? 54.427 -15.540 -18.979 1.00 23.52 163 TRP B O 1
ATOM 5298 N N . LYS B 1 164 ? 55.533 -15.442 -20.941 1.00 19.72 164 LYS B N 1
ATOM 5299 C CA . LYS B 1 164 ? 56.568 -14.516 -20.473 1.00 22.96 164 LYS B CA 1
ATOM 5300 C C . LYS B 1 164 ? 56.548 -13.234 -21.286 1.00 21.34 164 LYS B C 1
ATOM 5301 O O . LYS B 1 164 ? 56.460 -13.293 -22.515 1.00 22.47 164 LYS B O 1
ATOM 5307 N N . LEU B 1 165 ? 56.644 -12.081 -20.626 1.00 20.70 165 LEU B N 1
ATOM 5308 C CA . LEU B 1 165 ? 56.722 -10.816 -21.365 1.00 24.23 165 LEU B CA 1
ATOM 5309 C C . LEU B 1 165 ? 58.146 -10.594 -21.858 1.00 27.83 165 LEU B C 1
ATOM 5310 O O . LEU B 1 165 ? 59.068 -10.431 -21.054 1.00 31.29 165 LEU B O 1
ATOM 5315 N N . THR B 1 166 ? 58.336 -10.574 -23.178 1.00 26.89 166 THR B N 1
ATOM 5316 C CA . THR B 1 166 ? 59.690 -10.531 -23.726 1.00 29.46 166 THR B CA 1
ATOM 5317 C C . THR B 1 166 ? 60.032 -9.253 -24.500 1.00 30.26 166 THR B C 1
ATOM 5318 O O . THR B 1 166 ? 61.205 -8.966 -24.743 1.00 32.77 166 THR B O 1
ATOM 5322 N N . GLU B 1 167 ? 59.019 -8.473 -24.866 1.00 29.84 167 GLU B N 1
ATOM 5323 C CA . GLU B 1 167 ? 59.264 -7.191 -25.530 1.00 28.40 167 GLU B CA 1
ATOM 5324 C C . GLU B 1 167 ? 58.161 -6.170 -25.277 1.00 28.00 167 GLU B C 1
ATOM 5325 O O . GLU B 1 167 ? 56.973 -6.494 -25.353 1.00 28.48 167 GLU B O 1
ATOM 5331 N N . THR B 1 168 ? 58.565 -4.936 -24.981 1.00 30.20 168 THR B N 1
ATOM 5332 C CA . THR B 1 168 ? 57.640 -3.815 -24.885 1.00 32.70 168 THR B CA 1
ATOM 5333 C C . THR B 1 168 ? 58.096 -2.648 -25.763 1.00 34.82 168 THR B C 1
ATOM 5334 O O . THR B 1 168 ? 59.221 -2.166 -25.631 1.00 35.27 168 THR B O 1
ATOM 5338 N N . LYS B 1 169 ? 57.228 -2.214 -26.669 1.00 35.56 169 LYS B N 1
ATOM 5339 C CA . LYS B 1 169 ? 57.442 -0.968 -27.400 1.00 36.52 169 LYS B CA 1
ATOM 5340 C C . LYS B 1 169 ? 56.285 -0.044 -27.088 1.00 35.88 169 LYS B C 1
ATOM 5341 O O . LYS B 1 169 ? 55.195 -0.227 -27.630 1.00 34.95 169 LYS B O 1
ATOM 5347 N N . LEU B 1 170 ? 56.515 0.931 -26.205 1.00 40.66 170 LEU B N 1
ATOM 5348 C CA . LEU B 1 170 ? 55.450 1.827 -25.763 1.00 42.11 170 LEU B CA 1
ATOM 5349 C C . LEU B 1 170 ? 54.726 2.478 -26.920 1.00 40.52 170 LEU B C 1
ATOM 5350 O O . LEU B 1 170 ? 55.343 3.062 -27.808 1.00 41.26 170 LEU B O 1
ATOM 5355 N N . GLY B 1 171 ? 53.404 2.379 -26.878 1.00 40.42 171 GLY B N 1
ATOM 5356 C CA . GLY B 1 171 ? 52.555 2.925 -27.911 1.00 42.10 171 GLY B CA 1
ATOM 5357 C C . GLY B 1 171 ? 52.396 2.032 -29.125 1.00 36.44 171 GLY B C 1
ATOM 5358 O O . GLY B 1 171 ? 51.616 2.354 -30.011 1.00 38.41 171 GLY B O 1
ATOM 5359 N N . GLU B 1 172 ? 53.084 0.895 -29.143 1.00 35.22 172 GLU B N 1
ATOM 5360 C CA . GLU B 1 172 ? 53.018 -0.016 -30.294 1.00 34.72 172 GLU B CA 1
ATOM 5361 C C . GLU B 1 172 ? 52.578 -1.422 -29.927 1.00 31.06 172 GLU B C 1
ATOM 5362 O O . GLU B 1 172 ? 51.529 -1.882 -30.370 1.00 34.13 172 GLU B O 1
ATOM 5368 N N . HIS B 1 173 ? 53.371 -2.114 -29.116 1.00 30.46 173 HIS B N 1
ATOM 5369 C CA . HIS B 1 173 ? 53.012 -3.483 -28.760 1.00 31.69 173 HIS B CA 1
ATOM 5370 C C . HIS B 1 173 ? 53.713 -4.029 -27.528 1.00 28.87 173 HIS B C 1
ATOM 5371 O O . HIS B 1 173 ? 54.675 -3.439 -27.016 1.00 28.32 173 HIS B O 1
ATOM 5378 N N . ASP B 1 174 ? 53.204 -5.168 -27.068 1.00 25.24 174 ASP B N 1
ATOM 5379 C CA . ASP B 1 174 ? 53.869 -6.003 -26.082 1.00 27.04 174 ASP B CA 1
ATOM 5380 C C . ASP B 1 174 ? 53.871 -7.442 -26.600 1.00 27.79 174 ASP B C 1
ATOM 5381 O O . ASP B 1 174 ? 52.848 -7.932 -27.085 1.00 26.90 174 ASP B O 1
ATOM 5386 N N . VAL B 1 175 ? 55.021 -8.107 -26.519 1.00 27.38 175 VAL B N 1
ATOM 5387 C CA . VAL B 1 175 ? 55.146 -9.476 -27.016 1.00 23.96 175 VAL B CA 1
ATOM 5388 C C . VAL B 1 175 ? 55.280 -10.468 -25.865 1.00 21.94 175 VAL B C 1
ATOM 5389 O O . VAL B 1 175 ? 56.108 -10.288 -24.971 1.00 24.93 175 VAL B O 1
ATOM 5393 N N . PHE B 1 176 ? 54.443 -11.501 -25.893 1.00 24.54 176 PHE B N 1
ATOM 5394 C CA . PHE B 1 176 ? 54.474 -12.576 -24.901 1.00 23.03 176 PHE B CA 1
ATOM 5395 C C . PHE B 1 176 ? 54.943 -13.863 -25.545 1.00 25.58 176 PHE B C 1
ATOM 5396 O O . PHE B 1 176 ? 54.458 -14.255 -26.617 1.00 24.61 176 PHE B O 1
ATOM 5404 N N . THR B 1 177 ? 55.904 -14.508 -24.893 1.00 22.15 177 THR B N 1
ATOM 5405 C CA . THR B 1 177 ? 56.465 -15.745 -25.393 1.00 23.20 177 THR B CA 1
ATOM 5406 C C . THR B 1 177 ? 56.020 -16.891 -24.491 1.00 20.88 177 THR B C 1
ATOM 5407 O O . THR B 1 177 ? 55.966 -16.742 -23.269 1.00 19.66 177 THR B O 1
ATOM 5411 N N . ARG B 1 178 ? 55.668 -18.019 -25.096 1.00 20.89 178 ARG B N 1
ATOM 5412 C CA . ARG B 1 178 ? 55.315 -19.217 -24.350 1.00 23.47 178 ARG B CA 1
ATOM 5413 C C . ARG B 1 178 ? 56.433 -19.598 -23.389 1.00 23.48 178 ARG B C 1
ATOM 5414 O O . ARG B 1 178 ? 57.625 -19.589 -23.756 1.00 18.52 178 ARG B O 1
ATOM 5422 N N . ASN B 1 179 ? 56.039 -19.905 -22.157 1.00 23.12 179 ASN B N 1
ATOM 5423 C CA . ASN B 1 179 ? 56.942 -20.405 -21.130 1.00 22.32 179 ASN B CA 1
ATOM 5424 C C . ASN B 1 179 ? 57.057 -21.910 -21.259 1.00 24.78 179 ASN B C 1
ATOM 5425 O O . ASN B 1 179 ? 56.173 -22.636 -20.805 1.00 21.38 179 ASN B O 1
ATOM 5430 N N . ASP B 1 180 ? 58.134 -22.393 -21.877 1.00 23.08 180 ASP B N 1
ATOM 5431 C CA . ASP B 1 180 ? 58.230 -23.824 -22.146 1.00 21.94 180 ASP B CA 1
ATOM 5432 C C . ASP B 1 180 ? 58.595 -24.625 -20.913 1.00 23.37 180 ASP B C 1
ATOM 5433 O O . ASP B 1 180 ? 58.608 -25.864 -20.952 1.00 23.73 180 ASP B O 1
ATOM 5438 N N . SER B 1 181 ? 58.851 -23.917 -19.811 1.00 22.30 181 SER B N 1
ATOM 5439 C CA . SER B 1 181 ? 59.117 -24.542 -18.520 1.00 25.43 181 SER B CA 1
ATOM 5440 C C . SER B 1 181 ? 57.900 -24.453 -17.601 1.00 24.34 181 SER B C 1
ATOM 5441 O O . SER B 1 181 ? 58.008 -24.698 -16.402 1.00 27.65 181 SER B O 1
ATOM 5444 N N . TYR B 1 182 ? 56.747 -24.103 -18.164 1.00 24.14 182 TYR B N 1
ATOM 5445 C CA . TYR B 1 182 ? 55.511 -23.983 -17.384 1.00 20.42 182 TYR B CA 1
ATOM 5446 C C . TYR B 1 182 ? 55.139 -25.335 -16.774 1.00 23.40 182 TYR B C 1
ATOM 5447 O O . TYR B 1 182 ? 55.289 -26.379 -17.425 1.00 25.52 182 TYR B O 1
ATOM 5456 N N . TRP B 1 183 ? 54.638 -25.327 -15.540 1.00 24.83 183 TRP B N 1
ATOM 5457 C CA . TRP B 1 183 ? 54.306 -26.579 -14.852 1.00 25.54 183 TRP B CA 1
ATOM 5458 C C . TRP B 1 183 ? 53.109 -27.326 -15.440 1.00 27.54 183 TRP B C 1
ATOM 5459 O O . TRP B 1 183 ? 53.026 -28.554 -15.322 1.00 26.78 183 TRP B O 1
ATOM 5470 N N . GLY B 1 184 ? 52.171 -26.598 -16.043 1.00 26.32 184 GLY B N 1
ATOM 5471 C CA . GLY B 1 184 ? 50.989 -27.213 -16.622 1.00 28.49 184 GLY B CA 1
ATOM 5472 C C . GLY B 1 184 ? 51.045 -27.426 -18.129 1.00 25.02 184 GLY B C 1
ATOM 5473 O O . GLY B 1 184 ? 52.120 -27.365 -18.745 1.00 21.61 184 GLY B O 1
ATOM 5474 N N . PRO B 1 185 ? 49.876 -27.640 -18.746 1.00 25.49 185 PRO B N 1
ATOM 5475 C CA . PRO B 1 185 ? 49.823 -27.789 -20.205 1.00 27.59 185 PRO B CA 1
ATOM 5476 C C . PRO B 1 185 ? 50.426 -26.581 -20.894 1.00 23.74 185 PRO B C 1
ATOM 5477 O O . PRO B 1 185 ? 50.230 -25.463 -20.427 1.00 25.60 185 PRO B O 1
ATOM 5481 N N . LYS B 1 186 ? 51.162 -26.804 -21.977 1.00 24.13 186 LYS B N 1
ATOM 5482 C CA . LYS B 1 186 ? 51.798 -25.708 -22.690 1.00 23.96 186 LYS B CA 1
ATOM 5483 C C . LYS B 1 186 ? 50.798 -25.128 -23.676 1.00 24.61 186 LYS B C 1
ATOM 5484 O O . LYS B 1 186 ? 50.003 -25.865 -24.253 1.00 23.07 186 LYS B O 1
ATOM 5490 N N . PRO B 1 187 ? 50.814 -23.799 -23.851 1.00 22.53 187 PRO B N 1
ATOM 5491 C CA . PRO B 1 187 ? 49.994 -23.174 -24.896 1.00 21.27 187 PRO B CA 1
ATOM 5492 C C . PRO B 1 187 ? 50.300 -23.736 -26.284 1.00 23.59 187 PRO B C 1
ATOM 5493 O O . PRO B 1 187 ? 51.453 -24.064 -26.578 1.00 21.39 187 PRO B O 1
ATOM 5497 N N . ALA B 1 188 ? 49.276 -23.845 -27.123 1.00 20.17 188 ALA B N 1
ATOM 5498 C CA . ALA B 1 188 ? 49.470 -24.226 -28.518 1.00 21.07 188 ALA B CA 1
ATOM 5499 C C . ALA B 1 188 ? 50.176 -23.113 -29.291 1.00 20.68 188 ALA B C 1
ATOM 5500 O O . ALA B 1 188 ? 51.025 -23.384 -30.137 1.00 24.14 188 ALA B O 1
ATOM 5502 N N . TYR B 1 189 ? 49.829 -21.861 -28.999 1.00 20.91 189 TYR B N 1
ATOM 5503 C CA . TYR B 1 189 ? 50.514 -20.723 -29.607 1.00 21.55 189 TYR B CA 1
ATOM 5504 C C . TYR B 1 189 ? 51.868 -20.507 -28.944 1.00 25.19 189 TYR B C 1
ATOM 5505 O O . TYR B 1 189 ? 51.992 -20.643 -27.723 1.00 23.56 189 TYR B O 1
ATOM 5514 N N . GLU B 1 190 ? 52.878 -20.162 -29.743 1.00 22.40 190 GLU B N 1
ATOM 5515 C CA . GLU B 1 190 ? 54.209 -19.884 -29.200 1.00 23.21 190 GLU B CA 1
ATOM 5516 C C . GLU B 1 190 ? 54.358 -18.425 -28.769 1.00 25.42 190 GLU B C 1
ATOM 5517 O O . GLU B 1 190 ? 55.222 -18.086 -27.956 1.00 22.75 190 GLU B O 1
ATOM 5523 N N . GLN B 1 191 ? 53.520 -17.560 -29.326 1.00 22.46 191 GLN B N 1
ATOM 5524 C CA . GLN B 1 191 ? 53.654 -16.129 -29.110 1.00 22.90 191 GLN B CA 1
ATOM 5525 C C . GLN B 1 191 ? 52.322 -15.403 -29.214 1.00 22.95 191 GLN B C 1
ATOM 5526 O O . GLN B 1 191 ? 51.515 -15.683 -30.117 1.00 23.98 191 GLN B O 1
ATOM 5532 N N . ILE B 1 192 ? 52.102 -14.471 -28.291 1.00 18.95 192 ILE B N 1
ATOM 5533 C CA . ILE B 1 192 ? 50.958 -13.575 -28.346 1.00 20.37 192 ILE B CA 1
ATOM 5534 C C . ILE B 1 192 ? 51.484 -12.148 -28.428 1.00 22.75 192 ILE B C 1
ATOM 5535 O O . ILE B 1 192 ? 52.232 -11.701 -27.546 1.00 22.05 192 ILE B O 1
ATOM 5540 N N . THR B 1 193 ? 51.137 -11.440 -29.497 1.00 20.66 193 THR B N 1
ATOM 5541 C CA . THR B 1 193 ? 51.507 -10.033 -29.621 1.00 19.38 193 THR B CA 1
ATOM 5542 C C . THR B 1 193 ? 50.285 -9.179 -29.331 1.00 21.17 193 THR B C 1
ATOM 5543 O O . THR B 1 193 ? 49.250 -9.335 -29.983 1.00 26.00 193 THR B O 1
ATOM 5547 N N . VAL B 1 194 ? 50.397 -8.309 -28.333 1.00 24.21 194 VAL B N 1
ATOM 5548 C CA . VAL B 1 194 ? 49.345 -7.357 -28.006 1.00 21.85 194 VAL B CA 1
ATOM 5549 C C . VAL B 1 194 ? 49.660 -6.053 -28.738 1.00 26.35 194 VAL B C 1
ATOM 5550 O O . VAL B 1 194 ? 50.618 -5.362 -28.390 1.00 26.67 194 VAL B O 1
ATOM 5554 N N . LYS B 1 195 ? 48.874 -5.738 -29.765 1.00 26.01 195 LYS B N 1
ATOM 5555 C CA . LYS B 1 195 ? 49.058 -4.521 -30.549 1.00 26.85 195 LYS B CA 1
ATOM 5556 C C . LYS B 1 195 ? 48.198 -3.407 -29.963 1.00 28.20 195 LYS B C 1
ATOM 5557 O O . LYS B 1 195 ? 47.010 -3.608 -29.709 1.00 31.75 195 LYS B O 1
ATOM 5563 N N . VAL B 1 196 ? 48.797 -2.243 -29.731 1.00 28.14 196 VAL B N 1
ATOM 5564 C CA . VAL B 1 196 ? 48.106 -1.147 -29.060 1.00 29.60 196 VAL B CA 1
ATOM 5565 C C . VAL B 1 196 ? 47.250 -0.357 -30.039 1.00 28.28 196 VAL B C 1
ATOM 5566 O O . VAL B 1 196 ? 47.773 0.364 -30.888 1.00 27.43 196 VAL B O 1
ATOM 5570 N N . ILE B 1 197 ? 45.928 -0.507 -29.932 1.00 26.73 197 ILE B N 1
ATOM 5571 C CA . ILE B 1 197 ? 45.001 0.157 -30.865 1.00 31.10 197 ILE B CA 1
ATOM 5572 C C . ILE B 1 197 ? 43.766 0.714 -30.144 1.00 32.03 197 ILE B C 1
ATOM 5573 O O . ILE B 1 197 ? 42.754 0.024 -30.033 1.00 29.22 197 ILE B O 1
ATOM 5578 N N . PRO B 1 198 ? 43.860 1.943 -29.611 1.00 29.25 198 PRO B N 1
ATOM 5579 C CA . PRO B 1 198 ? 42.741 2.520 -28.849 1.00 31.05 198 PRO B CA 1
ATOM 5580 C C . PRO B 1 198 ? 41.525 2.901 -29.694 1.00 36.07 198 PRO B C 1
ATOM 5581 O O . PRO B 1 198 ? 40.428 3.002 -29.138 1.00 34.00 198 PRO B O 1
ATOM 5585 N N . ASP B 1 199 ? 41.718 3.119 -30.994 1.00 33.09 199 ASP B N 1
ATOM 5586 C CA . ASP B 1 199 ? 40.635 3.579 -31.872 1.00 36.70 199 ASP B CA 1
ATOM 5587 C C . ASP B 1 199 ? 39.924 2.404 -32.525 1.00 35.29 199 ASP B C 1
ATOM 5588 O O . ASP B 1 199 ? 40.547 1.636 -33.258 1.00 34.93 199 ASP B O 1
ATOM 5593 N N . PRO B 1 200 ? 38.618 2.254 -32.244 1.00 37.16 200 PRO B N 1
ATOM 5594 C CA . PRO B 1 200 ? 37.807 1.135 -32.741 1.00 35.55 200 PRO B CA 1
ATOM 5595 C C . PRO B 1 200 ? 37.834 1.010 -34.265 1.00 33.14 200 PRO B C 1
ATOM 5596 O O . PRO B 1 200 ? 37.897 -0.105 -34.777 1.00 33.27 200 PRO B O 1
ATOM 5600 N N . ASN B 1 201 ? 37.792 2.134 -34.972 1.00 34.18 201 ASN B N 1
ATOM 5601 C CA . ASN B 1 201 ? 37.835 2.096 -36.429 1.00 40.38 201 ASN B CA 1
ATOM 5602 C C . ASN B 1 201 ? 39.209 1.644 -36.915 1.00 40.16 201 ASN B C 1
ATOM 5603 O O . ASN B 1 201 ? 39.323 0.874 -37.877 1.00 36.56 201 ASN B O 1
ATOM 5608 N N . THR B 1 202 ? 40.251 2.104 -36.230 1.00 39.75 202 THR B N 1
ATOM 5609 C CA . THR B 1 202 ? 41.607 1.664 -36.547 1.00 39.92 202 THR B CA 1
ATOM 5610 C C . THR B 1 202 ? 41.725 0.160 -36.302 1.00 36.12 202 THR B C 1
ATOM 5611 O O . THR B 1 202 ? 42.359 -0.548 -37.088 1.00 36.97 202 THR B O 1
ATOM 5615 N N . ARG B 1 203 ? 41.092 -0.327 -35.234 1.00 32.60 203 ARG B N 1
ATOM 5616 C CA . ARG B 1 203 ? 41.101 -1.759 -34.905 1.00 31.47 203 ARG B CA 1
ATOM 5617 C C . ARG B 1 203 ? 40.372 -2.619 -35.957 1.00 31.72 203 ARG B C 1
ATOM 5618 O O . ARG B 1 203 ? 40.831 -3.710 -36.309 1.00 30.59 203 ARG B O 1
ATOM 5626 N N . ALA B 1 204 ? 39.212 -2.153 -36.403 1.00 32.34 204 ALA B N 1
ATOM 5627 C CA . ALA B 1 204 ? 38.468 -2.830 -37.463 1.00 32.19 204 ALA B CA 1
ATOM 5628 C C . ALA B 1 204 ? 39.313 -2.928 -38.733 1.00 38.43 204 ALA B C 1
ATOM 5629 O O . ALA B 1 204 ? 39.336 -3.960 -39.408 1.00 35.62 204 ALA B O 1
ATOM 5631 N N . ILE B 1 205 ? 39.973 -1.825 -39.071 1.00 39.85 205 ILE B N 1
ATOM 5632 C CA . ILE B 1 205 ? 40.810 -1.768 -40.265 1.00 42.21 205 ILE B CA 1
ATOM 5633 C C . ILE B 1 205 ? 41.955 -2.765 -40.142 1.00 37.32 205 ILE B C 1
ATOM 5634 O O . ILE B 1 205 ? 42.223 -3.532 -41.069 1.00 33.95 205 ILE B O 1
ATOM 5639 N N . ALA B 1 206 ? 42.627 -2.753 -38.996 1.00 29.63 206 ALA B N 1
ATOM 5640 C CA . ALA B 1 206 ? 43.710 -3.694 -38.750 1.00 28.37 206 ALA B CA 1
ATOM 5641 C C . ALA B 1 206 ? 43.247 -5.163 -38.819 1.00 30.46 206 ALA B C 1
ATOM 5642 O O . ALA B 1 206 ? 43.958 -6.022 -39.352 1.00 29.27 206 ALA B O 1
ATOM 5644 N N . PHE B 1 207 ? 42.064 -5.448 -38.273 1.00 27.38 207 PHE B N 1
ATOM 5645 C CA . PHE B 1 207 ? 41.529 -6.816 -38.267 1.00 28.00 207 PHE B CA 1
ATOM 5646 C C . PHE B 1 207 ? 41.236 -7.287 -39.678 1.00 29.62 207 PHE B C 1
ATOM 5647 O O . PHE B 1 207 ? 41.643 -8.379 -40.072 1.00 34.06 207 PHE B O 1
ATOM 5655 N N . GLU B 1 208 ? 40.589 -6.429 -40.451 1.00 28.85 208 GLU B N 1
ATOM 5656 C CA . GLU B 1 208 ? 40.243 -6.746 -41.827 1.00 38.13 208 GLU B CA 1
ATOM 5657 C C . GLU B 1 208 ? 41.501 -7.005 -42.663 1.00 40.97 208 GLU B C 1
ATOM 5658 O O . GLU B 1 208 ? 41.534 -7.921 -43.493 1.00 40.75 208 GLU B O 1
ATOM 5664 N N . ALA B 1 209 ? 42.520 -6.172 -42.460 1.00 39.53 209 ALA B N 1
ATOM 5665 C CA . ALA B 1 209 ? 43.775 -6.282 -43.207 1.00 40.12 209 ALA B CA 1
ATOM 5666 C C . ALA B 1 209 ? 44.650 -7.436 -42.719 1.00 37.23 209 ALA B C 1
ATOM 5667 O O . ALA B 1 209 ? 45.692 -7.712 -43.313 1.00 40.81 209 ALA B O 1
ATOM 5669 N N . GLY B 1 210 ? 44.208 -8.117 -41.657 1.00 30.09 210 GLY B N 1
ATOM 5670 C CA . GLY B 1 210 ? 44.919 -9.246 -41.077 1.00 32.54 210 GLY B CA 1
ATOM 5671 C C . GLY B 1 210 ? 46.131 -8.956 -40.206 1.00 34.84 210 GLY B C 1
ATOM 5672 O O . GLY B 1 210 ? 47.015 -9.814 -40.039 1.00 32.17 210 GLY B O 1
ATOM 5673 N N . GLU B 1 211 ? 46.156 -7.760 -39.620 1.00 31.73 211 GLU B N 1
ATOM 5674 C CA . GLU B 1 211 ? 47.210 -7.374 -38.679 1.00 29.32 211 GLU B CA 1
ATOM 5675 C C . GLU B 1 211 ? 46.864 -7.804 -37.252 1.00 30.46 211 GLU B C 1
ATOM 5676 O O . GLU B 1 211 ? 47.736 -7.848 -36.374 1.00 30.13 211 GLU B O 1
ATOM 5682 N N . ILE B 1 212 ? 45.595 -8.122 -37.019 1.00 26.17 212 ILE B N 1
ATOM 5683 C CA . ILE B 1 212 ? 45.178 -8.738 -35.751 1.00 27.81 212 ILE B CA 1
ATOM 5684 C C . ILE B 1 212 ? 44.234 -9.923 -36.003 1.00 28.67 212 ILE B C 1
ATOM 5685 O O . ILE B 1 212 ? 43.495 -9.928 -36.989 1.00 27.99 212 ILE B O 1
ATOM 5690 N N . ASP B 1 213 ? 44.315 -10.937 -35.133 1.00 24.94 213 ASP B N 1
ATOM 5691 C CA . ASP B 1 213 ? 43.605 -12.213 -35.310 1.00 26.70 213 ASP B CA 1
ATOM 5692 C C . ASP B 1 213 ? 42.422 -12.402 -34.364 1.00 26.39 213 ASP B C 1
ATOM 5693 O O . ASP B 1 213 ? 41.524 -13.188 -34.642 1.00 21.95 213 ASP B O 1
ATOM 5698 N N . LEU B 1 214 ? 42.443 -11.685 -33.247 1.00 21.54 214 LEU B N 1
ATOM 5699 C CA . LEU B 1 214 ? 41.455 -11.865 -32.178 1.00 17.92 214 LEU B CA 1
ATOM 5700 C C . LEU B 1 214 ? 41.137 -10.532 -31.545 1.00 21.77 214 LEU B C 1
ATOM 5701 O O . LEU B 1 214 ? 42.039 -9.726 -31.290 1.00 22.82 214 LEU B O 1
ATOM 5706 N N . ILE B 1 215 ? 39.841 -10.301 -31.334 1.00 19.96 215 ILE B N 1
ATOM 5707 C CA . ILE B 1 215 ? 39.331 -9.195 -30.540 1.00 21.04 215 ILE B CA 1
ATOM 5708 C C . ILE B 1 215 ? 38.520 -9.845 -29.420 1.00 21.94 215 ILE B C 1
ATOM 5709 O O . ILE B 1 215 ? 37.709 -10.724 -29.683 1.00 20.99 215 ILE B O 1
ATOM 5714 N N . TYR B 1 216 ? 38.761 -9.448 -28.175 1.00 21.68 216 TYR B N 1
ATOM 5715 C CA . TYR B 1 216 ? 38.116 -10.083 -27.017 1.00 20.08 216 TYR B CA 1
ATOM 5716 C C . TYR B 1 216 ? 37.880 -9.024 -25.963 1.00 22.66 216 TYR B C 1
ATOM 5717 O O . TYR B 1 216 ? 38.782 -8.249 -25.649 1.00 21.26 216 TYR B O 1
ATOM 5726 N N . GLY B 1 217 ? 36.666 -8.967 -25.422 1.00 20.12 217 GLY B N 1
ATOM 5727 C CA . GLY B 1 217 ? 36.395 -8.023 -24.353 1.00 25.44 217 GLY B CA 1
ATOM 5728 C C . GLY B 1 217 ? 34.931 -7.949 -24.009 1.00 26.27 217 GLY B C 1
ATOM 5729 O O . GLY B 1 217 ? 34.106 -8.549 -24.697 1.00 24.32 217 GLY B O 1
ATOM 5730 N N . THR B 1 218 ? 34.612 -7.206 -22.949 1.00 24.67 218 THR B N 1
ATOM 5731 C CA . THR B 1 218 ? 33.230 -6.933 -22.578 1.00 27.77 218 THR B CA 1
ATOM 5732 C C . THR B 1 218 ? 32.824 -5.546 -23.085 1.00 34.40 218 THR B C 1
ATOM 5733 O O . THR B 1 218 ? 33.421 -5.038 -24.031 1.00 32.93 218 THR B O 1
ATOM 5737 N N . GLU B 1 219 ? 31.826 -4.933 -22.451 1.00 43.32 219 GLU B N 1
ATOM 5738 C CA . GLU B 1 219 ? 31.310 -3.621 -22.870 1.00 48.92 219 GLU B CA 1
ATOM 5739 C C . GLU B 1 219 ? 32.388 -2.564 -23.145 1.00 52.12 219 GLU B C 1
ATOM 5740 O O . GLU B 1 219 ? 32.203 -1.682 -23.988 1.00 51.39 219 GLU B O 1
ATOM 5746 N N . GLY B 1 220 ? 33.499 -2.646 -22.418 1.00 51.60 220 GLY B N 1
ATOM 5747 C CA . GLY B 1 220 ? 34.569 -1.672 -22.537 1.00 50.20 220 GLY B CA 1
ATOM 5748 C C . GLY B 1 220 ? 35.177 -1.593 -23.923 1.00 48.14 220 GLY B C 1
ATOM 5749 O O . GLY B 1 220 ? 34.878 -0.685 -24.695 1.00 51.56 220 GLY B O 1
ATOM 5750 N N . PRO B 1 221 ? 36.043 -2.557 -24.248 1.00 48.23 221 PRO B N 1
ATOM 5751 C CA . PRO B 1 221 ? 36.766 -2.541 -25.524 1.00 45.84 221 PRO B CA 1
ATOM 5752 C C . PRO B 1 221 ? 35.896 -2.845 -26.750 1.00 43.31 221 PRO B C 1
ATOM 5753 O O . PRO B 1 221 ? 36.294 -2.463 -27.845 1.00 39.36 221 PRO B O 1
ATOM 5757 N N . ILE B 1 222 ? 34.756 -3.519 -26.590 1.00 39.41 222 ILE B N 1
ATOM 5758 C CA . ILE B 1 222 ? 33.930 -3.880 -27.752 1.00 32.78 222 ILE B CA 1
ATOM 5759 C C . ILE B 1 222 ? 32.491 -3.396 -27.640 1.00 36.82 222 ILE B C 1
ATOM 5760 O O . ILE B 1 222 ? 31.760 -3.807 -26.744 1.00 34.88 222 ILE B O 1
ATOM 5765 N N . SER B 1 223 ? 32.079 -2.545 -28.576 1.00 29.63 223 SER B N 1
ATOM 5766 C CA . SER B 1 223 ? 30.705 -2.058 -28.641 1.00 33.72 223 SER B CA 1
ATOM 5767 C C . SER B 1 223 ? 29.783 -3.115 -29.256 1.00 35.06 223 SER B C 1
ATOM 5768 O O . SER B 1 223 ? 30.247 -3.983 -29.981 1.00 30.07 223 SER B O 1
ATOM 5771 N N . PRO B 1 224 ? 28.482 -3.083 -28.913 1.00 31.84 224 PRO B N 1
ATOM 5772 C CA . PRO B 1 224 ? 27.517 -3.938 -29.622 1.00 29.85 224 PRO B CA 1
ATOM 5773 C C . PRO B 1 224 ? 27.579 -3.741 -31.137 1.00 28.44 224 PRO B C 1
ATOM 5774 O O . PRO B 1 224 ? 27.509 -4.732 -31.867 1.00 26.13 224 PRO B O 1
ATOM 5778 N N . ASP B 1 225 ? 27.703 -2.492 -31.583 1.00 29.14 225 ASP B N 1
ATOM 5779 C CA . ASP B 1 225 ? 27.862 -2.165 -33.010 1.00 34.54 225 ASP B CA 1
ATOM 5780 C C . ASP B 1 225 ? 29.015 -2.893 -33.695 1.00 36.55 225 ASP B C 1
ATOM 5781 O O . ASP B 1 225 ? 28.874 -3.382 -34.825 1.00 33.87 225 ASP B O 1
ATOM 5786 N N . THR B 1 226 ? 30.178 -2.885 -33.047 1.00 35.51 226 THR B N 1
ATOM 5787 C CA . THR B 1 226 ? 31.362 -3.541 -33.597 1.00 32.67 226 THR B CA 1
ATOM 5788 C C . THR B 1 226 ? 31.109 -5.039 -33.756 1.00 29.82 226 THR B C 1
ATOM 5789 O O . THR B 1 226 ? 31.415 -5.619 -34.794 1.00 29.79 226 THR B O 1
ATOM 5793 N N . PHE B 1 227 ? 30.538 -5.655 -32.725 1.00 27.91 227 PHE B N 1
ATOM 5794 C CA . PHE B 1 227 ? 30.258 -7.092 -32.756 1.00 24.00 227 PHE B CA 1
ATOM 5795 C C . PHE B 1 227 ? 29.248 -7.380 -33.853 1.00 27.60 227 PHE B C 1
ATOM 5796 O O . PHE B 1 227 ? 29.389 -8.339 -34.614 1.00 26.73 227 PHE B O 1
ATOM 5804 N N . GLU B 1 228 ? 28.231 -6.532 -33.943 1.00 25.29 228 GLU B N 1
ATOM 5805 C CA . GLU B 1 228 ? 27.200 -6.706 -34.951 1.00 26.89 228 GLU B CA 1
ATOM 5806 C C . GLU B 1 228 ? 27.790 -6.613 -36.347 1.00 28.60 228 GLU B C 1
ATOM 5807 O O . GLU B 1 228 ? 27.486 -7.441 -37.209 1.00 29.18 228 GLU B O 1
ATOM 5813 N N . ARG B 1 229 ? 28.612 -5.586 -36.563 1.00 30.47 229 ARG B N 1
ATOM 5814 C CA . ARG B 1 229 ? 29.225 -5.349 -37.867 1.00 31.55 229 ARG B CA 1
ATOM 5815 C C . ARG B 1 229 ? 29.989 -6.582 -38.336 1.00 33.29 229 ARG B C 1
ATOM 5816 O O . ARG B 1 229 ? 29.878 -6.974 -39.493 1.00 31.70 229 ARG B O 1
ATOM 5824 N N . PHE B 1 230 ? 30.762 -7.196 -37.442 1.00 27.51 230 PHE B N 1
ATOM 5825 C CA . PHE B 1 230 ? 31.505 -8.401 -37.816 1.00 30.31 230 PHE B CA 1
ATOM 5826 C C . PHE B 1 230 ? 30.648 -9.668 -37.878 1.00 31.73 230 PHE B C 1
ATOM 5827 O O . PHE B 1 230 ? 30.901 -10.521 -38.728 1.00 29.05 230 PHE B O 1
ATOM 5835 N N . GLN B 1 231 ? 29.667 -9.831 -36.985 1.00 25.71 231 GLN B N 1
ATOM 5836 C CA . GLN B 1 231 ? 28.912 -11.093 -37.000 1.00 27.48 231 GLN B CA 1
ATOM 5837 C C . GLN B 1 231 ? 28.011 -11.168 -38.234 1.00 33.30 231 GLN B C 1
ATOM 5838 O O . GLN B 1 231 ? 27.694 -12.262 -38.714 1.00 36.61 231 GLN B O 1
ATOM 5844 N N . LYS B 1 232 ? 27.630 -10.025 -38.793 1.00 31.03 232 LYS B N 1
ATOM 5845 C CA . LYS B 1 232 ? 26.722 -10.094 -39.944 1.00 37.65 232 LYS B CA 1
ATOM 5846 C C . LYS B 1 232 ? 27.455 -10.453 -41.241 1.00 37.74 232 LYS B C 1
ATOM 5847 O O . LYS B 1 232 ? 26.829 -10.905 -42.196 1.00 39.02 232 LYS B O 1
ATOM 5853 N N . MET B 1 233 ? 28.773 -10.270 -41.272 1.00 35.50 233 MET B N 1
ATOM 5854 C CA . MET B 1 233 ? 29.555 -10.630 -42.456 1.00 38.54 233 MET B CA 1
ATOM 5855 C C . MET B 1 233 ? 29.627 -12.140 -42.693 1.00 39.78 233 MET B C 1
ATOM 5856 O O . MET B 1 233 ? 29.673 -12.583 -43.841 1.00 40.58 233 MET B O 1
ATOM 5861 N N . GLY B 1 234 ? 29.594 -12.924 -41.622 1.00 36.47 234 GLY B N 1
ATOM 5862 C CA . GLY B 1 234 ? 29.572 -14.375 -41.734 1.00 40.55 234 GLY B CA 1
ATOM 5863 C C . GLY B 1 234 ? 30.877 -15.026 -42.167 1.00 40.63 234 GLY B C 1
ATOM 5864 O O . GLY B 1 234 ? 30.881 -16.177 -42.608 1.00 47.18 234 GLY B O 1
ATOM 5865 N N . ILE B 1 235 ? 31.983 -14.292 -42.078 1.00 36.76 235 ILE B N 1
ATOM 5866 C CA . ILE B 1 235 ? 33.277 -14.828 -42.501 1.00 29.50 235 ILE B CA 1
ATOM 5867 C C . ILE B 1 235 ? 34.237 -14.972 -41.323 1.00 28.99 235 ILE B C 1
ATOM 5868 O O . ILE B 1 235 ? 35.328 -15.519 -41.465 1.00 27.62 235 ILE B O 1
ATOM 5873 N N . TYR B 1 236 ? 33.830 -14.475 -40.159 1.00 25.74 236 TYR B N 1
ATOM 5874 C CA . TYR B 1 236 ? 34.653 -14.581 -38.969 1.00 23.85 236 TYR B CA 1
ATOM 5875 C C . TYR B 1 236 ? 33.974 -15.452 -37.922 1.00 26.65 236 TYR B C 1
ATOM 5876 O O . TYR B 1 236 ? 32.786 -15.743 -38.020 1.00 29.38 236 TYR B O 1
ATOM 5885 N N . ASN B 1 237 ? 34.726 -15.864 -36.909 1.00 30.48 237 ASN B N 1
ATOM 5886 C CA . ASN B 1 237 ? 34.117 -16.543 -35.774 1.00 29.43 237 ASN B CA 1
ATOM 5887 C C . ASN B 1 237 ? 33.729 -15.517 -34.707 1.00 29.76 237 ASN B C 1
ATOM 5888 O O . ASN B 1 237 ? 34.572 -14.762 -34.230 1.00 28.09 237 ASN B O 1
ATOM 5893 N N . THR B 1 238 ? 32.451 -15.496 -34.341 1.00 26.78 238 THR B N 1
ATOM 5894 C CA . THR B 1 238 ? 31.960 -14.570 -33.336 1.00 28.29 238 THR B CA 1
ATOM 5895 C C . THR B 1 238 ? 31.222 -15.387 -32.290 1.00 28.66 238 THR B C 1
ATOM 5896 O O . THR B 1 238 ? 30.325 -16.158 -32.630 1.00 30.28 238 THR B O 1
ATOM 5900 N N . GLU B 1 239 ? 31.618 -15.227 -31.027 1.00 27.84 239 GLU B N 1
ATOM 5901 C CA . GLU B 1 239 ? 31.037 -15.987 -29.912 1.00 25.45 239 GLU B CA 1
ATOM 5902 C C . GLU B 1 239 ? 30.872 -15.142 -28.652 1.00 23.77 239 GLU B C 1
ATOM 5903 O O . GLU B 1 239 ? 31.476 -14.076 -28.528 1.00 21.62 239 GLU B O 1
ATOM 5909 N N . LEU B 1 240 ? 30.078 -15.649 -27.708 1.00 22.86 240 LEU B N 1
ATOM 5910 C CA . LEU B 1 240 ? 29.815 -14.967 -26.439 1.00 25.75 240 LEU B CA 1
ATOM 5911 C C . LEU B 1 240 ? 30.069 -15.896 -25.252 1.00 25.49 240 LEU B C 1
ATOM 5912 O O . LEU B 1 240 ? 29.839 -17.101 -25.339 1.00 24.77 240 LEU B O 1
ATOM 5917 N N . SER B 1 241 ? 30.528 -15.342 -24.138 1.00 24.89 241 SER B N 1
ATOM 5918 C CA . SER B 1 241 ? 30.770 -16.163 -22.963 1.00 26.15 241 SER B CA 1
ATOM 5919 C C . SER B 1 241 ? 29.486 -16.478 -22.207 1.00 27.46 241 SER B C 1
ATOM 5920 O O . SER B 1 241 ? 28.395 -16.045 -22.580 1.00 25.06 241 SER B O 1
ATOM 5923 N N . GLU B 1 242 ? 29.638 -17.224 -21.117 1.00 32.57 242 GLU B N 1
ATOM 5924 C CA . GLU B 1 242 ? 28.586 -17.382 -20.123 1.00 31.96 242 GLU B CA 1
ATOM 5925 C C . GLU B 1 242 ? 28.446 -16.068 -19.348 1.00 28.91 242 GLU B C 1
ATOM 5926 O O . GLU B 1 242 ? 29.318 -15.204 -19.465 1.00 24.61 242 GLU B O 1
ATOM 5932 N N . PRO B 1 243 ? 27.334 -15.888 -18.605 1.00 25.94 243 PRO B N 1
ATOM 5933 C CA . PRO B 1 243 ? 27.125 -14.624 -17.883 1.00 24.24 243 PRO B CA 1
ATOM 5934 C C . PRO B 1 243 ? 28.287 -14.211 -16.982 1.00 24.14 243 PRO B C 1
ATOM 5935 O O . PRO B 1 243 ? 28.832 -15.042 -16.255 1.00 27.97 243 PRO B O 1
ATOM 5939 N N . LEU B 1 244 ? 28.618 -12.923 -16.995 1.00 24.82 244 LEU B N 1
ATOM 5940 C CA . LEU B 1 244 ? 29.683 -12.404 -16.139 1.00 27.78 244 LEU B CA 1
ATOM 5941 C C . LEU B 1 244 ? 29.204 -11.541 -14.976 1.00 36.79 244 LEU B C 1
ATOM 5942 O O . LEU B 1 244 ? 29.634 -11.744 -13.833 1.00 45.80 244 LEU B O 1
ATOM 5947 N N . GLU B 1 245 ? 28.370 -10.552 -15.276 1.00 24.80 245 GLU B N 1
ATOM 5948 C CA . GLU B 1 245 ? 27.727 -9.723 -14.265 1.00 26.77 245 GLU B CA 1
ATOM 5949 C C . GLU B 1 245 ? 26.352 -9.357 -14.783 1.00 27.25 245 GLU B C 1
ATOM 5950 O O . GLU B 1 245 ? 26.084 -9.486 -15.986 1.00 25.46 245 GLU B O 1
ATOM 5956 N N . THR B 1 246 ? 25.479 -8.917 -13.885 1.00 24.37 246 THR B N 1
ATOM 5957 C CA . THR B 1 246 ? 24.096 -8.622 -14.254 1.00 23.20 246 THR B CA 1
ATOM 5958 C C . THR B 1 246 ? 23.820 -7.125 -14.270 1.00 23.39 246 THR B C 1
ATOM 5959 O O . THR B 1 246 ? 24.159 -6.415 -13.331 1.00 24.66 246 THR B O 1
ATOM 5963 N N . ARG B 1 247 ? 23.193 -6.642 -15.333 1.00 22.27 247 ARG B N 1
ATOM 5964 C CA . ARG B 1 247 ? 22.684 -5.275 -15.340 1.00 22.68 247 ARG B CA 1
ATOM 5965 C C . ARG B 1 247 ? 21.239 -5.307 -14.857 1.00 22.42 247 ARG B C 1
ATOM 5966 O O . ARG B 1 247 ? 20.449 -6.105 -15.342 1.00 21.58 247 ARG B O 1
ATOM 5974 N N . VAL B 1 248 ? 20.889 -4.445 -13.910 1.00 23.40 248 VAL B N 1
ATOM 5975 C CA . VAL B 1 248 ? 19.531 -4.436 -13.382 1.00 23.26 248 VAL B CA 1
ATOM 5976 C C . VAL B 1 248 ? 19.012 -3.018 -13.267 1.00 24.09 248 VAL B C 1
ATOM 5977 O O . VAL B 1 248 ? 19.781 -2.058 -13.339 1.00 26.66 248 VAL B O 1
ATOM 5981 N N . LEU B 1 249 ? 17.700 -2.902 -13.092 1.00 25.76 249 LEU B N 1
ATOM 5982 C CA . LEU B 1 249 ? 17.108 -1.709 -12.495 1.00 31.20 249 LEU B CA 1
ATOM 5983 C C . LEU B 1 249 ? 16.800 -2.008 -11.042 1.00 30.72 249 LEU B C 1
ATOM 5984 O O . LEU B 1 249 ? 16.145 -3.008 -10.736 1.00 30.34 249 LEU B O 1
ATOM 5989 N N . ALA B 1 250 ? 17.284 -1.162 -10.138 1.00 31.04 250 ALA B N 1
ATOM 5990 C CA . ALA B 1 250 ? 16.815 -1.216 -8.766 1.00 28.11 250 ALA B CA 1
ATOM 5991 C C . ALA B 1 250 ? 15.509 -0.443 -8.681 1.00 28.46 250 ALA B C 1
ATOM 5992 O O . ALA B 1 250 ? 15.438 0.703 -9.124 1.00 29.77 250 ALA B O 1
ATOM 5994 N N . LEU B 1 251 ? 14.481 -1.063 -8.105 1.00 27.74 251 LEU B N 1
ATOM 5995 C CA . LEU B 1 251 ? 13.187 -0.416 -7.989 1.00 27.93 251 LEU B CA 1
ATOM 5996 C C . LEU B 1 251 ? 13.022 0.052 -6.552 1.00 29.48 251 LEU B C 1
ATOM 5997 O O . LEU B 1 251 ? 13.269 -0.711 -5.621 1.00 29.85 251 LEU B O 1
ATOM 6002 N N . ASN B 1 252 ? 12.613 1.300 -6.366 1.00 26.88 252 ASN B N 1
ATOM 6003 C CA . ASN B 1 252 ? 12.669 1.880 -5.025 1.00 31.23 252 ASN B CA 1
ATOM 6004 C C . ASN B 1 252 ? 11.440 1.501 -4.219 1.00 34.20 252 ASN B C 1
ATOM 6005 O O . ASN B 1 252 ? 10.358 2.055 -4.424 1.00 33.44 252 ASN B O 1
ATOM 6010 N N . THR B 1 253 ? 11.619 0.552 -3.299 1.00 29.75 253 THR B N 1
ATOM 6011 C CA . THR B 1 253 ? 10.527 0.099 -2.444 1.00 34.24 253 THR B CA 1
ATOM 6012 C C . THR B 1 253 ? 10.141 1.148 -1.411 1.00 37.37 253 THR B C 1
ATOM 6013 O O . THR B 1 253 ? 9.159 0.974 -0.679 1.00 37.23 253 THR B O 1
ATOM 6017 N N . ASN B 1 254 ? 10.895 2.241 -1.358 1.00 37.39 254 ASN B N 1
ATOM 6018 C CA . ASN B 1 254 ? 10.715 3.232 -0.303 1.00 42.87 254 ASN B CA 1
ATOM 6019 C C . ASN B 1 254 ? 10.306 4.599 -0.856 1.00 48.59 254 ASN B C 1
ATOM 6020 O O . ASN B 1 254 ? 10.286 5.593 -0.128 1.00 52.62 254 ASN B O 1
ATOM 6025 N N . HIS B 1 255 ? 9.992 4.641 -2.147 1.00 50.02 255 HIS B N 1
ATOM 6026 C CA . HIS B 1 255 ? 9.746 5.902 -2.847 1.00 53.18 255 HIS B CA 1
ATOM 6027 C C . HIS B 1 255 ? 8.855 5.722 -4.069 1.00 45.66 255 HIS B C 1
ATOM 6028 O O . HIS B 1 255 ? 9.028 4.777 -4.831 1.00 44.93 255 HIS B O 1
ATOM 6035 N N . GLY B 1 256 ? 7.900 6.630 -4.246 1.00 45.17 256 GLY B N 1
ATOM 6036 C CA . GLY B 1 256 ? 7.071 6.647 -5.443 1.00 44.07 256 GLY B CA 1
ATOM 6037 C C . GLY B 1 256 ? 6.129 5.472 -5.617 1.00 40.00 256 GLY B C 1
ATOM 6038 O O . GLY B 1 256 ? 5.782 4.787 -4.655 1.00 37.99 256 GLY B O 1
ATOM 6039 N N . ALA B 1 257 ? 5.687 5.258 -6.853 1.00 34.29 257 ALA B N 1
ATOM 6040 C CA . ALA B 1 257 ? 4.742 4.191 -7.137 1.00 33.14 257 ALA B CA 1
ATOM 6041 C C . ALA B 1 257 ? 5.360 2.817 -6.937 1.00 30.95 257 ALA B C 1
ATOM 6042 O O . ALA B 1 257 ? 4.637 1.838 -6.743 1.00 31.31 257 ALA B O 1
ATOM 6044 N N . THR B 1 258 ? 6.691 2.748 -6.979 1.00 30.08 258 THR B N 1
ATOM 6045 C CA . THR B 1 258 ? 7.404 1.485 -6.799 1.00 28.28 258 THR B CA 1
ATOM 6046 C C . THR B 1 258 ? 7.392 0.992 -5.345 1.00 30.35 258 THR B C 1
ATOM 6047 O O . THR B 1 258 ? 7.897 -0.094 -5.044 1.00 28.96 258 THR B O 1
ATOM 6051 N N . LYS B 1 259 ? 6.823 1.789 -4.446 1.00 34.73 259 LYS B N 1
ATOM 6052 C CA . LYS B 1 259 ? 6.556 1.332 -3.081 1.00 35.82 259 LYS B CA 1
ATOM 6053 C C . LYS B 1 259 ? 5.642 0.107 -3.072 1.00 33.39 259 LYS B C 1
ATOM 6054 O O . LYS B 1 259 ? 5.687 -0.720 -2.157 1.00 35.76 259 LYS B O 1
ATOM 6060 N N . ASP B 1 260 ? 4.819 0.006 -4.108 1.00 31.11 260 ASP B N 1
ATOM 6061 C CA . ASP B 1 260 ? 3.769 -0.997 -4.209 1.00 40.45 260 ASP B CA 1
ATOM 6062 C C . ASP B 1 260 ? 4.281 -2.265 -4.883 1.00 35.19 260 ASP B C 1
ATOM 6063 O O . ASP B 1 260 ? 4.710 -2.205 -6.023 1.00 28.45 260 ASP B O 1
ATOM 6068 N N . LEU B 1 261 ? 4.230 -3.403 -4.186 1.00 30.76 261 LEU B N 1
ATOM 6069 C CA . LEU B 1 261 ? 4.690 -4.684 -4.758 1.00 28.08 261 LEU B CA 1
ATOM 6070 C C . LEU B 1 261 ? 4.037 -5.027 -6.102 1.00 30.49 261 LEU B C 1
ATOM 6071 O O . LEU B 1 261 ? 4.690 -5.554 -7.019 1.00 27.26 261 LEU B O 1
ATOM 6076 N N . ALA B 1 262 ? 2.747 -4.729 -6.226 1.00 29.41 262 ALA B N 1
ATOM 6077 C CA . ALA B 1 262 ? 2.035 -4.980 -7.476 1.00 28.40 262 ALA B CA 1
ATOM 6078 C C . ALA B 1 262 ? 2.647 -4.207 -8.648 1.00 32.89 262 ALA B C 1
ATOM 6079 O O . ALA B 1 262 ? 2.763 -4.731 -9.758 1.00 28.98 262 ALA B O 1
ATOM 6081 N N . VAL B 1 263 ? 3.026 -2.957 -8.409 1.00 32.68 263 VAL B N 1
ATOM 6082 C CA . VAL B 1 263 ? 3.700 -2.160 -9.439 1.00 28.76 263 VAL B CA 1
ATOM 6083 C C . VAL B 1 263 ? 5.079 -2.731 -9.828 1.00 29.18 263 VAL B C 1
ATOM 6084 O O . VAL B 1 263 ? 5.425 -2.785 -11.016 1.00 26.80 263 VAL B O 1
ATOM 6088 N N . ARG B 1 264 ? 5.870 -3.149 -8.836 1.00 27.62 264 ARG B N 1
ATOM 6089 C CA . ARG B 1 264 ? 7.186 -3.732 -9.117 1.00 23.14 264 ARG B CA 1
ATOM 6090 C C . ARG B 1 264 ? 7.042 -5.037 -9.900 1.00 24.80 264 ARG B C 1
ATOM 6091 O O . ARG B 1 264 ? 7.817 -5.313 -10.820 1.00 24.59 264 ARG B O 1
ATOM 6099 N N . LYS B 1 265 ? 6.049 -5.843 -9.538 1.00 26.69 265 LYS B N 1
ATOM 6100 C CA . LYS B 1 265 ? 5.785 -7.069 -10.281 1.00 28.58 265 LYS B CA 1
ATOM 6101 C C . LYS B 1 265 ? 5.352 -6.745 -11.709 1.00 26.71 265 LYS B C 1
ATOM 6102 O O . LYS B 1 265 ? 5.863 -7.337 -12.659 1.00 24.28 265 LYS B O 1
ATOM 6108 N N . ALA B 1 266 ? 4.447 -5.782 -11.865 1.00 24.45 266 ALA B N 1
ATOM 6109 C CA . ALA B 1 266 ? 3.989 -5.369 -13.196 1.00 25.95 266 ALA B CA 1
ATOM 6110 C C . ALA B 1 266 ? 5.163 -4.960 -14.081 1.00 25.76 266 ALA B C 1
ATOM 6111 O O . ALA B 1 266 ? 5.253 -5.378 -15.233 1.00 22.78 266 ALA B O 1
ATOM 6113 N N . ILE B 1 267 ? 6.057 -4.144 -13.533 1.00 26.68 267 ILE B N 1
ATOM 6114 C CA . ILE B 1 267 ? 7.265 -3.720 -14.247 1.00 23.10 267 ILE B CA 1
ATOM 6115 C C . ILE B 1 267 ? 8.080 -4.928 -14.701 1.00 21.26 267 ILE B C 1
ATOM 6116 O O . ILE B 1 267 ? 8.504 -5.006 -15.856 1.00 20.83 267 ILE B O 1
ATOM 6121 N N . ASN B 1 268 ? 8.246 -5.905 -13.815 1.00 20.28 268 ASN B N 1
ATOM 6122 C CA . ASN B 1 268 ? 8.982 -7.104 -14.176 1.00 23.00 268 ASN B CA 1
ATOM 6123 C C . ASN B 1 268 ? 8.331 -7.897 -15.308 1.00 25.32 268 ASN B C 1
ATOM 6124 O O . ASN B 1 268 ? 9.023 -8.530 -16.097 1.00 26.89 268 ASN B O 1
ATOM 6129 N N . HIS B 1 269 ? 7.004 -7.848 -15.389 1.00 23.23 269 HIS B N 1
ATOM 6130 C CA . HIS B 1 269 ? 6.271 -8.582 -16.411 1.00 20.68 269 HIS B CA 1
ATOM 6131 C C . HIS B 1 269 ? 6.135 -7.806 -17.720 1.00 23.28 269 HIS B C 1
ATOM 6132 O O . HIS B 1 269 ? 5.779 -8.393 -18.731 1.00 21.48 269 HIS B O 1
ATOM 6139 N N . ALA B 1 270 ? 6.390 -6.498 -17.713 1.00 18.91 270 ALA B N 1
ATOM 6140 C CA . ALA B 1 270 ? 6.021 -5.671 -18.870 1.00 20.68 270 ALA B CA 1
ATOM 6141 C C . ALA B 1 270 ? 7.173 -5.261 -19.794 1.00 21.74 270 ALA B C 1
ATOM 6142 O O . ALA B 1 270 ? 6.935 -4.668 -20.840 1.00 20.91 270 ALA B O 1
ATOM 6144 N N . VAL B 1 271 ? 8.415 -5.547 -19.415 1.00 22.03 271 VAL B N 1
ATOM 6145 C CA . VAL B 1 271 ? 9.550 -5.226 -20.287 1.00 19.40 271 VAL B CA 1
ATOM 6146 C C . VAL B 1 271 ? 9.958 -6.432 -21.135 1.00 18.12 271 VAL B C 1
ATOM 6147 O O . VAL B 1 271 ? 10.237 -7.518 -20.617 1.00 20.99 271 VAL B O 1
ATOM 6151 N N . ASP B 1 272 ? 9.969 -6.245 -22.448 1.00 18.62 272 ASP B N 1
ATOM 6152 C CA . ASP B 1 272 ? 10.351 -7.310 -23.358 1.00 20.67 272 ASP B CA 1
ATOM 6153 C C . ASP B 1 272 ? 11.875 -7.333 -23.465 1.00 23.24 272 ASP B C 1
ATOM 6154 O O . ASP B 1 272 ? 12.457 -6.654 -24.318 1.00 20.95 272 ASP B O 1
ATOM 6159 N N . LYS B 1 273 ? 12.514 -8.098 -22.581 1.00 21.02 273 LYS B N 1
ATOM 6160 C CA . LYS B 1 273 ? 13.969 -8.150 -22.539 1.00 19.80 273 LYS B CA 1
ATOM 6161 C C . LYS B 1 273 ? 14.583 -8.774 -23.795 1.00 21.15 273 LYS B C 1
ATOM 6162 O O . LYS B 1 273 ? 15.665 -8.369 -24.238 1.00 22.00 273 LYS B O 1
ATOM 6168 N N . ASP B 1 274 ? 13.918 -9.779 -24.354 1.00 21.95 274 ASP B N 1
ATOM 6169 C CA . ASP B 1 274 ? 14.454 -10.422 -25.544 1.00 21.45 274 ASP B CA 1
ATOM 6170 C C . ASP B 1 274 ? 14.563 -9.435 -26.699 1.00 22.62 274 ASP B C 1
ATOM 6171 O O . ASP B 1 274 ? 15.558 -9.435 -27.427 1.00 22.19 274 ASP B O 1
ATOM 6176 N N . THR B 1 275 ? 13.553 -8.585 -26.849 1.00 22.36 275 THR B N 1
ATOM 6177 C CA . THR B 1 275 ? 13.560 -7.569 -27.902 1.00 23.27 275 THR B CA 1
ATOM 6178 C C . THR B 1 275 ? 14.560 -6.457 -27.611 1.00 19.82 275 THR B C 1
ATOM 6179 O O . THR B 1 275 ? 15.212 -5.961 -28.517 1.00 21.44 275 THR B O 1
ATOM 6183 N N . MET B 1 276 ? 14.694 -6.077 -26.346 1.00 20.18 276 MET B N 1
ATOM 6184 C CA . MET B 1 276 ? 15.703 -5.099 -25.972 1.00 20.44 276 MET B CA 1
ATOM 6185 C C . MET B 1 276 ? 17.106 -5.609 -26.345 1.00 19.17 276 MET B C 1
ATOM 6186 O O . MET B 1 276 ? 17.917 -4.895 -26.922 1.00 18.35 276 MET B O 1
ATOM 6191 N N . ILE B 1 277 ? 17.386 -6.861 -26.022 1.00 19.32 277 ILE B N 1
ATOM 6192 C CA . ILE B 1 277 ? 18.683 -7.449 -26.358 1.00 20.11 277 ILE B CA 1
ATOM 6193 C C . ILE B 1 277 ? 18.864 -7.528 -27.875 1.00 23.63 277 ILE B C 1
ATOM 6194 O O . ILE B 1 277 ? 19.940 -7.231 -28.414 1.00 20.66 277 ILE B O 1
ATOM 6199 N N . ALA B 1 278 ? 17.805 -7.921 -28.568 1.00 17.80 278 ALA B N 1
ATOM 6200 C CA . ALA B 1 278 ? 17.886 -8.051 -30.030 1.00 21.17 278 ALA B CA 1
ATOM 6201 C C . ALA B 1 278 ? 18.139 -6.720 -30.736 1.00 25.07 278 ALA B C 1
ATOM 6202 O O . ALA B 1 278 ? 18.815 -6.683 -31.763 1.00 28.43 278 ALA B O 1
ATOM 6204 N N . THR B 1 279 ? 17.597 -5.627 -30.204 1.00 21.95 279 THR B N 1
ATOM 6205 C CA . THR B 1 279 ? 17.635 -4.372 -30.959 1.00 22.47 279 THR B CA 1
ATOM 6206 C C . THR B 1 279 ? 18.800 -3.490 -30.545 1.00 27.89 279 THR B C 1
ATOM 6207 O O . THR B 1 279 ? 19.703 -3.252 -31.344 1.00 33.58 279 THR B O 1
ATOM 6211 N N . VAL B 1 280 ? 18.838 -3.056 -29.292 1.00 24.77 280 VAL B N 1
ATOM 6212 C CA . VAL B 1 280 ? 19.903 -2.135 -28.886 1.00 22.62 280 VAL B CA 1
ATOM 6213 C C . VAL B 1 280 ? 21.235 -2.828 -28.594 1.00 23.73 280 VAL B C 1
ATOM 6214 O O . VAL B 1 280 ? 22.282 -2.196 -28.708 1.00 26.20 280 VAL B O 1
ATOM 6218 N N . LEU B 1 281 ? 21.215 -4.098 -28.188 1.00 21.30 281 LEU B N 1
ATOM 6219 C CA . LEU B 1 281 ? 22.463 -4.778 -27.843 1.00 21.41 281 LEU B CA 1
ATOM 6220 C C . LEU B 1 281 ? 22.928 -5.760 -28.921 1.00 24.36 281 LEU B C 1
ATOM 6221 O O . LEU B 1 281 ? 23.961 -6.406 -28.752 1.00 25.19 281 LEU B O 1
ATOM 6226 N N . TYR B 1 282 ? 22.167 -5.875 -30.009 1.00 23.32 282 TYR B N 1
ATOM 6227 C CA . TYR B 1 282 ? 22.506 -6.790 -31.101 1.00 25.13 282 TYR B CA 1
ATOM 6228 C C . TYR B 1 282 ? 22.876 -8.197 -30.632 1.00 26.93 282 TYR B C 1
ATOM 6229 O O . TYR B 1 282 ? 23.822 -8.804 -31.145 1.00 28.71 282 TYR B O 1
ATOM 6238 N N . GLY B 1 283 ? 22.145 -8.702 -29.647 1.00 22.67 283 GLY B N 1
ATOM 6239 C CA . GLY B 1 283 ? 22.368 -10.049 -29.158 1.00 25.30 283 GLY B CA 1
ATOM 6240 C C . GLY B 1 283 ? 23.689 -10.280 -28.427 1.00 26.81 283 GLY B C 1
ATOM 6241 O O . GLY B 1 283 ? 24.081 -11.430 -28.229 1.00 29.68 283 GLY B O 1
ATOM 6242 N N . THR B 1 284 ? 24.375 -9.214 -28.014 1.00 23.12 284 THR B N 1
ATOM 6243 C CA . THR B 1 284 ? 25.669 -9.377 -27.334 1.00 22.05 284 THR B CA 1
ATOM 6244 C C . THR B 1 284 ? 25.552 -9.645 -25.832 1.00 22.83 284 THR B C 1
ATOM 6245 O O . THR B 1 284 ? 26.553 -9.872 -25.174 1.00 22.88 284 THR B O 1
ATOM 6249 N N . GLN B 1 285 ? 24.338 -9.658 -25.291 1.00 19.86 285 GLN B N 1
ATOM 6250 C CA . GLN B 1 285 ? 24.161 -9.980 -23.870 1.00 20.26 285 GLN B CA 1
ATOM 6251 C C . GLN B 1 285 ? 23.013 -10.961 -23.730 1.00 23.69 285 GLN B C 1
ATOM 6252 O O . GLN B 1 285 ? 22.234 -11.142 -24.659 1.00 24.76 285 GLN B O 1
ATOM 6258 N N . LYS B 1 286 ? 22.918 -11.625 -22.587 1.00 24.25 286 LYS B N 1
ATOM 6259 C CA . LYS B 1 286 ? 21.890 -12.645 -22.420 1.00 24.91 286 LYS B CA 1
ATOM 6260 C C . LYS B 1 286 ? 20.800 -12.167 -21.475 1.00 23.83 286 LYS B C 1
ATOM 6261 O O . LYS B 1 286 ? 21.072 -11.383 -20.567 1.00 22.72 286 LYS B O 1
ATOM 6267 N N . ARG B 1 287 ? 19.570 -12.631 -21.691 1.00 18.89 287 ARG B N 1
ATOM 6268 C CA . ARG B 1 287 ? 18.465 -12.256 -20.814 1.00 18.41 287 ARG B CA 1
ATOM 6269 C C . ARG B 1 287 ? 18.743 -12.697 -19.382 1.00 21.54 287 ARG B C 1
ATOM 6270 O O . ARG B 1 287 ? 19.126 -13.842 -19.146 1.00 24.24 287 ARG B O 1
ATOM 6278 N N . ALA B 1 288 ? 18.564 -11.780 -18.434 1.00 20.79 288 ALA B N 1
ATOM 6279 C CA . ALA B 1 288 ? 18.669 -12.110 -17.020 1.00 19.89 288 ALA B CA 1
ATOM 6280 C C . ALA B 1 288 ? 17.286 -12.073 -16.385 1.00 22.75 288 ALA B C 1
ATOM 6281 O O . ALA B 1 288 ? 16.571 -11.070 -16.489 1.00 25.68 288 ALA B O 1
ATOM 6283 N N . ASP B 1 289 ? 16.905 -13.161 -15.732 1.00 22.12 289 ASP B N 1
ATOM 6284 C CA . ASP B 1 289 ? 15.599 -13.204 -15.082 1.00 25.14 289 ASP B CA 1
ATOM 6285 C C . ASP B 1 289 ? 15.701 -13.158 -13.574 1.00 23.23 289 ASP B C 1
ATOM 6286 O O . ASP B 1 289 ? 14.686 -13.064 -12.887 1.00 21.20 289 ASP B O 1
ATOM 6291 N N . THR B 1 290 ? 16.932 -13.209 -13.079 1.00 21.01 290 THR B N 1
ATOM 6292 C CA . THR B 1 290 ? 17.217 -13.154 -11.644 1.00 21.83 290 THR B CA 1
ATOM 6293 C C . THR B 1 290 ? 18.380 -12.208 -11.405 1.00 24.12 290 THR B C 1
ATOM 6294 O O . THR B 1 290 ? 19.157 -11.940 -12.324 1.00 21.30 290 THR B O 1
ATOM 6298 N N . LEU B 1 291 ? 18.508 -11.699 -10.184 1.00 23.34 291 LEU B N 1
ATOM 6299 C CA . LEU B 1 291 ? 19.626 -10.816 -9.859 1.00 23.07 291 LEU B CA 1
ATOM 6300 C C . LEU B 1 291 ? 20.981 -11.475 -10.160 1.00 25.02 291 LEU B C 1
ATOM 6301 O O . LEU B 1 291 ? 21.879 -10.842 -10.732 1.00 23.44 291 LEU B O 1
ATOM 6306 N N . PHE B 1 292 ? 21.130 -12.742 -9.776 1.00 26.21 292 PHE B N 1
ATOM 6307 C CA . PHE B 1 292 ? 22.345 -13.499 -10.070 1.00 27.88 292 PHE B CA 1
ATOM 6308 C C . PHE B 1 292 ? 22.057 -14.702 -10.961 1.00 27.49 292 PHE B C 1
ATOM 6309 O O . PHE B 1 292 ? 21.046 -15.386 -10.789 1.00 24.19 292 PHE B O 1
ATOM 6317 N N . ALA B 1 293 ? 22.964 -14.974 -11.899 1.00 22.08 293 ALA B N 1
ATOM 6318 C CA . ALA B 1 293 ? 22.839 -16.138 -12.780 1.00 23.77 293 ALA B CA 1
ATOM 6319 C C . ALA B 1 293 ? 23.198 -17.421 -12.034 1.00 27.35 293 ALA B C 1
ATOM 6320 O O . ALA B 1 293 ? 23.732 -17.379 -10.936 1.00 26.85 293 ALA B O 1
ATOM 6322 N N . ASP B 1 294 ? 22.929 -18.572 -12.631 1.00 25.78 294 ASP B N 1
ATOM 6323 C CA . ASP B 1 294 ? 23.107 -19.798 -11.885 1.00 28.50 294 ASP B CA 1
ATOM 6324 C C . ASP B 1 294 ? 24.563 -20.281 -11.863 1.00 29.28 294 ASP B C 1
ATOM 6325 O O . ASP B 1 294 ? 24.859 -21.318 -11.262 1.00 33.79 294 ASP B O 1
ATOM 6330 N N . ASN B 1 295 ? 25.473 -19.519 -12.472 1.00 26.01 295 ASN B N 1
ATOM 6331 C CA . ASN B 1 295 ? 26.904 -19.815 -12.343 1.00 27.48 295 ASN B CA 1
ATOM 6332 C C . ASN B 1 295 ? 27.571 -18.986 -11.241 1.00 29.09 295 ASN B C 1
ATOM 6333 O O . ASN B 1 295 ? 28.792 -19.020 -11.076 1.00 27.37 295 ASN B O 1
ATOM 6338 N N . VAL B 1 296 ? 26.761 -18.267 -10.474 1.00 28.20 296 VAL B N 1
ATOM 6339 C CA . VAL B 1 296 ? 27.250 -17.491 -9.338 1.00 26.02 296 VAL B CA 1
ATOM 6340 C C . VAL B 1 296 ? 27.187 -18.350 -8.081 1.00 30.39 296 VAL B C 1
ATOM 6341 O O . VAL B 1 296 ? 26.186 -19.032 -7.858 1.00 31.05 296 VAL B O 1
ATOM 6345 N N . PRO B 1 297 ? 28.269 -18.359 -7.279 1.00 29.35 297 PRO B N 1
ATOM 6346 C CA . PRO B 1 297 ? 28.269 -19.151 -6.039 1.00 30.14 297 PRO B CA 1
ATOM 6347 C C . PRO B 1 297 ? 27.020 -18.914 -5.171 1.00 35.29 297 PRO B C 1
ATOM 6348 O O . PRO B 1 297 ? 26.652 -17.761 -4.932 1.00 32.33 297 PRO B O 1
ATOM 6352 N N . TYR B 1 298 ? 26.372 -20.006 -4.757 1.00 37.27 298 TYR B N 1
ATOM 6353 C CA . TYR B 1 298 ? 25.199 -19.996 -3.870 1.00 35.98 298 TYR B CA 1
ATOM 6354 C C . TYR B 1 298 ? 23.916 -19.457 -4.503 1.00 32.81 298 TYR B C 1
ATOM 6355 O O . TYR B 1 298 ? 22.903 -19.328 -3.815 1.00 31.44 298 TYR B O 1
ATOM 6364 N N . ALA B 1 299 ? 23.935 -19.158 -5.802 1.00 30.92 299 ALA B N 1
ATOM 6365 C CA . ALA B 1 299 ? 22.770 -18.542 -6.434 1.00 31.65 299 ALA B CA 1
ATOM 6366 C C . ALA B 1 299 ? 22.013 -19.505 -7.347 1.00 34.01 299 ALA B C 1
ATOM 6367 O O . ALA B 1 299 ? 21.041 -19.118 -7.993 1.00 34.57 299 ALA B O 1
ATOM 6369 N N . ASN B 1 300 ? 22.461 -20.752 -7.426 1.00 31.09 300 ASN B N 1
ATOM 6370 C CA . ASN B 1 300 ? 21.779 -21.715 -8.283 1.00 34.08 300 ASN B CA 1
ATOM 6371 C C . ASN B 1 300 ? 20.628 -22.352 -7.499 1.00 36.84 300 ASN B C 1
ATOM 6372 O O . ASN B 1 300 ? 20.744 -23.490 -7.036 1.00 38.72 300 ASN B O 1
ATOM 6377 N N . ILE B 1 301 ? 19.546 -21.598 -7.306 1.00 34.19 301 ILE B N 1
ATOM 6378 C CA . ILE B 1 301 ? 18.474 -22.022 -6.398 1.00 39.84 301 ILE B CA 1
ATOM 6379 C C . ILE B 1 301 ? 17.102 -22.201 -7.066 1.00 40.81 301 ILE B C 1
ATOM 6380 O O . ILE B 1 301 ? 16.104 -22.458 -6.389 1.00 34.78 301 ILE B O 1
ATOM 6385 N N . GLY B 1 302 ? 17.055 -22.086 -8.389 1.00 37.54 302 GLY B N 1
ATOM 6386 C CA . GLY B 1 302 ? 15.843 -22.398 -9.126 1.00 37.87 302 GLY B CA 1
ATOM 6387 C C . GLY B 1 302 ? 14.705 -21.396 -9.007 1.00 37.46 302 GLY B C 1
ATOM 6388 O O . GLY B 1 302 ? 13.534 -21.773 -9.090 1.00 38.87 302 GLY B O 1
ATOM 6389 N N . LEU B 1 303 ? 15.039 -20.119 -8.838 1.00 34.40 303 LEU B N 1
ATOM 6390 C CA . LEU B 1 303 ? 14.021 -19.068 -8.810 1.00 30.92 303 LEU B CA 1
ATOM 6391 C C . LEU B 1 303 ? 13.194 -19.055 -10.101 1.00 33.01 303 LEU B C 1
ATOM 6392 O O . LEU B 1 303 ? 13.704 -19.335 -11.187 1.00 30.22 303 LEU B O 1
ATOM 6397 N N . LYS B 1 304 ? 11.913 -18.735 -9.976 1.00 32.49 304 LYS B N 1
ATOM 6398 C CA . LYS B 1 304 ? 11.022 -18.706 -11.129 1.00 31.39 304 LYS B CA 1
ATOM 6399 C C . LYS B 1 304 ? 11.049 -17.334 -11.790 1.00 26.58 304 LYS B C 1
ATOM 6400 O O . LYS B 1 304 ? 10.838 -16.324 -11.126 1.00 31.14 304 LYS B O 1
ATOM 6406 N N . PRO B 1 305 ? 11.341 -17.290 -13.103 1.00 28.72 305 PRO B N 1
ATOM 6407 C CA . PRO B 1 305 ? 11.384 -16.018 -13.836 1.00 26.10 305 PRO B CA 1
ATOM 6408 C C . PRO B 1 305 ? 10.043 -15.287 -13.832 1.00 26.06 305 PRO B C 1
ATOM 6409 O O . PRO B 1 305 ? 8.998 -15.931 -13.810 1.00 28.56 305 PRO B O 1
ATOM 6413 N N . TYR B 1 306 ? 10.067 -13.959 -13.841 1.00 28.91 306 TYR B N 1
ATOM 6414 C CA . TYR B 1 306 ? 8.865 -13.206 -14.168 1.00 27.77 306 TYR B CA 1
ATOM 6415 C C . TYR B 1 306 ? 8.744 -13.236 -15.694 1.00 25.99 306 TYR B C 1
ATOM 6416 O O . TYR B 1 306 ? 9.578 -12.668 -16.385 1.00 25.81 306 TYR B O 1
ATOM 6425 N N . ALA B 1 307 ? 7.742 -13.925 -16.226 1.00 21.97 307 ALA B N 1
ATOM 6426 C CA . ALA B 1 307 ? 7.635 -14.034 -17.687 1.00 27.90 307 ALA B CA 1
ATOM 6427 C C . ALA B 1 307 ? 7.198 -12.709 -18.311 1.00 25.77 307 ALA B C 1
ATOM 6428 O O . ALA B 1 307 ? 6.493 -11.922 -17.679 1.00 24.39 307 ALA B O 1
ATOM 6430 N N . PHE B 1 308 ? 7.606 -12.462 -19.551 1.00 24.37 308 PHE B N 1
ATOM 6431 C CA . PHE B 1 308 ? 7.074 -11.312 -20.285 1.00 23.98 308 PHE B CA 1
ATOM 6432 C C . PHE B 1 308 ? 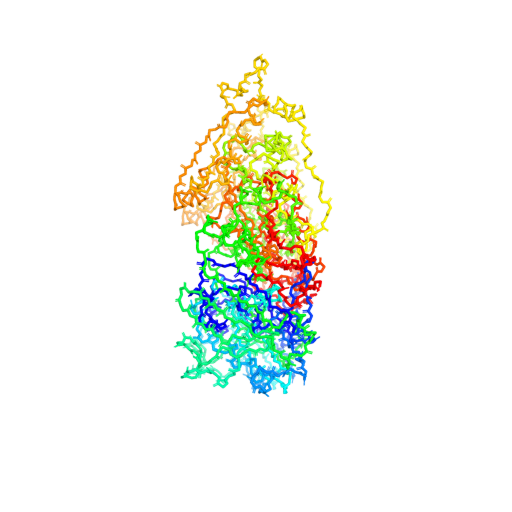5.593 -11.554 -20.541 1.00 22.09 308 PHE B C 1
ATOM 6433 O O . PHE B 1 308 ? 5.215 -12.500 -21.242 1.00 25.07 308 PHE B O 1
ATOM 6441 N N . ASP B 1 309 ? 4.755 -10.708 -19.946 1.00 23.67 309 ASP B N 1
ATOM 6442 C CA . ASP B 1 309 ? 3.311 -10.909 -19.928 1.00 24.38 309 ASP B CA 1
ATOM 6443 C C . ASP B 1 309 ? 2.654 -9.571 -19.646 1.00 21.25 309 ASP B C 1
ATOM 6444 O O . ASP B 1 309 ? 2.255 -9.306 -18.514 1.00 22.67 309 ASP B O 1
ATOM 6449 N N . PRO B 1 310 ? 2.561 -8.709 -20.664 1.00 25.03 310 PRO B N 1
ATOM 6450 C CA . PRO B 1 310 ? 2.023 -7.366 -20.433 1.00 26.12 310 PRO B CA 1
ATOM 6451 C C . PRO B 1 310 ? 0.544 -7.359 -20.023 1.00 27.62 310 PRO B C 1
ATOM 6452 O O . PRO B 1 310 ? 0.135 -6.424 -19.337 1.00 27.79 310 PRO B O 1
ATOM 6456 N N . ALA B 1 311 ? -0.232 -8.364 -20.410 1.00 27.88 311 ALA B N 1
ATOM 6457 C CA . ALA B 1 311 ? -1.625 -8.428 -19.959 1.00 29.65 311 ALA B CA 1
ATOM 6458 C C . ALA B 1 311 ? -1.674 -8.633 -18.453 1.00 30.41 311 ALA B C 1
ATOM 6459 O O . ALA B 1 311 ? -2.496 -8.023 -17.752 1.00 30.68 311 ALA B O 1
ATOM 6461 N N . LEU B 1 312 ? -0.817 -9.518 -17.957 1.00 28.92 312 LEU B N 1
ATOM 6462 C CA . LEU B 1 312 ? -0.712 -9.741 -16.517 1.00 29.18 312 LEU B CA 1
ATOM 6463 C C . LEU B 1 312 ? -0.261 -8.470 -15.797 1.00 28.39 312 LEU B C 1
ATOM 6464 O O . LEU B 1 312 ? -0.762 -8.145 -14.717 1.00 29.32 312 LEU B O 1
ATOM 6469 N N . ALA B 1 313 ? 0.684 -7.751 -16.398 1.00 28.28 313 ALA B N 1
ATOM 6470 C CA . ALA B 1 313 ? 1.179 -6.506 -15.819 1.00 27.87 313 ALA B CA 1
ATOM 6471 C C . ALA B 1 313 ? 0.042 -5.503 -15.661 1.00 29.61 313 ALA B C 1
ATOM 6472 O O . ALA B 1 313 ? -0.091 -4.860 -14.617 1.00 28.61 313 ALA B O 1
ATOM 6474 N N . ALA B 1 314 ? -0.788 -5.389 -16.691 1.00 30.24 314 ALA B N 1
ATOM 6475 C CA . ALA B 1 314 ? -1.928 -4.483 -16.654 1.00 32.80 314 ALA B CA 1
ATOM 6476 C C . ALA B 1 314 ? -2.908 -4.867 -15.550 1.00 33.86 314 ALA B C 1
ATOM 6477 O O . ALA B 1 314 ? -3.455 -4.005 -14.842 1.00 33.99 314 ALA B O 1
ATOM 6479 N N . ARG B 1 315 ? -3.121 -6.167 -15.381 1.00 33.25 315 ARG B N 1
ATOM 6480 C CA . ARG B 1 315 ? -4.030 -6.633 -14.340 1.00 37.02 315 ARG B CA 1
ATOM 6481 C C . ARG B 1 315 ? -3.506 -6.396 -12.944 1.00 38.80 315 ARG B C 1
ATOM 6482 O O . ARG B 1 315 ? -4.273 -6.125 -12.035 1.00 36.66 315 ARG B O 1
ATOM 6490 N N . LEU B 1 316 ? -2.199 -6.506 -12.770 1.00 34.16 316 LEU B N 1
ATOM 6491 C CA . LEU B 1 316 ? -1.603 -6.246 -11.468 1.00 33.87 316 LEU B CA 1
ATOM 6492 C C . LEU B 1 316 ? -1.768 -4.770 -11.110 1.00 33.81 316 LEU B C 1
ATOM 6493 O O . LEU B 1 316 ? -2.013 -4.424 -9.955 1.00 34.47 316 LEU B O 1
ATOM 6498 N N . LEU B 1 317 ? -1.640 -3.904 -12.111 1.00 32.82 317 LEU B N 1
ATOM 6499 C CA . LEU B 1 317 ? -1.773 -2.470 -11.897 1.00 35.20 317 LEU B CA 1
ATOM 6500 C C . LEU B 1 317 ? -3.219 -2.106 -11.580 1.00 38.95 317 LEU B C 1
ATOM 6501 O O . LEU B 1 317 ? -3.496 -1.442 -10.575 1.00 41.73 317 LEU B O 1
ATOM 6506 N N . ASP B 1 318 ? -4.137 -2.541 -12.439 1.00 35.08 318 ASP B N 1
ATOM 6507 C CA . ASP B 1 318 ? -5.557 -2.248 -12.250 1.00 45.86 318 ASP B CA 1
ATOM 6508 C C . ASP B 1 318 ? -6.040 -2.721 -10.888 1.00 51.13 318 ASP B C 1
ATOM 6509 O O . ASP B 1 318 ? -6.786 -2.029 -10.191 1.00 54.57 318 ASP B O 1
ATOM 6514 N N . GLU B 1 319 ? -5.588 -3.909 -10.518 1.00 52.26 319 GLU B N 1
ATOM 6515 C CA . GLU B 1 319 ? -5.943 -4.553 -9.265 1.00 58.30 319 GLU B CA 1
ATOM 6516 C C . GLU B 1 319 ? -5.091 -4.005 -8.097 1.00 61.79 319 GLU B C 1
ATOM 6517 O O . GLU B 1 319 ? -5.015 -4.597 -7.016 1.00 69.20 319 GLU B O 1
ATOM 6523 N N . ALA B 1 320 ? -4.510 -2.824 -8.296 1.00 54.05 320 ALA B N 1
ATOM 6524 C CA . ALA B 1 320 ? -3.817 -2.120 -7.220 1.00 50.38 320 ALA B CA 1
ATOM 6525 C C . ALA B 1 320 ? -4.267 -0.668 -7.206 1.00 49.87 320 ALA B C 1
ATOM 6526 O O . ALA B 1 320 ? -3.679 0.170 -6.522 1.00 48.74 320 ALA B O 1
ATOM 6528 N N . GLY B 1 321 ? -5.313 -0.387 -7.979 1.00 45.81 321 GLY B N 1
ATOM 6529 C CA . GLY B 1 321 ? -5.939 0.920 -7.988 1.00 45.63 321 GLY B CA 1
ATOM 6530 C C . GLY B 1 321 ? -5.426 1.853 -9.061 1.00 43.39 321 GLY B C 1
ATOM 6531 O O . GLY B 1 321 ? -5.929 2.963 -9.213 1.00 46.18 321 GLY B O 1
ATOM 6532 N N . TRP B 1 322 ? -4.436 1.400 -9.822 1.00 39.66 322 TRP B N 1
ATOM 6533 C CA . TRP B 1 322 ? -3.905 2.194 -10.919 1.00 38.76 322 TRP B CA 1
ATOM 6534 C C . TRP B 1 322 ? -4.679 1.849 -12.179 1.00 41.55 322 TRP B C 1
ATOM 6535 O O . TRP B 1 322 ? -4.378 0.869 -12.855 1.00 38.81 322 TRP B O 1
ATOM 6546 N N . THR B 1 323 ? -5.697 2.648 -12.472 1.00 44.61 323 THR B N 1
ATOM 6547 C CA . THR B 1 323 ? -6.643 2.312 -13.519 1.00 44.05 323 THR B CA 1
ATOM 6548 C C . THR B 1 323 ? -6.514 3.265 -14.689 1.00 45.87 323 THR B C 1
ATOM 6549 O O . THR B 1 323 ? -6.093 4.410 -14.527 1.00 46.23 323 THR B O 1
ATOM 6553 N N . ALA B 1 324 ? -6.876 2.785 -15.872 1.00 51.07 324 ALA B N 1
ATOM 6554 C CA . ALA B 1 324 ? -6.916 3.640 -17.045 1.00 54.79 324 ALA B CA 1
ATOM 6555 C C . ALA B 1 324 ? -8.364 3.938 -17.400 1.00 58.94 324 ALA B C 1
ATOM 6556 O O . ALA B 1 324 ? -9.188 3.026 -17.457 1.00 61.71 324 ALA B O 1
ATOM 6558 N N . LYS B 1 325 ? -8.666 5.215 -17.622 1.00 61.69 325 LYS B N 1
ATOM 6559 C CA . LYS B 1 325 ? -9.980 5.648 -18.092 1.00 66.88 325 LYS B CA 1
ATOM 6560 C C . LYS B 1 325 ? -10.328 4.949 -19.400 1.00 66.85 325 LYS B C 1
ATOM 6561 O O . LYS B 1 325 ? -11.404 4.365 -19.541 1.00 67.73 325 LYS B O 1
ATOM 6567 N N . ALA B 1 326 ? -9.404 5.025 -20.354 1.00 65.74 326 ALA B N 1
ATOM 6568 C CA . ALA B 1 326 ? -9.574 4.409 -21.664 1.00 64.01 326 ALA B CA 1
ATOM 6569 C C . ALA B 1 326 ? -8.340 3.577 -22.015 1.00 67.08 326 ALA B C 1
ATOM 6570 O O . ALA B 1 326 ? -7.435 3.421 -21.194 1.00 65.00 326 ALA B O 1
ATOM 6572 N N . SER B 1 327 ? -8.313 3.046 -23.235 1.00 71.80 327 SER B N 1
ATOM 6573 C CA . SER B 1 327 ? -7.313 2.057 -23.649 1.00 71.14 327 SER B CA 1
ATOM 6574 C C . SER B 1 327 ? -5.852 2.496 -23.492 1.00 72.65 327 SER B C 1
ATOM 6575 O O . SER B 1 327 ? -5.050 1.788 -22.876 1.00 71.98 327 SER B O 1
ATOM 6578 N N . GLY B 1 328 ? -5.505 3.661 -24.033 1.00 73.58 328 GLY B N 1
ATOM 6579 C CA . GLY B 1 328 ? -4.108 4.062 -24.088 1.00 68.66 328 GLY B CA 1
ATOM 6580 C C . GLY B 1 328 ? -3.659 5.060 -23.039 1.00 63.10 328 GLY B C 1
ATOM 6581 O O . GLY B 1 328 ? -2.573 5.633 -23.146 1.00 62.19 328 GLY B O 1
ATOM 6582 N N . ASP B 1 329 ? -4.485 5.269 -22.022 1.00 58.39 329 ASP B N 1
ATOM 6583 C CA . ASP B 1 329 ? -4.222 6.317 -21.043 1.00 55.88 329 ASP B CA 1
ATOM 6584 C C . ASP B 1 329 ? -3.151 5.928 -20.038 1.00 46.71 329 ASP B C 1
ATOM 6585 O O . ASP B 1 329 ? -2.996 4.752 -19.705 1.00 39.75 329 ASP B O 1
ATOM 6590 N N . ILE B 1 330 ? -2.432 6.934 -19.549 1.00 47.41 330 ILE B N 1
ATOM 6591 C CA . ILE B 1 330 ? -1.598 6.779 -18.368 1.00 44.22 330 ILE B CA 1
ATOM 6592 C C . ILE B 1 330 ? -2.530 6.472 -17.220 1.00 41.02 330 ILE B C 1
ATOM 6593 O O . ILE B 1 330 ? -3.546 7.146 -17.051 1.00 42.32 330 ILE B O 1
ATOM 6598 N N . ARG B 1 331 ? -2.222 5.432 -16.454 1.00 38.32 331 ARG B N 1
ATOM 6599 C CA . ARG B 1 331 ? -3.104 5.054 -15.358 1.00 38.79 331 ARG B CA 1
ATOM 6600 C C . ARG B 1 331 ? -3.081 6.104 -14.259 1.00 40.49 331 ARG B C 1
ATOM 6601 O O . ARG B 1 331 ? -2.167 6.926 -14.184 1.00 40.59 331 ARG B O 1
ATOM 6609 N N . GLU B 1 332 ? -4.095 6.058 -13.404 1.00 44.03 332 GLU B N 1
ATOM 6610 C CA . GLU B 1 332 ? -4.258 7.032 -12.336 1.00 48.65 332 GLU B CA 1
ATOM 6611 C C . GLU B 1 332 ? -4.739 6.349 -11.079 1.00 49.63 332 GLU B C 1
ATOM 6612 O O . GLU B 1 332 ? -5.404 5.318 -11.140 1.00 46.70 332 GLU B O 1
ATOM 6618 N N . LYS B 1 333 ? -4.394 6.938 -9.940 1.00 50.28 333 LYS B N 1
ATOM 6619 C CA . LYS B 1 333 ? -4.829 6.436 -8.651 1.00 53.29 333 LYS B CA 1
ATOM 6620 C C . LYS B 1 333 ? -4.978 7.601 -7.686 1.00 54.78 333 LYS B C 1
ATOM 6621 O O . LYS B 1 333 ? -3.984 8.213 -7.301 1.00 53.14 333 LYS B O 1
ATOM 6627 N N . ASP B 1 334 ? -6.227 7.922 -7.354 1.00 62.89 334 ASP B N 1
ATOM 6628 C CA . ASP B 1 334 ? -6.583 9.057 -6.502 1.00 67.35 334 ASP B CA 1
ATOM 6629 C C . ASP B 1 334 ? -6.127 10.378 -7.110 1.00 68.53 334 ASP B C 1
ATOM 6630 O O . ASP B 1 334 ? -5.490 11.189 -6.435 1.00 67.76 334 ASP B O 1
ATOM 6635 N N . GLY B 1 335 ? -6.469 10.609 -8.376 1.00 71.16 335 GLY B N 1
ATOM 6636 C CA . GLY B 1 335 ? -6.122 11.867 -9.009 1.00 74.15 335 GLY B CA 1
ATOM 6637 C C . GLY B 1 335 ? -4.739 11.897 -9.626 1.00 74.70 335 GLY B C 1
ATOM 6638 O O . GLY B 1 335 ? -4.459 12.735 -10.484 1.00 80.53 335 GLY B O 1
ATOM 6639 N N . GLN B 1 336 ? -3.866 10.991 -9.189 1.00 69.27 336 GLN B N 1
ATOM 6640 C CA . GLN B 1 336 ? -2.451 11.066 -9.544 1.00 64.99 336 GLN B CA 1
ATOM 6641 C C . GLN B 1 336 ? -2.071 10.070 -10.634 1.00 57.10 336 GLN B C 1
ATOM 6642 O O . GLN B 1 336 ? -2.435 8.897 -10.561 1.00 50.61 336 GLN B O 1
ATOM 6648 N N . PRO B 1 337 ? -1.303 10.532 -11.634 1.00 55.59 337 PRO B N 1
ATOM 6649 C CA . PRO B 1 337 ? -0.801 9.670 -12.707 1.00 51.13 337 PRO B CA 1
ATOM 6650 C C . PRO B 1 337 ? 0.243 8.661 -12.241 1.00 45.34 337 PRO B C 1
ATOM 6651 O O . PRO B 1 337 ? 0.928 8.877 -11.237 1.00 44.40 337 PRO B O 1
ATOM 6655 N N . LEU B 1 338 ? 0.345 7.556 -12.972 1.00 41.11 338 LEU B N 1
ATOM 6656 C CA . LEU B 1 338 ? 1.343 6.531 -12.693 1.00 39.67 338 LEU B CA 1
ATOM 6657 C C . LEU B 1 338 ? 2.634 6.948 -13.372 1.00 36.73 338 LEU B C 1
ATOM 6658 O O . LEU B 1 338 ? 3.008 6.407 -14.408 1.00 35.34 338 LEU B O 1
ATOM 6663 N N . ALA B 1 339 ? 3.296 7.940 -12.793 1.00 38.35 339 ALA B N 1
ATOM 6664 C CA . ALA B 1 339 ? 4.548 8.427 -13.342 1.00 38.93 339 ALA B CA 1
ATOM 6665 C C . ALA B 1 339 ? 5.702 7.991 -12.452 1.00 37.88 339 ALA B C 1
ATOM 6666 O O . ALA B 1 339 ? 5.665 8.177 -11.228 1.00 39.20 339 ALA B O 1
ATOM 6668 N N . ILE B 1 340 ? 6.733 7.432 -13.075 1.00 36.37 340 ILE B N 1
ATOM 6669 C CA . ILE B 1 340 ? 7.912 6.986 -12.352 1.00 36.21 340 ILE B CA 1
ATOM 6670 C C . ILE B 1 340 ? 9.160 7.466 -13.052 1.00 41.89 340 ILE B C 1
ATOM 6671 O O . ILE B 1 340 ? 9.234 7.493 -14.286 1.00 44.24 340 ILE B O 1
ATOM 6676 N N . GLU B 1 341 ? 10.151 7.832 -12.252 1.00 38.23 341 GLU B N 1
ATOM 6677 C CA . GLU B 1 341 ? 11.372 8.402 -12.785 1.00 45.67 341 GLU B CA 1
ATOM 6678 C C . GLU B 1 341 ? 12.455 7.338 -12.871 1.00 45.52 341 GLU B C 1
ATOM 6679 O O . GLU B 1 341 ? 12.680 6.574 -11.931 1.00 45.99 341 GLU B O 1
ATOM 6685 N N . LEU B 1 342 ? 13.103 7.283 -14.024 1.00 37.42 342 LEU B N 1
ATOM 6686 C CA . LEU B 1 342 ? 14.184 6.347 -14.257 1.00 36.51 342 LEU B CA 1
ATOM 6687 C C . LEU B 1 342 ? 15.494 7.110 -14.429 1.00 43.31 342 LEU B C 1
ATOM 6688 O O . LEU B 1 342 ? 15.653 7.859 -15.391 1.00 42.76 342 LEU B O 1
ATOM 6693 N N . CYS B 1 343 ? 16.419 6.906 -13.489 1.00 44.90 343 CYS B N 1
ATOM 6694 C CA . CYS B 1 343 ? 17.685 7.642 -13.434 1.00 46.03 343 CYS B CA 1
ATOM 6695 C C . CYS B 1 343 ? 18.872 6.796 -13.913 1.00 47.53 343 CYS B C 1
ATOM 6696 O O . CYS B 1 343 ? 18.976 5.605 -13.594 1.00 45.44 343 CYS B O 1
ATOM 6699 N N . PHE B 1 344 ? 19.737 7.408 -14.716 1.00 45.46 344 PHE B N 1
ATOM 6700 C CA . PHE B 1 344 ? 20.892 6.718 -15.274 1.00 44.43 344 PHE B CA 1
ATOM 6701 C C . PHE B 1 344 ? 22.053 7.673 -15.559 1.00 52.57 344 PHE B C 1
ATOM 6702 O O . PHE B 1 344 ? 21.846 8.876 -15.719 1.00 58.75 344 PHE B O 1
ATOM 6710 N N . ILE B 1 345 ? 23.272 7.140 -15.616 1.00 50.02 345 ILE B N 1
ATOM 6711 C CA . ILE B 1 345 ? 24.432 7.950 -15.989 1.00 52.50 345 ILE B CA 1
ATOM 6712 C C . ILE B 1 345 ? 24.302 8.267 -17.477 1.00 59.10 345 ILE B C 1
ATOM 6713 O O . ILE B 1 345 ? 24.347 7.361 -18.314 1.00 57.49 345 ILE B O 1
ATOM 6718 N N . GLY B 1 346 ? 24.088 9.540 -17.803 1.00 61.23 346 GLY B N 1
ATOM 6719 C CA . GLY B 1 346 ? 23.680 9.928 -19.146 1.00 62.91 346 GLY B CA 1
ATOM 6720 C C . GLY B 1 346 ? 24.713 9.698 -20.241 1.00 67.71 346 GLY B C 1
ATOM 6721 O O . GLY B 1 346 ? 24.397 9.793 -21.431 1.00 69.11 346 GLY B O 1
ATOM 6722 N N . THR B 1 347 ? 25.94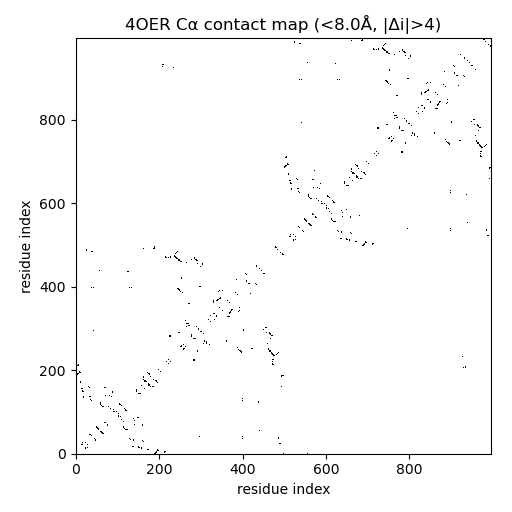6 9.386 -19.851 1.00 67.97 347 THR B N 1
ATOM 6723 C CA . THR B 1 347 ? 26.990 9.090 -20.830 1.00 67.36 347 THR B CA 1
ATOM 6724 C C . THR B 1 347 ? 27.248 7.591 -20.976 1.00 65.54 347 THR B C 1
ATOM 6725 O O . THR B 1 347 ? 28.168 7.191 -21.682 1.00 64.61 347 THR B O 1
ATOM 6729 N N . ASP B 1 348 ? 26.459 6.764 -20.293 1.00 65.25 348 ASP B N 1
ATOM 6730 C CA . ASP B 1 348 ? 26.541 5.324 -20.511 1.00 65.21 348 ASP B CA 1
ATOM 6731 C C . ASP B 1 348 ? 25.548 5.049 -21.636 1.00 61.10 348 ASP B C 1
ATOM 6732 O O . ASP B 1 348 ? 24.340 4.995 -21.418 1.00 54.77 348 ASP B O 1
ATOM 6737 N N . ALA B 1 349 ? 26.081 4.896 -22.843 1.00 48.85 349 ALA B N 1
ATOM 6738 C CA . ALA B 1 349 ? 25.284 4.817 -24.069 1.00 46.56 349 ALA B CA 1
ATOM 6739 C C . ALA B 1 349 ? 24.330 3.627 -24.078 1.00 42.44 349 ALA B C 1
ATOM 6740 O O . ALA B 1 349 ? 23.214 3.708 -24.600 1.00 42.63 349 ALA B O 1
ATOM 6742 N N . ILE B 1 350 ? 24.801 2.509 -23.541 1.00 39.53 350 ILE B N 1
ATOM 6743 C CA . ILE B 1 350 ? 24.003 1.301 -23.451 1.00 42.50 350 ILE B CA 1
ATOM 6744 C C . ILE B 1 350 ? 22.851 1.560 -22.486 1.00 43.07 350 ILE B C 1
ATOM 6745 O O . ILE B 1 350 ? 21.694 1.291 -22.798 1.00 42.49 350 ILE B O 1
ATOM 6750 N N . SER B 1 351 ? 23.184 2.095 -21.314 1.00 43.23 351 SER B N 1
ATOM 6751 C CA . SER B 1 351 ? 22.175 2.406 -20.310 1.00 37.60 351 SER B CA 1
ATOM 6752 C C . SER B 1 351 ? 21.071 3.287 -20.876 1.00 33.48 351 SER B C 1
ATOM 6753 O O . SER B 1 351 ? 19.892 3.021 -20.658 1.00 36.35 351 SER B O 1
ATOM 6756 N N . LYS B 1 352 ? 21.447 4.298 -21.650 1.00 33.03 352 LYS B N 1
ATOM 6757 C CA . LYS B 1 352 ? 20.463 5.213 -22.220 1.00 36.33 352 LYS B CA 1
ATOM 6758 C C . LYS B 1 352 ? 19.483 4.547 -23.184 1.00 41.18 352 LYS B C 1
ATOM 6759 O O . LYS B 1 352 ? 18.276 4.766 -23.091 1.00 43.89 352 LYS B O 1
ATOM 6765 N N . SER B 1 353 ? 19.986 3.741 -24.111 1.00 41.45 353 SER B N 1
ATOM 6766 C CA . SER B 1 353 ? 19.099 3.076 -25.063 1.00 38.17 353 SER B CA 1
ATOM 6767 C C . SER B 1 353 ? 18.216 2.037 -24.375 1.00 34.36 353 SER B C 1
ATOM 6768 O O . SER B 1 353 ? 17.064 1.827 -24.775 1.00 32.07 353 SER B O 1
ATOM 6771 N N . MET B 1 354 ? 18.757 1.373 -23.356 1.00 34.94 354 MET B N 1
ATOM 6772 C CA . MET B 1 354 ? 17.956 0.453 -22.561 1.00 33.57 354 MET B CA 1
ATOM 6773 C C . MET B 1 354 ? 16.853 1.219 -21.832 1.00 32.29 354 MET B C 1
ATOM 6774 O O . MET B 1 354 ? 15.719 0.739 -21.739 1.00 28.70 354 MET B O 1
ATOM 6779 N N . ALA B 1 355 ? 17.169 2.413 -21.334 1.00 30.98 355 ALA B N 1
ATOM 6780 C CA . ALA B 1 355 ? 16.170 3.199 -20.604 1.00 33.01 355 ALA B CA 1
ATOM 6781 C C . ALA B 1 355 ? 15.035 3.640 -21.521 1.00 34.28 355 ALA B C 1
ATOM 6782 O O . ALA B 1 355 ? 13.879 3.690 -21.100 1.00 29.59 355 ALA B O 1
ATOM 6784 N N . GLU B 1 356 ? 15.365 3.965 -22.770 1.00 33.60 356 GLU B N 1
ATOM 6785 C CA . GLU B 1 356 ? 14.337 4.338 -23.743 1.00 33.62 356 GLU B CA 1
ATOM 6786 C C . GLU B 1 356 ? 13.433 3.159 -24.093 1.00 28.08 356 GLU B C 1
ATOM 6787 O O . GLU B 1 356 ? 12.242 3.348 -24.321 1.00 30.34 356 GLU B O 1
ATOM 6793 N N . ILE B 1 357 ? 13.989 1.951 -24.144 1.00 24.23 357 ILE B N 1
ATOM 6794 C CA . ILE B 1 357 ? 13.173 0.751 -24.347 1.00 22.44 357 ILE B CA 1
ATOM 6795 C C . ILE B 1 357 ? 12.263 0.467 -23.137 1.00 24.52 357 ILE B C 1
ATOM 6796 O O . ILE B 1 357 ? 11.094 0.092 -23.301 1.00 24.11 357 ILE B O 1
ATOM 6801 N N . VAL B 1 358 ? 12.795 0.614 -21.923 1.00 24.47 358 VAL B N 1
ATOM 6802 C CA . VAL B 1 358 ? 11.955 0.472 -20.727 1.00 20.80 358 VAL B CA 1
ATOM 6803 C C . VAL B 1 358 ? 10.786 1.454 -20.762 1.00 25.26 358 VAL B C 1
ATOM 6804 O O . VAL B 1 358 ? 9.641 1.087 -20.493 1.00 25.48 358 VAL B O 1
ATOM 6808 N N . GLN B 1 359 ? 11.073 2.700 -21.119 1.00 28.28 359 GLN B N 1
ATOM 6809 C CA . GLN B 1 359 ? 10.036 3.722 -21.224 1.00 28.15 359 GLN B CA 1
ATOM 6810 C C . GLN B 1 359 ? 8.929 3.328 -22.197 1.00 28.99 359 GLN B C 1
ATOM 6811 O O . GLN B 1 359 ? 7.744 3.413 -21.888 1.00 28.37 359 GLN B O 1
ATOM 6817 N N . ALA B 1 360 ? 9.329 2.880 -23.373 1.00 30.50 360 ALA B N 1
ATOM 6818 C CA . ALA B 1 360 ? 8.377 2.497 -24.408 1.00 25.72 360 ALA B CA 1
A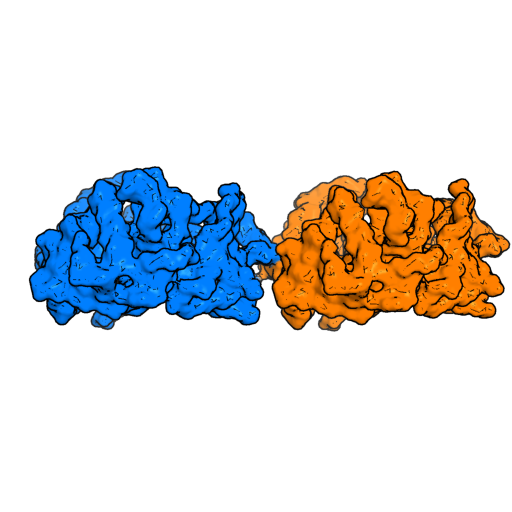TOM 6819 C C . ALA B 1 360 ? 7.553 1.289 -23.989 1.00 20.97 360 ALA B C 1
ATOM 6820 O O . ALA B 1 360 ? 6.334 1.276 -24.143 1.00 25.16 360 ALA B O 1
ATOM 6822 N N . ASP B 1 361 ? 8.216 0.271 -23.457 1.00 23.22 361 ASP B N 1
ATOM 6823 C CA . ASP B 1 361 ? 7.520 -0.940 -23.041 1.00 22.67 361 ASP B CA 1
ATOM 6824 C C . ASP B 1 361 ? 6.535 -0.696 -21.886 1.00 26.20 361 ASP B C 1
ATOM 6825 O O . ASP B 1 361 ? 5.397 -1.179 -21.904 1.00 24.47 361 ASP B O 1
ATOM 6830 N N . LEU B 1 362 ? 6.960 0.064 -20.882 1.00 23.29 362 LEU B N 1
ATOM 6831 C CA . LEU B 1 362 ? 6.077 0.329 -19.756 1.00 18.98 362 LEU B CA 1
ATOM 6832 C C . LEU B 1 362 ? 4.927 1.264 -20.157 1.00 27.04 362 LEU B C 1
ATOM 6833 O O . LEU B 1 362 ? 3.817 1.164 -19.616 1.00 24.78 362 LEU B O 1
ATOM 6838 N N . ARG B 1 363 ? 5.160 2.143 -21.129 1.00 26.75 363 ARG B N 1
ATOM 6839 C CA . ARG B 1 363 ? 4.077 3.000 -21.606 1.00 26.90 363 ARG B CA 1
ATOM 6840 C C . ARG B 1 363 ? 2.896 2.184 -22.156 1.00 29.03 363 ARG B C 1
ATOM 6841 O O . ARG B 1 363 ? 1.741 2.616 -22.073 1.00 28.99 363 ARG B O 1
ATOM 6849 N N . LYS B 1 364 ? 3.182 0.995 -22.680 1.00 26.74 364 LYS B N 1
ATOM 6850 C CA . LYS B 1 364 ? 2.136 0.152 -23.255 1.00 25.77 364 LYS B CA 1
ATOM 6851 C C . LYS B 1 364 ? 1.120 -0.300 -22.212 1.00 29.01 364 LYS B C 1
ATOM 6852 O O . LYS B 1 364 ? -0.013 -0.621 -22.558 1.00 28.10 364 LYS B O 1
ATOM 6858 N N . VAL B 1 365 ? 1.520 -0.337 -20.942 1.00 32.03 365 VAL B N 1
ATOM 6859 C CA . VAL B 1 365 ? 0.599 -0.745 -19.880 1.00 30.60 365 VAL B CA 1
ATOM 6860 C C . VAL B 1 365 ? 0.237 0.422 -18.954 1.00 31.49 365 VAL B C 1
ATOM 6861 O O . VAL B 1 365 ? -0.193 0.223 -17.808 1.00 29.18 365 VAL B O 1
ATOM 6865 N N . GLY B 1 366 ? 0.424 1.646 -19.435 1.00 28.84 366 GLY B N 1
ATOM 6866 C CA . GLY B 1 366 ? -0.153 2.784 -18.741 1.00 27.56 366 GLY B CA 1
ATOM 6867 C C . GLY B 1 366 ? 0.779 3.455 -17.753 1.00 33.24 366 GLY B C 1
ATOM 6868 O O . GLY B 1 366 ? 0.331 4.240 -16.903 1.00 32.21 366 GLY B O 1
ATOM 6869 N N . ILE B 1 367 ? 2.065 3.111 -17.820 1.00 30.04 367 ILE B N 1
ATOM 6870 C CA . ILE B 1 367 ? 3.065 3.735 -16.946 1.00 32.45 367 ILE B CA 1
ATOM 6871 C C . ILE B 1 367 ? 3.821 4.833 -17.692 1.00 30.68 367 ILE B C 1
ATOM 6872 O O . ILE B 1 367 ? 4.343 4.598 -18.787 1.00 29.73 367 ILE B O 1
ATOM 6877 N N . ASP B 1 368 ? 3.906 6.013 -17.086 1.00 31.78 368 ASP B N 1
ATOM 6878 C CA . ASP B 1 368 ? 4.634 7.130 -17.682 1.00 33.84 368 ASP B CA 1
ATOM 6879 C C . ASP B 1 368 ? 6.036 7.241 -17.084 1.00 32.33 368 ASP B C 1
ATOM 6880 O O . ASP B 1 368 ? 6.222 7.818 -16.004 1.00 34.06 368 ASP B O 1
ATOM 6885 N N . VAL B 1 369 ? 7.015 6.666 -17.777 1.00 30.77 369 VAL B N 1
ATOM 6886 C CA . VAL B 1 369 ? 8.412 6.773 -17.364 1.00 34.66 369 VAL B CA 1
ATOM 6887 C C . VAL B 1 369 ? 9.009 8.103 -17.796 1.00 37.03 369 VAL B C 1
ATOM 6888 O O . VAL B 1 369 ? 8.990 8.444 -18.978 1.00 36.86 369 VAL B O 1
ATOM 6892 N N . LYS B 1 370 ? 9.536 8.845 -16.829 1.00 36.08 370 LYS B N 1
ATOM 6893 C CA . LYS B 1 370 ? 10.300 10.059 -17.097 1.00 39.16 370 LYS B CA 1
ATOM 6894 C C . LYS B 1 370 ? 11.788 9.724 -17.077 1.00 40.96 370 LYS B C 1
ATOM 6895 O O . LYS B 1 370 ? 12.278 9.131 -16.117 1.00 42.87 370 LYS B O 1
ATOM 6901 N N . LEU B 1 371 ? 12.505 10.087 -18.135 1.00 40.02 371 LEU B N 1
ATOM 6902 C CA . LEU B 1 371 ? 13.920 9.746 -18.232 1.00 41.59 371 LEU B CA 1
ATOM 6903 C C . LEU B 1 371 ? 14.836 10.834 -17.678 1.00 43.96 371 LEU B C 1
ATOM 6904 O O . LEU B 1 371 ? 14.729 12.000 -18.056 1.00 48.31 371 LEU B O 1
ATOM 6909 N N . THR B 1 372 ? 15.725 10.451 -16.767 1.00 44.57 372 THR B N 1
ATOM 6910 C CA . THR B 1 372 ? 16.641 11.409 -16.155 1.00 49.07 372 THR B CA 1
ATOM 6911 C C . THR B 1 372 ? 18.092 10.911 -16.198 1.00 50.63 372 THR B C 1
ATOM 6912 O O . THR B 1 372 ? 18.520 10.115 -15.353 1.00 49.26 372 THR B O 1
ATOM 6916 N N . GLY B 1 373 ? 18.828 11.340 -17.223 1.00 50.89 373 GLY B N 1
ATOM 6917 C CA . GLY B 1 373 ? 20.249 11.054 -17.335 1.00 47.32 373 GLY B CA 1
ATOM 6918 C C . GLY B 1 373 ? 21.117 12.185 -16.812 1.00 50.37 373 GLY B C 1
ATOM 6919 O O . GLY B 1 373 ? 20.914 13.341 -17.182 1.00 51.31 373 GLY B O 1
ATOM 6920 N N . GLU B 1 374 ? 22.055 11.871 -15.923 1.00 53.05 374 GLU B N 1
ATOM 6921 C CA . GLU B 1 374 ? 22.923 12.894 -15.340 1.00 57.15 374 GLU B CA 1
ATOM 6922 C C . GLU B 1 374 ? 24.275 12.288 -14.959 1.00 57.10 374 GLU B C 1
ATOM 6923 O O . GLU B 1 374 ? 24.488 11.083 -15.088 1.00 57.47 374 GLU B O 1
ATOM 6929 N N . GLU B 1 375 ? 25.180 13.130 -14.485 1.00 55.79 375 GLU B N 1
ATOM 6930 C CA . GLU B 1 375 ? 26.569 12.740 -14.268 1.00 58.46 375 GLU B CA 1
ATOM 6931 C C . GLU B 1 375 ? 26.784 11.810 -13.066 1.00 56.10 375 GLU B C 1
ATOM 6932 O O . GLU B 1 375 ? 25.995 11.798 -12.117 1.00 51.34 375 GLU B O 1
ATOM 6938 N N . GLU B 1 376 ? 27.872 11.045 -13.123 1.00 56.73 376 GLU B N 1
ATOM 6939 C CA . GLU B 1 376 ? 28.163 9.978 -12.159 1.00 59.59 376 GLU B CA 1
ATOM 6940 C C . GLU B 1 376 ? 28.059 10.396 -10.678 1.00 57.00 376 GLU B C 1
ATOM 6941 O O . GLU B 1 376 ? 27.422 9.706 -9.874 1.00 50.15 376 GLU B O 1
ATOM 6947 N N . SER B 1 377 ? 28.681 11.510 -10.313 1.00 56.92 377 SER B N 1
ATOM 6948 C CA . SER B 1 377 ? 28.646 11.949 -8.921 1.00 59.21 377 SER B CA 1
ATOM 6949 C C . SER B 1 377 ? 27.203 12.271 -8.519 1.00 61.16 377 SER B C 1
ATOM 6950 O O . SER B 1 377 ? 26.781 11.995 -7.393 1.00 63.53 377 SER B O 1
ATOM 6953 N N . SER B 1 378 ? 26.462 12.867 -9.449 1.00 55.58 378 SER B N 1
ATOM 6954 C CA . SER B 1 378 ? 25.070 13.224 -9.222 1.00 56.45 378 SER B CA 1
ATOM 6955 C C . SER B 1 378 ? 24.167 11.996 -9.060 1.00 56.75 378 SER B C 1
ATOM 6956 O O . SER B 1 378 ? 23.257 11.990 -8.227 1.00 60.21 378 SER B O 1
ATOM 6959 N N . ILE B 1 379 ? 24.421 10.958 -9.850 1.00 53.67 379 ILE B N 1
ATOM 6960 C CA . ILE B 1 379 ? 23.653 9.726 -9.739 1.00 52.23 379 ILE B CA 1
ATOM 6961 C C . ILE B 1 379 ? 23.950 9.068 -8.389 1.00 54.19 379 ILE B C 1
ATOM 6962 O O . ILE B 1 379 ? 23.050 8.536 -7.742 1.00 54.69 379 ILE B O 1
ATOM 6967 N N . TYR B 1 380 ? 25.210 9.114 -7.956 1.00 51.95 380 TYR B N 1
ATOM 6968 C CA . TYR B 1 380 ? 25.572 8.514 -6.676 1.00 51.98 380 TYR B CA 1
ATOM 6969 C C . TYR B 1 380 ? 24.968 9.285 -5.510 1.00 50.75 380 TYR B C 1
ATOM 6970 O O . TYR B 1 380 ? 24.636 8.694 -4.483 1.00 52.63 380 TYR B O 1
ATOM 6979 N N . ALA B 1 381 ? 24.806 10.595 -5.680 1.00 50.01 381 ALA B N 1
ATOM 6980 C CA . ALA B 1 381 ? 24.113 11.414 -4.690 1.00 51.81 381 ALA B CA 1
ATOM 6981 C C . ALA B 1 381 ? 22.644 10.982 -4.600 1.00 56.07 381 ALA B C 1
ATOM 6982 O O . ALA B 1 381 ? 22.076 10.910 -3.506 1.00 56.11 381 ALA B O 1
ATOM 6984 N N . ARG B 1 382 ? 22.039 10.717 -5.758 1.00 52.18 382 ARG B N 1
ATOM 6985 C CA . ARG B 1 382 ? 20.684 10.170 -5.821 1.00 51.07 382 ARG B CA 1
ATOM 6986 C C . ARG B 1 382 ? 20.599 8.812 -5.139 1.00 52.01 382 ARG B C 1
ATOM 6987 O O . ARG B 1 382 ? 19.643 8.539 -4.412 1.00 53.51 382 ARG B O 1
ATOM 6995 N N . GLN B 1 383 ? 21.579 7.950 -5.407 1.00 50.06 383 GLN B N 1
ATOM 6996 C CA . GLN B 1 383 ? 21.616 6.632 -4.779 1.00 48.84 383 GLN B CA 1
ATOM 6997 C C . GLN B 1 383 ? 21.601 6.711 -3.254 1.00 52.36 383 GLN B C 1
ATOM 6998 O O . GLN B 1 383 ? 20.840 5.988 -2.620 1.00 51.63 383 GLN B O 1
ATOM 7004 N N . ARG B 1 384 ? 22.444 7.566 -2.667 1.00 52.28 384 ARG B N 1
ATOM 7005 C CA . ARG B 1 384 ? 22.547 7.639 -1.207 1.00 54.69 384 ARG B CA 1
ATOM 7006 C C . ARG B 1 384 ? 21.336 8.350 -0.604 1.00 55.00 384 ARG B C 1
ATOM 7007 O O . ARG B 1 384 ? 20.986 8.102 0.556 1.00 49.61 384 ARG B O 1
ATOM 7015 N N . ASP B 1 385 ? 20.732 9.256 -1.375 1.00 51.62 385 ASP B N 1
ATOM 7016 C CA . ASP B 1 385 ? 19.530 9.979 -0.945 1.00 50.92 385 ASP B CA 1
ATOM 7017 C C . ASP B 1 385 ? 18.252 9.155 -1.111 1.00 50.50 385 ASP B C 1
ATOM 7018 O O . ASP B 1 385 ? 17.245 9.426 -0.464 1.00 52.33 385 ASP B O 1
ATOM 7023 N N . GLY B 1 386 ? 18.292 8.167 -1.998 1.00 47.17 386 GLY B N 1
ATOM 7024 C CA . GLY B 1 386 ? 17.102 7.404 -2.337 1.00 47.24 386 GLY B CA 1
ATOM 7025 C C . GLY B 1 386 ? 16.174 8.181 -3.255 1.00 45.70 386 GLY B C 1
ATOM 7026 O O . GLY B 1 386 ? 14.983 7.869 -3.370 1.00 45.94 386 GLY B O 1
ATOM 7027 N N . ARG B 1 387 ? 16.727 9.184 -3.931 1.00 45.74 387 ARG B N 1
ATOM 7028 C CA . ARG B 1 387 ? 15.944 10.073 -4.790 1.00 49.65 387 ARG B CA 1
ATOM 7029 C C . ARG B 1 387 ? 15.811 9.516 -6.207 1.00 50.17 387 ARG B C 1
ATOM 7030 O O . ARG B 1 387 ? 16.379 10.045 -7.170 1.00 48.56 387 ARG B O 1
ATOM 7038 N N . PHE B 1 388 ? 15.072 8.419 -6.311 1.00 43.39 388 PHE B N 1
ATOM 7039 C CA . PHE B 1 388 ? 14.816 7.767 -7.585 1.00 40.91 388 PHE B CA 1
ATOM 7040 C C . PHE B 1 388 ? 13.615 6.846 -7.442 1.00 40.56 388 PHE B C 1
ATOM 7041 O O . PHE B 1 388 ? 13.256 6.468 -6.324 1.00 41.32 388 PHE B O 1
ATOM 7049 N N . ASP B 1 389 ? 12.984 6.504 -8.562 1.00 32.71 389 ASP B N 1
ATOM 7050 C CA . ASP B 1 389 ? 12.002 5.429 -8.561 1.00 41.93 389 ASP B CA 1
ATOM 7051 C C . ASP B 1 389 ? 12.652 4.173 -9.117 1.00 38.34 389 ASP B C 1
ATOM 7052 O O . ASP B 1 389 ? 12.494 3.079 -8.573 1.00 36.45 389 ASP B O 1
ATOM 7057 N N . MET B 1 390 ? 13.409 4.360 -10.193 1.00 28.91 390 MET B N 1
ATOM 7058 C CA . MET B 1 390 ? 14.181 3.301 -10.820 1.00 28.14 390 MET B CA 1
ATOM 7059 C C . MET B 1 390 ? 15.543 3.860 -11.164 1.00 31.88 390 MET B C 1
ATOM 7060 O O . MET B 1 390 ? 15.655 5.030 -11.531 1.00 33.73 390 MET B O 1
ATOM 7065 N N . ILE B 1 391 ? 16.575 3.035 -11.037 1.00 31.93 391 ILE B N 1
ATOM 7066 C CA . ILE B 1 391 ? 17.938 3.476 -11.322 1.00 29.03 391 ILE B CA 1
ATOM 7067 C C . ILE B 1 391 ? 18.763 2.273 -11.789 1.00 27.70 391 ILE B C 1
ATOM 7068 O O . ILE B 1 391 ? 18.566 1.161 -11.305 1.00 30.80 391 ILE B O 1
ATOM 7073 N N . PHE B 1 392 ? 19.637 2.469 -12.771 1.00 28.19 392 PHE B N 1
ATOM 7074 C CA . PHE B 1 392 ? 20.458 1.367 -13.266 1.00 30.66 392 PHE B CA 1
ATOM 7075 C C . PHE B 1 392 ? 21.471 0.930 -12.222 1.00 32.28 392 PHE B C 1
ATOM 7076 O O . PHE B 1 392 ? 22.002 1.751 -11.480 1.00 32.87 392 PHE B O 1
ATOM 7084 N N . ASN B 1 393 ? 21.740 -0.369 -12.160 1.00 32.65 393 ASN B N 1
ATOM 7085 C CA . ASN B 1 393 ? 22.755 -0.886 -11.239 1.00 33.30 393 ASN B CA 1
ATOM 7086 C C . ASN B 1 393 ? 23.383 -2.111 -11.880 1.00 30.46 393 ASN B C 1
ATOM 7087 O O . ASN B 1 393 ? 22.862 -2.617 -12.873 1.00 24.21 393 ASN B O 1
ATOM 7092 N N . GLN B 1 394 ? 24.510 -2.570 -11.340 1.00 31.46 394 GLN B N 1
ATOM 7093 C CA . GLN B 1 394 ? 25.200 -3.743 -11.879 1.00 34.90 394 GLN B CA 1
ATOM 7094 C C . GLN B 1 394 ? 25.833 -4.553 -10.759 1.00 31.72 394 GLN B C 1
ATOM 7095 O O . GLN B 1 394 ? 26.326 -3.984 -9.792 1.00 28.04 394 GLN B O 1
ATOM 7101 N N . THR B 1 395 ? 25.819 -5.879 -10.882 1.00 26.67 395 THR B N 1
ATOM 7102 C CA . THR B 1 395 ? 26.511 -6.704 -9.898 1.00 27.96 395 THR B CA 1
ATOM 7103 C C . THR B 1 395 ? 28.009 -6.549 -10.147 1.00 30.70 395 THR B C 1
ATOM 7104 O O . THR B 1 395 ? 28.421 -5.865 -11.087 1.00 29.99 395 THR B O 1
ATOM 7108 N N . TRP B 1 396 ? 28.841 -7.171 -9.326 1.00 28.07 396 TRP B N 1
ATOM 7109 C CA . TRP B 1 396 ? 30.280 -6.938 -9.470 1.00 29.53 396 TRP B CA 1
ATOM 7110 C C . TRP B 1 396 ? 30.916 -7.830 -10.527 1.00 35.04 396 TRP B C 1
ATOM 7111 O O . TRP B 1 396 ? 31.894 -7.443 -11.163 1.00 37.78 396 TRP B O 1
ATOM 7122 N N . GLY B 1 397 ? 30.362 -9.019 -10.725 1.00 30.59 397 GLY B N 1
ATOM 7123 C CA . GLY B 1 397 ? 30.981 -9.969 -11.631 1.00 30.87 397 GLY B CA 1
ATOM 7124 C C . GLY B 1 397 ? 31.932 -10.897 -10.902 1.00 33.14 397 GLY B C 1
ATOM 7125 O O . GLY B 1 397 ? 32.365 -10.615 -9.781 1.00 29.43 397 GLY B O 1
ATOM 7126 N N . ALA B 1 398 ? 32.229 -12.030 -11.531 1.00 27.49 398 ALA B N 1
ATOM 7127 C CA . ALA B 1 398 ? 33.174 -12.991 -10.985 1.00 30.62 398 ALA B CA 1
ATOM 7128 C C . ALA B 1 398 ? 34.544 -12.353 -10.806 1.00 33.11 398 ALA B C 1
ATOM 7129 O O . ALA B 1 398 ? 34.976 -11.574 -11.658 1.00 28.90 398 ALA B O 1
ATOM 7131 N N . PRO B 1 399 ? 35.250 -12.684 -9.708 1.00 30.48 399 PRO B N 1
ATOM 7132 C CA . PRO B 1 399 ? 34.866 -13.583 -8.616 1.00 34.41 399 PRO B CA 1
ATOM 7133 C C . PRO B 1 399 ? 34.351 -12.848 -7.386 1.00 34.93 399 PRO B C 1
ATOM 7134 O O . PRO B 1 399 ? 34.462 -13.383 -6.282 1.00 33.58 399 PRO B O 1
ATOM 7138 N N . TYR B 1 400 ? 33.842 -11.635 -7.565 1.00 32.03 400 TYR B N 1
ATOM 7139 C CA . TYR B 1 400 ? 33.366 -10.829 -6.440 1.00 33.31 400 TYR B CA 1
ATOM 7140 C C . TYR B 1 400 ? 31.946 -11.173 -5.970 1.00 34.95 400 TYR B C 1
ATOM 7141 O O . TYR B 1 400 ? 31.564 -10.818 -4.849 1.00 34.12 400 TYR B O 1
ATOM 7150 N N . ASP B 1 401 ? 31.173 -11.860 -6.811 1.00 30.46 401 ASP B N 1
ATOM 7151 C CA . ASP B 1 401 ? 29.756 -12.161 -6.523 1.00 31.38 401 ASP B CA 1
ATOM 7152 C C . ASP B 1 401 ? 29.615 -13.514 -5.810 1.00 31.25 401 ASP B C 1
ATOM 7153 O O . ASP B 1 401 ? 30.404 -14.419 -6.055 1.00 32.47 401 ASP B O 1
ATOM 7158 N N . PRO B 1 402 ? 28.579 -13.681 -4.962 1.00 31.45 402 PRO B N 1
ATOM 7159 C CA . PRO B 1 402 ? 27.586 -12.662 -4.626 1.00 32.34 402 PRO B CA 1
ATOM 7160 C C . PRO B 1 402 ? 28.013 -11.780 -3.462 1.00 34.16 402 PRO B C 1
ATOM 7161 O O . PRO B 1 402 ? 27.314 -10.810 -3.184 1.00 35.30 402 PRO B O 1
ATOM 7165 N N . HIS B 1 403 ? 29.097 -12.122 -2.773 1.00 34.06 403 HIS B N 1
ATOM 7166 C CA . HIS B 1 403 ? 29.361 -11.504 -1.465 1.00 36.34 403 HIS B CA 1
ATOM 7167 C C . HIS B 1 403 ? 29.543 -9.991 -1.531 1.00 40.84 403 HIS B C 1
ATOM 7168 O O . HIS B 1 403 ? 28.985 -9.268 -0.711 1.00 37.95 403 HIS B O 1
ATOM 7175 N N . ALA B 1 404 ? 30.280 -9.509 -2.525 1.00 40.36 404 ALA B N 1
ATOM 7176 C CA . ALA B 1 404 ? 30.550 -8.079 -2.617 1.00 39.73 404 ALA B CA 1
ATOM 7177 C C . ALA B 1 404 ? 29.263 -7.288 -2.790 1.00 36.93 404 ALA B C 1
ATOM 7178 O O . ALA B 1 404 ? 29.008 -6.317 -2.070 1.00 37.84 404 ALA B O 1
ATOM 7180 N N . PHE B 1 405 ? 28.438 -7.718 -3.732 1.00 33.99 405 PHE B N 1
ATOM 7181 C CA . PHE B 1 405 ? 27.220 -6.994 -4.044 1.00 33.02 405 PHE B CA 1
ATOM 7182 C C . PHE B 1 405 ? 26.203 -7.140 -2.918 1.00 33.64 405 PHE B C 1
ATOM 7183 O O . PHE B 1 405 ? 25.562 -6.165 -2.519 1.00 34.26 405 PHE B O 1
ATOM 7191 N N . VAL B 1 406 ? 26.068 -8.358 -2.398 1.00 39.55 406 VAL B N 1
ATOM 7192 C CA . VAL B 1 406 ? 25.108 -8.614 -1.329 1.00 34.38 406 VAL B CA 1
ATOM 7193 C C . VAL B 1 406 ? 25.544 -7.914 -0.046 1.00 36.87 406 VAL B C 1
ATOM 7194 O O . VAL B 1 406 ? 24.703 -7.376 0.674 1.00 38.12 406 VAL B O 1
ATOM 7198 N N . SER B 1 407 ? 26.847 -7.924 0.252 1.00 38.28 407 SER B N 1
ATOM 7199 C CA . SER B 1 407 ? 27.346 -7.240 1.451 1.00 40.88 407 SER B CA 1
ATOM 7200 C C . SER B 1 407 ? 26.976 -5.759 1.454 1.00 41.40 407 SER B C 1
ATOM 7201 O O . SER B 1 407 ? 26.652 -5.195 2.492 1.00 43.13 407 SER B O 1
ATOM 7204 N N A SER B 1 408 ? 27.036 -5.145 0.280 0.60 40.05 408 SER B N 1
ATOM 7205 N N B SER B 1 408 ? 26.993 -5.125 0.288 0.40 40.04 408 SER B N 1
ATOM 7206 C CA A SER B 1 408 ? 26.714 -3.734 0.130 0.60 40.56 408 SER B CA 1
ATOM 7207 C CA B SER B 1 408 ? 26.700 -3.696 0.227 0.40 40.72 408 SER B CA 1
ATOM 7208 C C A SER B 1 408 ? 25.230 -3.399 0.340 0.60 43.66 408 SER B C 1
ATOM 7209 C C B SER B 1 408 ? 25.203 -3.378 0.291 0.40 43.59 408 SER B C 1
ATOM 7210 O O A SER B 1 408 ? 24.887 -2.233 0.537 0.60 44.21 408 SER B O 1
ATOM 7211 O O B SER B 1 408 ? 24.822 -2.208 0.336 0.40 43.91 408 SER B O 1
ATOM 7216 N N . MET B 1 409 ? 24.353 -4.400 0.286 1.00 38.45 409 MET B N 1
ATOM 7217 C CA . MET B 1 409 ? 22.905 -4.156 0.440 1.00 37.81 409 MET B CA 1
ATOM 7218 C C . MET B 1 409 ? 22.517 -3.669 1.835 1.00 39.96 409 MET B C 1
ATOM 7219 O O . MET B 1 409 ? 21.500 -2.986 1.995 1.00 39.99 409 MET B O 1
ATOM 7224 N N . ARG B 1 410 ? 23.326 -4.017 2.836 1.00 48.25 410 ARG B N 1
ATOM 7225 C CA . ARG B 1 410 ? 23.026 -3.659 4.229 1.00 48.95 410 ARG B CA 1
ATOM 7226 C C . ARG B 1 410 ? 23.827 -2.440 4.677 1.00 46.33 410 ARG B C 1
ATOM 7227 O O . ARG B 1 410 ? 23.760 -2.028 5.831 1.00 48.55 410 ARG B O 1
ATOM 7235 N N . VAL B 1 411 ? 24.564 -1.855 3.742 1.00 45.83 411 VAL B N 1
ATOM 7236 C CA . VAL B 1 411 ? 25.390 -0.690 4.023 1.00 47.99 411 VAL B CA 1
ATOM 7237 C C . VAL B 1 411 ? 24.724 0.540 3.425 1.00 47.62 411 VAL B C 1
ATOM 7238 O O . VAL B 1 411 ? 24.410 0.558 2.239 1.00 45.53 411 VAL B O 1
ATOM 7242 N N . PRO B 1 412 ? 24.478 1.566 4.257 1.00 49.77 412 PRO B N 1
ATOM 7243 C CA . PRO B 1 412 ? 23.831 2.806 3.806 1.00 49.83 412 PRO B CA 1
ATOM 7244 C C . PRO B 1 412 ? 24.558 3.442 2.616 1.00 49.39 412 PRO B C 1
ATOM 7245 O O . PRO B 1 412 ? 25.739 3.147 2.419 1.00 54.29 412 PRO B O 1
ATOM 7249 N N . SER B 1 413 ? 23.842 4.256 1.836 1.00 48.59 413 SER B N 1
ATOM 7250 C CA . SER B 1 413 ? 24.379 5.033 0.703 1.00 48.47 413 SER B CA 1
ATOM 7251 C C . SER B 1 413 ? 24.586 4.240 -0.596 1.00 45.86 413 SER B C 1
ATOM 7252 O O . SER B 1 413 ? 24.842 4.829 -1.646 1.00 48.37 413 SER B O 1
ATOM 7255 N N . HIS B 1 414 ? 24.466 2.921 -0.532 1.00 44.20 414 HIS B N 1
ATOM 7256 C CA . HIS B 1 414 ? 24.381 2.117 -1.751 1.00 41.57 414 HIS B CA 1
ATOM 7257 C C . HIS B 1 414 ? 22.965 2.187 -2.311 1.00 39.78 414 HIS B C 1
ATOM 7258 O O . HIS B 1 414 ? 22.005 2.156 -1.549 1.00 39.98 414 HIS B O 1
ATOM 7265 N N . ALA B 1 415 ? 22.828 2.256 -3.633 1.00 38.44 415 ALA B N 1
ATOM 7266 C CA . ALA B 1 415 ? 21.504 2.313 -4.246 1.00 38.57 415 ALA B CA 1
ATOM 7267 C C . ALA B 1 415 ? 20.623 1.191 -3.727 1.00 39.45 415 ALA B C 1
ATOM 7268 O O . ALA B 1 415 ? 19.431 1.378 -3.476 1.00 40.79 415 ALA B O 1
ATOM 7270 N N . ASP B 1 416 ? 21.224 0.023 -3.552 1.00 34.73 416 ASP B N 1
ATOM 7271 C CA . ASP B 1 416 ? 20.476 -1.150 -3.134 1.00 38.01 416 ASP B CA 1
ATOM 7272 C C . ASP B 1 416 ? 19.930 -1.053 -1.709 1.00 38.92 416 ASP B C 1
ATOM 7273 O O . ASP B 1 416 ? 18.837 -1.542 -1.427 1.00 38.44 416 ASP B O 1
ATOM 7278 N N . TYR B 1 417 ? 20.697 -0.440 -0.816 1.00 37.44 417 TYR B N 1
ATOM 7279 C CA . TYR B 1 417 ? 20.227 -0.215 0.545 1.00 39.21 417 TYR B CA 1
ATOM 7280 C C . TYR B 1 417 ? 18.992 0.668 0.514 1.00 39.20 417 TYR B C 1
ATOM 7281 O O . TYR B 1 417 ? 17.963 0.348 1.111 1.00 39.16 417 TYR B O 1
ATOM 7290 N N . GLN B 1 418 ? 19.098 1.784 -0.197 1.00 39.36 418 GLN B N 1
ATOM 7291 C CA . GLN B 1 418 ? 17.977 2.711 -0.330 1.00 42.93 418 GLN B CA 1
ATOM 7292 C C . GLN B 1 418 ? 16.760 2.087 -1.009 1.00 39.19 418 GLN B C 1
ATOM 7293 O O . GLN B 1 418 ? 15.623 2.306 -0.596 1.00 40.45 418 GLN B O 1
ATOM 7299 N N . ALA B 1 419 ? 17.006 1.297 -2.045 1.00 37.21 419 ALA B N 1
ATOM 7300 C CA . ALA B 1 419 ? 15.918 0.695 -2.806 1.00 36.43 419 ALA B CA 1
ATOM 7301 C C . ALA B 1 419 ? 15.168 -0.333 -1.971 1.00 42.81 419 ALA B C 1
ATOM 7302 O O . ALA B 1 419 ? 13.991 -0.596 -2.213 1.00 42.34 419 ALA B O 1
ATOM 7304 N N . GLN B 1 420 ? 15.855 -0.916 -0.991 1.00 34.23 420 GLN B N 1
ATOM 7305 C CA . GLN B 1 420 ? 15.275 -1.972 -0.170 1.00 34.34 420 GLN B CA 1
ATOM 7306 C C . GLN B 1 420 ? 14.662 -1.475 1.131 1.00 37.97 420 GLN B C 1
ATOM 7307 O O . GLN B 1 420 ? 14.158 -2.283 1.907 1.00 41.12 420 GLN B O 1
ATOM 7313 N N . LEU B 1 421 ? 14.696 -0.164 1.372 1.00 37.54 421 LEU B N 1
ATOM 7314 C CA . LEU B 1 421 ? 14.293 0.393 2.671 1.00 44.50 421 LEU B CA 1
ATOM 7315 C C . LEU B 1 421 ? 12.806 0.210 2.987 1.00 44.42 421 LEU B C 1
ATOM 7316 O O . LEU B 1 421 ? 12.394 0.248 4.149 1.00 41.75 421 LEU B O 1
ATOM 7321 N N . GLY B 1 422 ? 11.996 0.050 1.953 1.00 37.58 422 GLY B N 1
ATOM 7322 C CA . GLY B 1 422 ? 10.564 -0.086 2.135 1.00 37.37 422 GLY B CA 1
ATOM 7323 C C . GLY B 1 422 ? 10.130 -1.517 2.377 1.00 47.73 422 GLY B C 1
ATOM 7324 O O . GLY B 1 422 ? 8.942 -1.787 2.532 1.00 45.55 422 GLY B O 1
ATOM 7325 N N . LEU B 1 423 ? 11.082 -2.446 2.399 1.00 36.45 423 LEU B N 1
ATOM 7326 C CA . LEU B 1 423 ? 10.720 -3.847 2.582 1.00 36.01 423 LEU B CA 1
ATOM 7327 C C . LEU B 1 423 ? 10.363 -4.156 4.030 1.00 43.54 423 LEU B C 1
ATOM 7328 O O . LEU B 1 423 ? 11.066 -3.746 4.950 1.00 44.43 423 LEU B O 1
ATOM 7333 N N . PRO B 1 424 ? 9.263 -4.895 4.230 1.00 44.67 424 PRO B N 1
ATOM 7334 C CA . PRO B 1 424 ? 8.891 -5.326 5.581 1.00 47.37 424 PRO B CA 1
ATOM 7335 C C . PRO B 1 424 ? 9.940 -6.251 6.208 1.00 50.38 424 PRO B C 1
ATOM 7336 O O . PRO B 1 424 ? 10.146 -6.168 7.415 1.00 55.58 424 PRO B O 1
ATOM 7340 N N . ASP B 1 425 ? 10.608 -7.091 5.414 1.00 43.66 425 ASP B N 1
ATOM 7341 C CA . ASP B 1 425 ? 11.598 -8.005 5.980 1.00 46.09 425 ASP B CA 1
ATOM 7342 C C . ASP B 1 425 ? 13.029 -7.464 5.832 1.00 45.71 425 ASP B C 1
ATOM 7343 O O . ASP B 1 425 ? 13.998 -8.238 5.815 1.00 43.43 425 ASP B O 1
ATOM 7348 N N . LYS B 1 426 ? 13.167 -6.143 5.715 1.00 43.45 426 LYS B N 1
ATOM 7349 C CA . LYS B 1 426 ? 14.487 -5.529 5.483 1.00 42.99 426 LYS B CA 1
ATOM 7350 C C . LYS B 1 426 ? 15.492 -5.779 6.615 1.00 43.12 426 LYS B C 1
ATOM 7351 O O . LYS B 1 426 ? 16.669 -6.058 6.363 1.00 43.04 426 LYS B O 1
ATOM 7357 N N . ALA B 1 427 ? 15.046 -5.619 7.858 1.00 45.24 427 ALA B N 1
ATOM 7358 C CA . ALA B 1 427 ? 15.937 -5.852 8.994 1.00 47.60 427 ALA B CA 1
ATOM 7359 C C . ALA B 1 427 ? 16.430 -7.289 8.995 1.00 47.43 427 ALA B C 1
ATOM 7360 O O . ALA B 1 427 ? 17.602 -7.545 9.232 1.00 48.32 427 ALA B O 1
ATOM 7362 N N . LYS B 1 428 ? 15.529 -8.225 8.711 1.00 46.41 428 LYS B N 1
ATOM 7363 C CA . LYS B 1 428 ? 15.879 -9.643 8.692 1.00 46.38 428 LYS B CA 1
ATOM 7364 C C . LYS B 1 428 ? 16.846 -9.985 7.548 1.00 54.49 428 LYS B C 1
ATOM 7365 O O . LYS B 1 428 ? 17.800 -10.750 7.735 1.00 45.20 428 LYS B O 1
ATOM 7371 N N . ILE B 1 429 ? 16.589 -9.429 6.366 1.00 42.31 429 ILE B N 1
ATOM 7372 C CA . ILE B 1 429 ? 17.485 -9.609 5.224 1.00 40.59 429 ILE B CA 1
ATOM 7373 C C . ILE B 1 429 ? 18.903 -9.153 5.569 1.00 41.82 429 ILE B C 1
ATOM 7374 O O . ILE B 1 429 ? 19.887 -9.874 5.354 1.00 41.78 429 ILE B O 1
ATOM 7379 N N . ASP B 1 430 ? 18.998 -7.965 6.148 1.00 44.27 430 ASP B N 1
ATOM 7380 C CA . ASP B 1 430 ? 20.292 -7.416 6.523 1.00 44.61 430 ASP B CA 1
ATOM 7381 C C . ASP B 1 430 ? 20.994 -8.258 7.592 1.00 46.73 430 ASP B C 1
ATOM 7382 O O . ASP B 1 430 ? 22.203 -8.436 7.540 1.00 47.29 430 ASP B O 1
ATOM 7387 N N . ALA B 1 431 ? 20.232 -8.814 8.529 1.00 47.98 431 ALA B N 1
ATOM 7388 C CA . ALA B 1 431 ? 20.813 -9.697 9.541 1.00 50.13 431 ALA B CA 1
ATOM 7389 C C . ALA B 1 431 ? 21.357 -10.992 8.937 1.00 49.91 431 ALA B C 1
ATOM 7390 O O . ALA B 1 431 ? 22.427 -11.459 9.324 1.00 50.47 431 ALA B O 1
ATOM 7392 N N . GLU B 1 432 ? 20.620 -11.572 7.993 1.00 49.90 432 GLU B N 1
ATOM 7393 C CA . GLU B 1 432 ? 21.062 -12.801 7.326 1.00 47.97 432 GLU B CA 1
ATOM 7394 C C . GLU B 1 432 ? 22.324 -12.543 6.501 1.00 49.45 432 GLU B C 1
ATOM 7395 O O . GLU B 1 432 ? 23.194 -13.415 6.364 1.00 45.17 432 GLU B O 1
ATOM 7401 N N . ILE B 1 433 ? 22.423 -11.333 5.957 1.00 46.56 433 ILE B N 1
ATOM 7402 C CA . ILE B 1 433 ? 23.606 -10.922 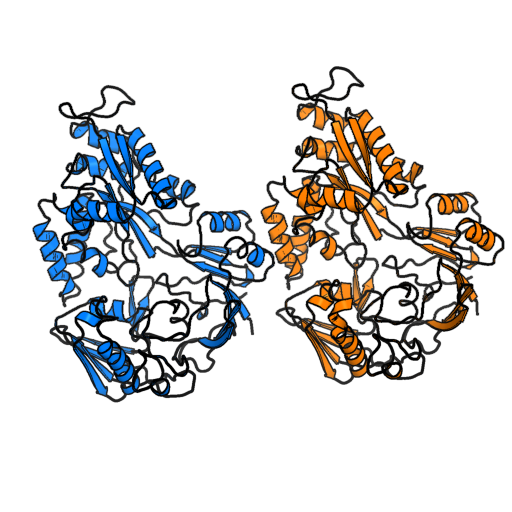5.206 1.00 44.92 433 ILE B CA 1
ATOM 7403 C C . ILE B 1 433 ? 24.828 -10.815 6.115 1.00 51.59 433 ILE B C 1
ATOM 7404 O O . ILE B 1 433 ? 25.920 -11.242 5.747 1.00 45.82 433 ILE B O 1
ATOM 7409 N N . GLY B 1 434 ? 24.657 -10.224 7.292 1.00 52.03 434 GLY B N 1
ATOM 7410 C CA . GLY B 1 434 ? 25.777 -10.110 8.216 1.00 52.44 434 GLY B CA 1
ATOM 7411 C C . GLY B 1 434 ? 26.250 -11.487 8.635 1.00 51.57 434 GLY B C 1
ATOM 7412 O O . GLY B 1 434 ? 27.451 -11.756 8.758 1.00 52.70 434 GLY B O 1
ATOM 7413 N N . GLN B 1 435 ? 25.288 -12.383 8.810 1.00 51.67 435 GLN B N 1
ATOM 7414 C CA . GLN B 1 435 ? 25.586 -13.729 9.257 1.00 55.71 435 GLN B CA 1
ATOM 7415 C C . GLN B 1 435 ? 26.237 -14.526 8.113 1.00 54.90 435 GLN B C 1
ATOM 7416 O O . GLN B 1 435 ? 27.120 -15.360 8.330 1.00 52.61 435 GLN B O 1
ATOM 7422 N N . VAL B 1 436 ? 25.818 -14.265 6.883 1.00 47.79 436 VAL B N 1
ATOM 7423 C CA . VAL B 1 436 ? 26.374 -15.033 5.772 1.00 46.10 436 VAL B CA 1
ATOM 7424 C C . VAL B 1 436 ? 27.833 -14.642 5.547 1.00 46.64 436 VAL B C 1
ATOM 7425 O O . VAL B 1 436 ? 28.655 -15.478 5.150 1.00 46.55 436 VAL B O 1
ATOM 7429 N N . LEU B 1 437 ? 28.190 -13.400 5.854 1.00 47.48 437 LEU B N 1
ATOM 7430 C CA . LEU B 1 437 ? 29.556 -12.961 5.588 1.00 48.09 437 LEU B CA 1
ATOM 7431 C C . LEU B 1 437 ? 30.565 -13.507 6.612 1.00 50.86 437 LEU B C 1
ATOM 7432 O O . LEU B 1 437 ? 31.733 -13.717 6.277 1.00 51.23 437 LEU B O 1
ATOM 7437 N N . VAL B 1 438 ? 30.125 -13.744 7.850 1.00 52.91 438 VAL B N 1
ATOM 7438 C CA . VAL B 1 438 ? 31.020 -14.324 8.857 1.00 59.78 438 VAL B CA 1
ATOM 7439 C C . VAL B 1 438 ? 30.743 -15.810 9.084 1.00 60.38 438 VAL B C 1
ATOM 7440 O O . VAL B 1 438 ? 31.287 -16.413 10.010 1.00 58.57 438 VAL B O 1
ATOM 7444 N N . SER B 1 439 ? 29.895 -16.393 8.242 1.00 57.54 439 SER B N 1
ATOM 7445 C CA . SER B 1 439 ? 29.566 -17.806 8.369 1.00 58.00 439 SER B CA 1
ATOM 7446 C C . SER B 1 439 ? 30.789 -18.685 8.145 1.00 54.74 439 SER B C 1
ATOM 7447 O O . SER B 1 439 ? 31.594 -18.456 7.239 1.00 53.45 439 SER B O 1
ATOM 7450 N N . THR B 1 440 ? 30.926 -19.694 8.993 1.00 56.98 440 THR B N 1
ATOM 7451 C CA . THR B 1 440 ? 32.000 -20.659 8.852 1.00 64.10 440 THR B CA 1
ATOM 7452 C C . THR B 1 440 ? 31.381 -21.963 8.398 1.00 66.71 440 THR B C 1
ATOM 7453 O O . THR B 1 440 ? 32.064 -22.967 8.201 1.00 68.02 440 THR B O 1
ATOM 7457 N N . ASP B 1 441 ? 30.075 -21.907 8.178 1.00 55.66 441 ASP B N 1
ATOM 7458 C CA . ASP B 1 441 ? 29.269 -23.089 7.960 1.00 63.69 441 ASP B CA 1
ATOM 7459 C C . ASP B 1 441 ? 28.683 -23.048 6.546 1.00 64.68 441 ASP B C 1
ATOM 7460 O O . ASP B 1 441 ? 27.861 -22.188 6.224 1.00 59.21 441 ASP B O 1
ATOM 7465 N N . GLU B 1 442 ? 29.119 -23.988 5.712 1.00 55.80 442 GLU B N 1
ATOM 7466 C CA . GLU B 1 442 ? 28.802 -23.989 4.287 1.00 55.35 442 GLU B CA 1
ATOM 7467 C C . GLU B 1 442 ? 27.338 -24.334 3.992 1.00 54.87 442 GLU B C 1
ATOM 7468 O O . GLU B 1 442 ? 26.739 -23.812 3.043 1.00 52.48 442 GLU B O 1
ATOM 7474 N N . THR B 1 443 ? 26.769 -25.224 4.798 1.00 52.57 443 THR B N 1
ATOM 7475 C CA . THR B 1 443 ? 25.348 -25.540 4.699 1.00 54.51 443 THR B CA 1
ATOM 7476 C C . THR B 1 443 ? 24.533 -24.330 5.130 1.00 54.47 443 THR B C 1
ATOM 7477 O O . THR B 1 443 ? 23.560 -23.957 4.470 1.00 55.18 443 THR B O 1
ATOM 7481 N N . ALA B 1 444 ? 24.946 -23.707 6.230 1.00 51.94 444 ALA B N 1
ATOM 7482 C CA . ALA B 1 444 ? 24.289 -22.494 6.702 1.00 51.98 444 ALA B CA 1
ATOM 7483 C C . ALA B 1 444 ? 24.380 -21.400 5.644 1.00 46.98 444 ALA B C 1
ATOM 7484 O O . ALA B 1 444 ? 23.414 -20.681 5.404 1.00 42.75 444 ALA B O 1
ATOM 7486 N N . ARG B 1 445 ? 25.543 -21.296 5.008 1.00 47.97 445 ARG B N 1
ATOM 7487 C CA . ARG B 1 445 ? 25.784 -20.271 4.001 1.00 40.92 445 ARG B CA 1
ATOM 7488 C C . ARG B 1 445 ? 24.802 -20.377 2.835 1.00 41.54 445 ARG B C 1
ATOM 7489 O O . ARG B 1 445 ? 24.229 -19.377 2.399 1.00 43.66 445 ARG B O 1
ATOM 7497 N N . GLN B 1 446 ? 24.601 -21.590 2.328 1.00 41.52 446 GLN B N 1
ATOM 7498 C CA . GLN B 1 446 ? 23.708 -21.789 1.194 1.00 44.35 446 GLN B CA 1
ATOM 7499 C C . GLN B 1 446 ? 22.252 -21.551 1.568 1.00 44.51 446 GLN B C 1
ATOM 7500 O O . GLN B 1 446 ? 21.490 -21.006 0.767 1.00 40.56 446 GLN B O 1
ATOM 7506 N N . ALA B 1 447 ? 21.857 -21.962 2.773 1.00 43.73 447 ALA B N 1
ATOM 7507 C CA . ALA B 1 447 ? 20.486 -21.730 3.218 1.00 44.70 447 ALA B CA 1
ATOM 7508 C C . ALA B 1 447 ? 20.247 -20.231 3.385 1.00 43.30 447 ALA B C 1
ATOM 7509 O O . ALA B 1 447 ? 19.180 -19.721 3.047 1.00 42.22 447 ALA B O 1
ATOM 7511 N N . LEU B 1 448 ? 21.264 -19.514 3.850 1.00 39.48 448 LEU B N 1
ATOM 7512 C CA . LEU B 1 448 ? 21.137 -18.072 4.031 1.00 37.37 448 LEU B CA 1
ATOM 7513 C C . LEU B 1 448 ? 21.014 -17.339 2.695 1.00 43.18 448 LEU B C 1
ATOM 7514 O O . LEU B 1 448 ? 20.163 -16.462 2.532 1.00 42.37 448 LEU B O 1
ATOM 7519 N N . TYR B 1 449 ? 21.852 -17.705 1.735 1.00 37.40 449 TYR B N 1
ATOM 7520 C CA . TYR B 1 449 ? 21.787 -17.046 0.439 1.00 37.87 449 TYR B CA 1
ATOM 7521 C C . TYR B 1 449 ? 20.473 -17.396 -0.245 1.00 35.93 449 TYR B C 1
ATOM 7522 O O . TYR B 1 449 ? 19.849 -16.539 -0.882 1.00 36.19 449 TYR B O 1
ATOM 7531 N N . LYS B 1 450 ? 20.045 -18.649 -0.107 1.00 33.85 450 LYS B N 1
ATOM 7532 C CA . LYS B 1 450 ? 18.785 -19.056 -0.709 1.00 38.50 450 LYS B CA 1
ATOM 7533 C C . LYS B 1 450 ? 17.652 -18.192 -0.177 1.00 42.32 450 LYS B C 1
ATOM 7534 O O . LYS B 1 450 ? 16.803 -17.735 -0.942 1.00 41.45 450 LYS B O 1
ATOM 7540 N N . ASP B 1 451 ? 17.650 -17.948 1.129 1.00 40.02 451 ASP B N 1
ATOM 7541 C CA . ASP B 1 451 ? 16.593 -17.129 1.715 1.00 40.27 451 ASP B CA 1
ATOM 7542 C C . ASP B 1 451 ? 16.669 -15.667 1.261 1.00 40.12 451 ASP B C 1
ATOM 7543 O O . ASP B 1 451 ? 15.659 -15.088 0.854 1.00 39.79 451 ASP B O 1
ATOM 7548 N N . ILE B 1 452 ? 17.859 -15.078 1.335 1.00 33.96 452 ILE B N 1
ATOM 7549 C CA . ILE B 1 452 ? 18.072 -13.689 0.923 1.00 32.93 452 ILE B CA 1
ATOM 7550 C C . ILE B 1 452 ? 17.675 -13.467 -0.542 1.00 31.36 452 ILE B C 1
ATOM 7551 O O . ILE B 1 452 ? 16.880 -12.576 -0.858 1.00 31.84 452 ILE B O 1
ATOM 7556 N N . LEU B 1 453 ? 18.206 -14.292 -1.437 1.00 32.49 453 LEU B N 1
ATOM 7557 C CA . LEU B 1 453 ? 17.928 -14.126 -2.861 1.00 32.00 453 LEU B CA 1
ATOM 7558 C C . LEU B 1 453 ? 16.457 -14.414 -3.196 1.00 34.21 453 LEU B C 1
ATOM 7559 O O . LEU B 1 453 ? 15.897 -13.829 -4.143 1.00 30.32 453 LEU B O 1
ATOM 7564 N N . THR B 1 454 ? 15.827 -15.302 -2.431 1.00 30.72 454 THR B N 1
ATOM 7565 C CA . THR B 1 454 ? 14.423 -15.631 -2.681 1.00 36.40 454 THR B CA 1
ATOM 7566 C C . THR B 1 454 ? 13.531 -14.449 -2.319 1.00 37.30 454 THR B C 1
ATOM 7567 O O . THR B 1 454 ? 12.583 -14.122 -3.051 1.00 35.31 454 THR B O 1
ATOM 7571 N N . ARG B 1 455 ? 13.834 -13.811 -1.190 1.00 34.86 455 ARG B N 1
ATOM 7572 C CA . ARG B 1 455 ? 13.081 -12.632 -0.766 1.00 37.16 455 ARG B CA 1
ATOM 7573 C C . ARG B 1 455 ? 13.223 -11.459 -1.755 1.00 32.16 455 ARG B C 1
ATOM 7574 O O . ARG B 1 455 ? 12.238 -10.784 -2.054 1.00 34.91 455 ARG B O 1
ATOM 7582 N N . LEU B 1 456 ? 14.432 -11.207 -2.247 1.00 30.10 456 LEU B N 1
ATOM 7583 C CA . LEU B 1 456 ? 14.647 -10.097 -3.175 1.00 28.83 456 LEU B CA 1
ATOM 7584 C C . LEU B 1 456 ? 13.911 -10.344 -4.477 1.00 27.90 456 LEU B C 1
ATOM 7585 O O . LEU B 1 456 ? 13.468 -9.403 -5.142 1.00 27.85 456 LEU B O 1
ATOM 7590 N N . HIS B 1 457 ? 13.799 -11.616 -4.847 1.00 29.48 457 HIS B N 1
ATOM 7591 C CA . HIS B 1 457 ? 13.148 -11.984 -6.109 1.00 30.36 457 HIS B CA 1
ATOM 7592 C C . HIS B 1 457 ? 11.628 -11.923 -5.957 1.00 28.60 457 HIS B C 1
ATOM 7593 O O . HIS B 1 457 ? 10.934 -11.330 -6.784 1.00 27.55 457 HIS B O 1
ATOM 7600 N N . GLU B 1 458 ? 11.115 -12.523 -4.888 1.00 31.67 458 GLU B N 1
ATOM 7601 C CA . GLU B 1 458 ? 9.670 -12.542 -4.646 1.00 35.78 458 GLU B CA 1
ATOM 7602 C C . GLU B 1 458 ? 9.104 -11.158 -4.325 1.00 37.48 458 GLU B C 1
ATOM 7603 O O . GLU B 1 458 ? 7.935 -10.902 -4.597 1.00 37.07 458 GLU B O 1
ATOM 7609 N N . GLU B 1 459 ? 9.924 -10.270 -3.762 1.00 30.24 459 GLU B N 1
ATOM 7610 C CA . GLU B 1 459 ? 9.491 -8.894 -3.494 1.00 32.94 459 GLU B CA 1
ATOM 7611 C C . GLU B 1 459 ? 9.790 -7.962 -4.664 1.00 31.19 459 GLU B C 1
ATOM 7612 O O . GLU B 1 459 ? 9.556 -6.754 -4.580 1.00 32.87 459 GLU B O 1
ATOM 7618 N N . ALA B 1 460 ? 10.294 -8.534 -5.754 1.00 28.18 460 ALA B N 1
ATOM 7619 C CA . ALA B 1 460 ? 10.534 -7.797 -6.992 1.00 27.53 460 ALA B CA 1
ATOM 7620 C C . ALA B 1 460 ? 11.322 -6.507 -6.774 1.00 28.42 460 ALA B C 1
ATOM 7621 O O . ALA B 1 460 ? 10.975 -5.460 -7.306 1.00 28.36 460 ALA B O 1
ATOM 7623 N N . VAL B 1 461 ? 12.381 -6.583 -5.980 1.00 31.66 461 VAL B N 1
ATOM 7624 C CA . VAL B 1 461 ? 13.214 -5.417 -5.721 1.00 26.44 461 VAL B CA 1
ATOM 7625 C C . VAL B 1 461 ? 13.925 -4.936 -6.976 1.00 26.45 461 VAL B C 1
ATOM 7626 O O . VAL B 1 461 ? 14.151 -3.732 -7.161 1.00 28.26 461 VAL B O 1
ATOM 7630 N N . TYR B 1 462 ? 14.246 -5.878 -7.860 1.00 24.28 462 TYR B N 1
ATOM 7631 C CA . TYR B 1 462 ? 14.944 -5.557 -9.092 1.00 23.92 462 TYR B CA 1
ATOM 7632 C C . TYR B 1 462 ? 14.096 -5.841 -10.308 1.00 26.38 462 TYR B C 1
ATOM 7633 O O . TYR B 1 462 ? 13.138 -6.609 -10.242 1.00 28.15 462 TYR B O 1
ATOM 7642 N N . LEU B 1 463 ? 14.419 -5.146 -11.389 1.00 28.93 463 LEU B N 1
ATOM 7643 C CA . LEU B 1 463 ? 14.123 -5.612 -12.735 1.00 24.47 463 LEU B CA 1
ATOM 7644 C C . LEU B 1 463 ? 15.445 -6.086 -13.322 1.00 24.54 463 LEU B C 1
ATOM 7645 O O . LEU B 1 463 ? 16.226 -5.265 -13.805 1.00 23.28 463 LEU B O 1
ATOM 7650 N N . PRO B 1 464 ? 15.741 -7.395 -13.220 1.00 23.46 464 PRO B N 1
ATOM 7651 C CA . PRO B 1 464 ? 16.947 -7.891 -13.895 1.00 21.75 464 PRO B CA 1
ATOM 7652 C C . PRO B 1 464 ? 16.793 -7.725 -15.400 1.00 24.30 464 PRO B C 1
ATOM 7653 O O . PRO B 1 464 ? 15.722 -8.026 -15.937 1.00 21.18 464 PRO B O 1
ATOM 7657 N N . LEU B 1 465 ? 17.823 -7.236 -16.077 1.00 20.55 465 LEU B N 1
ATOM 7658 C CA . LEU B 1 465 ? 17.687 -7.032 -17.512 1.00 21.01 465 LEU B CA 1
ATOM 7659 C C . LEU B 1 465 ? 18.548 -7.986 -18.329 1.00 22.49 465 LEU B C 1
ATOM 7660 O O . LEU B 1 465 ? 18.015 -8.852 -19.032 1.00 20.62 465 LEU B O 1
ATOM 7665 N N . THR B 1 466 ? 19.871 -7.846 -18.222 1.00 20.89 466 THR B N 1
ATOM 7666 C CA . THR B 1 466 ? 20.796 -8.612 -19.059 1.00 25.72 466 THR B CA 1
ATOM 7667 C C . THR B 1 466 ? 21.984 -9.144 -18.276 1.00 27.12 466 THR B C 1
ATOM 7668 O O . THR B 1 466 ? 22.332 -8.612 -17.221 1.00 22.61 466 THR B O 1
ATOM 7672 N N . SER B 1 467 ? 22.591 -10.209 -18.791 1.00 21.65 467 SER B N 1
ATOM 7673 C CA . SER B 1 467 ? 23.864 -10.682 -18.279 1.00 21.76 467 SER B CA 1
ATOM 7674 C C . SER B 1 467 ? 24.927 -10.213 -19.253 1.00 23.12 467 SER B C 1
ATOM 7675 O O . SER B 1 467 ? 24.851 -10.522 -20.452 1.00 21.28 467 SER B O 1
ATOM 7678 N N . VAL B 1 468 ? 25.891 -9.442 -18.758 1.00 20.88 468 VAL B N 1
ATOM 7679 C CA . VAL B 1 468 ? 27.029 -9.035 -19.579 1.00 25.60 468 VAL B CA 1
ATOM 7680 C C . VAL B 1 468 ? 27.843 -10.273 -19.913 1.00 26.24 468 VAL B C 1
ATOM 7681 O O . VAL B 1 468 ? 27.990 -11.155 -19.079 1.00 24.64 468 VAL B O 1
ATOM 7685 N N . THR B 1 469 ? 28.350 -10.364 -21.142 1.00 21.93 469 THR B N 1
ATOM 7686 C CA . THR B 1 469 ? 29.181 -11.502 -21.516 1.00 21.50 469 THR B CA 1
ATOM 7687 C C . THR B 1 469 ? 30.454 -10.978 -22.166 1.00 22.53 469 THR B C 1
ATOM 7688 O O . THR B 1 469 ? 30.475 -9.851 -22.669 1.00 21.58 469 THR B O 1
ATOM 7692 N N . ALA B 1 470 ? 31.518 -11.772 -22.141 1.00 19.85 470 ALA B N 1
ATOM 7693 C CA . ALA B 1 470 ? 32.686 -11.441 -22.947 1.00 21.34 470 ALA B CA 1
ATOM 7694 C C . ALA B 1 470 ? 32.358 -11.771 -24.397 1.00 21.55 470 ALA B C 1
ATOM 7695 O O . ALA B 1 470 ? 31.683 -12.759 -24.666 1.00 23.19 470 ALA B O 1
ATOM 7697 N N . MET B 1 471 ? 32.820 -10.925 -25.314 1.00 20.17 471 MET B N 1
ATOM 7698 C CA . MET B 1 471 ? 32.614 -11.101 -26.751 1.00 18.54 471 MET B CA 1
ATOM 7699 C C . MET B 1 471 ? 33.931 -11.476 -27.382 1.00 19.23 471 MET B C 1
ATOM 7700 O O . MET B 1 471 ? 34.969 -10.977 -26.960 1.00 19.22 471 MET B O 1
ATOM 7705 N N . ALA B 1 472 ? 33.893 -12.329 -28.398 1.00 19.55 472 ALA B N 1
ATOM 7706 C CA . ALA B 1 472 ? 35.098 -12.630 -29.145 1.00 16.68 472 ALA B CA 1
ATOM 7707 C C . ALA B 1 472 ? 34.803 -12.590 -30.626 1.00 19.30 472 ALA B C 1
ATOM 7708 O O . ALA B 1 472 ? 33.803 -13.142 -31.071 1.00 20.24 472 ALA B O 1
ATOM 7710 N N . VAL B 1 473 ? 35.687 -11.928 -31.369 1.00 19.74 473 VAL B N 1
ATOM 7711 C CA . VAL B 1 473 ? 35.653 -11.927 -32.835 1.00 21.85 473 VAL B CA 1
ATOM 7712 C C . VAL B 1 473 ? 37.020 -12.443 -33.251 1.00 21.60 473 VAL B C 1
ATOM 7713 O O . VAL B 1 473 ? 38.029 -11.888 -32.839 1.00 20.82 473 VAL B O 1
ATOM 7717 N N . ALA B 1 474 ? 37.063 -13.518 -34.026 1.00 22.60 474 ALA B N 1
ATOM 7718 C CA . ALA B 1 474 ? 38.340 -14.126 -34.366 1.00 24.87 474 ALA B CA 1
ATOM 7719 C C . ALA B 1 474 ? 38.366 -14.636 -35.797 1.00 24.04 474 ALA B C 1
ATOM 7720 O O . ALA B 1 474 ? 37.336 -15.005 -36.359 1.00 22.70 474 ALA B O 1
ATOM 7722 N N . LYS B 1 475 ? 39.550 -14.651 -36.391 1.00 23.59 475 LYS B N 1
ATOM 7723 C CA . LYS B 1 475 ? 39.729 -15.364 -37.642 1.00 25.03 475 LYS B CA 1
ATOM 7724 C C . LYS B 1 475 ? 39.441 -16.855 -37.406 1.00 28.29 475 LYS B C 1
ATOM 7725 O O . LYS B 1 475 ? 39.733 -17.383 -36.327 1.00 25.32 475 LYS B O 1
ATOM 7731 N N . PRO B 1 476 ? 38.833 -17.532 -38.393 1.00 31.26 476 PRO B N 1
ATOM 7732 C CA . PRO B 1 476 ? 38.456 -18.941 -38.213 1.00 31.82 476 PRO B CA 1
ATOM 7733 C C . PRO B 1 476 ? 39.641 -19.849 -37.831 1.00 31.82 476 PRO B C 1
ATOM 7734 O O . PRO B 1 476 ? 39.464 -20.787 -37.048 1.00 32.19 476 PRO B O 1
ATOM 7738 N N . GLU B 1 477 ? 40.840 -19.538 -38.321 1.00 25.92 477 GLU B N 1
ATOM 7739 C CA . GLU B 1 477 ? 42.004 -20.381 -38.042 1.00 29.06 477 GLU B CA 1
ATOM 7740 C C . GLU B 1 477 ? 42.441 -20.324 -36.569 1.00 27.49 477 GLU B C 1
ATOM 7741 O O . GLU B 1 477 ? 43.293 -21.106 -36.125 1.00 27.51 477 GLU B O 1
ATOM 7747 N N . VAL B 1 478 ? 41.861 -19.399 -35.812 1.00 25.41 478 VAL B N 1
ATOM 7748 C CA . VAL B 1 478 ? 42.187 -19.276 -34.386 1.00 21.63 478 VAL B CA 1
ATOM 7749 C C . VAL B 1 478 ? 41.507 -20.406 -33.612 1.00 26.32 478 VAL B C 1
ATOM 7750 O O . VAL B 1 478 ? 41.958 -20.801 -32.533 1.00 26.60 478 VAL B O 1
ATOM 7754 N N . GLY B 1 479 ? 40.436 -20.949 -34.180 1.00 25.48 479 GLY B N 1
ATOM 7755 C CA . GLY B 1 479 ? 39.743 -22.066 -33.559 1.00 26.86 479 GLY B CA 1
ATOM 7756 C C . GLY B 1 479 ? 38.682 -21.611 -32.571 1.00 25.61 479 GLY B C 1
ATOM 7757 O O . GLY B 1 479 ? 38.429 -20.410 -32.431 1.00 24.86 479 GLY B O 1
ATOM 7758 N N . LYS B 1 480 ? 38.053 -22.568 -31.895 1.00 22.49 480 LYS B N 1
ATOM 7759 C CA . LYS B 1 480 ? 36.995 -22.259 -30.935 1.00 29.69 480 LYS B CA 1
ATOM 7760 C C . LYS B 1 480 ? 37.538 -21.473 -29.743 1.00 27.15 480 LYS B C 1
ATOM 7761 O O . LYS B 1 480 ? 38.606 -21.797 -29.220 1.00 25.69 480 LYS B O 1
ATOM 7767 N N . ILE B 1 481 ? 36.796 -20.465 -29.290 1.00 23.70 481 ILE B N 1
ATOM 7768 C CA . ILE B 1 481 ? 37.281 -19.646 -28.186 1.00 23.96 481 ILE B CA 1
ATOM 7769 C C . ILE B 1 481 ? 36.872 -20.239 -26.844 1.00 27.68 481 ILE B C 1
ATOM 7770 O O . ILE B 1 481 ? 35.713 -20.585 -26.634 1.00 29.05 481 ILE B O 1
ATOM 7775 N N . THR B 1 482 ? 37.837 -20.387 -25.943 1.00 29.40 482 THR B N 1
ATOM 7776 C CA . THR B 1 482 ? 37.530 -20.761 -24.569 1.00 28.03 482 THR B CA 1
ATOM 7777 C C . THR B 1 482 ? 37.504 -19.468 -23.762 1.00 28.73 482 THR B C 1
ATOM 7778 O O . THR B 1 482 ? 38.491 -18.732 -23.720 1.00 29.61 482 THR B O 1
ATOM 7782 N N . PHE B 1 483 ? 36.363 -19.167 -23.152 1.00 21.14 483 PHE B N 1
ATOM 7783 C CA . PHE B 1 483 ? 36.224 -17.916 -22.427 1.00 19.68 483 PHE B CA 1
ATOM 7784 C C . PHE B 1 483 ? 36.703 -18.027 -20.995 1.00 20.12 483 PHE B C 1
ATOM 7785 O O . PHE B 1 483 ? 36.605 -19.085 -20.378 1.00 22.90 483 PHE B O 1
ATOM 7793 N N . GLY B 1 484 ? 37.218 -16.930 -20.462 1.00 20.29 484 GLY B N 1
ATOM 7794 C CA . GLY B 1 484 ? 37.609 -16.898 -19.061 1.00 21.21 484 GLY B CA 1
ATOM 7795 C C . GLY B 1 484 ? 36.408 -16.947 -18.147 1.00 23.98 484 GLY B C 1
ATOM 7796 O O . GLY B 1 484 ? 35.293 -16.639 -18.573 1.00 21.15 484 GLY B O 1
ATOM 7797 N N . ALA B 1 485 ? 36.641 -17.343 -16.894 1.00 24.34 485 ALA B N 1
ATOM 7798 C CA . ALA B 1 485 ? 35.599 -17.413 -15.872 1.00 26.13 485 ALA B CA 1
ATOM 7799 C C . ALA B 1 485 ? 35.342 -16.054 -15.224 1.00 24.42 485 ALA B C 1
ATOM 7800 O O . ALA B 1 485 ? 34.404 -15.896 -14.436 1.00 25.56 485 ALA B O 1
ATOM 7802 N N . MET B 1 486 ? 36.204 -15.090 -15.527 1.00 23.82 486 MET B N 1
ATOM 7803 C CA . MET B 1 486 ? 36.013 -13.708 -15.098 1.00 22.44 486 MET B CA 1
ATOM 7804 C C . MET B 1 486 ? 36.401 -12.781 -16.254 1.00 23.09 486 MET B C 1
ATOM 7805 O O . MET B 1 486 ? 37.143 -13.194 -17.151 1.00 20.24 486 MET B O 1
ATOM 7810 N N . SER B 1 487 ? 35.885 -11.554 -16.274 1.00 24.05 487 SER B N 1
ATOM 7811 C CA . SER B 1 487 ? 36.093 -10.690 -17.440 1.00 26.51 487 SER B CA 1
ATOM 7812 C C . SER B 1 487 ? 37.562 -10.385 -17.743 1.00 28.94 487 SER B C 1
ATOM 7813 O O . SER B 1 487 ? 37.914 -10.119 -18.887 1.00 28.01 487 SER B O 1
ATOM 7816 N N . SER B 1 488 ? 38.422 -10.387 -16.734 1.00 28.81 488 SER B N 1
ATOM 7817 C CA . SER B 1 488 ? 39.827 -10.077 -16.998 1.00 30.23 488 SER B CA 1
ATOM 7818 C C . SER B 1 488 ? 40.630 -11.302 -17.433 1.00 28.84 488 SER B C 1
ATOM 7819 O O . SER B 1 488 ? 41.828 -11.203 -17.684 1.00 31.63 488 SER B O 1
ATOM 7822 N N . GLU B 1 489 ? 40.002 -12.470 -17.469 1.00 23.08 489 GLU B N 1
ATOM 7823 C CA . GLU B 1 489 ? 40.742 -13.681 -17.810 1.00 20.18 489 GLU B CA 1
ATOM 7824 C C . GLU B 1 489 ? 40.548 -14.024 -19.284 1.00 21.95 489 GLU B C 1
ATOM 7825 O O . GLU B 1 489 ? 39.487 -14.483 -19.673 1.00 21.59 489 GLU B O 1
ATOM 7831 N N . ILE B 1 490 ? 41.597 -13.829 -20.079 1.00 18.49 490 ILE B N 1
ATOM 7832 C CA . ILE B 1 490 ? 41.561 -14.128 -21.504 1.00 19.27 490 ILE B CA 1
ATOM 7833 C C . ILE B 1 490 ? 42.497 -15.308 -21.741 1.00 22.93 490 ILE B C 1
ATOM 7834 O O . ILE B 1 490 ? 43.718 -15.134 -21.783 1.00 23.25 490 ILE B O 1
ATOM 7839 N N . PRO B 1 491 ? 41.935 -16.524 -21.853 1.00 23.43 491 PRO B N 1
ATOM 7840 C CA . PRO B 1 491 ? 42.759 -17.741 -21.802 1.00 28.44 491 PRO B CA 1
ATOM 7841 C C . PRO B 1 491 ? 43.455 -18.066 -23.122 1.00 24.57 491 PRO B C 1
ATOM 7842 O O . PRO B 1 491 ? 43.104 -19.033 -23.798 1.00 21.99 491 PRO B O 1
ATOM 7846 N N . PHE B 1 492 ? 44.437 -17.253 -23.485 1.00 23.67 492 PHE B N 1
ATOM 7847 C CA . PHE B 1 492 ? 45.220 -17.518 -24.691 1.00 19.06 492 PHE B CA 1
ATOM 7848 C C . PHE B 1 492 ? 45.816 -18.927 -24.688 1.00 21.74 492 PHE B C 1
ATOM 7849 O O . PHE B 1 492 ? 45.976 -19.543 -25.744 1.00 20.22 492 PHE B O 1
ATOM 7857 N N . GLU B 1 493 ? 46.165 -19.432 -23.501 1.00 24.32 493 GLU B N 1
ATOM 7858 C CA . GLU B 1 493 ? 46.832 -20.731 -23.389 1.00 26.55 493 GLU B CA 1
ATOM 7859 C C . GLU B 1 493 ? 45.917 -21.901 -23.757 1.00 28.52 493 GLU B C 1
ATOM 7860 O O . GLU B 1 493 ? 46.380 -23.034 -23.961 1.00 27.99 493 GLU B O 1
ATOM 7866 N N . LYS B 1 494 ? 44.624 -21.622 -23.853 1.00 22.39 494 LYS B N 1
ATOM 7867 C CA . LYS B 1 494 ? 43.656 -22.652 -24.187 1.00 24.00 494 LYS B CA 1
ATOM 7868 C C . LYS B 1 494 ? 43.235 -22.630 -25.651 1.00 25.79 494 LYS B C 1
ATOM 7869 O O . LYS B 1 494 ? 42.486 -23.502 -26.096 1.00 28.13 494 LYS B O 1
ATOM 7875 N N . LEU B 1 495 ? 43.712 -21.648 -26.409 1.00 22.80 495 LEU B N 1
ATOM 7876 C CA . LEU B 1 495 ? 43.352 -21.578 -27.823 1.00 24.54 495 LEU B CA 1
ATOM 7877 C C . LEU B 1 495 ? 43.977 -22.766 -28.542 1.00 29.29 495 LEU B C 1
ATOM 7878 O O . LEU B 1 495 ? 45.088 -23.192 -28.210 1.00 29.35 495 LEU B O 1
ATOM 7883 N N . THR B 1 496 ? 43.251 -23.317 -29.507 1.00 25.86 496 THR B N 1
ATOM 7884 C CA . THR B 1 496 ? 43.762 -24.429 -30.291 1.00 30.54 496 THR B CA 1
ATOM 7885 C C . THR B 1 496 ? 43.614 -24.103 -31.776 1.00 32.46 496 THR B C 1
ATOM 7886 O O . THR B 1 496 ? 42.576 -24.361 -32.380 1.00 34.33 496 THR B O 1
ATOM 7890 N N . PRO B 1 497 ? 44.674 -23.534 -32.366 1.00 32.52 497 PRO B N 1
ATOM 7891 C CA . PRO B 1 497 ? 44.715 -23.081 -33.761 1.00 34.33 497 PRO B CA 1
ATOM 7892 C C . PRO B 1 497 ? 44.681 -24.249 -34.748 1.00 40.15 497 PRO B C 1
ATOM 7893 O O . PRO B 1 497 ? 45.102 -25.354 -34.405 1.00 38.84 497 PRO B O 1
ATOM 7897 N N . LYS B 1 498 ? 44.190 -23.998 -35.960 1.00 47.56 498 LYS B N 1
ATOM 7898 C CA . LYS B 1 498 ? 44.063 -25.049 -36.970 1.00 52.35 498 LYS B CA 1
ATOM 7899 C C . LYS B 1 498 ? 45.326 -25.159 -37.815 1.00 54.23 498 LYS B C 1
ATOM 7900 O O . LYS B 1 498 ? 46.439 -25.049 -37.297 1.00 54.33 498 LYS B O 1
#

Secondary structure (DSSP, 8-state):
--EEEEEESS---S--TT--TTS-HHHHHHH---SEEE-TTS-EEESSEEEEEE-TTSSEEEEEEPSS-B-TTSPBP-HHHHHHHHHHHHHTHHHHTTSHHHHHEEEEEEEETTEEEEEESS--TTHHHHHTSSSSS----GGGEETTEEEEEESS---SSSEEEEEEETTTEEEEEE-TT-SSPPPS-SEEEEEE---HHHHHHHHHTTS-SEEEESTTT--HHHHHHHHTT-SSEEEE-S--EEEEEEE-TTSGGGGSHHHHHHHHHH--HHHHHHHHSTT-SEE--SSS-TTSTT--S-PPP----HHHHHHHHHTTT-B-SSTTPPPEETTEE-EEEEEEETT-HHHHHHHHHHHHHHHTTT-EEEEEEE-HHHHHHHHHHT--SEEEEE---TTSTTHHHHHHTTSTTSHHHHHHTT-TTHHHHHHHHHHHHT---HHHHHHHHHHHHHHHHHTT-EEEEEEE--EEEE-GGG-SPPPPSSTT---GGG----/--EEEEEESS---S--TT--TTS-HHHHHHH---SEEE-TTS-EEESSEEEEEE-TTS-EEEEEEPSS-B-TTSPBP-HHHHHHHHHHHHTTHHHHTTSHHHHHEEEEEEEETTEEEEEESS--TTHHHHHTSSSSS----GGGEETTEEEEEESS---SSSEEEEEEETTTEEEEEE-TT-SSPPPS-SEEEEEE---HHHHHHHHHTTS--EEEESTTT--HHHHHHHHHHSSSEEEE-S--EEEEEEE-TTSGGGGSHHHHHHHHHH--HHHHHHHTSTT-SEE--SSS-TTSTT--S-PPP----HHHHHHHHHTTT-B-SSTTPPPEETTEE-EEEEEEETT-HHHHHHHHHHHHHHHTTT-EEEEEEE-HHHHHHHHHHT--SEEEEE---TTTTTHHHHHGGGSTTSHHHHHTTT-TTHHHHHHHHHHHHH---HHHHHHHHHHHHHHHHHTT-EEEEEEE--EEEE-GGG-SPPPPSSTT---GGG----

Solvent-accessible surface area: 39556 Å² total; per-residue (Å²): 122,50,95,1,36,0,4,36,41,69,24,0,16,80,0,4,0,4,48,20,98,86,3,37,76,5,0,0,18,0,3,1,6,6,0,0,39,8,48,62,94,7,73,36,10,82,72,0,0,81,56,69,119,53,44,178,79,6,111,25,18,25,0,43,0,68,115,83,5,108,1,28,70,44,72,81,0,34,0,61,3,0,68,28,2,1,39,11,1,16,141,38,66,121,107,0,50,121,3,68,0,0,46,16,2,86,37,2,68,71,56,14,110,52,88,0,81,0,26,5,105,95,30,17,23,0,0,35,11,6,1,1,4,6,32,1,3,8,1,0,0,45,64,21,37,96,153,70,11,1,41,131,23,24,99,34,28,31,2,0,1,4,2,66,35,77,73,65,95,147,56,101,32,0,18,0,31,33,3,101,75,13,48,10,118,106,3,38,8,47,42,0,11,0,48,24,14,93,66,75,110,70,12,12,98,5,0,14,26,17,74,0,27,2,3,4,6,27,50,66,35,0,42,15,91,20,4,49,71,1,64,132,3,60,36,20,40,39,37,47,3,112,27,13,36,5,12,0,0,0,0,1,5,68,72,34,13,0,126,42,63,18,0,6,53,0,0,2,19,3,2,32,11,79,66,0,15,62,73,27,0,83,33,1,10,71,120,7,29,25,12,7,21,103,30,19,17,34,9,110,29,72,39,173,68,29,62,108,53,51,71,70,0,25,175,31,0,68,139,20,32,22,60,30,204,60,124,52,52,47,19,89,68,135,60,110,70,0,50,2,34,0,0,10,57,29,131,51,74,39,8,90,42,0,0,79,42,0,60,54,16,0,95,166,10,4,0,63,2,129,54,18,40,46,130,86,81,36,6,123,40,29,33,139,67,6,105,0,9,0,1,25,30,68,8,122,4,22,2,43,2,0,4,14,6,0,27,21,0,77,57,80,58,74,5,5,43,24,0,0,63,36,8,126,23,14,84,102,0,28,68,24,0,31,101,0,18,43,8,82,77,97,106,38,26,62,60,29,0,103,40,0,8,33,68,3,21,104,46,1,0,8,0,5,0,0,4,1,0,2,6,0,0,0,2,72,87,1,8,163,8,55,36,7,13,6,50,15,18,5,5,1,50,100,4,76,38,191,122,55,132,1,39,0,6,41,46,69,20,0,15,80,0,4,0,4,35,35,96,84,5,36,78,4,0,0,18,0,2,0,6,5,0,0,37,9,52,60,95,6,73,33,11,80,73,0,0,82,54,71,120,58,45,172,67,8,78,26,15,24,0,49,0,70,110,81,2,106,1,27,69,43,75,68,0,30,0,61,4,0,65,28,2,1,40,12,2,16,140,35,58,118,133,1,54,130,3,68,0,0,46,17,0,84,31,1,66,64,67,17,108,49,80,0,82,0,27,5,105,68,29,16,23,0,0,36,11,6,0,2,6,5,34,1,5,8,2,0,0,45,63,22,37,104,154,73,11,1,41,138,23,24,96,31,28,31,2,0,1,4,2,67,33,76,72,60,102,142,54,104,34,0,20,0,31,34,2,101,75,14,52,10,123,99,3,41,8,47,42,0,13,0,58,28,19,96,64,75,110,69,15,16,119,6,0,82,72,41,91,0,23,2,2,4,5,25,44,66,34,0,44,16,91,22,5,45,103,1,63,149,76,66,106,40,40,38,40,48,4,109,28,12,35,5,4,0,0,0,0,1,5,71,74,29,16,0,130,47,64,21,0,6,51,0,0,2,20,3,2,32,11,79,64,0,15,64,68,40,1,83,33,1,9,70,123,7,26,27,12,8,20,105,32,19,18,36,9,109,30,74,41,173,69,27,62,105,53,52,69,66,0,26,176,30,0,74,142,20,32,27,62,34,201,62,126,52,56,41,25,82,73,132,59,110,72,0,51,2,42,0,0,9,53,32,129,44,80,24,4,100,40,0,0,81,40,0,59,53,17,0,94,165,10,4,0,63,3,132,55,20,41,40,136,98,95,42,4,116,42,21,19,129,76,8,124,2,9,0,0,20,25,64,8,128,4,22,2,42,3,0,4,12,6,0,30,15,0,38,60,80,57,72,3,6,45,25,0,0,65,36,10,118,25,17,32,52,0,10,0,8,0,2,24,0,30,19,9,78,74,97,111,32,18,65,62,26,0,108,42,0,9,34,58,3,22,106,38,1,0,7,0,5,0,0,4,1,1,2,6,0,0,0,23,72,103,1,4,163,9,56,37,7,12,6,52,16,16,5,5,1,49,101,5,88,32,189

CATH classification: 3.40.190.10 (+1 more: 3.10.105.10)

Organism: Brucella suis (NCBI:txid29461)

Foldseek 3Di:
DAEAEEEDQFEQPQLQQAADPPHFLQVLVQFWFFQWAADLLQDIAGDQFNDWDADPQQFKMKTFGDQQFAWLVGHGDWQVQQQLLVVQNLVVLVRPCVPVLSVFWDGWDDPDRHMIMTGGNAHFVCNRQVRNGSDDRITAGQVQADPSHPPVHTNHRTHRHQWGFDDDDGQFWTKIAGRPSRPDDHFQHGIYIYGNDNDLVVVLVCVVVVVGFKYKFFVPSDALVSLLVQVVVVQWDKDWFDFWKFKWKFFACPDAPSVDLLLLLLLLQQFDLVVLCCPLRVVQWAFDQFNDDSSHPLPVQDDDGSHNDNVVSLVSCVVVQQHAPDQQAQTDHPHHGQEFEEEEAQVPVSVVSSVVSSQVRVSNSRHHYHYHHDHPVVLLVCLQVVVGRIYMDMADTGPCPDLVVLQCCCPHSGNNVSRCVSPPCSVVLNVLSVCLRNDPDPVSNSVSVSVNRNCCSSSSSINTRTGIIMMMIGRCQQDDADPGSHRSHRPSSPTNGD/DAAAEEEDQFEQPQLQLAADPPHFLQVLQQFWFFQWAADLLGDIAGDQFNDWDADLQQFKIKTFGDQQFDWLVGHGDWQVQQQLLLVQNLVPLVRPVVPVLSVFWDGWDDPDRRMIMTGGNAHFVCNRQVSNGSDDRITAGQVQADPSHDPVHTNHRIHLHQWGFDDDDGPFWTKIAGRPSRPDDHFPHGIYIYGNDNDLVVVVVCVVVPVHFKYKFFVPRDALVSLLVQVVVVQWDKDWFDFFKFKWKFFACPDAPSVDLLLLLLLLQQADLVVLCVPLNVVQWAFDQFNDDSSHPLPVQDDDGSHNDNVSSLVSCVVVQQDDPDQQAQTDHPNHGQEFEEEEAQPPVSVVSSLVSSQVRVSNSRHHYDYHHHHDVVVLVCLLVLVGRIYMDMADTGPCPDLVVLLCCLPGSGSNVRRCVSPPCSVVLSVLSVCLRNPPDPVSNSVSSSVNRNVCSSSSSINTRTGIIMMMIGRCQQDDADDDSHRSHRPSSPTDGD

Nearest PDB structures (foldseek):
  4oes-assembly1_A  TM=8.788E-01  e=3.483E-104  Brucella suis
  2noo-assembly1_A  TM=9.388E-01  e=7.234E-82  Escherichia coli K-12
  1uiv-assembly1_A  TM=8.313E-01  e=4.574E-83  Escherichia coli
  3qim-assembly2_B  TM=8.058E-01  e=3.005E-83  Escherichia coli K-12
  4i8c-assembly1_A  TM=7.668E-01  e=8.661E-82  Escherichia coli K-12